Protein AF-A0A226D9G4-F1 (afdb_monomer_lite)

Secondary structure (DSSP, 8-state):
-PEEEEEEE-TT-SS---EEEEE-HHHHHHHHHHHHH-SS-EEEEEEE----STT--SB---TTTSBS---PPPPGGGHHHHHHHTT----SSHHHHHHHHHHHTB--GGG--HHHHHHHHTTSEETTEE-GGGHHHH-HHHHHH---SS-THHHHHHHHHHHHSS--TTSHHHHHHH--S------S-------------------PPPP-----------------------------------------------TTTGGGS-TTT----EEEEE---S-TTGGG---TT-----GGG----S-EEEEEEE-GGGGS-TTHHHHHHHHHHHHHHHTEE--TT---PEEPPTTEEEEEEE-S-HHHHHHTGGGTTT---TTEEEEEE-TTS-EEEEEPPTTS---GGGSEEEEESS--HHHHHHHH-PPPSEEEEEEE-SSS--GGGSPTT-EEPPPSS---TTT--S-HHHHHHHHHHHHHT-EEEE-SS-TTTGGGS-EEEEEETTT---TTS-EEEEEEEEEEEE-B---------THHHHTTS-HHHHHHHHHHHHHHHHHHHHHHHHHPPTT------HHHHHHHHHTTPPPPPPSTHHHHHHHHHHHHHHHHHHHHHHHHHHHHHS---GGGGSSS--TTHHHHHH-TTS-HHHHHHHTTHHHHHHHHHHHHHHHHH-TT---------TTS---B--EEE-SSTT-EEEHHHHHHHHHHHHHHHHHHHHHHH-SS---------HHHHHHGGGG-TTS--S-TT--SS---HHHHHHHHHHH---EEEEEEEEEEEES-TT-SHHHHHHHHHHTTHHHHHHHHHHHHHHHTS----PPPPPPPP-HHHHHHHHHHHHHHHHHHHHHHHHHTGGG-S--

pLDDT: mean 71.55, std 20.75, range [19.77, 98.0]

Sequence (887 aa):
MPNWIISAHNPDSSKTNIRLLLISPFEANELIPIIKNLKNVDVNLRMFAPRLSPQQSILINSEKLVFPSQPNNIASPFLPPLFILSDTLYFLDNEELESYCKFTGMIPNNARTKKQEKAYDMGFIDTGFLLKQFRKAVSPEIDEICGFTKHPELMVREIIESRHGYFPTTSHVSILMTDYVKILMPFGYVQVRYQYTKTPKWFYSMAPFRPATPTGMGVRQAQLAMESNHLLGLVDSPSTTTYPNGIEFWVGQILHCGLDSAAFQPSQDYNLPTTIYQILLDDTTWIEQLDKSKTFIPVSKGRTSLPTFILIYFDEYLKFTPYSHHNVCVLWLRVQNNRFLQFLGSKKDFLFNEYSFVVLVTRIAKSELTRHQNGFDYSRPHDFVIAYYQEDRTFEICVMPHGQPIQFPRMKCHYKETQCLERLVTEFATPPLLWSMGYIQGGDLIQSDLKDNQLIAPMSKVLNPFLSTQSIHQHLIHTSFHRANASLIYLLYDMKEIEYKPHLSLLVIAEYLHPDSPSVIVAIESLSYKFITCYTEKYISFELYLKPFEPSLWAMLIISIMSLTVVMEVYLCIGKRPGERSKFSPWIFILGNLFEEAGFIPKNVFRLILGSWILISVILTSCYNGLITTELNAPLRFSELICRPIPEIDSYMQDLTSNITKWLISNNLDTYADYWIETWLRLAKHLNYSGAKSQKADECFNLLSPVVRSVIPGTEVYEMHYVLLTRYKEMVREYAFVAKQWGIIFGEMKRLTAKILQLTPLLNPRHSLQPNDIGSENIIKHNIRYAIEKEGEDSILDITLGWIFDRPGNSKIPRYHKALLESGIHSRLVKEQNGRKYRQRKKTWSPIPPRVSPMAVEVAVQIATQACWLYTLLKRAVNSNDAVGRY

Structure (mmCIF, N/CA/C/O backbone):
data_AF-A0A226D9G4-F1
#
_entry.id   AF-A0A226D9G4-F1
#
loop_
_atom_site.group_PDB
_atom_site.id
_atom_site.type_symbol
_atom_site.label_atom_id
_atom_site.label_alt_id
_atom_site.label_comp_id
_atom_site.label_asym_id
_atom_site.label_entity_id
_atom_site.label_seq_id
_atom_site.pdbx_PDB_ins_code
_atom_site.Cartn_x
_atom_site.Cartn_y
_atom_site.Cartn_z
_atom_site.occupancy
_atom_site.B_iso_or_equiv
_atom_site.auth_seq_id
_atom_site.auth_comp_id
_atom_site.auth_asym_id
_atom_site.auth_atom_id
_atom_site.pdbx_PDB_model_num
ATOM 1 N N . MET A 1 1 ? -5.887 -0.723 -9.693 1.00 45.03 1 MET A N 1
ATOM 2 C CA . MET A 1 1 ? -6.837 0.066 -8.872 1.00 45.03 1 MET A CA 1
ATOM 3 C C . MET A 1 1 ? -8.140 -0.714 -8.812 1.00 45.03 1 MET A C 1
ATOM 5 O O . MET A 1 1 ? -8.441 -1.355 -9.811 1.00 45.03 1 MET A O 1
ATOM 9 N N . PRO A 1 2 ? -8.857 -0.736 -7.679 1.00 58.44 2 PRO A N 1
ATOM 10 C CA . PRO A 1 2 ? -10.132 -1.441 -7.596 1.00 58.44 2 PRO A CA 1
ATOM 11 C C . PRO A 1 2 ? -11.145 -0.788 -8.544 1.00 58.44 2 PRO A C 1
ATOM 13 O O . PRO A 1 2 ? -11.226 0.439 -8.612 1.00 58.44 2 PRO A O 1
ATOM 16 N N . ASN A 1 3 ? -11.878 -1.605 -9.293 1.00 77.44 3 ASN A N 1
ATOM 17 C CA . ASN A 1 3 ? -12.987 -1.131 -10.116 1.00 77.44 3 ASN A CA 1
ATOM 18 C C . ASN A 1 3 ? -14.245 -1.094 -9.249 1.00 77.44 3 ASN A C 1
ATOM 20 O O . ASN A 1 3 ? -14.352 -1.825 -8.268 1.00 77.44 3 ASN A O 1
ATOM 24 N N . TRP A 1 4 ? -15.200 -0.244 -9.587 1.00 82.56 4 TRP A N 1
ATOM 25 C CA . TRP A 1 4 ? -16.485 -0.195 -8.905 1.00 82.56 4 TRP A CA 1
ATOM 26 C C . TRP A 1 4 ? -17.541 -0.875 -9.773 1.00 82.56 4 TRP A C 1
ATOM 28 O O . TRP A 1 4 ? -17.496 -0.805 -10.998 1.00 82.56 4 TRP A O 1
ATOM 38 N N . ILE A 1 5 ? -18.474 -1.572 -9.141 1.00 83.50 5 ILE A N 1
ATOM 39 C CA . ILE A 1 5 ? -19.608 -2.219 -9.788 1.00 83.50 5 ILE A CA 1
ATOM 40 C C . ILE A 1 5 ? -20.861 -1.515 -9.305 1.00 83.50 5 ILE A C 1
ATOM 42 O O . ILE A 1 5 ? -21.153 -1.496 -8.109 1.00 83.50 5 ILE A O 1
ATOM 46 N N . ILE A 1 6 ? -21.609 -0.965 -10.249 1.00 84.81 6 ILE A N 1
ATOM 47 C CA . ILE A 1 6 ? -22.979 -0.525 -10.041 1.00 84.81 6 ILE A CA 1
ATOM 48 C C . ILE A 1 6 ? -23.889 -1.670 -10.459 1.00 84.81 6 ILE A C 1
ATOM 50 O O . ILE A 1 6 ? -23.845 -2.113 -11.604 1.00 84.81 6 ILE A O 1
ATOM 54 N N . SER A 1 7 ? -24.729 -2.134 -9.543 1.00 82.25 7 SER A N 1
ATOM 55 C CA . SER A 1 7 ? -25.842 -3.026 -9.855 1.00 82.25 7 SER A CA 1
ATOM 56 C C . SER A 1 7 ? -27.150 -2.277 -9.658 1.00 82.25 7 SER A C 1
ATOM 58 O O . SER A 1 7 ? -27.379 -1.740 -8.580 1.00 82.25 7 SER A O 1
ATOM 60 N N . ALA A 1 8 ? -27.989 -2.217 -10.686 1.00 82.38 8 ALA A N 1
ATOM 61 C CA . ALA A 1 8 ? -29.313 -1.611 -10.593 1.00 82.38 8 ALA A CA 1
ATOM 62 C C . ALA A 1 8 ? -30.383 -2.700 -10.692 1.00 82.38 8 ALA A C 1
ATOM 64 O O . ALA A 1 8 ? -30.382 -3.487 -11.646 1.00 82.38 8 ALA A O 1
ATOM 65 N N . HIS A 1 9 ? -31.286 -2.733 -9.712 1.00 79.75 9 HIS A N 1
ATOM 66 C CA . HIS A 1 9 ? -32.457 -3.600 -9.705 1.00 79.75 9 HIS A CA 1
ATOM 67 C C . HIS A 1 9 ? -33.718 -2.773 -9.982 1.00 79.75 9 HIS A C 1
ATOM 69 O O . HIS A 1 9 ? -33.932 -1.732 -9.363 1.00 79.75 9 HIS A O 1
ATOM 75 N N . ASN A 1 10 ? -34.543 -3.224 -10.933 1.00 77.62 10 ASN A N 1
ATOM 76 C CA . ASN A 1 10 ? -35.848 -2.620 -11.194 1.00 77.62 10 ASN A CA 1
ATOM 77 C C . ASN A 1 10 ? -36.929 -3.437 -10.462 1.00 77.62 10 ASN A C 1
ATOM 79 O O . ASN A 1 10 ? -37.223 -4.547 -10.915 1.00 77.62 10 ASN A O 1
ATOM 83 N N . PRO A 1 11 ? -37.507 -2.926 -9.359 1.00 71.75 11 PRO A N 1
ATOM 84 C CA . PRO A 1 11 ? -38.471 -3.670 -8.550 1.00 71.75 11 PRO A CA 1
ATOM 85 C C . PRO A 1 11 ? -39.772 -4.013 -9.295 1.00 71.75 11 PRO A C 1
ATOM 87 O O . PRO A 1 11 ? -40.399 -5.016 -8.969 1.00 71.75 11 PRO A O 1
ATOM 90 N N . ASP A 1 12 ? -40.144 -3.255 -10.333 1.00 77.31 12 ASP A N 1
ATOM 91 C CA . ASP A 1 12 ? -41.411 -3.446 -11.061 1.00 77.31 12 ASP A CA 1
ATOM 92 C C . ASP A 1 12 ? -41.336 -4.525 -12.157 1.00 77.31 12 ASP A C 1
ATOM 94 O O . ASP A 1 12 ? -42.335 -4.887 -12.784 1.00 77.31 12 ASP A O 1
ATOM 98 N N . SER A 1 13 ? -40.142 -5.054 -12.419 1.00 71.69 13 SER A N 1
ATOM 99 C CA . SER A 1 13 ? -39.914 -6.060 -13.447 1.00 71.69 13 SER A CA 1
ATOM 100 C C . SER A 1 13 ? -39.983 -7.457 -12.838 1.00 71.69 13 SER A C 1
ATOM 102 O O . SER A 1 13 ? -39.052 -7.894 -12.168 1.00 71.69 13 SER A O 1
ATOM 104 N N . SER A 1 14 ? -41.036 -8.219 -13.153 1.00 64.38 14 SER A N 1
ATOM 105 C CA . SER A 1 14 ? -41.153 -9.643 -12.780 1.00 64.38 14 SER A CA 1
ATOM 106 C C . SER A 1 14 ? -40.019 -10.527 -13.330 1.00 64.38 14 SER A C 1
ATOM 108 O O . SER A 1 14 ? -39.868 -11.676 -12.921 1.00 64.38 14 SER A O 1
ATOM 110 N N . LYS A 1 15 ? -39.192 -9.990 -14.237 1.00 62.91 15 LYS A N 1
ATOM 111 C CA . LYS A 1 15 ? -37.900 -10.555 -14.633 1.00 62.91 15 LYS A CA 1
ATOM 112 C C . LYS A 1 15 ? -36.776 -9.784 -13.943 1.00 62.91 15 LYS A C 1
ATOM 114 O O . LYS A 1 15 ? -36.609 -8.590 -14.187 1.00 62.91 15 LYS A O 1
ATOM 119 N N . THR A 1 16 ? -35.976 -10.469 -13.135 1.00 58.81 16 THR A N 1
ATOM 120 C CA . THR A 1 16 ? -34.790 -9.945 -12.437 1.00 58.81 16 THR A CA 1
ATOM 121 C C . THR A 1 16 ? -33.677 -9.558 -13.421 1.00 58.81 16 THR A C 1
ATOM 123 O O . THR A 1 16 ? -32.643 -10.218 -13.514 1.00 58.81 16 THR A O 1
ATOM 126 N N . ASN A 1 17 ? -33.876 -8.494 -14.196 1.00 69.44 17 ASN A N 1
ATOM 127 C CA . ASN A 1 17 ? -32.851 -7.930 -15.066 1.00 69.44 17 ASN A CA 1
ATOM 128 C C . ASN A 1 17 ? -31.910 -7.068 -14.222 1.00 69.44 17 ASN A C 1
ATOM 130 O O . ASN A 1 17 ? -32.050 -5.846 -14.167 1.00 69.44 17 ASN A O 1
ATOM 134 N N . ILE A 1 18 ? -30.955 -7.713 -13.555 1.00 74.44 18 ILE A N 1
ATOM 135 C CA . ILE A 1 18 ? -29.855 -7.018 -12.886 1.00 74.44 18 ILE A CA 1
ATOM 136 C C . ILE A 1 18 ? -28.945 -6.449 -13.976 1.00 74.44 18 ILE A C 1
ATOM 138 O O . ILE A 1 18 ? -28.352 -7.197 -14.753 1.00 74.44 18 ILE A O 1
ATOM 142 N N . ARG A 1 19 ? -28.834 -5.120 -14.047 1.00 80.88 19 ARG A N 1
ATOM 143 C CA . ARG A 1 19 ? -27.837 -4.462 -14.901 1.00 80.88 19 ARG A CA 1
ATOM 144 C C . ARG A 1 19 ? -26.587 -4.207 -14.080 1.00 80.88 19 ARG A C 1
ATOM 146 O O . ARG A 1 19 ? -26.672 -3.548 -13.046 1.00 80.88 19 ARG A O 1
ATOM 153 N N . LEU A 1 20 ? -25.453 -4.721 -14.548 1.00 82.38 20 LEU A N 1
ATOM 154 C CA . LEU A 1 20 ? -24.144 -4.479 -13.954 1.00 82.38 20 LEU A CA 1
ATOM 155 C C . LEU A 1 20 ? -23.351 -3.523 -14.836 1.00 82.38 20 LEU A C 1
ATOM 157 O O . LEU A 1 20 ? -23.213 -3.752 -16.036 1.00 82.38 20 LEU A O 1
ATOM 161 N N . LEU A 1 21 ? -22.820 -2.469 -14.229 1.00 84.81 21 LEU A N 1
ATOM 162 C CA . LEU A 1 21 ? -21.938 -1.510 -14.873 1.00 84.81 21 LEU A CA 1
ATOM 163 C C . LEU A 1 21 ? -20.628 -1.441 -14.089 1.00 84.81 21 LEU A C 1
ATOM 165 O O . LEU A 1 21 ? -20.623 -1.129 -12.899 1.00 84.81 21 LEU A O 1
ATOM 169 N N . LEU A 1 22 ? -19.524 -1.746 -14.765 1.00 83.19 22 LEU A N 1
ATOM 170 C CA . LEU A 1 22 ? -18.179 -1.502 -14.258 1.00 83.19 22 LEU A CA 1
ATOM 171 C C . LEU A 1 22 ? -17.832 -0.034 -14.486 1.00 83.19 22 LEU A C 1
ATOM 173 O O . LEU A 1 22 ? -17.913 0.449 -15.612 1.00 83.19 22 LEU A O 1
ATOM 177 N N . ILE A 1 23 ? -17.426 0.645 -13.425 1.00 86.19 23 ILE A N 1
ATOM 178 C CA . ILE A 1 23 ? -17.042 2.052 -13.445 1.00 86.19 23 ILE A CA 1
ATOM 179 C C . ILE A 1 23 ? -15.705 2.253 -12.731 1.00 86.19 23 ILE A C 1
ATOM 181 O O . ILE A 1 23 ? -15.308 1.498 -11.837 1.00 86.19 23 ILE A O 1
ATOM 185 N N . SER A 1 24 ? -14.984 3.282 -13.145 1.00 83.12 24 SER A N 1
ATOM 186 C CA . SER A 1 24 ? -13.734 3.707 -12.530 1.00 83.12 24 SER A CA 1
ATOM 187 C C . SER A 1 24 ? -13.967 4.327 -11.141 1.00 83.12 24 SER A C 1
ATOM 189 O O . SER A 1 24 ? -15.062 4.809 -10.843 1.00 83.12 24 SER A O 1
ATOM 191 N N . PRO A 1 25 ? -12.935 4.395 -10.278 1.00 78.00 25 PRO A N 1
ATOM 192 C CA . PRO A 1 25 ? -13.018 5.125 -9.008 1.00 78.00 25 PRO A CA 1
ATOM 193 C C . PRO A 1 25 ? -13.436 6.592 -9.151 1.00 78.00 25 PRO A C 1
ATOM 195 O O . PRO A 1 25 ? -14.076 7.139 -8.259 1.00 78.00 25 PRO A O 1
ATOM 198 N N . PHE A 1 26 ? -13.070 7.226 -10.268 1.00 80.44 26 PHE A N 1
ATOM 199 C CA . PHE A 1 26 ? -13.457 8.601 -10.562 1.00 80.44 26 PHE A CA 1
ATOM 200 C C . PHE A 1 26 ? -14.966 8.706 -10.815 1.00 80.44 26 PHE A C 1
ATOM 202 O O . PHE A 1 26 ? -15.645 9.479 -10.148 1.00 80.44 26 PHE A O 1
ATOM 209 N N . GLU A 1 27 ? -15.508 7.865 -11.699 1.00 86.00 27 GLU A N 1
ATOM 210 C CA . GLU A 1 27 ? -16.950 7.814 -11.979 1.00 86.00 27 GLU A CA 1
ATOM 211 C C . GLU A 1 27 ? -17.760 7.426 -10.737 1.00 86.00 27 GLU A C 1
ATOM 213 O O . GLU A 1 27 ? -18.844 7.958 -10.519 1.00 86.00 27 GLU A O 1
ATOM 218 N N . ALA A 1 28 ? -17.225 6.546 -9.883 1.00 85.69 28 ALA A N 1
ATOM 219 C CA . ALA A 1 28 ? -17.865 6.192 -8.619 1.00 85.69 28 ALA A CA 1
ATOM 220 C C . ALA A 1 28 ? -18.029 7.421 -7.719 1.00 85.69 28 ALA A C 1
ATOM 222 O O . ALA A 1 28 ? -19.122 7.660 -7.211 1.00 85.69 28 ALA A O 1
ATOM 223 N N . ASN A 1 29 ? -16.975 8.228 -7.565 1.00 84.56 29 ASN A N 1
ATOM 224 C CA . ASN A 1 29 ? -17.028 9.453 -6.766 1.00 84.56 29 ASN A CA 1
ATOM 225 C C . ASN A 1 29 ? -18.059 10.458 -7.301 1.00 84.56 29 ASN A C 1
ATOM 227 O O . ASN A 1 29 ? -18.787 11.046 -6.502 1.00 84.56 29 ASN A O 1
ATOM 231 N N . GLU A 1 30 ? -18.165 10.608 -8.623 1.00 88.06 30 GLU A N 1
ATOM 232 C CA . GLU A 1 30 ? -19.155 11.489 -9.262 1.00 88.06 30 GLU A CA 1
ATOM 233 C C . GLU A 1 30 ? -20.596 10.968 -9.109 1.00 88.06 30 GLU A C 1
ATOM 235 O O . GLU A 1 30 ? -21.538 11.747 -8.957 1.00 88.06 30 GLU A O 1
ATOM 240 N N . LEU A 1 31 ? -20.794 9.645 -9.107 1.00 85.75 31 LEU A N 1
ATOM 241 C CA . LEU A 1 31 ? -22.124 9.032 -9.024 1.00 85.75 31 LEU A CA 1
ATOM 242 C C . LEU A 1 31 ? -22.644 8.884 -7.588 1.00 85.75 31 LEU A C 1
ATOM 244 O O . LEU A 1 31 ? -23.858 8.822 -7.397 1.00 85.75 31 LEU A O 1
ATOM 248 N N . ILE A 1 32 ? -21.776 8.863 -6.570 1.00 85.94 32 ILE A N 1
ATOM 249 C CA . ILE A 1 32 ? -22.174 8.704 -5.159 1.00 85.94 32 ILE A CA 1
ATOM 250 C C . ILE A 1 32 ? -23.254 9.714 -4.716 1.00 85.94 32 ILE A C 1
ATOM 252 O O . ILE A 1 32 ? -24.248 9.273 -4.132 1.00 85.94 32 ILE A O 1
ATOM 256 N N . PRO A 1 33 ? -23.132 11.035 -4.968 1.00 84.38 33 PRO A N 1
ATOM 257 C CA . PRO A 1 33 ? -24.167 11.998 -4.587 1.00 84.38 33 PRO A CA 1
ATOM 258 C C . PRO A 1 33 ? -25.506 11.737 -5.288 1.00 84.38 33 PRO A C 1
ATOM 260 O O . PRO A 1 33 ? -26.562 11.893 -4.679 1.00 84.38 33 PRO A O 1
ATOM 263 N N . ILE A 1 34 ? -25.467 11.303 -6.551 1.00 86.81 34 ILE A N 1
ATOM 264 C CA . ILE A 1 34 ? -26.662 11.010 -7.353 1.00 86.81 34 ILE A CA 1
ATOM 265 C C . ILE A 1 34 ? -27.359 9.764 -6.807 1.00 86.81 34 ILE A C 1
ATOM 267 O O . ILE A 1 34 ? -28.556 9.804 -6.537 1.00 86.81 34 ILE A O 1
ATOM 271 N N . ILE A 1 35 ? -26.604 8.687 -6.570 1.00 84.94 35 ILE A N 1
ATOM 272 C CA . ILE A 1 35 ? -27.114 7.425 -6.018 1.00 84.94 35 ILE A CA 1
ATOM 273 C C . ILE A 1 35 ? -27.760 7.659 -4.648 1.00 84.94 35 ILE A C 1
ATOM 275 O O . ILE A 1 35 ? -28.854 7.161 -4.403 1.00 84.94 35 ILE A O 1
ATOM 279 N N . LYS A 1 36 ? -27.149 8.482 -3.785 1.00 82.62 36 LYS A N 1
ATOM 280 C CA . LYS A 1 36 ? -27.717 8.845 -2.473 1.00 82.62 36 LYS A CA 1
ATOM 281 C C . LYS A 1 36 ? -29.061 9.576 -2.560 1.00 82.62 36 LYS A C 1
ATOM 283 O O . LYS A 1 36 ? -29.845 9.500 -1.618 1.00 82.62 36 LYS A O 1
ATOM 288 N N . ASN A 1 37 ? -29.331 10.271 -3.663 1.00 84.38 37 ASN A N 1
ATOM 289 C CA . ASN A 1 37 ? -30.561 11.039 -3.859 1.00 84.38 37 ASN A CA 1
ATOM 290 C C . ASN A 1 37 ? -31.679 10.239 -4.557 1.00 84.38 37 ASN A C 1
ATOM 292 O O . ASN A 1 37 ? -32.830 10.683 -4.563 1.00 84.38 37 ASN A O 1
ATOM 296 N N . LEU A 1 38 ? -31.382 9.067 -5.131 1.00 83.44 38 LEU A N 1
ATOM 297 C CA . LEU A 1 38 ? -32.373 8.212 -5.789 1.00 83.44 38 LEU A CA 1
ATOM 298 C C . LEU A 1 38 ? -33.194 7.442 -4.744 1.00 83.44 38 LEU A C 1
ATOM 300 O O . LEU A 1 38 ? -32.727 6.471 -4.163 1.00 83.44 38 LEU A O 1
ATOM 304 N N . LYS A 1 39 ? -34.447 7.859 -4.519 1.00 77.69 39 LYS A N 1
ATOM 305 C CA . LYS A 1 39 ? -35.351 7.219 -3.539 1.00 77.69 39 LYS A CA 1
ATOM 306 C C . LYS A 1 39 ? -36.082 5.969 -4.053 1.00 77.69 39 LYS A C 1
ATOM 308 O O . LYS A 1 39 ? -36.597 5.214 -3.240 1.00 77.69 39 LYS A O 1
ATOM 313 N N . ASN A 1 40 ? -36.132 5.758 -5.373 1.00 76.25 40 ASN A N 1
ATOM 314 C CA . ASN A 1 40 ? -37.010 4.760 -6.009 1.00 76.25 40 ASN A CA 1
ATOM 315 C C . ASN A 1 40 ? -36.264 3.693 -6.836 1.00 76.25 40 ASN A C 1
ATOM 317 O O . ASN A 1 40 ? -36.903 2.942 -7.567 1.00 76.25 40 ASN A O 1
ATOM 321 N N . VAL A 1 41 ? -34.928 3.643 -6.787 1.00 71.19 41 VAL A N 1
ATOM 322 C CA . VAL A 1 41 ? -34.141 2.653 -7.540 1.00 71.19 41 VAL A CA 1
ATOM 323 C C . VAL A 1 41 ? -33.133 2.002 -6.606 1.00 71.19 41 VAL A C 1
ATOM 325 O O . VAL A 1 41 ? -32.291 2.693 -6.034 1.00 71.19 41 VAL A O 1
ATOM 328 N N . ASP A 1 42 ? -33.186 0.675 -6.506 1.00 77.19 42 ASP A N 1
ATOM 329 C CA . ASP A 1 42 ? -32.204 -0.127 -5.776 1.00 77.19 42 ASP A CA 1
ATOM 330 C C . ASP A 1 42 ? -30.900 -0.189 -6.580 1.00 77.19 42 ASP A C 1
ATOM 332 O O . ASP A 1 42 ? -30.625 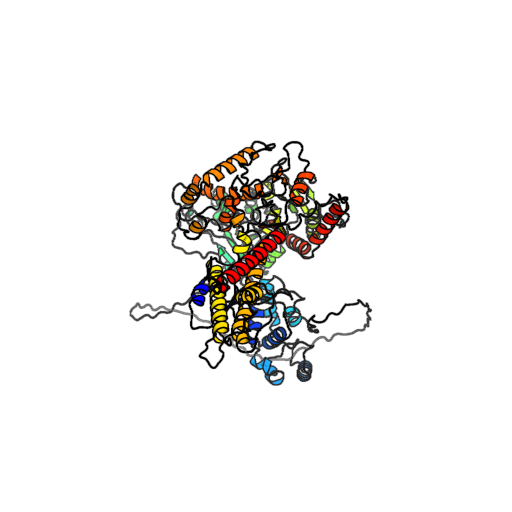-1.138 -7.323 1.00 77.19 42 ASP A O 1
ATOM 336 N N . VAL A 1 43 ? -30.103 0.873 -6.475 1.00 82.88 43 VAL A N 1
ATOM 337 C CA . VAL A 1 43 ? -28.761 0.948 -7.051 1.00 82.88 43 VAL A CA 1
ATOM 338 C C . VAL A 1 43 ? -27.750 0.590 -5.970 1.00 82.88 43 VAL A C 1
ATOM 340 O O . VAL A 1 43 ? -27.541 1.377 -5.054 1.00 82.88 43 VAL A O 1
ATOM 343 N N . ASN A 1 44 ? -27.101 -0.573 -6.089 1.00 82.12 44 ASN A N 1
ATOM 344 C CA . ASN A 1 44 ? -25.972 -0.944 -5.238 1.00 82.12 44 ASN A CA 1
ATOM 345 C C . ASN A 1 44 ? -24.638 -0.589 -5.897 1.00 82.12 44 ASN A C 1
ATOM 347 O O . ASN A 1 44 ? -24.307 -1.142 -6.946 1.00 82.12 44 ASN A O 1
ATOM 351 N N . LEU A 1 45 ? -23.853 0.270 -5.252 1.00 84.81 45 LEU A N 1
ATOM 352 C CA . LEU A 1 45 ? -22.471 0.573 -5.618 1.00 84.81 45 LEU A CA 1
ATOM 353 C C . LEU A 1 45 ? -21.515 -0.243 -4.735 1.00 84.81 45 LEU A C 1
ATOM 355 O O . LEU A 1 45 ? -21.574 -0.143 -3.510 1.00 84.81 45 LEU A O 1
ATOM 359 N N . ARG A 1 46 ? -20.641 -1.054 -5.345 1.00 83.25 46 ARG A N 1
ATOM 360 C CA . ARG A 1 46 ? -19.679 -1.926 -4.647 1.00 83.25 46 ARG A CA 1
ATOM 361 C C . ARG A 1 46 ? -18.278 -1.783 -5.203 1.00 83.25 46 ARG A C 1
ATOM 363 O O . ARG A 1 46 ? -18.090 -1.754 -6.414 1.00 83.25 46 ARG A O 1
ATOM 370 N N . MET A 1 47 ? -17.285 -1.776 -4.325 1.00 83.62 47 MET A N 1
ATOM 371 C CA . MET A 1 47 ? -15.894 -1.862 -4.747 1.00 83.62 47 MET A CA 1
ATOM 372 C C . MET A 1 47 ? -15.522 -3.322 -5.032 1.00 83.62 47 MET A C 1
ATOM 374 O O . MET A 1 47 ? -15.686 -4.196 -4.178 1.00 83.62 47 MET A O 1
ATOM 378 N N . PHE A 1 48 ? -15.013 -3.567 -6.234 1.00 84.94 48 PHE A N 1
ATOM 379 C CA . PHE A 1 48 ? -14.531 -4.852 -6.715 1.00 84.94 48 PHE A CA 1
ATOM 380 C C . PHE A 1 48 ? -13.000 -4.824 -6.799 1.00 84.94 48 PHE A C 1
ATOM 382 O O . PHE A 1 48 ? -12.399 -4.008 -7.507 1.00 84.94 48 PHE A O 1
ATOM 389 N N . ALA A 1 49 ? -12.359 -5.742 -6.087 1.00 84.62 49 ALA A N 1
ATOM 390 C CA . ALA A 1 49 ? -10.926 -5.973 -6.136 1.00 84.62 49 ALA A CA 1
ATOM 391 C C . ALA A 1 49 ? -10.664 -7.407 -6.622 1.00 84.62 49 ALA A C 1
ATOM 393 O O . ALA A 1 49 ? -11.269 -8.338 -6.096 1.00 84.62 49 ALA A O 1
ATOM 394 N N . PRO A 1 50 ? -9.768 -7.627 -7.596 1.00 87.00 50 PRO A N 1
ATOM 395 C CA . PRO A 1 50 ? -9.424 -8.986 -7.992 1.00 87.00 50 PRO A CA 1
ATOM 396 C C . PRO A 1 50 ? -8.753 -9.748 -6.857 1.00 87.00 50 PRO A C 1
ATOM 398 O O . PRO A 1 50 ? -7.947 -9.185 -6.110 1.00 87.00 50 PRO A O 1
ATOM 401 N N . ARG A 1 51 ? -9.065 -11.043 -6.740 1.00 90.75 51 ARG A N 1
ATOM 402 C CA . ARG A 1 51 ? -8.443 -11.919 -5.743 1.00 90.75 51 ARG A CA 1
ATOM 403 C C . ARG A 1 51 ? -7.084 -12.397 -6.251 1.00 90.75 51 ARG A C 1
ATOM 405 O O . ARG A 1 51 ? -7.010 -13.333 -7.048 1.00 90.75 51 ARG A O 1
ATOM 412 N N . LEU A 1 52 ? -6.017 -11.758 -5.772 1.00 90.88 52 LEU A N 1
ATOM 413 C CA . LEU A 1 52 ? -4.624 -12.083 -6.106 1.00 90.88 52 LEU A CA 1
ATOM 414 C C . LEU A 1 52 ? -3.969 -13.029 -5.089 1.00 90.88 52 LEU A C 1
ATOM 416 O O . LEU A 1 52 ? -2.863 -13.509 -5.322 1.00 90.88 52 LEU A O 1
ATOM 420 N N . SER A 1 53 ? -4.643 -13.316 -3.973 1.00 89.25 53 SER A N 1
ATOM 421 C CA . SER A 1 53 ? -4.247 -14.333 -2.996 1.00 89.25 53 SER A CA 1
ATOM 422 C C . SER A 1 53 ? -5.469 -15.100 -2.473 1.00 89.25 53 SER A C 1
ATOM 424 O O . SER A 1 53 ? -6.564 -14.537 -2.446 1.00 89.25 53 SER A O 1
ATOM 426 N N . PRO A 1 54 ? -5.325 -16.358 -2.018 1.00 82.00 54 PRO A N 1
ATOM 427 C CA . PRO A 1 54 ? -6.459 -17.178 -1.574 1.00 82.00 54 PRO A CA 1
ATOM 428 C C . PRO A 1 54 ? -7.321 -16.552 -0.465 1.00 82.00 54 PRO A C 1
ATOM 430 O O . PRO A 1 54 ? -8.508 -16.840 -0.380 1.00 82.00 54 PRO A O 1
ATOM 433 N N . GLN A 1 55 ? -6.742 -15.697 0.386 1.00 81.94 55 GLN A N 1
ATOM 434 C CA . GLN A 1 55 ? -7.426 -15.093 1.538 1.00 81.94 55 GLN A CA 1
ATOM 435 C C . GLN A 1 55 ? -8.074 -13.734 1.234 1.00 81.94 55 GLN A C 1
ATOM 437 O O . GLN A 1 55 ? -8.730 -13.158 2.101 1.00 81.94 55 GLN A O 1
ATOM 442 N N . GLN A 1 56 ? -7.871 -13.177 0.040 1.00 80.62 56 GLN A N 1
ATOM 443 C CA . GLN A 1 56 ? -8.350 -11.837 -0.286 1.00 80.62 56 GLN A CA 1
ATOM 444 C C . GLN A 1 56 ? -9.845 -11.860 -0.653 1.00 80.62 56 GLN A C 1
ATOM 446 O O . GLN A 1 56 ? -10.284 -12.654 -1.479 1.00 80.62 56 GLN A O 1
ATOM 451 N N . SER A 1 57 ? -10.654 -10.972 -0.069 1.00 79.69 57 SER A N 1
ATOM 452 C CA . SER A 1 57 ? -12.053 -10.808 -0.493 1.00 79.69 57 SER A CA 1
ATOM 453 C C . SER A 1 57 ? -12.139 -10.046 -1.819 1.00 79.69 57 SER A C 1
ATOM 455 O O . SER A 1 57 ? -11.406 -9.076 -2.015 1.00 79.69 57 SER A O 1
ATOM 457 N N . ILE A 1 58 ? -13.047 -10.464 -2.708 1.00 75.44 58 ILE A N 1
ATOM 458 C CA . ILE A 1 58 ? -13.277 -9.805 -4.007 1.00 75.44 58 ILE A CA 1
ATOM 459 C C . ILE A 1 58 ? -14.119 -8.543 -3.845 1.00 75.44 58 ILE A C 1
ATOM 461 O O . ILE A 1 58 ? -13.849 -7.502 -4.440 1.00 75.44 58 ILE A O 1
ATOM 465 N N . LEU A 1 59 ? -15.149 -8.635 -3.008 1.00 74.31 59 LEU A N 1
ATOM 466 C CA . LEU A 1 59 ? -15.940 -7.489 -2.601 1.00 74.31 59 LEU A CA 1
ATOM 467 C C . LEU A 1 59 ? -15.353 -6.971 -1.299 1.00 74.31 59 LEU A C 1
ATOM 469 O O . LEU A 1 59 ? -15.206 -7.715 -0.323 1.00 74.31 59 LEU A O 1
ATOM 473 N N . ILE A 1 60 ? -14.982 -5.696 -1.281 1.00 70.25 60 ILE A N 1
ATOM 474 C CA . ILE A 1 60 ? -14.543 -5.060 -0.044 1.00 70.25 60 ILE A CA 1
ATOM 475 C C . ILE A 1 60 ? -15.808 -4.837 0.784 1.00 70.25 60 ILE A C 1
ATOM 477 O O . ILE A 1 60 ? -16.515 -3.845 0.615 1.00 70.25 60 ILE A O 1
ATOM 481 N N . ASN A 1 61 ? -16.104 -5.817 1.642 1.00 54.94 61 ASN A N 1
ATOM 482 C CA . ASN A 1 61 ? -17.241 -5.851 2.560 1.00 54.94 61 ASN A CA 1
ATOM 483 C C . ASN A 1 61 ? -17.028 -4.847 3.699 1.00 54.94 61 ASN A C 1
ATOM 485 O O . ASN A 1 61 ? -16.893 -5.207 4.864 1.00 54.94 61 ASN A O 1
ATOM 489 N N . SER A 1 62 ? -16.939 -3.569 3.351 1.00 57.12 62 SER A N 1
ATOM 490 C CA . SER A 1 62 ? -17.072 -2.489 4.309 1.00 57.12 62 SER A CA 1
ATOM 491 C C . SER A 1 62 ? -18.486 -1.957 4.186 1.00 57.12 62 SER A C 1
ATOM 493 O O . SER A 1 62 ? -18.855 -1.437 3.136 1.00 57.12 62 SER A O 1
ATOM 495 N N . GLU A 1 63 ? -19.260 -2.033 5.266 1.00 56.94 63 GLU A N 1
ATOM 496 C CA . GLU A 1 63 ? -20.589 -1.407 5.351 1.00 56.94 63 GLU A CA 1
ATOM 497 C C . GLU A 1 63 ? -20.544 0.093 5.004 1.00 56.94 63 GLU A C 1
ATOM 499 O O . GLU A 1 63 ? -21.533 0.660 4.556 1.00 56.94 63 GLU A O 1
ATOM 504 N N . LYS A 1 64 ? -19.371 0.731 5.141 1.00 51.94 64 LYS A N 1
ATOM 505 C CA . LYS A 1 64 ? -19.131 2.138 4.786 1.00 51.94 64 LYS A CA 1
ATOM 506 C C . LYS A 1 64 ? -18.944 2.383 3.283 1.00 51.94 64 LYS A C 1
ATOM 508 O O . LYS A 1 64 ? -18.969 3.534 2.858 1.00 51.94 64 LYS A O 1
ATOM 513 N N . LEU A 1 65 ? -18.696 1.334 2.497 1.00 57.41 65 LEU A N 1
ATOM 514 C CA . LEU A 1 65 ? -18.332 1.409 1.075 1.00 57.41 65 LEU A CA 1
ATOM 515 C C . LEU A 1 65 ? -19.369 0.741 0.159 1.00 57.41 65 LEU A C 1
ATOM 517 O O . LEU A 1 65 ? -19.158 0.690 -1.052 1.00 57.41 65 LEU A O 1
ATOM 521 N N . VAL A 1 66 ? -20.474 0.244 0.725 1.00 58.50 66 VAL A N 1
ATOM 522 C CA . VAL A 1 66 ? -21.602 -0.334 -0.011 1.00 58.50 66 VAL A CA 1
ATOM 523 C C . VAL A 1 66 ? -22.818 0.569 0.169 1.00 58.50 66 VAL A C 1
ATOM 525 O O . VAL A 1 66 ? -23.252 0.825 1.290 1.00 58.50 66 VAL A O 1
ATOM 528 N N . PHE A 1 67 ? -23.376 1.048 -0.939 1.00 61.25 67 PHE A N 1
ATOM 529 C CA . PHE A 1 67 ? -24.567 1.899 -0.934 1.00 61.25 67 PHE A CA 1
ATOM 530 C C . PHE A 1 67 ? -25.647 1.259 -1.796 1.00 61.25 67 PHE A C 1
ATOM 532 O O . PHE A 1 67 ? -25.386 1.199 -2.994 1.00 61.25 67 PHE A O 1
ATOM 539 N N . PRO A 1 68 ? -26.818 0.850 -1.258 1.00 59.72 68 PRO A N 1
ATOM 540 C CA . PRO A 1 68 ? -27.201 0.746 0.163 1.00 59.72 68 PRO A CA 1
ATOM 541 C C . PRO A 1 68 ? -26.593 -0.467 0.902 1.00 59.72 68 PRO A C 1
ATOM 543 O O . PRO A 1 68 ? -26.197 -1.454 0.295 1.00 59.72 68 PRO A O 1
ATOM 546 N N . SER A 1 69 ? -26.540 -0.410 2.237 1.00 51.94 69 SER A N 1
ATOM 547 C CA . SER A 1 69 ? -25.786 -1.311 3.133 1.00 51.94 69 SER A CA 1
ATOM 548 C C . SER A 1 69 ? -26.259 -2.775 3.215 1.00 51.94 69 SER A C 1
ATOM 550 O O . SER A 1 69 ? -25.762 -3.525 4.055 1.00 51.94 69 SER A O 1
ATOM 552 N N . GLN A 1 70 ? -27.196 -3.221 2.373 1.00 57.31 70 GLN A N 1
ATOM 553 C CA . GLN A 1 70 ? -27.695 -4.595 2.444 1.00 57.31 70 GLN A CA 1
ATOM 554 C C . GLN A 1 70 ? -26.811 -5.586 1.660 1.00 57.31 70 GLN A C 1
ATOM 556 O O . GLN A 1 70 ? -26.473 -5.352 0.490 1.00 57.31 70 GLN A O 1
ATOM 561 N N . PRO A 1 71 ? -26.450 -6.733 2.267 1.00 54.50 71 PRO A N 1
ATOM 562 C CA . PRO A 1 71 ? -25.671 -7.779 1.621 1.00 54.50 71 PRO A CA 1
ATOM 563 C C . PRO A 1 71 ? -26.551 -8.584 0.657 1.00 54.50 71 PRO A C 1
ATOM 565 O O . PRO A 1 71 ? -26.915 -9.724 0.915 1.00 54.50 71 PRO A O 1
ATOM 568 N N . ASN A 1 72 ? -26.882 -8.006 -0.496 1.00 58.34 72 ASN A N 1
ATOM 569 C CA . ASN A 1 72 ? -27.419 -8.799 -1.599 1.00 58.34 72 ASN A CA 1
ATOM 570 C C . ASN A 1 72 ? -26.278 -9.624 -2.206 1.00 58.34 72 ASN A C 1
ATOM 572 O O . ASN A 1 72 ? -25.250 -9.061 -2.598 1.00 58.34 72 ASN A O 1
ATOM 576 N N . ASN A 1 73 ? -26.424 -10.947 -2.272 1.00 64.19 73 ASN A N 1
ATOM 577 C CA . ASN A 1 73 ? -25.501 -11.792 -3.026 1.00 64.19 73 ASN A CA 1
ATOM 578 C C . ASN A 1 73 ? -25.551 -11.347 -4.491 1.00 64.19 73 ASN A C 1
ATOM 580 O O . ASN A 1 73 ? -26.608 -11.388 -5.119 1.00 64.19 73 ASN A O 1
ATOM 584 N N . ILE A 1 74 ? -24.422 -10.874 -5.032 1.00 67.38 74 ILE A N 1
ATOM 585 C CA . ILE A 1 74 ? -24.312 -10.669 -6.479 1.00 67.38 74 ILE A CA 1
ATOM 586 C C . ILE A 1 74 ? -24.534 -12.044 -7.099 1.00 67.38 74 ILE A C 1
ATOM 588 O O . ILE A 1 74 ? -23.848 -12.994 -6.728 1.00 67.38 74 ILE A O 1
ATOM 592 N N . ALA A 1 75 ? -25.520 -12.159 -7.987 1.00 63.75 75 ALA A N 1
ATOM 593 C CA . ALA A 1 75 ? -25.860 -13.437 -8.588 1.00 63.75 75 ALA A CA 1
ATOM 594 C C . ALA A 1 75 ? -24.616 -14.062 -9.253 1.00 63.75 75 ALA A C 1
ATOM 596 O O . ALA A 1 75 ? -23.958 -13.419 -10.078 1.00 63.75 75 ALA A O 1
ATOM 597 N N . SER A 1 76 ? -24.346 -15.328 -8.913 1.00 67.38 76 SER A N 1
ATOM 598 C CA . SER A 1 76 ? -23.242 -16.160 -9.418 1.00 67.38 76 SER A CA 1
ATOM 599 C C . SER A 1 76 ? -22.931 -16.018 -10.928 1.00 67.38 76 SER A C 1
ATOM 601 O O . SER A 1 76 ? -21.747 -15.885 -11.250 1.00 67.38 76 SER A O 1
ATOM 603 N N . PRO A 1 77 ? -23.899 -15.950 -11.875 1.00 79.88 77 PRO A N 1
ATOM 604 C CA . PRO A 1 77 ? -23.576 -15.979 -13.308 1.00 79.88 77 PRO A CA 1
ATOM 605 C C . PRO A 1 77 ? -22.776 -14.775 -13.825 1.00 79.88 77 PRO A C 1
ATOM 607 O O . PRO A 1 77 ? -22.159 -14.866 -14.885 1.00 79.88 77 PRO A O 1
ATOM 610 N N . PHE A 1 78 ? -22.751 -13.651 -13.103 1.00 83.50 78 PHE A N 1
ATOM 611 C CA . PHE A 1 78 ? -22.032 -12.451 -13.542 1.00 83.50 78 PHE A CA 1
ATOM 612 C C . PHE A 1 78 ? -20.599 -12.349 -13.016 1.00 83.50 78 PHE A C 1
ATOM 614 O O . PHE A 1 78 ? -19.825 -11.521 -13.501 1.00 83.50 78 PHE A O 1
ATOM 621 N N . LEU A 1 79 ? -20.230 -13.170 -12.034 1.00 87.44 79 LEU A N 1
ATOM 622 C CA . LEU A 1 79 ? -18.889 -13.164 -11.456 1.00 87.44 79 LEU A CA 1
ATOM 623 C C . LEU A 1 79 ? -17.809 -13.680 -12.425 1.00 87.44 79 LEU A C 1
ATOM 625 O O . LEU A 1 79 ? -16.755 -13.051 -12.496 1.00 87.44 79 LEU A O 1
ATOM 629 N N . PRO A 1 80 ? -18.026 -14.734 -13.236 1.00 93.00 80 PRO A N 1
ATOM 630 C CA . PRO A 1 80 ? -16.982 -15.246 -14.122 1.00 93.00 80 PRO A CA 1
ATOM 631 C C . PRO A 1 80 ? -16.452 -14.266 -15.182 1.00 93.00 80 PRO A C 1
ATOM 633 O O . PRO A 1 80 ? -15.228 -14.161 -15.304 1.00 93.00 80 PRO A O 1
ATOM 636 N N . PRO A 1 81 ? -17.294 -13.504 -15.919 1.00 91.81 81 PRO A N 1
ATOM 637 C CA . PRO A 1 81 ? -16.790 -12.459 -16.809 1.00 91.81 81 PRO A CA 1
ATOM 638 C C . PRO A 1 81 ? -15.956 -11.420 -16.056 1.00 91.81 81 PRO A C 1
ATOM 640 O O . PRO A 1 81 ? -14.900 -11.006 -16.537 1.00 91.81 81 PRO A O 1
ATOM 643 N N . LEU A 1 82 ? -16.407 -11.032 -14.857 1.00 89.81 82 LEU A N 1
ATOM 644 C CA . LEU A 1 82 ? -15.684 -10.098 -13.999 1.00 89.81 82 LEU A CA 1
ATOM 645 C C . LEU A 1 82 ? -14.334 -10.673 -13.584 1.00 89.81 82 LEU A C 1
ATOM 647 O O . LEU A 1 82 ? -13.350 -9.958 -13.680 1.00 89.81 82 LEU A O 1
ATOM 651 N N . PHE A 1 83 ? -14.251 -11.951 -13.211 1.00 92.75 83 PHE A N 1
ATOM 652 C CA . PHE A 1 83 ? -12.995 -12.597 -12.827 1.00 92.75 83 PHE A CA 1
ATOM 653 C C . PHE A 1 83 ? -11.951 -12.555 -13.946 1.00 92.75 83 PHE A C 1
ATOM 655 O O . PHE A 1 83 ? -10.794 -12.243 -13.671 1.00 92.75 83 PHE A O 1
ATOM 662 N N . ILE A 1 84 ? -12.351 -12.798 -15.201 1.00 92.56 84 ILE A N 1
ATOM 663 C CA . ILE A 1 84 ? -11.443 -12.691 -16.355 1.00 92.56 84 ILE A CA 1
ATOM 664 C C . ILE A 1 84 ? -11.022 -11.237 -16.579 1.00 92.56 84 ILE A C 1
ATOM 666 O O . ILE A 1 84 ? -9.832 -10.938 -16.639 1.00 92.56 84 ILE A O 1
ATOM 670 N N . LEU A 1 85 ? -11.989 -10.319 -16.678 1.00 88.38 85 LEU A N 1
ATOM 671 C CA . LEU A 1 85 ? -11.721 -8.904 -16.963 1.00 88.38 85 LEU A CA 1
ATOM 672 C C . LEU A 1 85 ? -10.956 -8.211 -15.842 1.00 88.38 85 LEU A C 1
ATOM 674 O O . LEU A 1 85 ? -10.291 -7.198 -16.065 1.00 88.38 85 LEU A O 1
ATOM 678 N N . SER A 1 86 ? -11.087 -8.713 -14.624 1.00 86.12 86 SER A N 1
ATOM 679 C CA . SER A 1 86 ? -10.465 -8.130 -13.463 1.00 86.12 86 SER A CA 1
ATOM 680 C C . SER A 1 86 ? -9.125 -8.732 -13.128 1.00 86.12 86 SER A C 1
ATOM 682 O O . SER A 1 86 ? -8.592 -8.199 -12.184 1.00 86.12 86 SER A O 1
ATOM 684 N N . ASP A 1 87 ? -8.644 -9.788 -13.798 1.00 89.56 87 ASP A N 1
ATOM 685 C CA . ASP A 1 87 ? -7.451 -10.577 -13.422 1.00 89.56 87 ASP A CA 1
ATOM 686 C C . ASP A 1 87 ? -7.533 -11.347 -12.086 1.00 89.56 87 ASP A C 1
ATOM 688 O O . ASP A 1 87 ? -6.534 -11.598 -11.418 1.00 89.56 87 ASP A O 1
ATOM 692 N N . THR A 1 88 ? -8.724 -11.807 -11.693 1.00 92.12 88 THR A N 1
ATOM 693 C CA . THR A 1 88 ? -8.856 -12.659 -10.500 1.00 92.12 88 THR A CA 1
ATOM 694 C C . THR A 1 88 ? -8.116 -13.987 -10.693 1.00 92.12 88 THR A C 1
ATOM 696 O O . THR A 1 88 ? -8.385 -14.708 -11.647 1.00 92.12 88 THR A O 1
ATOM 699 N N . LEU A 1 89 ? -7.212 -14.326 -9.769 1.00 93.12 89 LEU A N 1
ATOM 700 C CA . LEU A 1 89 ? -6.333 -15.500 -9.850 1.00 93.12 89 LEU A CA 1
ATOM 701 C C . LEU A 1 89 ? -6.797 -16.677 -8.974 1.00 93.12 89 LEU A C 1
ATOM 703 O O . LEU A 1 89 ? -6.443 -17.829 -9.243 1.00 93.12 89 LEU A O 1
ATOM 707 N N . TYR A 1 90 ? -7.575 -16.403 -7.923 1.00 94.44 90 TYR A N 1
ATOM 708 C CA . TYR A 1 90 ? -8.013 -17.398 -6.940 1.00 94.44 90 TYR A CA 1
ATOM 709 C C . TYR A 1 90 ? -9.528 -17.357 -6.714 1.00 94.44 90 TYR A C 1
ATOM 711 O O . TYR A 1 90 ? -10.140 -16.290 -6.683 1.00 94.44 90 TYR A O 1
ATOM 719 N N . PHE A 1 91 ? -10.108 -18.531 -6.473 1.00 92.69 91 PHE A N 1
ATOM 720 C CA . PHE A 1 91 ? -11.523 -18.732 -6.124 1.00 92.69 91 PHE A CA 1
ATOM 721 C C . PHE A 1 91 ? -11.657 -19.038 -4.628 1.00 92.69 91 PHE A C 1
ATOM 723 O O . PHE A 1 91 ? -10.771 -19.687 -4.068 1.00 92.69 91 PHE A O 1
ATOM 730 N N . LEU A 1 92 ? -12.725 -18.559 -3.990 1.00 88.44 92 LEU A N 1
ATOM 731 C CA . LEU A 1 92 ? -12.971 -18.702 -2.550 1.00 88.44 92 LEU A CA 1
ATOM 732 C C . LEU A 1 92 ? -13.482 -20.094 -2.216 1.00 88.44 92 LEU A C 1
ATOM 734 O O . LEU A 1 92 ? -13.053 -20.709 -1.243 1.00 88.44 92 LEU A O 1
ATOM 738 N N . ASP A 1 93 ? -14.408 -20.562 -3.039 1.00 89.44 93 ASP A N 1
ATOM 739 C CA . ASP A 1 93 ? -15.157 -21.786 -2.850 1.00 89.44 93 ASP A CA 1
ATOM 740 C C . ASP A 1 93 ? -15.377 -22.498 -4.191 1.00 89.44 93 ASP A C 1
ATOM 742 O O . ASP A 1 93 ? -14.981 -22.038 -5.270 1.00 89.44 93 ASP A O 1
ATOM 746 N N . ASN A 1 94 ? -15.964 -23.691 -4.104 1.00 90.06 94 ASN A N 1
ATOM 747 C CA . ASN A 1 94 ? -16.243 -24.512 -5.275 1.00 90.06 94 ASN A CA 1
ATOM 748 C C . ASN A 1 94 ? -17.317 -23.896 -6.178 1.00 90.06 94 ASN A C 1
ATOM 750 O O . ASN A 1 94 ? -17.322 -24.198 -7.367 1.00 90.06 94 ASN A O 1
ATOM 754 N N . GLU A 1 95 ? -18.197 -23.045 -5.647 1.00 91.00 95 GLU A N 1
ATOM 755 C CA . GLU A 1 95 ? -19.282 -22.431 -6.413 1.00 91.00 95 GLU A CA 1
ATOM 756 C C . GLU A 1 95 ? -18.732 -21.380 -7.384 1.00 91.00 95 GLU A C 1
ATOM 758 O O . GLU A 1 95 ? -19.080 -21.385 -8.569 1.00 91.00 95 GLU A O 1
ATOM 763 N N . GLU A 1 96 ? -17.805 -20.529 -6.934 1.00 91.44 96 GLU A N 1
ATOM 764 C CA . GLU A 1 96 ? -17.084 -19.590 -7.798 1.00 91.44 96 GLU A CA 1
ATOM 765 C C . GLU A 1 96 ? -16.274 -20.326 -8.878 1.00 91.44 96 GLU A C 1
ATOM 767 O O . GLU A 1 96 ? -16.315 -19.940 -10.051 1.00 91.44 96 GLU A O 1
ATOM 772 N N . LEU A 1 97 ? -15.565 -21.401 -8.503 1.00 93.62 97 LEU A N 1
ATOM 773 C CA . LEU A 1 97 ? -14.790 -22.221 -9.439 1.00 93.62 97 LEU A CA 1
ATOM 774 C C . LEU A 1 97 ? -15.695 -22.882 -10.488 1.00 93.62 97 LEU A C 1
ATOM 776 O O . LEU A 1 97 ? -15.382 -22.849 -11.678 1.00 93.62 97 LEU A O 1
ATOM 780 N N . GLU A 1 98 ? -16.815 -23.471 -10.070 1.00 93.31 98 GLU A N 1
ATOM 781 C CA . GLU A 1 98 ? -17.774 -24.117 -10.966 1.00 93.31 98 GLU A CA 1
ATOM 782 C C . GLU A 1 98 ? -18.419 -23.098 -11.910 1.00 93.31 98 GLU A C 1
ATOM 784 O O . GLU A 1 98 ? -18.496 -23.337 -13.116 1.00 93.31 98 GLU A O 1
ATOM 789 N N . SER A 1 99 ? -18.803 -21.929 -11.392 1.00 93.25 99 SER A N 1
ATOM 790 C CA . SER A 1 99 ? -19.342 -20.823 -12.191 1.00 93.25 99 SER A CA 1
ATOM 791 C C . SER A 1 99 ? -18.327 -20.365 -13.242 1.00 93.25 99 SER A C 1
ATOM 793 O O . SER A 1 99 ? -18.670 -20.182 -14.414 1.00 93.25 99 SER A O 1
ATOM 795 N N . TYR A 1 100 ? -17.054 -20.243 -12.851 1.00 95.38 100 TYR A N 1
ATOM 796 C CA . TYR A 1 100 ? -15.968 -19.899 -13.764 1.00 95.38 100 TYR A CA 1
ATOM 797 C C . TYR A 1 100 ? -15.752 -20.966 -14.839 1.00 95.38 100 TYR A C 1
ATOM 799 O O . TYR A 1 100 ? -15.629 -20.635 -16.020 1.00 95.38 100 TYR A O 1
ATOM 807 N N . CYS A 1 101 ? -15.773 -22.243 -14.458 1.00 95.75 101 CYS A N 1
ATOM 808 C CA . CYS A 1 101 ? -15.666 -23.374 -15.377 1.00 95.75 101 CYS A CA 1
ATOM 809 C C . CYS A 1 101 ? -16.827 -23.400 -16.381 1.00 95.75 101 CYS A C 1
ATOM 811 O O . CYS A 1 101 ? -16.590 -23.506 -17.583 1.00 95.75 101 CYS A O 1
ATOM 813 N N . LYS A 1 102 ? -18.073 -23.214 -15.927 1.00 95.81 102 LYS A N 1
ATOM 814 C CA . LYS A 1 102 ? -19.255 -23.165 -16.804 1.00 95.81 102 LYS A CA 1
ATOM 815 C C . LYS A 1 102 ? -19.162 -22.034 -17.822 1.00 95.81 102 LYS A C 1
ATOM 817 O O . LYS A 1 102 ? -19.399 -22.263 -19.004 1.00 95.81 102 LYS A O 1
ATOM 822 N N . PHE A 1 103 ? -18.751 -20.844 -17.386 1.00 96.56 103 PHE A N 1
ATOM 823 C CA . PHE A 1 103 ? -18.576 -19.689 -18.267 1.00 96.56 103 PHE A CA 1
ATOM 824 C C . PHE A 1 103 ? -17.451 -19.875 -19.291 1.00 96.56 103 PHE A C 1
ATOM 826 O O . PHE A 1 103 ? -17.623 -19.582 -20.475 1.00 96.56 103 PHE A O 1
ATOM 833 N N . THR A 1 104 ? -16.305 -20.400 -18.858 1.00 96.44 104 THR A N 1
ATOM 834 C CA . THR A 1 104 ? -15.147 -20.652 -19.730 1.00 96.44 104 THR A CA 1
ATOM 835 C C . THR A 1 104 ? -15.278 -21.927 -20.558 1.00 96.44 104 THR A C 1
ATOM 837 O O . THR A 1 104 ? -14.481 -22.140 -21.463 1.00 96.44 104 THR A O 1
ATOM 840 N N . GLY A 1 105 ? -16.290 -22.758 -20.297 1.00 96.62 105 GLY A N 1
ATOM 841 C CA . GLY A 1 105 ? -16.480 -24.047 -20.957 1.00 96.62 105 GLY A CA 1
ATOM 842 C C . GLY A 1 105 ? -15.494 -25.123 -20.502 1.00 96.62 105 GLY A C 1
ATOM 843 O O . GLY A 1 105 ? -15.322 -26.113 -21.208 1.00 96.62 105 GLY A O 1
ATOM 844 N N . MET A 1 106 ? -14.846 -24.936 -19.353 1.00 96.62 106 MET A N 1
ATOM 845 C CA . MET A 1 106 ? -13.870 -25.864 -18.786 1.00 96.62 106 MET A CA 1
ATOM 846 C C . MET A 1 106 ? -14.560 -26.942 -17.941 1.00 96.62 106 MET A C 1
ATOM 848 O O . MET A 1 106 ? -15.529 -26.683 -17.232 1.00 96.62 106 MET A O 1
ATOM 852 N N . ILE A 1 107 ? -14.046 -28.167 -18.000 1.00 95.81 107 ILE A N 1
ATOM 853 C CA . ILE A 1 107 ? -14.474 -29.327 -17.217 1.00 95.81 107 ILE A CA 1
ATOM 854 C C . ILE A 1 107 ? -13.220 -29.944 -16.581 1.00 95.81 107 ILE A C 1
ATOM 856 O O . ILE A 1 107 ? -12.507 -30.717 -17.239 1.00 95.81 107 ILE A O 1
ATOM 860 N N . PRO A 1 108 ? -12.928 -29.620 -15.306 1.00 91.88 108 PRO A N 1
ATOM 861 C CA . PRO A 1 108 ? -11.719 -30.089 -14.647 1.00 91.88 108 PRO A CA 1
ATOM 862 C C . PRO A 1 108 ? -11.751 -31.608 -14.464 1.00 91.88 108 PRO A C 1
ATOM 864 O O . PRO A 1 108 ? -12.795 -32.205 -14.200 1.00 91.88 108 PRO A O 1
ATOM 867 N N . ASN A 1 109 ? -10.584 -32.238 -14.601 1.00 87.75 109 ASN A N 1
ATOM 868 C CA . ASN A 1 109 ? -10.430 -33.695 -14.671 1.00 87.75 109 ASN A CA 1
ATOM 869 C C . ASN A 1 109 ? -11.066 -34.430 -13.470 1.00 87.75 109 ASN A C 1
ATOM 871 O O . ASN A 1 109 ? -11.741 -35.442 -13.616 1.00 87.75 109 ASN A O 1
ATOM 875 N N . ASN A 1 110 ? -10.936 -33.872 -12.267 1.00 84.12 110 ASN A N 1
ATOM 876 C CA . ASN A 1 110 ? -11.459 -34.461 -11.034 1.00 84.12 110 ASN A CA 1
ATOM 877 C C . ASN A 1 110 ? -12.963 -34.252 -10.790 1.00 84.12 110 ASN A C 1
ATOM 879 O O . ASN A 1 110 ? -13.486 -34.840 -9.847 1.00 84.12 110 ASN A O 1
ATOM 883 N N . ALA A 1 111 ? -13.648 -33.440 -11.600 1.00 84.50 111 ALA A N 1
ATOM 884 C CA . ALA A 1 111 ? -15.081 -33.168 -11.460 1.00 84.50 111 ALA A CA 1
ATOM 885 C C . ALA A 1 111 ? -15.926 -33.796 -12.581 1.00 84.50 111 ALA A C 1
ATOM 887 O O . ALA A 1 111 ? -17.122 -33.523 -12.685 1.00 84.50 111 ALA A O 1
ATOM 888 N N . ARG A 1 112 ? -15.326 -34.629 -13.442 1.00 93.81 112 ARG A N 1
ATOM 889 C CA . ARG A 1 112 ? -16.034 -35.246 -14.565 1.00 93.81 112 ARG A CA 1
ATOM 890 C C . ARG A 1 112 ? -17.027 -36.294 -14.079 1.00 93.81 112 ARG A C 1
ATOM 892 O O . ARG A 1 112 ? -16.687 -37.282 -13.433 1.00 93.81 112 ARG A O 1
ATOM 899 N N . THR A 1 113 ? -18.281 -36.114 -14.464 1.00 95.69 113 THR A N 1
ATOM 900 C CA . THR A 1 113 ? -19.287 -37.177 -14.428 1.00 95.69 113 THR A CA 1
ATOM 901 C C . THR A 1 113 ? -18.900 -38.299 -15.396 1.00 95.69 113 THR A C 1
ATOM 903 O O . THR A 1 113 ? -18.202 -38.065 -16.381 1.00 95.69 113 THR A O 1
ATOM 906 N N . LYS A 1 114 ? -19.428 -39.519 -15.210 1.00 96.62 114 LYS A N 1
ATOM 907 C CA . LYS A 1 114 ? -19.190 -40.649 -16.140 1.00 96.62 114 LYS A CA 1
ATOM 908 C C . LYS A 1 114 ? -19.483 -40.303 -17.608 1.00 96.62 114 LYS A C 1
ATOM 910 O O . LYS A 1 114 ? -18.843 -40.824 -18.515 1.00 96.62 114 LYS A O 1
ATOM 915 N N . LYS A 1 115 ? -20.464 -39.425 -17.841 1.00 97.19 115 LYS A N 1
ATOM 916 C CA . LYS A 1 115 ? -20.829 -38.937 -19.175 1.00 97.19 115 LYS A CA 1
ATOM 917 C C . LYS A 1 115 ? -19.765 -37.999 -19.751 1.00 97.19 115 LYS A C 1
ATOM 919 O O . LYS A 1 115 ? -19.439 -38.119 -20.927 1.00 97.19 115 LYS A O 1
ATOM 924 N N . GLN A 1 116 ? -19.237 -37.087 -18.938 1.00 97.06 116 GLN A N 1
ATOM 925 C CA . GLN A 1 116 ? -18.148 -36.192 -19.332 1.00 97.06 116 GLN A CA 1
ATOM 926 C C . GLN A 1 116 ? -16.839 -36.958 -19.530 1.00 97.06 116 GLN A C 1
ATOM 928 O O . GLN A 1 116 ? -16.117 -36.649 -20.466 1.00 97.06 116 GLN A O 1
ATOM 933 N N . GLU A 1 117 ? -16.573 -37.993 -18.732 1.00 96.94 117 GLU A N 1
ATOM 934 C CA . GLU A 1 117 ? -15.401 -38.854 -18.922 1.00 96.94 117 GLU A CA 1
ATOM 935 C C . GLU A 1 117 ? -15.460 -39.576 -20.272 1.00 96.94 117 GLU A C 1
ATOM 937 O O . GLU A 1 117 ? -14.551 -39.454 -21.083 1.00 96.94 117 GLU A O 1
ATOM 942 N N . LYS A 1 118 ? -16.607 -40.182 -20.604 1.00 97.19 118 LYS A N 1
ATOM 943 C CA . LYS A 1 118 ? -16.824 -40.774 -21.931 1.00 97.19 118 LYS A CA 1
ATOM 944 C C . LYS A 1 118 ? -16.690 -39.747 -23.065 1.00 97.19 118 LYS A C 1
ATOM 946 O O . LYS A 1 118 ? -16.218 -40.083 -24.144 1.00 97.19 118 LYS A O 1
ATOM 951 N N . ALA A 1 119 ? -17.125 -38.506 -22.846 1.00 97.00 119 ALA A N 1
ATOM 952 C CA . ALA A 1 119 ? -16.973 -37.428 -23.822 1.00 97.00 119 ALA A CA 1
ATOM 953 C C . ALA A 1 119 ? -15.505 -37.000 -23.992 1.00 97.00 119 ALA A C 1
ATOM 955 O O . ALA A 1 119 ? -15.088 -36.687 -25.105 1.00 97.00 119 ALA A O 1
ATOM 956 N N . TYR A 1 120 ? -14.720 -37.016 -22.915 1.00 95.62 120 TYR A N 1
ATOM 957 C CA . TYR A 1 120 ? -13.277 -36.805 -22.962 1.00 95.62 120 TYR A CA 1
ATOM 958 C C . TYR A 1 120 ? -12.577 -37.921 -23.746 1.00 95.62 120 TYR A C 1
ATOM 960 O O . TYR A 1 120 ? -11.831 -37.618 -24.672 1.00 95.62 120 TYR A O 1
ATOM 968 N N . ASP A 1 121 ? -12.912 -39.188 -23.480 1.00 96.06 121 ASP A N 1
ATOM 969 C CA . ASP A 1 121 ? -12.377 -40.345 -24.219 1.00 96.06 121 ASP A CA 1
ATOM 970 C C . ASP A 1 121 ? -12.703 -40.289 -25.722 1.00 96.06 121 ASP A C 1
ATOM 972 O O . ASP A 1 121 ? -11.951 -40.786 -26.557 1.00 96.06 121 ASP A O 1
ATOM 976 N N . MET A 1 122 ? -13.828 -39.662 -26.080 1.00 97.38 122 MET A N 1
ATOM 977 C CA . MET A 1 122 ? -14.257 -39.435 -27.465 1.00 97.38 122 MET A CA 1
ATOM 978 C C . MET A 1 122 ? -13.634 -38.188 -28.118 1.00 97.38 122 MET A C 1
ATOM 980 O O . MET A 1 122 ? -13.932 -37.905 -29.277 1.00 97.38 122 MET A O 1
ATOM 984 N N . GLY A 1 123 ? -12.804 -37.423 -27.402 1.00 95.81 123 GLY A N 1
ATOM 985 C CA . GLY A 1 123 ? -12.194 -36.188 -27.905 1.00 95.81 123 GLY A CA 1
ATOM 986 C C . GLY A 1 123 ? -13.157 -34.997 -27.999 1.00 95.81 123 GLY A C 1
ATOM 987 O O . GLY A 1 123 ? -12.882 -34.033 -28.707 1.00 95.81 123 GLY A O 1
ATOM 988 N N . PHE A 1 124 ? -14.303 -35.038 -27.311 1.00 97.38 124 PHE A N 1
ATOM 989 C CA . PHE A 1 124 ? -15.259 -33.919 -27.280 1.00 97.38 124 PHE A CA 1
ATOM 990 C C . PHE A 1 124 ? -14.850 -32.821 -26.291 1.00 97.38 124 PHE A C 1
ATOM 992 O O . PHE A 1 124 ? -15.298 -31.678 -26.412 1.00 97.38 124 PHE A O 1
ATOM 999 N N . ILE A 1 125 ? -14.026 -33.184 -25.307 1.00 96.25 125 ILE A N 1
ATOM 1000 C CA . ILE A 1 125 ? -13.414 -32.279 -24.337 1.00 96.25 125 ILE A CA 1
ATOM 1001 C C . ILE A 1 125 ? -11.920 -32.218 -24.669 1.00 96.25 125 ILE A C 1
ATOM 1003 O O . ILE A 1 125 ? -11.179 -33.139 -24.333 1.00 96.25 125 ILE A O 1
ATOM 1007 N N . ASP A 1 126 ? -11.491 -31.152 -25.336 1.00 93.69 126 ASP A N 1
ATOM 1008 C CA . ASP A 1 126 ? -10.088 -30.915 -25.681 1.00 93.69 126 ASP A CA 1
ATOM 1009 C C . ASP A 1 126 ? -9.416 -30.188 -24.524 1.00 93.69 126 ASP A C 1
ATOM 1011 O O . ASP A 1 126 ? -9.942 -29.179 -24.070 1.00 93.69 126 ASP A O 1
ATOM 1015 N N . THR A 1 127 ? -8.317 -30.722 -23.988 1.00 89.12 127 THR A N 1
ATOM 1016 C CA . THR A 1 127 ? -7.559 -30.078 -22.895 1.00 89.12 127 THR A CA 1
ATOM 1017 C C . THR A 1 127 ? -8.369 -29.681 -21.644 1.00 89.12 127 THR A C 1
ATOM 1019 O O . THR A 1 127 ? -7.896 -28.924 -20.807 1.00 89.12 127 THR A O 1
ATOM 1022 N N . GLY A 1 128 ? -9.575 -30.232 -21.461 1.00 92.25 128 GLY A N 1
ATOM 1023 C CA . GLY A 1 128 ? -10.519 -29.827 -20.410 1.00 92.25 128 GLY A CA 1
ATOM 1024 C C . GLY A 1 128 ? -11.623 -28.879 -20.892 1.00 92.25 128 GLY A C 1
ATOM 1025 O O . GLY A 1 128 ? -12.652 -28.788 -20.236 1.00 92.25 128 GLY A O 1
ATOM 1026 N N . PHE A 1 129 ? -11.491 -28.250 -22.053 1.00 96.62 129 PHE A N 1
ATOM 1027 C CA . PHE A 1 129 ? -12.504 -27.405 -22.678 1.00 96.62 129 PHE A CA 1
ATOM 1028 C C . PHE A 1 129 ? -13.511 -28.212 -23.507 1.00 96.62 129 PHE A C 1
ATOM 1030 O O . PHE A 1 129 ? -13.160 -28.967 -24.414 1.00 96.62 129 PHE A O 1
ATOM 1037 N N . LEU A 1 130 ? -14.802 -28.022 -23.236 1.00 96.94 130 LEU A N 1
ATOM 1038 C CA . LEU A 1 130 ? -15.886 -28.657 -23.978 1.00 96.94 130 LEU A CA 1
ATOM 1039 C C . LEU A 1 130 ? -16.161 -27.904 -25.288 1.00 96.94 130 LEU A C 1
ATOM 1041 O O . LEU A 1 130 ? -16.694 -26.783 -25.289 1.00 96.94 130 LEU A O 1
ATOM 1045 N N . LEU A 1 131 ? -15.840 -28.550 -26.413 1.00 96.56 131 LEU A N 1
ATOM 1046 C CA . LEU A 1 131 ? -16.019 -27.983 -27.750 1.00 96.56 131 LEU A CA 1
ATOM 1047 C C . LEU A 1 131 ? -17.490 -27.630 -28.001 1.00 96.56 131 LEU A C 1
ATOM 1049 O O . LEU A 1 131 ? -18.397 -28.407 -27.693 1.00 96.56 131 LEU A O 1
ATOM 1053 N N . LYS A 1 132 ? -17.723 -26.464 -28.618 1.00 97.38 132 LYS A N 1
ATOM 1054 C CA . LYS A 1 132 ? -19.059 -25.867 -28.789 1.00 97.38 132 LYS A CA 1
ATOM 1055 C C . LYS A 1 132 ? -20.100 -26.838 -29.356 1.00 97.38 132 LYS A C 1
ATOM 1057 O O . LYS A 1 132 ? -21.196 -26.933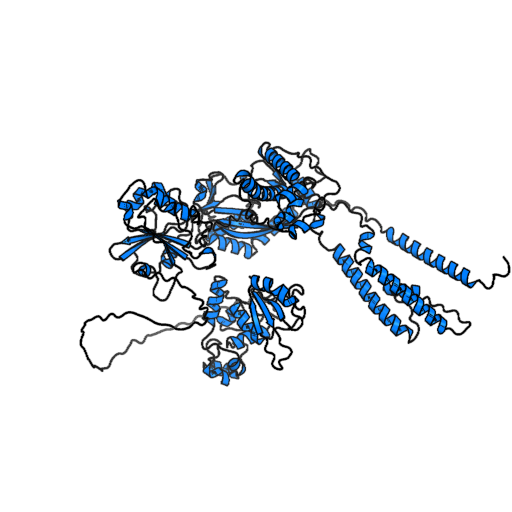 -28.821 1.00 97.38 132 LYS A O 1
ATOM 1062 N N . GLN A 1 133 ? -19.748 -27.597 -30.392 1.00 97.44 133 GLN A N 1
ATOM 1063 C CA . GLN A 1 133 ? -20.660 -28.536 -31.060 1.00 97.44 133 GLN A CA 1
ATOM 1064 C C . GLN A 1 133 ? -21.139 -29.706 -30.181 1.00 97.44 133 GLN A C 1
ATOM 1066 O O . GLN A 1 133 ? -22.150 -30.329 -30.496 1.00 97.44 133 GLN A O 1
ATOM 1071 N N . PHE A 1 134 ? -20.449 -29.998 -29.075 1.00 98.00 134 PHE A N 1
ATOM 1072 C CA . PHE A 1 134 ? -20.784 -31.101 -28.173 1.00 98.00 134 PHE A CA 1
ATOM 1073 C C . PHE A 1 134 ? -21.405 -30.635 -26.850 1.00 98.00 134 PHE A C 1
ATOM 1075 O O . PHE A 1 134 ? -21.807 -31.474 -26.042 1.00 98.00 134 PHE A O 1
ATOM 1082 N N . ARG A 1 135 ? -21.539 -29.321 -26.622 1.00 97.56 135 ARG A N 1
ATOM 1083 C CA . ARG A 1 135 ? -22.038 -28.760 -25.356 1.00 97.56 135 ARG A CA 1
ATOM 1084 C C . ARG A 1 135 ? -23.432 -29.240 -25.009 1.00 97.56 135 ARG A C 1
ATOM 1086 O O . ARG A 1 135 ? -23.595 -29.911 -23.994 1.00 97.56 135 ARG A O 1
ATOM 1093 N N . LYS A 1 136 ? -24.396 -29.030 -25.905 1.00 97.44 136 LYS A N 1
ATOM 1094 C CA . LYS A 1 136 ? -25.780 -29.494 -25.737 1.00 97.44 136 LYS A CA 1
ATOM 1095 C C . LYS A 1 136 ? -25.888 -30.987 -25.407 1.00 97.44 136 LYS A C 1
ATOM 1097 O O . LYS A 1 136 ? -26.737 -31.391 -24.617 1.00 97.44 136 LYS A O 1
ATOM 1102 N N . ALA A 1 137 ? -25.024 -31.812 -26.002 1.00 97.50 137 ALA A N 1
ATOM 1103 C CA . ALA A 1 137 ? -25.027 -33.254 -25.787 1.00 97.50 137 ALA A CA 1
ATOM 1104 C C . ALA A 1 137 ? -24.381 -33.652 -24.454 1.00 97.50 137 ALA A C 1
ATOM 1106 O O . ALA A 1 137 ? -24.887 -34.554 -23.788 1.00 97.50 137 ALA A O 1
ATOM 1107 N N . VAL A 1 138 ? -23.279 -33.012 -24.053 1.00 97.50 138 VAL A N 1
ATOM 1108 C CA . VAL A 1 138 ? -22.481 -33.394 -22.876 1.00 97.50 138 VAL A CA 1
ATOM 1109 C C . VAL A 1 138 ? -22.966 -32.679 -21.615 1.00 97.50 138 VAL A C 1
ATOM 1111 O O . VAL A 1 138 ? -23.292 -33.356 -20.639 1.00 97.50 138 VAL A O 1
ATOM 1114 N N . SER A 1 139 ? -23.068 -31.349 -21.657 1.00 97.50 139 SER A N 1
ATOM 1115 C CA . SER A 1 139 ? -23.436 -30.472 -20.542 1.00 97.50 139 SER A CA 1
ATOM 1116 C C . SER A 1 139 ? -24.311 -29.301 -21.031 1.00 97.50 139 SER A C 1
ATOM 1118 O O . SER A 1 139 ? -23.772 -28.275 -21.455 1.00 97.50 139 SER A O 1
ATOM 1120 N N . PRO A 1 140 ? -25.653 -29.435 -20.985 1.00 96.75 140 PRO A N 1
ATOM 1121 C CA . PRO A 1 140 ? -26.583 -28.387 -21.419 1.00 96.75 140 PRO A CA 1
ATOM 1122 C C . PRO A 1 140 ? -26.376 -27.047 -20.702 1.00 96.75 140 PRO A C 1
ATOM 1124 O O . PRO A 1 140 ? -26.507 -26.000 -21.319 1.00 96.75 140 PRO A O 1
ATOM 1127 N N . GLU A 1 141 ? -25.970 -27.072 -19.431 1.00 95.94 141 GLU A N 1
ATOM 1128 C CA . GLU A 1 141 ? -25.677 -25.858 -18.656 1.00 95.94 141 GLU A CA 1
ATOM 1129 C C . GLU A 1 141 ? -24.504 -25.056 -19.247 1.00 95.94 141 GLU A C 1
ATOM 1131 O O . GLU A 1 141 ? -24.531 -23.829 -19.279 1.00 95.94 141 GLU A O 1
ATOM 1136 N N . ILE A 1 142 ? -23.473 -25.740 -19.759 1.00 96.62 142 ILE A N 1
ATOM 1137 C CA . ILE A 1 142 ? -22.337 -25.079 -20.423 1.00 96.62 142 ILE A CA 1
ATOM 1138 C C . ILE A 1 142 ? -22.757 -24.537 -21.795 1.00 96.62 142 ILE A C 1
ATOM 1140 O O . ILE A 1 142 ? -22.234 -23.513 -22.225 1.00 96.62 142 ILE A O 1
ATOM 1144 N N . ASP A 1 143 ? -23.688 -25.202 -22.485 1.00 97.25 143 ASP A N 1
ATOM 1145 C CA . ASP A 1 143 ? -24.239 -24.731 -23.766 1.00 97.25 143 ASP A CA 1
ATOM 1146 C C . ASP A 1 143 ? -24.947 -23.380 -23.614 1.00 97.25 143 ASP A C 1
ATOM 1148 O O . ASP A 1 143 ? -24.790 -22.503 -24.460 1.00 97.25 143 ASP A O 1
ATOM 1152 N N . GLU A 1 144 ? -25.677 -23.205 -22.510 1.00 96.06 144 GLU A N 1
ATOM 1153 C CA . GLU A 1 144 ? -26.425 -21.983 -22.211 1.00 96.06 144 GLU A CA 1
ATOM 1154 C C . GLU A 1 144 ? -25.515 -20.817 -21.791 1.00 96.06 144 GLU A C 1
ATOM 1156 O O . GLU A 1 144 ? -25.763 -19.673 -22.170 1.00 96.06 144 GLU A O 1
ATOM 1161 N N . ILE A 1 145 ? -24.446 -21.094 -21.034 1.00 94.88 145 ILE A N 1
ATOM 1162 C CA . ILE A 1 145 ? -23.625 -20.054 -20.391 1.00 94.88 145 ILE A CA 1
ATOM 1163 C C . ILE A 1 145 ? -22.352 -19.722 -21.192 1.00 94.88 145 ILE A C 1
ATOM 1165 O O . ILE A 1 145 ? -21.933 -18.563 -21.248 1.00 94.88 145 ILE A O 1
ATOM 1169 N N . CYS A 1 146 ? -21.691 -20.712 -21.801 1.00 96.88 146 CYS A N 1
ATOM 1170 C CA . CYS A 1 146 ? -20.370 -20.519 -22.401 1.00 96.88 146 CYS A CA 1
ATOM 1171 C C . CYS A 1 146 ? -20.443 -19.906 -23.807 1.00 96.88 146 CYS A C 1
ATOM 1173 O O . CYS A 1 146 ? -20.791 -20.574 -24.784 1.00 96.88 146 CYS A O 1
ATOM 1175 N N . GLY A 1 147 ? -19.992 -18.655 -23.938 1.00 95.62 147 GLY A N 1
ATOM 1176 C CA . GLY A 1 147 ? -19.901 -17.954 -25.225 1.00 95.62 147 GLY A CA 1
ATOM 1177 C C . GLY A 1 147 ? -18.668 -18.298 -26.076 1.00 95.62 147 GLY A C 1
ATOM 1178 O O . GLY A 1 147 ? -18.644 -18.008 -27.273 1.00 95.62 147 GLY A O 1
ATOM 1179 N N . PHE A 1 148 ? -17.639 -18.928 -25.501 1.00 96.56 148 PHE A N 1
ATOM 1180 C CA . PHE A 1 148 ? -16.370 -19.170 -26.196 1.00 96.56 148 PHE A CA 1
ATOM 1181 C C . PHE A 1 148 ? -16.513 -20.230 -27.291 1.00 96.56 148 PHE A C 1
ATOM 1183 O O . PHE A 1 148 ? -17.060 -21.300 -27.049 1.00 96.56 148 PHE A O 1
ATOM 1190 N N . THR A 1 149 ? -16.006 -19.977 -28.498 1.00 96.38 149 THR A N 1
ATOM 1191 C CA . THR A 1 149 ? -15.964 -20.975 -29.589 1.00 96.38 149 THR A CA 1
ATOM 1192 C C . THR A 1 149 ? -14.644 -21.746 -29.633 1.00 96.38 149 THR A C 1
ATOM 1194 O O . THR A 1 149 ? -14.610 -22.861 -30.147 1.00 96.38 149 THR A O 1
ATOM 1197 N N . LYS A 1 150 ? -13.579 -21.159 -29.077 1.00 95.56 150 LYS A N 1
ATOM 1198 C CA . LYS A 1 150 ? -12.220 -21.703 -28.967 1.00 95.56 150 LYS A CA 1
ATOM 1199 C C . LYS A 1 150 ? -11.789 -21.731 -27.500 1.00 95.56 150 LYS A C 1
ATOM 1201 O O . LYS A 1 150 ? -12.397 -21.046 -26.680 1.00 95.56 150 LYS A O 1
ATOM 1206 N N . HIS A 1 151 ? -10.734 -22.485 -27.198 1.00 95.94 151 HIS A N 1
ATOM 1207 C CA . HIS A 1 151 ? -10.148 -22.552 -25.860 1.00 95.94 151 HIS A CA 1
ATOM 1208 C C . HIS A 1 151 ? -9.762 -21.140 -25.361 1.00 95.94 151 HIS A C 1
ATOM 1210 O O . HIS A 1 151 ? -9.035 -20.437 -26.070 1.00 95.94 151 HIS A O 1
ATOM 1216 N N . PRO A 1 152 ? -10.232 -20.691 -24.180 1.00 96.12 152 PRO A N 1
ATOM 1217 C CA . PRO A 1 152 ? -10.021 -19.317 -23.714 1.00 96.12 152 PRO A CA 1
ATOM 1218 C C . PRO A 1 152 ? -8.618 -19.049 -23.144 1.00 96.12 152 PRO A C 1
ATOM 1220 O O . PRO A 1 152 ? -8.306 -17.898 -22.854 1.00 96.12 152 PRO A O 1
ATOM 1223 N N . GLU A 1 153 ? -7.772 -20.074 -22.991 1.00 95.00 153 GLU A N 1
ATOM 1224 C CA . GLU A 1 153 ? -6.441 -19.971 -22.365 1.00 95.00 153 GLU A CA 1
ATOM 1225 C C . GLU A 1 153 ? -5.584 -18.826 -22.903 1.00 95.00 153 GLU A C 1
ATOM 1227 O O . GLU A 1 153 ? -5.075 -18.054 -22.099 1.00 95.00 153 GLU A O 1
ATOM 1232 N N . LEU A 1 154 ? -5.425 -18.691 -24.226 1.00 94.12 154 LEU A N 1
ATOM 1233 C CA . LEU A 1 154 ? -4.560 -17.648 -24.795 1.00 94.12 154 LEU A CA 1
ATOM 1234 C C . LEU A 1 154 ? -5.045 -16.247 -24.408 1.00 94.12 154 LEU A C 1
ATOM 1236 O O . LEU A 1 154 ? -4.263 -15.439 -23.923 1.00 94.12 154 LEU A O 1
ATOM 1240 N N . MET A 1 155 ? -6.353 -16.001 -24.521 1.00 95.69 155 MET A N 1
ATOM 1241 C CA . MET A 1 155 ? -6.958 -14.723 -24.146 1.00 95.69 155 MET A CA 1
ATOM 1242 C C . MET A 1 155 ? -6.798 -14.445 -22.645 1.00 95.69 155 MET A C 1
ATOM 1244 O O . MET A 1 155 ? -6.415 -13.347 -22.249 1.00 95.69 155 MET A O 1
ATOM 1248 N N . VAL A 1 156 ? -7.086 -15.434 -21.793 1.00 95.00 156 VAL A N 1
ATOM 1249 C CA . VAL A 1 156 ? -6.965 -15.292 -20.332 1.00 95.00 156 VAL A CA 1
ATOM 1250 C C . VAL A 1 156 ? -5.506 -15.062 -19.930 1.00 95.00 156 VAL A C 1
ATOM 1252 O O . VAL A 1 156 ? -5.230 -14.214 -19.081 1.00 95.00 156 VAL A O 1
ATOM 1255 N N . ARG A 1 157 ? -4.567 -15.768 -20.569 1.00 94.62 157 ARG A N 1
ATOM 1256 C CA . ARG A 1 157 ? -3.128 -15.614 -20.355 1.00 94.62 157 ARG A CA 1
ATOM 1257 C C . ARG A 1 157 ? -2.652 -14.221 -20.742 1.00 94.62 157 ARG A C 1
ATOM 1259 O O . ARG A 1 157 ? -2.025 -13.575 -19.912 1.00 94.62 157 ARG A O 1
ATOM 1266 N N . GLU A 1 158 ? -2.996 -13.732 -21.929 1.00 94.06 158 GLU A N 1
ATOM 1267 C CA . GLU A 1 158 ? -2.615 -12.391 -22.395 1.00 94.06 158 GLU A CA 1
ATOM 1268 C C . GLU A 1 158 ? -3.179 -11.279 -21.497 1.00 94.06 158 GLU A C 1
ATOM 1270 O O . GLU A 1 158 ? -2.474 -10.321 -21.171 1.00 94.06 158 GLU A O 1
ATOM 1275 N N . ILE A 1 159 ? -4.425 -11.411 -21.026 1.00 91.44 159 ILE A N 1
ATOM 1276 C CA . ILE A 1 159 ? -5.022 -10.451 -20.082 1.00 91.44 159 ILE A CA 1
ATOM 1277 C C . ILE A 1 159 ? -4.234 -10.422 -18.764 1.00 91.44 159 ILE A C 1
ATOM 1279 O O . ILE A 1 159 ? -3.916 -9.346 -18.260 1.00 91.44 159 ILE A O 1
ATOM 1283 N N . ILE A 1 160 ? -3.884 -11.585 -18.215 1.00 90.62 160 ILE A N 1
ATOM 1284 C CA . ILE A 1 160 ? -3.131 -11.681 -16.957 1.00 90.62 160 ILE A CA 1
ATOM 1285 C C . ILE A 1 160 ? -1.683 -11.197 -17.144 1.00 90.62 160 ILE A C 1
ATOM 1287 O O . ILE A 1 160 ? -1.183 -10.414 -16.336 1.00 90.62 160 ILE A O 1
ATOM 1291 N N . GLU A 1 161 ? -1.009 -11.598 -18.222 1.00 91.88 161 GLU A N 1
ATOM 1292 C CA . GLU A 1 161 ? 0.374 -11.208 -18.517 1.00 91.88 161 GLU A CA 1
ATOM 1293 C C . GLU A 1 161 ? 0.509 -9.716 -18.813 1.00 91.88 161 GLU A C 1
ATOM 1295 O O . GLU A 1 161 ? 1.433 -9.084 -18.305 1.00 91.88 161 GLU A O 1
ATOM 1300 N N . SER A 1 162 ? -0.426 -9.121 -19.556 1.00 84.75 162 SER A N 1
ATOM 1301 C CA . SER A 1 162 ? -0.402 -7.681 -19.847 1.00 84.75 162 SER A CA 1
ATOM 1302 C C . SER A 1 162 ? -0.523 -6.816 -18.588 1.00 84.75 162 SER A C 1
ATOM 1304 O O . SER A 1 162 ? 0.009 -5.705 -18.550 1.00 84.75 162 SER A O 1
ATOM 1306 N N . ARG A 1 163 ? -1.182 -7.324 -17.538 1.00 81.19 163 ARG A N 1
ATOM 1307 C CA . ARG A 1 163 ? -1.392 -6.601 -16.275 1.00 81.19 163 ARG A CA 1
ATOM 1308 C C . ARG A 1 163 ? -0.355 -6.892 -15.204 1.00 81.19 163 ARG A C 1
ATOM 1310 O O . ARG A 1 163 ? 0.069 -5.971 -14.508 1.00 81.19 163 ARG A O 1
ATOM 1317 N N . HIS A 1 164 ? 0.051 -8.149 -15.054 1.00 81.62 164 HIS A N 1
ATOM 1318 C CA . HIS A 1 164 ? 0.994 -8.561 -14.010 1.00 81.62 164 HIS A CA 1
ATOM 1319 C C . HIS A 1 164 ? 2.435 -8.699 -14.512 1.00 81.62 164 HIS A C 1
ATOM 1321 O O . HIS A 1 164 ? 3.355 -8.850 -13.707 1.00 81.62 164 HIS A O 1
ATOM 1327 N N . GLY A 1 165 ? 2.647 -8.665 -15.828 1.00 84.50 165 GLY A N 1
ATOM 1328 C CA . GLY A 1 165 ? 3.935 -8.913 -16.474 1.00 84.50 165 GLY A CA 1
ATOM 1329 C C . GLY A 1 165 ? 4.339 -10.392 -16.527 1.00 84.50 165 GLY A C 1
ATOM 1330 O O . GLY A 1 165 ? 5.436 -10.694 -16.994 1.00 84.50 165 GLY A O 1
ATOM 1331 N N . TYR A 1 166 ? 3.515 -11.312 -16.007 1.00 89.69 166 TYR A N 1
ATOM 1332 C CA . TYR A 1 166 ? 3.721 -12.764 -16.075 1.00 89.69 166 TYR A CA 1
ATOM 1333 C C . TYR A 1 166 ? 2.429 -13.539 -15.754 1.00 89.69 166 TYR A C 1
ATOM 1335 O O . TYR A 1 166 ? 1.551 -13.020 -15.066 1.00 89.69 166 TYR A O 1
ATOM 1343 N N . PHE A 1 167 ? 2.343 -14.799 -16.197 1.00 90.94 167 PHE A N 1
ATOM 1344 C CA . PHE A 1 167 ? 1.257 -15.726 -15.865 1.00 90.94 167 PHE A CA 1
ATOM 1345 C C . PHE A 1 167 ? 1.648 -16.618 -14.665 1.00 90.94 167 PHE A C 1
ATOM 1347 O O . PHE A 1 167 ? 2.568 -17.434 -14.778 1.00 90.94 167 PHE A O 1
ATOM 1354 N N . PRO A 1 168 ? 1.020 -16.472 -13.483 1.00 89.56 168 PRO A N 1
ATOM 1355 C CA . PRO A 1 168 ? 1.455 -17.152 -12.262 1.00 89.56 168 PRO A CA 1
ATOM 1356 C C . PRO A 1 168 ? 1.074 -18.633 -12.284 1.00 89.56 168 PRO A C 1
ATOM 1358 O O . PRO A 1 168 ? -0.092 -18.957 -12.114 1.00 89.56 168 PRO A O 1
ATOM 1361 N N . THR A 1 169 ? 2.026 -19.553 -12.422 1.00 91.25 169 THR A N 1
ATOM 1362 C CA . THR A 1 169 ? 1.743 -20.993 -12.620 1.00 91.25 169 THR A CA 1
ATOM 1363 C C . THR A 1 169 ? 0.999 -21.688 -11.472 1.00 91.25 169 THR A C 1
ATOM 1365 O O . THR A 1 169 ? 0.412 -22.739 -11.685 1.00 91.25 169 THR A O 1
ATOM 1368 N N . THR A 1 170 ? 0.989 -21.119 -10.265 1.00 91.25 170 THR A N 1
ATOM 1369 C CA . THR A 1 170 ? 0.389 -21.737 -9.067 1.00 91.25 170 THR A CA 1
ATOM 1370 C C . THR A 1 170 ? -1.015 -21.229 -8.726 1.00 91.25 170 THR A C 1
ATOM 1372 O O . THR A 1 170 ? -1.554 -21.601 -7.686 1.00 91.25 170 THR A O 1
ATOM 1375 N N . SER A 1 171 ? -1.594 -20.333 -9.530 1.00 93.94 171 SER A N 1
ATOM 1376 C CA . SER A 1 171 ? -2.935 -19.798 -9.256 1.00 93.94 171 SER A CA 1
ATOM 1377 C C . SER A 1 171 ? -4.045 -20.775 -9.658 1.00 93.94 171 SER A C 1
ATOM 1379 O O . SER A 1 171 ? -3.818 -21.627 -10.513 1.00 93.94 171 SER A O 1
ATOM 1381 N N . HIS A 1 172 ? -5.256 -20.650 -9.099 1.00 94.38 172 HIS A N 1
ATOM 1382 C CA . HIS A 1 172 ? -6.374 -21.523 -9.494 1.00 94.38 172 HIS A CA 1
ATOM 1383 C C . HIS A 1 172 ? -6.714 -21.364 -10.979 1.00 94.38 172 HIS A C 1
ATOM 1385 O O . HIS A 1 172 ? -6.931 -22.362 -11.661 1.00 94.38 172 HIS A O 1
ATOM 1391 N N . VAL A 1 173 ? -6.727 -20.125 -11.485 1.00 94.81 173 VAL A N 1
ATOM 1392 C CA . VAL A 1 173 ? -6.975 -19.850 -12.909 1.00 94.81 173 VAL A CA 1
ATOM 1393 C C . VAL A 1 173 ? -5.876 -20.446 -13.773 1.00 94.81 173 VAL A C 1
ATOM 1395 O O . VAL A 1 173 ? -6.174 -21.103 -14.763 1.00 94.81 173 VAL A O 1
ATOM 1398 N N . SER A 1 174 ? -4.615 -20.273 -13.389 1.00 92.25 174 SER A N 1
ATOM 1399 C CA . SER A 1 174 ? -3.502 -20.824 -14.158 1.00 92.25 174 SER A CA 1
ATOM 1400 C C . SER A 1 174 ? -3.526 -22.338 -14.173 1.00 92.25 174 SER A C 1
ATOM 1402 O O . SER A 1 174 ? -3.454 -22.911 -15.247 1.00 92.25 174 SER A O 1
ATOM 1404 N N . ILE A 1 175 ? -3.726 -22.983 -13.022 1.00 92.31 175 ILE A N 1
ATOM 1405 C CA . ILE A 1 175 ? -3.857 -24.440 -12.939 1.00 92.31 175 ILE A CA 1
ATOM 1406 C C . ILE A 1 175 ? -5.016 -24.914 -13.821 1.00 92.31 175 ILE A C 1
ATOM 1408 O O . ILE A 1 175 ? -4.844 -25.849 -14.591 1.00 92.31 175 ILE A O 1
ATOM 1412 N N . LEU A 1 176 ? -6.168 -24.235 -13.779 1.00 93.25 176 LEU A N 1
ATOM 1413 C CA . LEU A 1 176 ? -7.314 -24.571 -14.626 1.00 93.25 176 LEU A CA 1
ATOM 1414 C C . LEU A 1 176 ? -7.012 -24.411 -16.126 1.00 93.25 176 LEU A C 1
ATOM 1416 O O . LEU A 1 176 ? -7.532 -25.179 -16.927 1.00 93.25 176 LEU A O 1
ATOM 1420 N N . MET A 1 177 ? -6.199 -23.420 -16.502 1.00 92.50 177 MET A N 1
ATOM 1421 C CA . MET A 1 177 ? -5.885 -23.094 -17.897 1.00 92.50 177 MET A CA 1
ATOM 1422 C C . MET A 1 177 ? -4.701 -23.882 -18.465 1.00 92.50 177 MET A C 1
ATOM 1424 O O . MET A 1 177 ? -4.666 -24.091 -19.671 1.00 92.50 177 MET A O 1
ATOM 1428 N N . THR A 1 178 ? -3.733 -24.291 -17.637 1.00 84.31 178 THR A N 1
ATOM 1429 C CA . THR A 1 178 ? -2.477 -24.918 -18.090 1.00 84.31 178 THR A CA 1
ATOM 1430 C C . THR A 1 178 ? -2.300 -26.356 -17.636 1.00 84.31 178 THR A C 1
ATOM 1432 O O . THR A 1 178 ? -1.607 -27.116 -18.310 1.00 84.31 178 THR A O 1
ATOM 1435 N N . ASP A 1 179 ? -2.845 -26.722 -16.474 1.00 70.50 179 ASP A N 1
ATOM 1436 C CA . ASP A 1 179 ? -2.569 -28.009 -15.845 1.00 70.50 179 ASP A CA 1
ATOM 1437 C C . ASP A 1 179 ? -3.724 -28.988 -16.074 1.00 70.50 179 ASP A C 1
ATOM 1439 O O . ASP A 1 179 ? -4.834 -28.860 -15.560 1.00 70.50 179 ASP A O 1
ATOM 1443 N N . TYR A 1 180 ? -3.427 -30.053 -16.815 1.00 60.66 180 TYR A N 1
ATOM 1444 C CA . TYR A 1 180 ? -4.344 -31.156 -17.119 1.00 60.66 180 TYR A CA 1
ATOM 1445 C C . TYR A 1 180 ? -4.669 -32.052 -15.902 1.00 60.66 180 TYR A C 1
ATOM 1447 O O . TYR A 1 180 ? -5.279 -33.121 -16.040 1.00 60.66 180 TYR A O 1
ATOM 1455 N N . VAL A 1 181 ? -4.233 -31.666 -14.697 1.00 47.59 181 VAL A N 1
ATOM 1456 C CA . VAL A 1 181 ? -4.151 -32.530 -13.514 1.00 47.59 181 VAL A CA 1
ATOM 1457 C C . VAL A 1 181 ? -4.883 -31.920 -12.310 1.00 47.59 181 VAL A C 1
ATOM 1459 O O . VAL A 1 181 ? -4.696 -30.763 -11.966 1.00 47.59 181 VAL A O 1
ATOM 1462 N N . LYS A 1 182 ? -5.722 -32.760 -11.677 1.00 51.47 182 LYS A N 1
ATOM 1463 C CA . LYS A 1 182 ? -6.443 -32.628 -10.387 1.00 51.47 182 LYS A CA 1
ATOM 1464 C C . LYS A 1 182 ? -6.363 -31.264 -9.666 1.00 51.47 182 LYS A C 1
ATOM 1466 O O . LYS A 1 182 ? -5.395 -30.992 -8.962 1.00 51.47 182 LYS A O 1
ATOM 1471 N N . ILE A 1 183 ? -7.469 -30.513 -9.661 1.00 54.38 183 ILE A N 1
ATOM 1472 C CA . ILE A 1 183 ? -7.645 -29.335 -8.793 1.00 54.38 183 ILE A CA 1
ATOM 1473 C C . ILE A 1 183 ? -8.130 -29.793 -7.409 1.00 54.38 183 ILE A C 1
ATOM 1475 O O . ILE A 1 183 ? -9.323 -30.005 -7.202 1.00 54.38 183 ILE A O 1
ATOM 1479 N N . LEU A 1 184 ? -7.226 -29.976 -6.445 1.00 53.59 184 LEU A N 1
ATOM 1480 C CA . LEU A 1 184 ? -7.603 -30.163 -5.038 1.00 53.59 184 LEU A CA 1
ATOM 1481 C C . LEU A 1 184 ? -7.665 -28.795 -4.350 1.00 53.59 184 LEU A C 1
ATOM 1483 O O . LEU A 1 184 ? -6.631 -28.178 -4.109 1.00 53.59 184 LEU A O 1
ATOM 1487 N N . MET A 1 185 ? -8.871 -28.332 -4.014 1.00 51.41 185 MET A N 1
ATOM 1488 C CA . MET A 1 185 ? -9.047 -27.169 -3.140 1.00 51.41 185 MET A CA 1
ATOM 1489 C C . MET A 1 185 ? -8.508 -27.510 -1.739 1.00 51.41 185 MET A C 1
ATOM 1491 O O . MET A 1 185 ? -8.933 -28.516 -1.160 1.00 51.41 185 MET A O 1
ATOM 1495 N N . PRO A 1 186 ? -7.586 -26.719 -1.164 1.00 43.91 186 PRO A N 1
ATOM 1496 C CA . PRO A 1 186 ? -6.977 -27.008 0.127 1.00 43.91 186 PRO A CA 1
ATOM 1497 C C . PRO A 1 186 ? -7.906 -26.569 1.267 1.00 43.91 186 PRO A C 1
ATOM 1499 O O . PRO A 1 186 ? -7.575 -25.688 2.051 1.00 43.91 186 PRO A O 1
ATOM 1502 N N . PHE A 1 187 ? -9.074 -27.196 1.385 1.00 41.19 187 PHE A N 1
ATOM 1503 C CA . PHE A 1 187 ? -9.932 -27.078 2.565 1.00 41.19 187 PHE A CA 1
ATOM 1504 C C . PHE A 1 187 ? -10.051 -28.444 3.237 1.00 41.19 187 PHE A C 1
ATOM 1506 O O . PHE A 1 187 ? -11.086 -29.098 3.248 1.00 41.19 187 PHE A O 1
ATOM 1513 N N . GLY A 1 188 ? -8.918 -28.892 3.773 1.00 33.78 188 GLY A N 1
ATOM 1514 C CA . GLY A 1 188 ? -8.805 -30.081 4.604 1.00 33.78 188 GLY A CA 1
ATOM 1515 C C . GLY A 1 188 ? -7.374 -30.210 5.103 1.00 33.78 188 GLY A C 1
ATOM 1516 O O . GLY A 1 188 ? -6.468 -30.467 4.317 1.00 33.78 188 GLY A O 1
ATOM 1517 N N . TYR A 1 189 ? -7.162 -29.988 6.402 1.00 32.97 189 TYR A N 1
ATOM 1518 C CA . TYR A 1 189 ? -5.890 -30.222 7.087 1.00 32.97 189 TYR A CA 1
ATOM 1519 C C . TYR A 1 189 ? -5.304 -31.587 6.695 1.00 32.97 189 TYR A C 1
ATOM 1521 O O . TYR A 1 189 ? -5.814 -32.618 7.126 1.00 32.97 189 TYR A O 1
ATOM 1529 N N . VAL A 1 190 ? -4.209 -31.610 5.929 1.00 26.42 190 VAL A N 1
ATOM 1530 C CA . VAL A 1 190 ? -3.377 -32.809 5.769 1.00 26.42 190 VAL A CA 1
ATOM 1531 C C . VAL A 1 190 ? -1.904 -32.423 5.842 1.00 26.42 190 VAL A C 1
ATOM 1533 O O . VAL A 1 190 ? -1.363 -31.689 5.019 1.00 26.42 190 VAL A O 1
ATOM 1536 N N . GLN A 1 191 ? -1.262 -32.950 6.878 1.00 27.73 191 GLN A N 1
ATOM 1537 C CA . GLN A 1 191 ? 0.166 -32.905 7.146 1.00 27.73 191 GLN A CA 1
ATOM 1538 C C . GLN A 1 191 ? 0.907 -33.727 6.071 1.00 27.73 191 GLN A C 1
ATOM 1540 O O . GLN A 1 191 ? 0.796 -34.952 6.038 1.00 27.73 191 GLN A O 1
ATOM 1545 N N . VAL A 1 192 ? 1.655 -33.077 5.174 1.00 24.88 192 VAL A N 1
ATOM 1546 C CA . VAL A 1 192 ? 2.417 -33.776 4.123 1.00 24.88 192 VAL A CA 1
ATOM 1547 C C . VAL A 1 192 ? 3.720 -34.337 4.703 1.00 24.88 192 VAL A C 1
ATOM 1549 O O . VAL A 1 192 ? 4.634 -33.598 5.068 1.00 24.88 192 VAL A O 1
ATOM 1552 N N . ARG A 1 193 ? 3.805 -35.671 4.774 1.00 22.30 193 ARG A N 1
ATOM 1553 C CA . ARG A 1 193 ? 5.032 -36.446 5.016 1.00 22.30 193 ARG A CA 1
ATOM 1554 C C . ARG A 1 193 ? 5.713 -36.706 3.667 1.00 22.30 193 ARG A C 1
ATOM 1556 O O . ARG A 1 193 ? 5.085 -37.246 2.763 1.00 22.30 193 ARG A O 1
ATOM 1563 N N . TYR A 1 194 ? 6.991 -36.354 3.538 1.00 25.53 194 TYR A N 1
ATOM 1564 C CA . TYR A 1 194 ? 7.801 -36.688 2.361 1.00 25.53 194 TYR A CA 1
ATOM 1565 C C . TYR A 1 194 ? 8.064 -38.200 2.288 1.00 25.53 194 TYR A C 1
ATOM 1567 O O . TYR A 1 194 ? 8.574 -38.781 3.247 1.00 25.53 194 TYR A O 1
ATOM 1575 N N . GLN A 1 195 ? 7.809 -38.821 1.133 1.00 23.16 195 GLN A N 1
ATOM 1576 C CA . GLN A 1 195 ? 8.400 -40.112 0.772 1.00 23.16 195 GLN A CA 1
ATOM 1577 C C . GLN A 1 195 ? 8.951 -40.075 -0.658 1.00 23.16 195 GLN A C 1
ATOM 1579 O O . GLN A 1 195 ? 8.235 -39.843 -1.626 1.00 23.16 195 GLN A O 1
ATOM 1584 N N . TYR A 1 196 ? 10.260 -40.308 -0.751 1.00 29.16 196 TYR A N 1
ATOM 1585 C CA . TYR A 1 196 ? 11.024 -40.556 -1.970 1.00 29.16 196 TYR A CA 1
ATOM 1586 C C . TYR A 1 196 ? 10.754 -41.968 -2.502 1.00 29.16 196 TYR A C 1
ATOM 1588 O O . TYR A 1 196 ? 10.950 -42.921 -1.756 1.00 29.16 196 TYR A O 1
ATOM 1596 N N . THR A 1 197 ? 10.470 -42.120 -3.799 1.00 26.84 197 THR A N 1
ATOM 1597 C CA . THR A 1 197 ? 10.827 -43.311 -4.608 1.00 26.84 197 THR A CA 1
ATOM 1598 C C . THR A 1 197 ? 10.981 -42.866 -6.073 1.00 26.84 197 THR A C 1
ATOM 1600 O O . THR A 1 197 ? 10.113 -42.195 -6.611 1.00 26.84 197 THR A O 1
ATOM 1603 N N . LYS A 1 198 ? 12.209 -42.835 -6.611 1.00 25.55 198 LYS A N 1
ATOM 1604 C CA . LYS A 1 198 ? 12.911 -43.856 -7.424 1.00 25.55 198 LYS A CA 1
ATOM 1605 C C . LYS A 1 198 ? 12.235 -44.211 -8.764 1.00 25.55 198 LYS A C 1
ATOM 1607 O O . LYS A 1 198 ? 11.124 -44.713 -8.813 1.00 25.55 198 LYS A O 1
ATOM 1612 N N . THR A 1 199 ? 13.005 -43.965 -9.825 1.00 29.56 199 THR A N 1
ATOM 1613 C CA . THR A 1 199 ? 12.805 -44.296 -11.246 1.00 29.56 199 THR A CA 1
ATOM 1614 C C . THR A 1 199 ? 12.678 -45.802 -11.516 1.00 29.56 199 THR A C 1
ATOM 1616 O O . THR A 1 199 ? 13.120 -46.616 -10.701 1.00 29.56 199 THR A O 1
ATOM 1619 N N . PRO A 1 200 ? 12.197 -46.176 -12.718 1.00 30.12 200 PRO A N 1
ATOM 1620 C CA . PRO A 1 200 ? 13.115 -46.885 -13.615 1.00 30.12 200 PRO A CA 1
ATOM 1621 C C . PRO A 1 200 ? 13.044 -46.473 -15.099 1.00 30.12 200 PRO A C 1
ATOM 1623 O O . PRO A 1 200 ? 12.012 -46.078 -15.631 1.00 30.12 200 PRO A O 1
ATOM 1626 N N . LYS A 1 201 ? 14.208 -46.617 -15.747 1.00 25.64 201 LYS A N 1
ATOM 1627 C CA . LYS A 1 201 ? 14.476 -46.580 -17.195 1.00 25.64 201 LYS A CA 1
ATOM 1628 C C . LYS A 1 201 ? 13.992 -47.863 -17.878 1.00 25.64 201 LYS A C 1
ATOM 1630 O O . LYS A 1 201 ? 14.252 -48.917 -17.313 1.00 25.64 201 LYS A O 1
ATOM 1635 N N . TRP A 1 202 ? 13.526 -47.774 -19.130 1.00 28.39 202 TRP A N 1
ATOM 1636 C CA . TRP A 1 202 ? 13.751 -48.777 -20.190 1.00 28.39 202 TRP A CA 1
ATOM 1637 C C . TRP A 1 202 ? 13.913 -48.088 -21.562 1.00 28.39 202 TRP A C 1
ATOM 1639 O O . TRP A 1 202 ? 13.401 -46.992 -21.773 1.00 28.39 202 TRP A O 1
ATOM 1649 N N . PHE A 1 203 ? 14.700 -48.719 -22.440 1.00 26.59 203 PHE A N 1
ATOM 1650 C CA . PHE A 1 203 ? 15.234 -48.250 -23.732 1.00 26.59 203 PHE A CA 1
ATOM 1651 C C . PHE A 1 203 ? 14.788 -49.195 -24.877 1.00 26.59 203 PHE A C 1
ATOM 1653 O O . PHE A 1 203 ? 14.371 -50.311 -24.581 1.00 26.59 203 PHE A O 1
ATOM 1660 N N . TYR A 1 204 ? 15.025 -48.753 -26.128 1.00 26.33 204 TYR A N 1
ATOM 1661 C CA . TYR A 1 204 ? 14.905 -49.363 -27.484 1.00 26.33 204 TYR A CA 1
ATOM 1662 C C . TYR A 1 204 ? 13.735 -48.796 -28.327 1.00 26.33 204 TYR A C 1
ATOM 1664 O O . TYR A 1 204 ? 12.632 -48.697 -27.815 1.00 26.33 204 TYR A O 1
ATOM 1672 N N . SER A 1 205 ? 13.810 -48.494 -29.636 1.00 24.02 205 SER A N 1
ATOM 1673 C CA . SER A 1 205 ? 14.850 -48.173 -30.648 1.00 24.02 205 SER A CA 1
ATOM 1674 C C . SER A 1 205 ? 14.220 -48.388 -32.047 1.00 24.02 205 SER A C 1
ATOM 1676 O O . SER A 1 205 ? 13.509 -49.373 -32.205 1.00 24.02 205 SER A O 1
ATOM 1678 N N . MET A 1 206 ? 14.610 -47.572 -33.048 1.00 25.16 206 MET A N 1
ATOM 1679 C CA . MET A 1 206 ? 14.402 -47.705 -34.521 1.00 25.16 206 MET A CA 1
ATOM 1680 C C . MET A 1 206 ? 12.969 -47.496 -35.065 1.00 25.16 206 MET A C 1
ATOM 1682 O O . MET A 1 206 ? 12.013 -47.947 -34.459 1.00 25.16 206 MET A O 1
ATOM 1686 N N . ALA A 1 207 ? 12.699 -46.878 -36.226 1.00 26.16 207 ALA A N 1
ATOM 1687 C CA . ALA A 1 207 ? 13.467 -46.204 -37.291 1.00 26.16 207 ALA A CA 1
ATOM 1688 C C . ALA A 1 207 ? 12.466 -45.397 -38.189 1.00 26.16 207 ALA A C 1
ATOM 1690 O O . ALA A 1 207 ? 11.256 -45.555 -38.017 1.00 26.16 207 ALA A O 1
ATOM 1691 N N . PRO A 1 208 ? 12.917 -44.524 -39.119 1.00 31.67 208 PRO A N 1
ATOM 1692 C CA . PRO A 1 208 ? 12.106 -43.461 -39.727 1.00 31.67 208 PRO A CA 1
ATOM 1693 C C . PRO A 1 208 ? 11.540 -43.812 -41.116 1.00 31.67 208 PRO A C 1
ATOM 1695 O O . PRO A 1 208 ? 12.198 -44.485 -41.906 1.00 31.67 208 PRO A O 1
ATOM 1698 N N . PHE A 1 209 ? 10.367 -43.268 -41.464 1.00 24.62 209 PHE A N 1
ATOM 1699 C CA . PHE A 1 209 ? 9.825 -43.300 -42.830 1.00 24.62 209 PHE A CA 1
ATOM 1700 C C . PHE A 1 209 ? 10.037 -41.953 -43.541 1.00 24.62 209 PHE A C 1
ATOM 1702 O O . PHE A 1 209 ? 9.688 -40.892 -43.023 1.00 24.62 209 PHE A O 1
ATOM 1709 N N . ARG A 1 210 ? 10.637 -42.018 -44.735 1.00 28.34 210 ARG A N 1
ATOM 1710 C CA . ARG A 1 210 ? 10.819 -40.933 -45.717 1.00 28.34 210 ARG A CA 1
ATOM 1711 C C . ARG A 1 210 ? 9.787 -41.069 -46.865 1.00 28.34 210 ARG A C 1
ATOM 1713 O O . ARG A 1 210 ? 9.074 -42.068 -46.902 1.00 28.34 210 ARG A O 1
ATOM 1720 N N . PRO A 1 211 ? 9.662 -40.064 -47.756 1.00 36.97 211 PRO A N 1
ATOM 1721 C CA . PRO A 1 211 ? 8.390 -39.624 -48.327 1.00 36.97 211 PRO A CA 1
ATOM 1722 C C . PRO A 1 211 ? 8.086 -40.205 -49.714 1.00 36.97 211 PRO A C 1
ATOM 1724 O O . PRO A 1 211 ? 8.981 -40.684 -50.407 1.00 36.97 211 PRO A O 1
ATOM 1727 N N . ALA A 1 212 ? 6.834 -40.046 -50.153 1.00 27.91 212 ALA A N 1
ATOM 1728 C CA . ALA A 1 212 ? 6.416 -40.248 -51.537 1.00 27.91 212 ALA A CA 1
ATOM 1729 C C . ALA A 1 212 ? 5.668 -39.010 -52.072 1.00 27.91 212 ALA A C 1
ATOM 1731 O O . ALA A 1 212 ? 4.706 -38.532 -51.479 1.00 27.91 212 ALA A O 1
ATOM 1732 N N . THR A 1 213 ? 6.134 -38.517 -53.214 1.00 30.23 213 THR A N 1
ATOM 1733 C CA . THR A 1 213 ? 5.425 -37.728 -54.244 1.00 30.23 213 THR A CA 1
ATOM 1734 C C . THR A 1 213 ? 5.817 -38.363 -55.597 1.00 30.23 213 THR A C 1
ATOM 1736 O O . THR A 1 213 ? 6.751 -39.173 -55.588 1.00 30.23 213 THR A O 1
ATOM 1739 N N . PRO A 1 214 ? 5.255 -38.007 -56.774 1.00 46.94 214 PRO A N 1
ATOM 1740 C CA . PRO A 1 214 ? 4.042 -37.241 -57.115 1.00 46.94 214 PRO A CA 1
ATOM 1741 C C . PRO A 1 214 ? 3.187 -37.925 -58.222 1.00 46.94 214 PRO A C 1
ATOM 1743 O O . PRO A 1 214 ? 3.604 -38.905 -58.827 1.00 46.94 214 PRO A O 1
ATOM 1746 N N . THR A 1 215 ? 2.011 -37.370 -58.537 1.00 29.41 215 THR A N 1
ATOM 1747 C CA . THR A 1 215 ? 1.335 -37.324 -59.868 1.00 29.41 215 THR A CA 1
ATOM 1748 C C . THR A 1 215 ? -0.017 -36.616 -59.655 1.00 29.41 215 THR A C 1
ATOM 1750 O O . THR A 1 215 ? -0.645 -36.827 -58.629 1.00 29.41 215 THR A O 1
ATOM 1753 N N . GLY A 1 216 ? -0.549 -35.725 -60.490 1.00 27.00 216 GLY A N 1
ATOM 1754 C CA . GLY A 1 216 ? -0.130 -35.141 -61.754 1.00 27.00 216 GLY A CA 1
ATOM 1755 C C . GLY A 1 216 ? -1.163 -34.084 -62.205 1.00 27.00 216 GLY A C 1
ATOM 1756 O O . GLY A 1 216 ? -2.292 -34.070 -61.729 1.00 27.00 216 GLY A O 1
ATOM 1757 N N . MET A 1 217 ? -0.702 -33.215 -63.110 1.00 28.12 217 MET A N 1
ATOM 1758 C CA . MET A 1 217 ? -1.395 -32.455 -64.169 1.00 28.12 217 MET A CA 1
ATOM 1759 C C . MET A 1 217 ? -2.757 -31.771 -63.936 1.00 28.12 217 MET A C 1
ATOM 1761 O O . MET A 1 217 ? -3.784 -32.399 -63.708 1.00 28.12 217 MET A O 1
ATOM 1765 N N . GLY A 1 218 ? -2.770 -30.470 -64.253 1.00 27.00 218 GLY A N 1
ATOM 1766 C CA . GLY A 1 218 ? -3.969 -29.684 -64.550 1.00 27.00 218 GLY A CA 1
ATOM 1767 C C . GLY A 1 218 ? -3.637 -28.261 -65.005 1.00 27.00 218 GLY A C 1
ATOM 1768 O O . GLY A 1 218 ? -3.861 -27.307 -64.272 1.00 27.00 218 GLY A O 1
ATOM 1769 N N . VAL A 1 219 ? -3.059 -28.129 -66.201 1.00 27.52 219 VAL A N 1
ATOM 1770 C CA . VAL A 1 219 ? -2.775 -26.861 -66.899 1.00 27.52 219 VAL A CA 1
ATOM 1771 C C . VAL A 1 219 ? -4.077 -26.227 -67.401 1.00 27.52 219 VAL A C 1
ATOM 1773 O O . VAL A 1 219 ? -4.832 -26.909 -68.086 1.00 27.52 219 VAL A O 1
ATOM 1776 N N . ARG A 1 220 ? -4.275 -24.918 -67.185 1.00 26.94 220 ARG A N 1
ATOM 1777 C CA . ARG A 1 220 ? -4.856 -23.992 -68.180 1.00 26.94 220 ARG A CA 1
ATOM 1778 C C . ARG A 1 220 ? -4.314 -22.575 -67.971 1.00 26.94 220 ARG A C 1
ATOM 1780 O O . ARG A 1 220 ? -4.530 -21.956 -66.936 1.00 26.94 220 ARG A O 1
ATOM 1787 N N . GLN A 1 221 ? -3.600 -22.106 -68.990 1.00 28.12 221 GLN A N 1
ATOM 1788 C CA . GLN A 1 221 ? -3.224 -20.716 -69.230 1.00 28.12 221 GLN A CA 1
ATOM 1789 C C . GLN A 1 221 ? -4.454 -19.893 -69.634 1.00 28.12 221 GLN A C 1
ATOM 1791 O O . GLN A 1 221 ? -5.294 -20.383 -70.388 1.00 28.12 221 GLN A O 1
ATOM 1796 N N . ALA A 1 222 ? -4.479 -18.620 -69.246 1.00 25.69 222 ALA A N 1
ATOM 1797 C CA . ALA A 1 222 ? -4.861 -17.531 -70.140 1.00 25.69 222 ALA A CA 1
ATOM 1798 C C . ALA A 1 222 ? -4.165 -16.247 -69.671 1.00 25.69 222 ALA A C 1
ATOM 1800 O O . ALA A 1 222 ? -4.135 -15.921 -68.488 1.00 25.69 222 ALA A O 1
ATOM 1801 N N . GLN A 1 223 ? -3.551 -15.582 -70.635 1.00 26.14 223 GLN A N 1
ATOM 1802 C CA . GLN A 1 223 ? -2.670 -14.429 -70.550 1.00 26.14 223 GLN A CA 1
ATOM 1803 C C . GLN A 1 223 ? -3.360 -13.289 -71.316 1.00 26.14 223 GLN A C 1
ATOM 1805 O O . GLN A 1 223 ? -4.072 -13.589 -72.271 1.00 26.14 223 GLN A O 1
ATOM 1810 N N . LEU A 1 224 ? -3.073 -12.038 -70.931 1.00 25.55 224 LEU A N 1
ATOM 1811 C CA . LEU A 1 224 ? -2.945 -10.818 -71.762 1.00 25.55 224 LEU A CA 1
ATOM 1812 C C . LEU A 1 224 ? -3.738 -9.566 -71.338 1.00 25.55 224 LEU A C 1
ATOM 1814 O O . LEU A 1 224 ? -4.961 -9.558 -71.307 1.00 25.55 224 LEU A O 1
ATOM 1818 N N . ALA A 1 225 ? -2.910 -8.522 -71.168 1.00 23.72 225 ALA A N 1
ATOM 1819 C CA . ALA A 1 225 ? -2.997 -7.117 -71.600 1.00 23.72 225 ALA A CA 1
ATOM 1820 C C . ALA A 1 225 ? -4.027 -6.184 -70.925 1.00 23.72 225 ALA A C 1
ATOM 1822 O O . ALA A 1 225 ? -5.200 -6.511 -70.846 1.00 23.72 225 ALA A O 1
ATOM 1823 N N . MET A 1 226 ? -3.645 -5.081 -70.257 1.00 23.56 226 MET A N 1
ATOM 1824 C CA . MET A 1 226 ? -2.930 -3.838 -70.659 1.00 23.56 226 MET A CA 1
ATOM 1825 C C . MET A 1 226 ? -3.700 -2.940 -71.647 1.00 23.56 226 MET A C 1
ATOM 1827 O O . MET A 1 226 ? -3.972 -3.384 -72.752 1.00 23.56 226 MET A O 1
ATOM 1831 N N . GLU A 1 227 ? -3.959 -1.696 -71.197 1.00 22.97 227 GLU A N 1
ATOM 1832 C CA . GLU A 1 227 ? -4.195 -0.390 -71.882 1.00 22.97 227 GLU A CA 1
ATOM 1833 C C . GLU A 1 227 ? -5.287 0.387 -71.102 1.00 22.97 227 GLU A C 1
ATOM 1835 O O . GLU A 1 227 ? -6.390 -0.111 -70.916 1.00 22.97 227 GLU A O 1
ATOM 1840 N N . SER A 1 228 ? -5.022 1.463 -70.345 1.00 23.80 228 SER A N 1
ATOM 1841 C CA . SER A 1 228 ? -4.601 2.844 -70.672 1.00 23.80 228 SER A CA 1
ATOM 1842 C C . SER A 1 228 ? -5.569 3.629 -71.573 1.00 23.80 228 SER A C 1
ATOM 1844 O O . SER A 1 228 ? -5.602 3.376 -72.771 1.00 23.80 228 SER A O 1
ATOM 1846 N N . ASN A 1 229 ? -6.261 4.636 -71.009 1.00 25.25 229 ASN A N 1
ATOM 1847 C CA . ASN A 1 229 ? -6.190 6.065 -71.390 1.00 25.25 229 ASN A CA 1
ATOM 1848 C C . ASN A 1 229 ? -7.496 6.881 -71.225 1.00 25.25 229 ASN A C 1
ATOM 1850 O O . ASN A 1 229 ? -8.520 6.588 -71.824 1.00 25.25 229 ASN A O 1
ATOM 1854 N N . HIS A 1 230 ? -7.318 8.000 -70.506 1.00 26.41 230 HIS A N 1
ATOM 1855 C CA . HIS A 1 230 ? -7.728 9.380 -70.817 1.00 26.41 230 HIS A CA 1
ATOM 1856 C C . HIS A 1 230 ? -9.168 9.935 -70.655 1.00 26.41 230 HIS A C 1
ATOM 1858 O O . HIS A 1 230 ? -10.132 9.455 -71.233 1.00 26.41 230 HIS A O 1
ATOM 1864 N N . LEU A 1 231 ? -9.154 11.133 -70.028 1.00 23.55 231 LEU A N 1
ATOM 1865 C CA . LEU A 1 231 ? -9.863 12.401 -70.329 1.00 23.55 231 LEU A CA 1
ATOM 1866 C C . LEU A 1 231 ? -11.098 12.819 -69.493 1.00 23.55 231 LEU A C 1
ATOM 1868 O O . LEU A 1 231 ? -12.223 12.415 -69.744 1.00 23.55 231 LEU A O 1
ATOM 1872 N N . LEU A 1 232 ? -10.815 13.729 -68.543 1.00 23.50 232 LEU A N 1
ATOM 1873 C CA . LEU A 1 232 ? -11.344 15.104 -68.375 1.00 23.50 232 LEU A CA 1
ATOM 1874 C C . LEU A 1 232 ? -12.838 15.402 -68.622 1.00 23.50 232 LEU A C 1
ATOM 1876 O O . LEU A 1 232 ? -13.331 15.312 -69.740 1.00 23.50 232 LEU A O 1
ATOM 1880 N N . GLY A 1 233 ? -13.471 15.998 -67.601 1.00 24.06 233 GLY A N 1
ATOM 1881 C CA . GLY A 1 233 ? -14.696 16.794 -67.725 1.00 24.06 233 GLY A CA 1
ATOM 1882 C C . GLY A 1 233 ? -15.089 17.496 -66.417 1.00 24.06 233 GLY A C 1
ATOM 1883 O O . GLY A 1 233 ? -15.642 16.866 -65.524 1.00 24.06 233 GLY A O 1
ATOM 1884 N N . LEU A 1 234 ? -14.774 18.793 -66.321 1.00 25.09 234 LEU A N 1
ATOM 1885 C CA . LEU A 1 234 ? -15.288 19.785 -65.356 1.00 25.09 234 LEU A CA 1
ATOM 1886 C C . LEU A 1 234 ? -16.815 19.957 -65.475 1.00 25.09 234 LEU A C 1
ATOM 1888 O O . LEU A 1 234 ? -17.280 19.912 -66.605 1.00 25.09 234 LEU A O 1
ATOM 1892 N N . VAL A 1 235 ? -17.531 20.269 -64.378 1.00 24.52 235 VAL A N 1
ATOM 1893 C CA . VAL A 1 235 ? -18.575 21.330 -64.264 1.00 24.52 235 VAL A CA 1
ATOM 1894 C C . VAL A 1 235 ? -18.922 21.571 -62.775 1.00 24.52 235 VAL A C 1
ATOM 1896 O O . VAL A 1 235 ? -19.084 20.632 -61.998 1.00 24.52 235 VAL A O 1
ATOM 1899 N N . ASP A 1 236 ? -19.029 22.853 -62.415 1.00 25.50 236 ASP A N 1
ATOM 1900 C CA . ASP A 1 236 ? -19.418 23.446 -61.127 1.00 25.50 236 ASP A CA 1
ATOM 1901 C C . ASP A 1 236 ? -20.886 23.190 -60.682 1.00 25.50 236 ASP A C 1
ATOM 1903 O O . ASP A 1 236 ? -21.785 23.179 -61.514 1.00 25.50 236 ASP A O 1
ATOM 1907 N N . SER A 1 237 ? -21.085 23.024 -59.355 1.00 25.06 237 SER A N 1
ATOM 1908 C CA . SER A 1 237 ? -22.043 23.661 -58.389 1.00 25.06 237 SER A CA 1
ATOM 1909 C C . SER A 1 237 ? -23.421 24.232 -58.850 1.00 25.06 237 SER A C 1
ATOM 1911 O O . SER A 1 237 ? -23.527 24.642 -59.999 1.00 25.06 237 SER A O 1
ATOM 1913 N N . PRO A 1 238 ? -24.450 24.492 -57.983 1.00 41.59 238 PRO A N 1
ATOM 1914 C CA . PRO A 1 238 ? -24.722 24.134 -56.566 1.00 41.59 238 PRO A CA 1
ATOM 1915 C C . PRO A 1 238 ? -26.149 23.550 -56.332 1.00 41.59 238 PRO A C 1
ATOM 1917 O O . PRO A 1 238 ? -27.016 23.629 -57.196 1.00 41.59 238 PRO A O 1
ATOM 1920 N N . SER A 1 239 ? -26.453 23.069 -55.113 1.00 23.50 239 SER A N 1
ATOM 1921 C CA . SER A 1 239 ? -27.574 23.560 -54.262 1.00 23.50 239 SER A CA 1
ATOM 1922 C C . SER A 1 239 ? -28.038 22.561 -53.178 1.00 23.50 239 SER A C 1
ATOM 1924 O O . SER A 1 239 ? -28.303 21.395 -53.434 1.00 23.50 239 SER A O 1
ATOM 1926 N N . THR A 1 240 ? -28.129 23.090 -51.949 1.00 23.50 240 THR A N 1
ATOM 1927 C CA . THR A 1 240 ? -29.123 22.831 -50.881 1.00 23.50 240 THR A CA 1
ATOM 1928 C C . THR A 1 240 ? -29.573 21.396 -50.570 1.00 23.50 240 THR A C 1
ATOM 1930 O O . THR A 1 240 ? -30.314 20.814 -51.350 1.00 23.50 240 THR A O 1
ATOM 1933 N N . THR A 1 241 ? -29.345 20.913 -49.335 1.00 24.89 241 THR A N 1
ATOM 1934 C CA . THR A 1 241 ? -30.395 20.748 -48.290 1.00 24.89 241 THR A CA 1
ATOM 1935 C C . THR A 1 241 ? -29.896 20.048 -47.003 1.00 24.89 241 THR A C 1
ATOM 1937 O O . THR A 1 241 ? -29.203 19.043 -47.047 1.00 24.89 241 THR A O 1
ATOM 1940 N N . THR A 1 242 ? -30.320 20.617 -45.862 1.00 24.95 242 THR A N 1
ATOM 1941 C CA . THR A 1 242 ? -30.715 19.993 -44.571 1.00 24.95 242 THR A CA 1
ATOM 1942 C C . THR A 1 242 ? -29.753 19.114 -43.742 1.00 24.95 242 THR A C 1
ATOM 1944 O O . THR A 1 242 ? -29.372 18.018 -44.131 1.00 24.95 242 THR A O 1
ATOM 1947 N N . TYR A 1 243 ? -29.511 19.568 -42.500 1.00 26.31 243 TYR A N 1
ATOM 1948 C CA . TYR A 1 243 ? -29.003 18.815 -41.334 1.00 26.31 243 TYR A CA 1
ATOM 1949 C C . TYR A 1 243 ? -29.945 17.657 -40.924 1.00 26.31 243 TYR A C 1
ATOM 1951 O O . TYR A 1 243 ? -31.160 17.797 -41.091 1.00 26.31 243 TYR A O 1
ATOM 1959 N N . PRO A 1 244 ? -29.433 16.558 -40.320 1.00 29.14 244 PRO A N 1
ATOM 1960 C CA . PRO A 1 244 ? -29.398 16.501 -38.849 1.00 29.14 244 PRO A CA 1
ATOM 1961 C C . PRO A 1 244 ? -28.182 15.779 -38.223 1.00 29.14 244 PRO A C 1
ATOM 1963 O O . PRO A 1 244 ? -27.709 14.755 -38.697 1.00 29.14 244 PRO A O 1
ATOM 1966 N N . ASN A 1 245 ? -27.745 16.336 -37.091 1.00 29.11 245 ASN A N 1
ATOM 1967 C CA . ASN A 1 245 ? -27.137 15.709 -35.911 1.00 29.11 245 ASN A CA 1
ATOM 1968 C C . ASN A 1 245 ? -26.680 14.239 -36.015 1.00 29.11 245 ASN A C 1
ATOM 1970 O O . ASN A 1 245 ? -27.463 13.314 -35.806 1.00 29.11 245 ASN A O 1
ATOM 1974 N N . GLY A 1 246 ? -25.367 14.058 -36.138 1.00 23.27 246 GLY A N 1
ATOM 1975 C CA . GLY A 1 246 ? -24.651 12.850 -35.744 1.00 23.27 246 GLY A CA 1
ATOM 1976 C C . GLY A 1 246 ? -23.304 13.255 -35.154 1.00 23.27 246 GLY A C 1
ATOM 1977 O O . GLY A 1 246 ? -22.422 13.704 -35.876 1.00 23.27 246 GLY A O 1
ATOM 1978 N N . ILE A 1 247 ? -23.157 13.152 -33.831 1.00 21.92 247 ILE A N 1
ATOM 1979 C CA . ILE A 1 247 ? -21.843 13.208 -33.184 1.00 21.92 247 ILE A CA 1
ATOM 1980 C C . ILE A 1 247 ? -21.172 11.869 -33.494 1.00 21.92 247 ILE A C 1
ATOM 1982 O O . ILE A 1 247 ? -21.376 10.883 -32.789 1.00 21.92 247 ILE A O 1
ATOM 1986 N N . GLU A 1 248 ? -20.407 11.823 -34.579 1.00 20.81 248 GLU A N 1
ATOM 1987 C CA . GLU A 1 248 ? -19.421 10.771 -34.795 1.00 20.81 248 GLU A CA 1
ATOM 1988 C C . GLU A 1 248 ? -18.206 11.067 -33.912 1.00 20.81 248 GLU A C 1
ATOM 1990 O O . GLU A 1 248 ? -17.488 12.051 -34.104 1.00 20.81 248 GLU A O 1
ATOM 1995 N N . PHE A 1 249 ? -17.968 10.211 -32.918 1.00 20.56 249 PHE A N 1
ATOM 1996 C CA . PHE A 1 249 ? -16.670 10.144 -32.260 1.00 20.56 249 PHE A CA 1
ATOM 1997 C C . PHE A 1 249 ? -15.662 9.568 -33.255 1.00 20.56 249 PHE A C 1
ATOM 1999 O O . PHE A 1 249 ? -15.535 8.355 -33.407 1.00 20.56 249 PHE A O 1
ATOM 2006 N N . TRP A 1 250 ? -14.913 10.446 -33.914 1.00 19.77 250 TRP A N 1
ATOM 2007 C CA . TRP A 1 250 ? -13.685 10.061 -34.591 1.00 19.77 250 TRP A CA 1
ATOM 2008 C C . TRP A 1 250 ? -12.648 9.700 -33.525 1.00 19.77 250 TRP A C 1
ATOM 2010 O O . TRP A 1 250 ? -12.020 10.570 -32.920 1.00 19.77 250 TRP A O 1
ATOM 2020 N N . VAL A 1 251 ? -12.448 8.403 -33.286 1.00 21.00 251 VAL A N 1
ATOM 2021 C CA . VAL A 1 251 ? -11.190 7.916 -32.711 1.00 21.00 251 VAL A CA 1
ATOM 2022 C C . VAL A 1 251 ? -10.146 8.051 -33.817 1.00 21.00 251 VAL A C 1
ATOM 2024 O O . VAL A 1 251 ? -9.931 7.142 -34.612 1.00 21.00 251 VAL A O 1
ATOM 2027 N N . GLY A 1 252 ? -9.553 9.238 -33.929 1.00 20.97 252 GLY A N 1
ATOM 2028 C CA . GLY A 1 252 ? -8.468 9.497 -34.865 1.00 20.97 252 GLY A CA 1
ATOM 2029 C C . GLY A 1 252 ? -7.224 8.706 -34.467 1.00 20.97 252 GLY A C 1
ATOM 2030 O O . GLY A 1 252 ? -6.455 9.146 -33.615 1.00 20.97 252 GLY A O 1
ATOM 2031 N N . GLN A 1 253 ? -7.009 7.548 -35.090 1.00 23.86 253 GLN A N 1
ATOM 2032 C CA . GLN A 1 253 ? -5.678 6.960 -35.217 1.00 23.86 253 GLN A CA 1
ATOM 2033 C C . GLN A 1 253 ? -4.909 7.790 -36.247 1.00 23.86 253 GLN A C 1
ATOM 2035 O O . GLN A 1 253 ? -5.188 7.729 -37.442 1.00 23.86 253 GLN A O 1
ATOM 2040 N N . ILE A 1 254 ? -3.944 8.588 -35.791 1.00 25.58 254 ILE A N 1
ATOM 2041 C CA . ILE A 1 254 ? -2.996 9.240 -36.695 1.00 25.58 254 ILE A CA 1
ATOM 2042 C C . ILE A 1 254 ? -1.976 8.178 -37.120 1.00 25.58 254 ILE A C 1
ATOM 2044 O O . ILE A 1 254 ? -0.982 7.944 -36.437 1.00 25.58 254 ILE A O 1
ATOM 2048 N N . LEU A 1 255 ? -2.242 7.520 -38.247 1.00 27.95 255 LEU A N 1
ATOM 2049 C CA . LEU A 1 255 ? -1.236 6.810 -39.032 1.00 27.95 255 LEU A CA 1
ATOM 2050 C C . LEU A 1 255 ? -0.595 7.833 -39.974 1.00 27.95 255 LEU A C 1
ATOM 2052 O O . LEU A 1 255 ? -1.186 8.236 -40.974 1.00 27.95 255 LEU A O 1
ATOM 2056 N N . HIS A 1 256 ? 0.613 8.284 -39.644 1.00 26.72 256 HIS A N 1
ATOM 2057 C CA . HIS A 1 256 ? 1.416 9.061 -40.582 1.00 26.72 256 HIS A CA 1
ATOM 2058 C C . HIS A 1 256 ? 2.062 8.089 -41.585 1.00 26.72 256 HIS A C 1
ATOM 2060 O O . HIS A 1 256 ? 3.157 7.575 -41.353 1.00 26.72 256 HIS A O 1
ATOM 2066 N N . CYS A 1 257 ? 1.369 7.798 -42.689 1.00 26.84 257 CYS A N 1
ATOM 2067 C CA . CYS A 1 257 ? 1.866 6.974 -43.799 1.00 26.84 257 CYS A CA 1
ATOM 2068 C C . CYS A 1 257 ? 2.757 7.794 -44.751 1.00 26.84 257 CYS A C 1
ATOM 2070 O O . CYS A 1 257 ? 2.412 8.005 -45.912 1.00 26.84 257 CYS A O 1
ATOM 2072 N N . GLY A 1 258 ? 3.899 8.283 -44.262 1.00 33.78 258 GLY A N 1
ATOM 2073 C CA . GLY A 1 258 ? 4.991 8.678 -45.157 1.00 33.78 258 GLY A CA 1
ATOM 2074 C C . GLY A 1 258 ? 5.697 7.424 -45.679 1.00 33.78 258 GLY A C 1
ATOM 2075 O O . GLY A 1 258 ? 5.810 6.445 -44.945 1.00 33.78 258 GLY A O 1
ATOM 2076 N N . LEU A 1 259 ? 6.192 7.430 -46.921 1.00 35.28 259 LEU A N 1
ATOM 2077 C CA . LEU A 1 259 ? 6.919 6.283 -47.498 1.00 35.28 259 LEU A CA 1
ATOM 2078 C C . LEU A 1 259 ? 8.113 5.825 -46.631 1.00 35.28 259 LEU A C 1
ATOM 2080 O O . LEU A 1 259 ? 8.442 4.642 -46.625 1.00 35.28 259 LEU A O 1
ATOM 2084 N N . ASP A 1 260 ? 8.693 6.736 -45.845 1.00 43.38 260 ASP A N 1
ATOM 2085 C CA . ASP A 1 260 ? 9.838 6.465 -44.970 1.00 43.38 260 ASP A CA 1
ATOM 2086 C C . ASP A 1 260 ? 9.452 5.869 -43.600 1.00 43.38 260 ASP A C 1
ATOM 2088 O O . ASP A 1 260 ? 10.270 5.201 -42.969 1.00 43.38 260 ASP A O 1
ATOM 2092 N N . SER A 1 261 ? 8.208 6.047 -43.122 1.00 44.03 261 SER A N 1
ATOM 2093 C CA . SER A 1 261 ? 7.769 5.498 -41.824 1.00 44.03 261 SER A CA 1
ATOM 2094 C C . SER A 1 261 ? 7.472 3.997 -41.884 1.00 44.03 261 SER A C 1
ATOM 2096 O O . SER A 1 261 ? 7.671 3.287 -40.896 1.00 44.03 261 SER A O 1
ATOM 2098 N N . ALA A 1 262 ? 7.076 3.493 -43.058 1.00 49.53 262 ALA A N 1
ATOM 2099 C CA . ALA A 1 262 ? 6.816 2.074 -43.301 1.00 49.53 262 ALA A CA 1
ATOM 2100 C C . ALA A 1 262 ? 8.058 1.190 -43.076 1.00 49.53 262 ALA A C 1
ATOM 2102 O O . ALA A 1 262 ? 7.925 0.037 -42.676 1.00 49.53 262 ALA A O 1
ATOM 2103 N N . ALA A 1 263 ? 9.267 1.736 -43.258 1.00 52.16 263 ALA A N 1
ATOM 2104 C CA . ALA A 1 263 ? 10.518 1.010 -43.033 1.00 52.16 263 ALA A CA 1
ATOM 2105 C C . ALA A 1 263 ? 10.804 0.713 -41.544 1.00 52.16 263 ALA A C 1
ATOM 2107 O O . ALA A 1 263 ? 11.619 -0.156 -41.224 1.00 52.16 263 ALA A O 1
ATOM 2108 N N . PHE A 1 264 ? 10.127 1.410 -40.623 1.00 51.81 264 PHE A N 1
ATOM 2109 C CA . PHE A 1 264 ? 10.306 1.247 -39.178 1.00 51.81 264 PHE A CA 1
ATOM 2110 C C . PHE A 1 264 ? 9.235 0.369 -38.515 1.00 51.81 264 PHE A C 1
ATOM 2112 O O . PHE A 1 264 ? 9.404 0.002 -37.350 1.00 51.81 264 PHE A O 1
ATOM 2119 N N . GLN A 1 265 ? 8.166 -0.003 -39.229 1.00 48.72 265 GLN A N 1
ATOM 2120 C CA . GLN A 1 265 ? 7.097 -0.840 -38.682 1.00 48.72 265 GLN A CA 1
ATOM 2121 C C . GLN A 1 265 ? 7.395 -2.340 -38.880 1.00 48.72 265 GLN A C 1
ATOM 2123 O O . GLN A 1 265 ? 7.697 -2.776 -39.993 1.00 48.72 265 GLN A O 1
ATOM 2128 N N . PRO A 1 266 ? 7.355 -3.157 -37.813 1.00 45.06 266 PRO A N 1
ATOM 2129 C CA . PRO A 1 266 ? 7.685 -4.575 -37.892 1.00 45.06 266 PRO A CA 1
ATOM 2130 C C . PRO A 1 266 ? 6.520 -5.387 -38.474 1.00 45.06 266 PRO A C 1
ATOM 2132 O O . PRO A 1 266 ? 5.706 -5.910 -37.725 1.00 45.06 266 PRO A O 1
ATOM 2135 N N . SER A 1 267 ? 6.474 -5.562 -39.801 1.00 47.44 267 SER A N 1
ATOM 2136 C CA . SER A 1 267 ? 5.404 -6.291 -40.520 1.00 47.44 267 SER A CA 1
ATOM 2137 C C . SER A 1 267 ? 3.986 -5.743 -40.249 1.00 47.44 267 SER A C 1
ATOM 2139 O O . SER A 1 267 ? 3.783 -4.920 -39.365 1.00 47.44 267 SER A O 1
ATOM 2141 N N . GLN A 1 268 ? 2.975 -6.159 -41.018 1.00 49.69 268 GLN A N 1
ATOM 2142 C CA . GLN A 1 268 ? 1.601 -5.654 -40.828 1.00 49.69 268 GLN A CA 1
ATOM 2143 C C . GLN A 1 268 ? 0.962 -6.087 -39.487 1.00 49.69 268 GLN A C 1
ATOM 2145 O O . GLN A 1 268 ? -0.078 -5.549 -39.113 1.00 49.69 268 GLN A O 1
ATOM 2150 N N . ASP A 1 269 ? 1.595 -7.005 -38.745 1.00 37.09 269 ASP A N 1
ATOM 2151 C CA . ASP A 1 269 ? 1.006 -7.671 -37.577 1.00 37.09 269 ASP A CA 1
ATOM 2152 C C . ASP A 1 269 ? 1.412 -7.069 -36.212 1.00 37.09 269 ASP A C 1
ATOM 2154 O O . ASP A 1 269 ? 0.828 -7.434 -35.191 1.00 37.09 269 ASP A O 1
ATOM 2158 N N . TYR A 1 270 ? 2.366 -6.125 -36.152 1.00 41.78 270 TYR A N 1
ATOM 2159 C CA . TYR A 1 270 ? 2.819 -5.506 -34.894 1.00 41.78 270 TYR A CA 1
ATOM 2160 C C . TYR A 1 270 ? 2.905 -3.973 -34.991 1.00 41.78 270 TYR A C 1
ATOM 2162 O O . TYR A 1 270 ? 3.910 -3.400 -35.409 1.00 41.78 270 TYR A O 1
ATOM 2170 N N . ASN A 1 271 ? 1.861 -3.283 -34.527 1.00 51.97 271 ASN A N 1
ATOM 2171 C CA . ASN A 1 271 ? 1.834 -1.820 -34.458 1.00 51.97 271 ASN A CA 1
ATOM 2172 C C . ASN A 1 271 ? 2.403 -1.321 -33.121 1.00 51.97 271 ASN A C 1
ATOM 2174 O O . ASN A 1 271 ? 1.673 -1.162 -32.143 1.00 51.97 271 ASN A O 1
ATOM 2178 N N . LEU A 1 272 ? 3.710 -1.048 -33.081 1.00 51.38 272 LEU A N 1
ATOM 2179 C CA . LEU A 1 272 ? 4.318 -0.316 -31.968 1.00 51.38 272 LEU A CA 1
ATOM 2180 C C . LEU A 1 272 ? 3.891 1.161 -32.021 1.00 51.38 272 LEU A C 1
ATOM 2182 O O . LEU A 1 272 ? 4.030 1.784 -33.082 1.00 51.38 272 LEU A O 1
ATOM 2186 N N . PRO A 1 273 ? 3.416 1.753 -30.908 1.00 54.03 273 PRO A N 1
ATOM 2187 C CA . PRO A 1 273 ? 3.130 3.179 -30.854 1.00 54.03 273 PRO A CA 1
ATOM 2188 C C . PRO A 1 273 ? 4.431 3.948 -31.104 1.00 54.03 273 PRO A C 1
ATOM 2190 O O . PRO A 1 273 ? 5.359 3.946 -30.293 1.00 54.03 273 PRO A O 1
ATOM 2193 N N . THR A 1 274 ? 4.498 4.565 -32.278 1.00 61.12 274 THR A N 1
ATOM 2194 C CA . THR A 1 274 ? 5.676 5.262 -32.778 1.00 61.12 274 THR A CA 1
ATOM 2195 C C . THR A 1 274 ? 5.274 6.694 -33.081 1.00 61.12 274 THR A C 1
ATOM 2197 O O . THR A 1 274 ? 4.408 6.928 -33.925 1.00 61.12 274 THR A O 1
ATOM 2200 N N . THR A 1 275 ? 5.896 7.653 -32.401 1.00 62.44 275 THR A N 1
ATOM 2201 C CA . THR A 1 275 ? 5.654 9.076 -32.653 1.00 62.44 275 THR A CA 1
ATOM 2202 C C . THR A 1 275 ? 6.825 9.625 -33.453 1.00 62.44 275 THR A C 1
ATOM 2204 O O . THR A 1 275 ? 7.963 9.631 -32.978 1.00 62.44 275 THR A O 1
ATOM 2207 N N . ILE A 1 276 ? 6.549 10.059 -34.683 1.00 62.88 276 ILE A N 1
ATOM 2208 C CA . ILE A 1 276 ? 7.553 10.633 -35.582 1.00 62.88 276 ILE A CA 1
ATOM 2209 C C . ILE A 1 276 ? 7.521 12.149 -35.440 1.00 62.88 276 ILE A C 1
ATOM 2211 O O . ILE A 1 276 ? 6.487 12.776 -35.671 1.00 62.88 276 ILE A O 1
ATOM 2215 N N . TYR A 1 277 ? 8.667 12.730 -35.101 1.00 62.41 277 TYR A N 1
ATOM 2216 C CA . TYR A 1 277 ? 8.881 14.168 -35.151 1.00 62.41 277 TYR A CA 1
ATOM 2217 C C . TYR A 1 277 ? 9.820 14.472 -36.319 1.00 62.41 277 TYR A C 1
ATOM 2219 O O . TYR A 1 277 ? 11.029 14.249 -36.239 1.00 62.41 277 TYR A O 1
ATOM 2227 N N . GLN A 1 278 ? 9.253 14.965 -37.421 1.00 55.97 278 GLN A N 1
ATOM 2228 C CA . GLN A 1 278 ? 10.029 15.529 -38.522 1.00 55.97 278 GLN A CA 1
ATOM 2229 C C . GLN A 1 278 ? 10.190 17.029 -38.279 1.00 55.97 278 GLN A C 1
ATOM 2231 O O . GLN A 1 278 ? 9.201 17.751 -38.152 1.00 55.97 278 GLN A O 1
ATOM 2236 N N . ILE A 1 279 ? 11.434 17.492 -38.189 1.00 55.03 279 ILE A N 1
ATOM 2237 C CA . ILE A 1 279 ? 11.748 18.895 -37.921 1.00 55.03 279 ILE A CA 1
ATOM 2238 C C . ILE A 1 279 ? 12.344 19.488 -39.196 1.00 55.03 279 ILE A C 1
ATOM 2240 O O . ILE A 1 279 ? 13.465 19.160 -39.575 1.00 55.03 279 ILE A O 1
ATOM 2244 N N . LEU A 1 280 ? 11.582 20.355 -39.857 1.00 47.91 280 LEU A N 1
ATOM 2245 C CA . LEU A 1 280 ? 12.061 21.182 -40.964 1.00 47.91 280 LEU A CA 1
ATOM 2246 C C . LEU A 1 280 ? 12.591 22.498 -40.374 1.00 47.91 280 LEU A C 1
ATOM 2248 O O . LEU A 1 280 ? 11.843 23.240 -39.743 1.00 47.91 280 LEU A O 1
ATOM 2252 N N . LEU A 1 281 ? 13.895 22.743 -40.517 1.00 52.06 281 LEU A N 1
ATOM 2253 C CA . LEU A 1 281 ? 14.646 23.853 -39.906 1.00 52.06 281 LEU A CA 1
ATOM 2254 C C . LEU A 1 281 ? 14.875 25.016 -40.889 1.00 52.06 281 LEU A C 1
ATOM 2256 O O . LEU A 1 281 ? 15.938 25.628 -40.879 1.00 52.06 281 LEU A O 1
ATOM 2260 N N . ASP A 1 282 ? 13.894 25.332 -41.735 1.00 40.59 282 ASP A N 1
ATOM 2261 C CA . ASP A 1 282 ? 14.089 26.333 -42.797 1.00 40.59 282 ASP A CA 1
ATOM 2262 C C . ASP A 1 282 ? 14.124 27.794 -42.307 1.00 40.59 282 ASP A C 1
ATOM 2264 O O . ASP A 1 282 ? 14.440 28.678 -43.099 1.00 40.59 282 ASP A O 1
ATOM 2268 N N . ASP A 1 283 ? 13.861 28.092 -41.026 1.00 39.00 283 ASP A N 1
ATOM 2269 C CA . ASP A 1 283 ? 13.923 29.479 -40.551 1.00 39.00 283 ASP A CA 1
ATOM 2270 C C . ASP A 1 283 ? 14.125 29.588 -39.023 1.00 39.00 283 ASP A C 1
ATOM 2272 O O . ASP A 1 283 ? 13.245 29.293 -38.211 1.00 39.00 283 ASP A O 1
ATOM 2276 N N . THR A 1 284 ? 15.316 30.015 -38.593 1.00 40.22 284 THR A N 1
ATOM 2277 C CA . THR A 1 284 ? 15.698 30.123 -37.170 1.00 40.22 284 THR A CA 1
ATOM 2278 C C . THR A 1 284 ? 14.926 31.197 -36.395 1.00 40.22 284 THR A C 1
ATOM 2280 O O . THR A 1 284 ? 15.017 31.240 -35.170 1.00 40.22 284 THR A O 1
ATOM 2283 N N . THR A 1 285 ? 14.145 32.044 -37.074 1.00 42.12 285 THR A N 1
ATOM 2284 C CA . THR A 1 285 ? 13.282 33.064 -36.447 1.00 42.12 285 THR A CA 1
ATOM 2285 C C . THR A 1 285 ? 11.957 32.500 -35.908 1.00 42.12 285 THR A C 1
ATOM 2287 O O . THR A 1 285 ? 11.298 33.128 -35.082 1.00 42.12 285 THR A O 1
ATOM 2290 N N . TRP A 1 286 ? 11.585 31.276 -36.296 1.00 38.75 286 TRP A N 1
ATOM 2291 C CA . TRP A 1 286 ? 10.280 30.677 -35.984 1.00 38.75 286 TRP A CA 1
ATOM 2292 C C . TRP A 1 286 ? 10.144 30.094 -34.573 1.00 38.75 286 TRP A C 1
ATOM 2294 O O . TRP A 1 286 ? 9.027 29.854 -34.114 1.00 38.75 286 TRP A O 1
ATOM 2304 N N . ILE A 1 287 ? 11.248 29.881 -33.849 1.00 39.25 287 ILE A N 1
ATOM 2305 C CA . ILE A 1 287 ? 11.204 29.323 -32.484 1.00 39.25 287 ILE A CA 1
ATOM 2306 C C . ILE A 1 287 ? 10.604 30.330 -31.476 1.00 39.25 287 ILE A C 1
ATOM 2308 O O . ILE A 1 287 ? 10.101 29.917 -3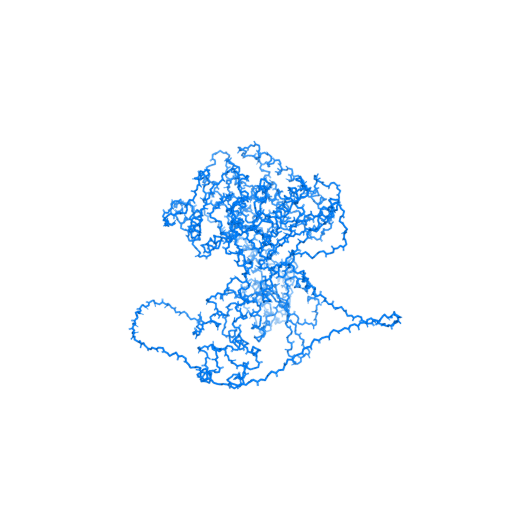0.432 1.00 39.25 287 ILE A O 1
ATOM 2312 N N . GLU A 1 288 ? 10.561 31.627 -31.803 1.00 36.78 288 GLU A N 1
ATOM 2313 C CA . GLU A 1 288 ? 10.005 32.677 -30.931 1.00 36.78 288 GLU A CA 1
ATOM 2314 C C . GLU A 1 288 ? 8.534 33.049 -31.225 1.00 36.78 288 GLU A C 1
ATOM 2316 O O . GLU A 1 288 ? 7.903 33.725 -30.412 1.00 36.78 288 GLU A O 1
ATOM 2321 N N . GLN A 1 289 ? 7.939 32.584 -32.333 1.00 37.91 289 GLN A N 1
ATOM 2322 C CA . GLN A 1 289 ? 6.558 32.918 -32.723 1.00 37.91 289 GLN A CA 1
ATOM 2323 C C . GLN A 1 289 ? 5.745 31.674 -33.107 1.00 37.91 289 GLN A C 1
ATOM 2325 O O . GLN A 1 289 ? 5.435 31.431 -34.270 1.00 37.91 289 GLN A O 1
ATOM 2330 N N . LEU A 1 290 ? 5.355 30.879 -32.110 1.00 38.72 290 LEU A N 1
ATOM 2331 C CA . LEU A 1 290 ? 4.424 29.764 -32.304 1.00 38.72 290 LEU A CA 1
ATOM 2332 C C . LEU A 1 290 ? 2.963 30.233 -32.190 1.00 38.72 290 LEU A C 1
ATOM 2334 O O . LEU A 1 290 ? 2.530 30.717 -31.140 1.00 38.72 290 LEU A O 1
ATOM 2338 N N . ASP A 1 291 ? 2.194 30.046 -33.266 1.00 37.47 291 ASP A N 1
ATOM 2339 C CA . ASP A 1 291 ? 0.740 30.230 -33.276 1.00 37.47 291 ASP A CA 1
ATOM 2340 C C . ASP A 1 291 ? 0.043 29.172 -32.396 1.00 37.47 291 ASP A C 1
ATOM 2342 O O . ASP A 1 291 ? 0.305 27.969 -32.470 1.00 37.47 291 ASP A O 1
ATOM 2346 N N . LYS A 1 292 ? -0.865 29.646 -31.538 1.00 36.56 292 LYS A N 1
ATOM 2347 C CA . LYS A 1 292 ? -1.474 28.943 -30.392 1.00 36.56 292 LYS A CA 1
ATOM 2348 C C . LYS A 1 292 ? -2.582 27.954 -30.784 1.00 36.56 292 LYS A C 1
ATOM 2350 O O . LYS A 1 292 ? -3.232 27.391 -29.903 1.00 36.56 292 LYS A O 1
ATOM 2355 N N . SER A 1 293 ? -2.829 27.759 -32.077 1.00 29.62 293 SER A N 1
ATOM 2356 C CA . SER A 1 293 ? -4.061 27.154 -32.596 1.00 29.62 293 SER A CA 1
ATOM 2357 C C . SER A 1 293 ? -3.945 25.683 -33.024 1.00 29.62 293 SER A C 1
ATOM 2359 O O . SER A 1 293 ? -4.972 25.027 -33.200 1.00 29.62 293 SER A O 1
ATOM 2361 N N . LYS A 1 294 ? -2.738 25.109 -33.140 1.00 31.72 294 LYS A N 1
ATOM 2362 C CA . LYS A 1 294 ? -2.566 23.700 -33.548 1.00 31.72 294 LYS A CA 1
ATOM 2363 C C . LYS A 1 294 ? -2.495 22.765 -32.336 1.00 31.72 294 LYS A C 1
ATOM 2365 O O . LYS A 1 294 ? -1.526 22.740 -31.580 1.00 31.72 294 LYS A O 1
ATOM 2370 N N . THR A 1 295 ? -3.559 21.995 -32.138 1.00 29.48 295 THR A N 1
ATOM 2371 C CA . THR A 1 295 ? -3.715 21.007 -31.068 1.00 29.48 295 THR A CA 1
ATOM 2372 C C . THR A 1 295 ? -2.855 19.768 -31.315 1.00 29.48 295 THR A C 1
ATOM 2374 O O . THR A 1 295 ? -3.209 18.901 -32.105 1.00 29.48 295 THR A O 1
ATOM 2377 N N . PHE A 1 296 ? -1.749 19.645 -30.582 1.00 36.38 296 PHE A N 1
ATOM 2378 C CA . PHE A 1 296 ? -1.027 18.379 -30.436 1.00 36.38 296 PHE A CA 1
ATOM 2379 C C . PHE A 1 296 ? -1.650 17.537 -29.313 1.00 36.38 296 PHE A C 1
ATOM 2381 O O . PHE A 1 296 ? -2.048 18.070 -28.271 1.00 36.38 296 PHE A O 1
ATOM 2388 N N . ILE A 1 297 ? -1.735 16.220 -29.520 1.00 33.06 297 ILE A N 1
ATOM 2389 C CA . ILE A 1 297 ? -2.264 15.278 -28.528 1.00 33.06 297 ILE A CA 1
ATOM 2390 C C . ILE A 1 297 ? -1.197 15.062 -27.438 1.00 33.06 297 ILE A C 1
ATOM 2392 O O . ILE A 1 297 ? -0.074 14.668 -27.755 1.00 33.06 297 ILE A O 1
ATOM 2396 N N . PRO A 1 298 ? -1.506 15.304 -26.151 1.00 35.69 298 PRO A N 1
ATOM 2397 C CA . PRO A 1 298 ? -0.581 15.019 -25.063 1.00 35.69 298 PRO A CA 1
ATOM 2398 C C . PRO A 1 298 ? -0.422 13.501 -24.887 1.00 35.69 298 PRO A C 1
ATOM 2400 O O . PRO A 1 298 ? -1.344 12.818 -24.440 1.00 35.69 298 PRO A O 1
ATOM 2403 N N . VAL A 1 299 ? 0.773 12.983 -25.192 1.00 40.81 299 VAL A N 1
ATOM 2404 C CA . VAL A 1 299 ? 1.170 11.573 -24.974 1.00 40.81 299 VAL A CA 1
ATOM 2405 C C . VAL A 1 299 ? 1.104 11.186 -23.484 1.00 40.81 299 VAL A C 1
ATOM 2407 O O . VAL A 1 299 ? 0.909 10.023 -23.145 1.00 40.81 299 VAL A O 1
ATOM 2410 N N . SER A 1 300 ? 1.138 12.170 -22.579 1.00 38.72 300 SER A N 1
ATOM 2411 C CA . SER A 1 300 ? 1.132 11.989 -21.121 1.00 38.72 300 SER A CA 1
ATOM 2412 C C . SER A 1 300 ? -0.134 11.355 -20.526 1.00 38.72 300 SER A C 1
ATOM 2414 O O . SER A 1 300 ? -0.132 10.983 -19.353 1.00 38.72 300 SER A O 1
ATOM 2416 N N . LYS A 1 301 ? -1.222 11.208 -21.297 1.00 39.22 301 LYS A N 1
ATOM 2417 C CA . LYS A 1 301 ? -2.462 10.567 -20.817 1.00 39.22 301 LYS A CA 1
ATOM 2418 C C . LYS A 1 301 ? -2.568 9.072 -21.141 1.00 39.22 301 LYS A C 1
ATOM 2420 O O . LYS A 1 301 ? -3.427 8.402 -20.571 1.00 39.22 301 LYS A O 1
ATOM 2425 N N . GLY A 1 302 ? -1.696 8.532 -21.994 1.00 38.34 302 GLY A N 1
ATOM 2426 C CA . GLY A 1 302 ? -1.642 7.101 -22.290 1.00 38.34 302 GLY A CA 1
ATOM 2427 C C . GLY A 1 302 ? -0.684 6.375 -21.349 1.00 38.34 302 GLY A C 1
ATOM 2428 O O . GLY A 1 302 ? 0.516 6.355 -21.592 1.00 38.34 302 GLY A O 1
ATOM 2429 N N . ARG A 1 303 ? -1.187 5.746 -20.279 1.00 38.59 303 ARG A N 1
ATOM 2430 C CA . ARG A 1 303 ? -0.401 4.776 -19.494 1.00 38.59 303 ARG A CA 1
ATOM 2431 C C . ARG A 1 303 ? -0.277 3.470 -20.280 1.00 38.59 303 ARG A C 1
ATOM 2433 O O . ARG A 1 303 ? -0.979 2.508 -19.986 1.00 38.59 303 ARG A O 1
ATOM 2440 N N . THR A 1 304 ? 0.564 3.435 -21.305 1.00 44.12 304 THR A N 1
ATOM 2441 C CA . THR A 1 304 ? 0.903 2.181 -21.985 1.00 44.12 304 THR A CA 1
ATOM 2442 C C . THR A 1 304 ? 2.156 1.601 -21.337 1.00 44.12 304 THR A C 1
ATOM 2444 O O . THR A 1 304 ? 3.180 2.269 -21.260 1.00 44.12 304 THR A O 1
ATOM 2447 N N . SER A 1 305 ? 2.098 0.355 -20.868 1.00 50.69 305 SER A N 1
ATOM 2448 C CA . SER A 1 305 ? 3.276 -0.404 -20.410 1.00 50.69 305 SER A CA 1
ATOM 2449 C C . SER A 1 305 ? 4.215 -0.800 -21.558 1.00 50.69 305 SER A C 1
ATOM 2451 O O . SER A 1 305 ? 5.276 -1.369 -21.318 1.00 50.69 305 SER A O 1
ATOM 2453 N N . LEU A 1 306 ? 3.818 -0.519 -22.802 1.00 58.25 306 LEU A N 1
ATOM 2454 C CA . LEU A 1 306 ? 4.583 -0.834 -23.998 1.00 58.25 306 LEU A CA 1
ATOM 2455 C C . LEU A 1 306 ? 5.701 0.192 -24.239 1.00 58.25 306 LEU A C 1
ATOM 2457 O O . LEU A 1 306 ? 5.477 1.397 -24.049 1.00 58.25 306 LEU A O 1
ATOM 2461 N N . PRO A 1 307 ? 6.876 -0.263 -24.707 1.00 65.75 307 PRO A N 1
ATOM 2462 C CA . PRO A 1 307 ? 7.942 0.630 -25.119 1.00 65.75 307 PRO A CA 1
ATOM 2463 C C . PRO A 1 307 ? 7.468 1.521 -26.267 1.00 65.75 307 PRO A C 1
ATOM 2465 O O . PRO A 1 307 ? 6.856 1.060 -27.230 1.00 65.75 307 PRO A O 1
ATOM 2468 N N . THR A 1 308 ? 7.713 2.822 -26.140 1.00 72.81 308 THR A N 1
ATOM 2469 C CA . THR A 1 308 ? 7.302 3.823 -27.135 1.00 72.81 308 THR A CA 1
ATOM 2470 C C . THR A 1 308 ? 8.543 4.319 -27.864 1.00 72.81 308 THR A C 1
ATOM 2472 O O . THR A 1 308 ? 9.523 4.681 -27.218 1.00 72.81 308 THR A O 1
ATOM 2475 N N . PHE A 1 309 ? 8.535 4.350 -29.194 1.00 78.69 309 PHE A N 1
ATOM 2476 C CA . PHE A 1 309 ? 9.670 4.870 -29.962 1.00 78.69 309 PHE A CA 1
ATOM 2477 C C . PHE A 1 309 ? 9.408 6.320 -30.361 1.00 78.69 309 PHE A C 1
ATOM 2479 O O . PHE A 1 309 ? 8.399 6.636 -30.996 1.00 78.69 309 PHE A O 1
ATOM 2486 N N . ILE A 1 310 ? 10.326 7.204 -29.980 1.00 79.38 310 ILE A N 1
ATOM 2487 C CA . ILE A 1 310 ? 10.342 8.605 -30.392 1.00 79.38 310 ILE A CA 1
ATOM 2488 C C . ILE A 1 310 ? 11.403 8.726 -31.477 1.00 79.38 310 ILE A C 1
ATOM 2490 O O . ILE A 1 310 ? 12.599 8.676 -31.188 1.00 79.38 310 ILE A O 1
ATOM 2494 N N . LEU A 1 311 ? 10.962 8.857 -32.726 1.00 81.94 311 LEU A N 1
ATOM 2495 C CA . LEU A 1 311 ? 11.855 9.029 -33.868 1.00 81.94 311 LEU A CA 1
ATOM 2496 C C . LEU A 1 311 ? 12.114 10.522 -34.070 1.00 81.94 311 LEU A C 1
ATOM 2498 O O . LEU A 1 311 ? 11.180 11.281 -34.341 1.00 81.94 311 LEU A O 1
ATOM 2502 N N . ILE A 1 312 ? 13.377 10.927 -33.944 1.00 82.31 312 ILE A N 1
ATOM 2503 C CA . ILE A 1 312 ? 13.833 12.286 -34.249 1.00 82.31 312 ILE A CA 1
ATOM 2504 C C . ILE A 1 312 ? 14.656 12.214 -35.530 1.00 82.31 312 ILE A C 1
ATOM 2506 O O . ILE A 1 312 ? 15.753 11.656 -35.529 1.00 82.31 312 ILE A O 1
ATOM 2510 N N . TYR A 1 313 ? 14.115 12.747 -36.623 1.00 80.50 313 TYR A N 1
ATOM 2511 C CA . TYR A 1 313 ? 14.758 12.693 -37.934 1.00 80.50 313 TYR A CA 1
ATOM 2512 C C . TYR A 1 313 ? 15.613 13.941 -38.189 1.00 80.50 313 TYR A C 1
ATOM 2514 O O . TYR A 1 313 ? 15.104 15.061 -38.151 1.00 80.50 313 TYR A O 1
ATOM 2522 N N . PHE A 1 314 ? 16.902 13.739 -38.470 1.00 76.19 314 PHE A N 1
ATOM 2523 C CA . PHE A 1 314 ? 17.854 14.770 -38.885 1.00 76.19 314 PHE A CA 1
ATOM 2524 C C . PHE A 1 314 ? 18.281 14.522 -40.334 1.00 76.19 314 PHE A C 1
ATOM 2526 O O . PHE A 1 314 ? 19.017 13.570 -40.613 1.00 76.19 314 PHE A O 1
ATOM 2533 N N . ASP A 1 315 ? 17.841 15.390 -41.247 1.00 68.94 315 ASP A N 1
ATOM 2534 C CA . ASP A 1 315 ? 18.281 15.365 -42.648 1.00 68.94 315 ASP A CA 1
ATOM 2535 C C . ASP A 1 315 ? 19.509 16.266 -42.898 1.00 68.94 315 ASP A C 1
ATOM 2537 O O . ASP A 1 315 ? 19.968 16.967 -41.995 1.00 68.94 315 ASP A O 1
ATOM 2541 N N . GLU A 1 316 ? 20.015 16.247 -44.139 1.00 59.59 316 GLU A N 1
ATOM 2542 C CA . GLU A 1 316 ? 21.205 16.889 -44.741 1.00 59.59 316 GLU A CA 1
ATOM 2543 C C . GLU A 1 316 ? 21.542 18.345 -44.357 1.00 59.59 316 GLU A C 1
ATOM 2545 O O . GLU A 1 316 ? 22.597 18.855 -44.740 1.00 59.59 316 GLU A O 1
ATOM 2550 N N . TYR A 1 317 ? 20.717 19.022 -43.566 1.00 55.22 317 TYR A N 1
ATOM 2551 C CA . TYR A 1 317 ? 20.916 20.407 -43.140 1.00 55.22 317 TYR A CA 1
ATOM 2552 C C . TYR A 1 317 ? 22.187 20.638 -42.307 1.00 55.22 317 TYR A C 1
ATOM 2554 O O . TYR A 1 317 ? 22.667 21.767 -42.196 1.00 55.22 317 TYR A O 1
ATOM 2562 N N . LEU A 1 318 ? 22.803 19.570 -41.790 1.00 53.38 318 LEU A N 1
ATOM 2563 C CA . LEU A 1 318 ? 24.103 19.621 -41.113 1.00 53.38 318 LEU A CA 1
ATOM 2564 C C . LEU A 1 318 ? 25.277 20.000 -42.040 1.00 53.38 318 LEU A C 1
ATOM 2566 O O . LEU A 1 318 ? 26.346 20.369 -41.555 1.00 53.38 318 LEU A O 1
ATOM 2570 N N . LYS A 1 319 ? 25.067 20.060 -43.361 1.00 54.56 319 LYS A N 1
ATOM 2571 C CA . LYS A 1 319 ? 26.089 20.503 -44.322 1.00 54.56 319 LYS A CA 1
ATOM 2572 C C . LYS A 1 319 ? 26.345 22.022 -44.341 1.00 54.56 319 LYS A C 1
ATOM 2574 O O . LYS A 1 319 ? 27.404 22.418 -44.821 1.00 54.56 319 LYS A O 1
ATOM 2579 N N . PHE A 1 320 ? 25.449 22.878 -43.821 1.00 52.59 320 PHE A N 1
ATOM 2580 C CA . PHE A 1 320 ? 25.474 24.307 -44.196 1.00 52.59 320 PHE A CA 1
ATOM 2581 C C . PHE A 1 320 ? 26.055 25.337 -43.198 1.00 52.59 320 PHE A C 1
ATOM 2583 O O . PHE A 1 320 ? 26.490 26.382 -43.673 1.00 52.59 320 PHE A O 1
ATOM 2590 N N . THR A 1 321 ? 26.199 25.093 -41.882 1.00 54.12 321 THR A N 1
ATOM 2591 C CA . THR A 1 321 ? 26.828 26.088 -40.964 1.00 54.12 321 THR A CA 1
ATOM 2592 C C . THR A 1 321 ? 27.439 25.507 -39.666 1.00 54.12 321 THR A C 1
ATOM 2594 O O . THR A 1 321 ? 26.704 25.142 -38.753 1.00 54.12 321 THR A O 1
ATOM 2597 N N . PRO A 1 322 ? 28.775 25.522 -39.463 1.00 56.94 322 PRO A N 1
ATOM 2598 C CA . PRO A 1 322 ? 29.445 24.820 -38.351 1.00 56.94 322 PRO A CA 1
ATOM 2599 C C . PRO A 1 322 ? 29.079 25.270 -36.917 1.00 56.94 322 PRO A C 1
ATOM 2601 O O . PRO A 1 322 ? 29.328 24.518 -35.976 1.00 56.94 322 PRO A O 1
ATOM 2604 N N . TYR A 1 323 ? 28.477 26.451 -36.719 1.00 56.47 323 TYR A N 1
ATOM 2605 C CA . TYR A 1 323 ? 28.162 26.997 -35.385 1.00 56.47 323 TYR A CA 1
ATOM 2606 C C . TYR A 1 323 ? 26.712 26.778 -34.909 1.00 56.47 323 TYR A C 1
ATOM 2608 O O . TYR A 1 323 ? 26.474 26.740 -33.702 1.00 56.47 323 TYR A O 1
ATOM 2616 N N . SER A 1 324 ? 25.735 26.595 -35.805 1.00 57.44 324 SER A N 1
ATOM 2617 C CA . SER A 1 324 ? 24.328 26.349 -35.422 1.00 57.44 324 SER A CA 1
ATOM 2618 C C . SER A 1 324 ? 24.076 24.894 -35.007 1.00 57.44 324 SER A C 1
ATOM 2620 O O . SER A 1 324 ? 23.225 24.612 -34.165 1.00 57.44 324 SER A O 1
ATOM 2622 N N . HIS A 1 325 ? 24.863 23.971 -35.557 1.00 63.28 325 HIS A N 1
ATOM 2623 C CA . HIS A 1 325 ? 24.695 22.518 -35.448 1.00 63.28 325 HIS A CA 1
ATOM 2624 C C . HIS A 1 325 ? 24.851 21.968 -34.037 1.00 63.28 325 HIS A C 1
ATOM 2626 O O . HIS A 1 325 ? 24.062 21.138 -33.588 1.00 63.28 325 HIS A O 1
ATOM 2632 N N . HIS A 1 326 ? 25.851 22.474 -33.316 1.00 63.19 326 HIS A N 1
ATOM 2633 C CA . HIS A 1 326 ? 26.094 22.094 -31.931 1.00 63.19 326 HIS A CA 1
ATOM 2634 C C . HIS A 1 326 ? 24.899 22.464 -31.052 1.00 63.19 326 HIS A C 1
ATOM 2636 O O . HIS A 1 326 ? 24.427 21.641 -30.278 1.00 63.19 326 HIS A O 1
ATOM 2642 N N . ASN A 1 327 ? 24.353 23.669 -31.225 1.00 66.06 327 ASN A N 1
ATOM 2643 C CA . ASN A 1 327 ? 23.265 24.160 -30.390 1.00 66.06 327 ASN A CA 1
ATOM 2644 C C . ASN A 1 327 ? 21.955 23.413 -30.640 1.00 66.06 327 ASN A C 1
ATOM 2646 O O . ASN A 1 327 ? 21.256 23.129 -29.675 1.00 66.06 327 ASN A O 1
ATOM 2650 N N . VAL A 1 328 ? 21.635 23.044 -31.886 1.00 68.38 328 VAL A N 1
ATOM 2651 C CA . VAL A 1 328 ? 20.408 22.284 -32.187 1.00 68.38 328 VAL A CA 1
ATOM 2652 C C . VAL A 1 328 ? 20.503 20.850 -31.663 1.00 68.38 328 VAL A C 1
ATOM 2654 O O . VAL A 1 328 ? 19.590 20.398 -30.973 1.00 68.38 328 VAL A O 1
ATOM 2657 N N . CYS A 1 329 ? 21.614 20.146 -31.901 1.00 66.94 329 CYS A N 1
ATOM 2658 C CA . CYS A 1 329 ? 21.813 18.805 -31.344 1.00 66.94 329 CYS A CA 1
ATOM 2659 C C . CYS A 1 329 ? 21.813 18.829 -29.807 1.00 66.94 329 CYS A C 1
ATOM 2661 O O . CYS A 1 329 ? 21.094 18.052 -29.182 1.00 66.94 329 CYS A O 1
ATOM 2663 N N . VAL A 1 330 ? 22.541 19.764 -29.185 1.00 67.81 330 VAL A N 1
ATOM 2664 C CA . VAL A 1 330 ? 22.564 19.943 -27.722 1.00 67.81 330 VAL A CA 1
ATOM 2665 C C . VAL A 1 330 ? 21.184 20.307 -27.175 1.00 67.81 330 VAL A C 1
ATOM 2667 O O . VAL A 1 330 ? 20.802 19.801 -26.122 1.00 67.81 330 VAL A O 1
ATOM 2670 N N . LEU A 1 331 ? 20.409 21.139 -27.875 1.00 70.75 331 LEU A N 1
ATOM 2671 C CA . LEU A 1 331 ? 19.043 21.496 -27.491 1.00 70.75 331 LEU A CA 1
ATOM 2672 C C . LEU A 1 331 ? 18.136 20.264 -27.473 1.00 70.75 331 LEU A C 1
ATOM 2674 O O . LEU A 1 331 ? 17.431 20.055 -26.491 1.00 70.75 331 LEU A O 1
ATOM 2678 N N . TRP A 1 332 ? 18.179 19.424 -28.507 1.00 67.88 332 TRP A N 1
ATOM 2679 C CA . TRP A 1 332 ? 17.332 18.230 -28.581 1.00 67.88 332 TRP A CA 1
ATOM 2680 C C . TRP A 1 332 ? 17.751 17.136 -27.606 1.00 67.88 332 TRP A C 1
ATOM 2682 O O . TRP A 1 332 ? 16.903 16.482 -27.004 1.00 67.88 332 TRP A O 1
ATOM 2692 N N . LEU A 1 333 ? 19.046 16.996 -27.352 1.00 67.25 333 LEU A N 1
ATOM 2693 C CA . LEU A 1 333 ? 19.534 16.133 -26.283 1.00 67.25 333 LEU A CA 1
ATOM 2694 C C . LEU A 1 333 ? 19.157 16.669 -24.897 1.00 67.25 333 LEU A C 1
ATOM 2696 O O . LEU A 1 333 ? 18.875 15.897 -23.983 1.00 67.25 333 LEU A O 1
ATOM 2700 N N . ARG A 1 334 ? 19.109 17.996 -24.727 1.00 65.19 334 ARG A N 1
ATOM 2701 C CA . ARG A 1 334 ? 18.604 18.635 -23.507 1.00 65.19 334 ARG A CA 1
ATOM 2702 C C . ARG A 1 334 ? 17.096 18.415 -23.357 1.00 65.19 334 ARG A C 1
ATOM 2704 O O . ARG A 1 334 ? 16.648 18.140 -22.251 1.00 65.19 334 ARG A O 1
ATOM 2711 N N . VAL A 1 335 ? 16.333 18.463 -24.447 1.00 65.38 335 VAL A N 1
ATOM 2712 C CA . VAL A 1 335 ? 14.907 18.096 -24.485 1.00 65.38 335 VAL A CA 1
ATOM 2713 C C . VAL A 1 335 ? 14.709 16.629 -24.093 1.00 65.38 335 VAL A C 1
ATOM 2715 O O . VAL A 1 335 ? 13.860 16.330 -23.254 1.00 65.38 335 VAL A O 1
ATOM 2718 N N . GLN A 1 336 ? 15.528 15.719 -24.628 1.00 64.19 336 GLN A N 1
ATOM 2719 C CA . GLN A 1 336 ? 15.505 14.309 -24.241 1.00 64.19 336 GLN A CA 1
ATOM 2720 C C . GLN A 1 336 ? 15.817 14.127 -22.751 1.00 64.19 336 GLN A C 1
ATOM 2722 O O . GLN A 1 336 ? 15.089 13.421 -22.055 1.00 64.19 336 GLN A O 1
ATOM 2727 N N . ASN A 1 337 ? 16.876 14.767 -22.251 1.00 58.84 337 ASN A N 1
ATOM 2728 C CA . ASN A 1 337 ? 17.284 14.703 -20.844 1.00 58.84 337 ASN A CA 1
ATOM 2729 C C . ASN A 1 337 ? 16.195 15.078 -19.878 1.00 58.84 337 ASN A C 1
ATOM 2731 O O . ASN A 1 337 ? 16.025 14.468 -18.827 1.00 58.84 337 ASN A O 1
ATOM 2735 N N . ASN A 1 338 ? 15.545 16.171 -20.224 1.00 58.81 338 ASN A N 1
ATOM 2736 C CA . ASN A 1 338 ? 14.559 16.795 -19.390 1.00 58.81 338 ASN A CA 1
ATOM 2737 C C . ASN A 1 338 ? 13.242 16.025 -19.449 1.00 58.81 338 ASN A C 1
ATOM 2739 O O . ASN A 1 338 ? 12.366 16.256 -18.628 1.00 58.81 338 ASN A O 1
ATOM 2743 N N . ARG A 1 339 ? 13.098 15.116 -20.424 1.00 58.91 339 ARG A N 1
ATOM 2744 C CA . ARG A 1 339 ? 11.854 14.442 -20.780 1.00 58.91 339 ARG A CA 1
ATOM 2745 C C . ARG A 1 339 ? 10.644 15.397 -20.846 1.00 58.91 339 ARG A C 1
ATOM 2747 O O . ARG A 1 339 ? 9.503 14.958 -20.710 1.00 58.91 339 ARG A O 1
ATOM 2754 N N . PHE A 1 340 ? 10.917 16.678 -21.107 1.00 55.12 340 PHE A N 1
ATOM 2755 C CA . PHE A 1 340 ? 9.950 17.739 -21.317 1.00 55.12 340 PHE A CA 1
ATOM 2756 C C . PHE A 1 340 ? 10.371 18.592 -22.515 1.00 55.12 340 PHE A C 1
ATOM 2758 O O . PHE A 1 340 ? 11.512 19.048 -22.613 1.00 55.12 340 PHE A O 1
ATOM 2765 N N . LEU A 1 341 ? 9.431 18.827 -23.432 1.00 50.00 341 LEU A N 1
ATOM 2766 C CA . LEU A 1 341 ? 9.493 19.974 -24.334 1.00 50.00 341 LEU A CA 1
ATOM 2767 C C . LEU A 1 341 ? 8.700 21.101 -23.694 1.00 50.00 341 LEU A C 1
ATOM 2769 O O . LEU A 1 341 ? 7.470 21.068 -23.694 1.00 50.00 341 LEU A O 1
ATOM 2773 N N . GLN A 1 342 ? 9.407 22.100 -23.176 1.00 45.53 342 GLN A N 1
ATOM 2774 C CA . GLN A 1 342 ? 8.792 23.368 -22.821 1.00 45.53 342 GLN A CA 1
ATOM 2775 C C . GLN A 1 342 ? 8.975 24.310 -24.008 1.00 45.53 342 GLN A C 1
ATOM 2777 O O . GLN A 1 342 ? 10.064 24.832 -24.244 1.00 45.53 342 GLN A O 1
ATOM 2782 N N . PHE A 1 343 ? 7.919 24.488 -24.799 1.00 45.69 343 PHE A N 1
ATOM 2783 C CA . PHE A 1 343 ? 7.914 25.523 -25.827 1.00 45.69 343 PHE A CA 1
ATOM 2784 C C . PHE A 1 343 ? 7.832 26.877 -25.123 1.00 45.69 343 PHE A C 1
ATOM 2786 O O . PHE A 1 343 ? 6.884 27.120 -24.372 1.00 45.69 343 PHE A O 1
ATOM 2793 N N . LEU A 1 344 ? 8.816 27.750 -25.357 1.00 40.28 344 LEU A N 1
ATOM 2794 C CA . LEU A 1 344 ? 8.802 29.147 -24.916 1.00 40.28 344 LEU A CA 1
ATOM 2795 C C . LEU A 1 344 ? 7.502 29.807 -25.420 1.00 40.28 344 LEU A C 1
ATOM 2797 O O . LEU A 1 344 ? 7.395 30.173 -26.581 1.00 40.28 344 LEU A O 1
ATOM 2801 N N . GLY A 1 345 ? 6.473 29.873 -24.564 1.00 40.97 345 GLY A N 1
ATOM 2802 C CA . GLY A 1 345 ? 5.163 30.464 -24.876 1.00 40.97 345 GLY A CA 1
ATOM 2803 C C . GLY A 1 345 ? 3.932 29.547 -24.757 1.00 40.97 345 GLY A C 1
ATOM 2804 O O . GLY A 1 345 ? 2.813 30.066 -24.740 1.00 40.97 345 GLY A O 1
ATOM 2805 N N . SER A 1 346 ? 4.084 28.222 -24.611 1.00 42.09 346 SER A N 1
ATOM 2806 C CA . SER A 1 346 ? 2.961 27.279 -24.421 1.00 42.09 346 SER A CA 1
ATOM 2807 C C . SER A 1 346 ? 2.940 26.690 -23.007 1.00 42.09 346 SER A C 1
ATOM 2809 O O . SER A 1 346 ? 3.928 26.133 -22.545 1.00 42.09 346 SER A O 1
ATOM 2811 N N . LYS A 1 347 ? 1.785 26.768 -22.327 1.00 46.41 347 LYS A N 1
ATOM 2812 C CA . LYS A 1 347 ? 1.555 26.267 -20.952 1.00 46.41 347 LYS A CA 1
ATOM 2813 C C . LYS A 1 347 ? 1.380 24.739 -20.841 1.00 46.41 347 LYS A C 1
ATOM 2815 O O . LYS A 1 347 ? 0.899 24.261 -19.817 1.00 46.41 347 LYS A O 1
ATOM 2820 N N . LYS A 1 348 ? 1.651 23.969 -21.898 1.00 44.88 348 LYS A N 1
ATOM 2821 C CA . LYS A 1 348 ? 1.437 22.513 -21.902 1.00 44.88 348 LYS A CA 1
ATOM 2822 C C . LYS A 1 348 ? 2.772 21.785 -21.931 1.00 44.88 348 LYS A C 1
ATOM 2824 O O . LYS A 1 348 ? 3.441 21.777 -22.959 1.00 44.88 348 LYS A O 1
ATOM 2829 N N . ASP A 1 349 ? 3.096 21.148 -20.813 1.00 47.66 349 ASP A N 1
ATOM 2830 C CA . ASP A 1 349 ? 4.263 20.285 -20.681 1.00 47.66 349 ASP A CA 1
ATOM 2831 C C . ASP A 1 349 ? 3.985 18.925 -21.346 1.00 47.66 349 ASP A C 1
ATOM 2833 O O . ASP A 1 349 ? 2.945 18.296 -21.114 1.00 47.66 349 ASP A O 1
ATOM 2837 N N . PHE A 1 350 ? 4.912 18.461 -22.185 1.00 52.88 350 PHE A N 1
ATOM 2838 C CA . PHE A 1 350 ? 4.903 17.091 -22.697 1.00 52.88 350 PHE A CA 1
ATOM 2839 C C . PHE A 1 350 ? 5.713 16.209 -21.752 1.00 52.88 350 PHE A C 1
ATOM 2841 O O . PHE A 1 350 ? 6.909 16.420 -21.622 1.00 52.88 350 PHE A O 1
ATOM 2848 N N . LEU A 1 351 ? 5.076 15.225 -21.117 1.00 52.12 351 LEU A N 1
ATOM 2849 C CA . LEU A 1 351 ? 5.764 14.194 -20.335 1.00 52.12 351 LEU A CA 1
ATOM 2850 C C . LEU A 1 351 ? 5.946 12.957 -21.217 1.00 52.12 351 LEU A C 1
ATOM 2852 O O . LEU A 1 351 ? 4.959 12.435 -21.745 1.00 52.12 351 LEU A O 1
ATOM 2856 N N . PHE A 1 352 ? 7.182 12.488 -21.380 1.00 58.41 352 PHE A N 1
ATOM 2857 C CA . PHE A 1 352 ? 7.445 11.206 -22.040 1.00 58.41 352 PHE A CA 1
ATOM 2858 C C . PHE A 1 352 ? 7.287 10.036 -21.059 1.00 58.41 352 PHE A C 1
ATOM 2860 O O . PHE A 1 352 ? 7.621 10.149 -19.881 1.00 58.41 352 PHE A O 1
ATOM 2867 N N . ASN A 1 353 ? 6.796 8.898 -21.556 1.00 58.41 353 ASN A N 1
ATOM 2868 C CA . ASN A 1 353 ? 6.591 7.681 -20.769 1.00 58.41 353 ASN A CA 1
ATOM 2869 C C . ASN A 1 353 ? 7.934 7.048 -20.341 1.00 58.41 353 ASN A C 1
ATOM 2871 O O . ASN A 1 353 ? 8.945 7.196 -21.034 1.00 58.41 353 ASN A O 1
ATOM 2875 N N . GLU A 1 354 ? 7.937 6.313 -19.226 1.00 57.00 354 GLU A N 1
ATOM 2876 C CA . GLU A 1 354 ? 9.110 5.679 -18.604 1.00 57.00 354 GLU A CA 1
ATOM 2877 C C . GLU A 1 354 ? 9.883 4.768 -19.571 1.00 57.00 354 GLU A C 1
ATOM 2879 O O . GLU A 1 354 ? 11.112 4.757 -19.526 1.00 57.00 354 GLU A O 1
ATOM 2884 N N . TYR A 1 355 ? 9.180 4.130 -20.512 1.00 64.62 355 TYR A N 1
ATOM 2885 C CA . TYR A 1 355 ? 9.705 3.179 -21.503 1.00 64.62 355 TYR A CA 1
ATOM 2886 C C . TYR A 1 355 ? 9.912 3.775 -22.906 1.00 64.62 355 TYR A C 1
ATOM 2888 O O . TYR A 1 355 ? 9.801 3.069 -23.910 1.00 64.62 355 TYR A O 1
ATOM 2896 N N . SER A 1 356 ? 10.143 5.086 -23.006 1.00 71.50 356 SER A N 1
ATOM 2897 C CA . SER A 1 356 ? 10.331 5.727 -24.311 1.00 71.50 356 SER A CA 1
ATOM 2898 C C . SER A 1 356 ? 11.785 5.623 -24.779 1.00 71.50 356 SER A C 1
ATOM 2900 O O . SER A 1 356 ? 12.674 6.194 -24.148 1.00 71.50 356 SER A O 1
ATOM 2902 N N . PHE A 1 357 ? 12.024 4.944 -25.901 1.00 79.75 357 PHE A N 1
ATOM 2903 C CA . PHE A 1 357 ? 13.312 4.936 -26.594 1.00 79.75 357 PHE A CA 1
ATOM 2904 C C . PHE A 1 357 ? 13.384 6.133 -27.536 1.00 79.75 357 PHE A C 1
ATOM 2906 O O . PHE A 1 357 ? 12.505 6.309 -28.384 1.00 79.75 357 PHE A O 1
ATOM 2913 N N . VAL A 1 358 ? 14.434 6.945 -27.422 1.00 81.19 358 VAL A N 1
ATOM 2914 C CA . VAL A 1 358 ? 14.688 8.012 -28.395 1.00 81.19 358 VAL A CA 1
ATOM 2915 C C . VAL A 1 358 ? 15.611 7.465 -29.468 1.00 81.19 358 VAL A C 1
ATOM 2917 O O . VAL A 1 358 ? 16.753 7.091 -29.195 1.00 81.19 358 VAL A O 1
ATOM 2920 N N . VAL A 1 359 ? 15.087 7.411 -30.687 1.00 88.75 359 VAL A N 1
ATOM 2921 C CA . VAL A 1 359 ? 15.795 6.950 -31.872 1.00 88.75 359 VAL A CA 1
ATOM 2922 C C . VAL A 1 359 ? 16.132 8.170 -32.716 1.00 88.75 359 VAL A C 1
ATOM 2924 O O . VAL A 1 359 ? 15.267 8.768 -33.358 1.00 88.75 359 VAL A O 1
ATOM 2927 N N . LEU A 1 360 ? 17.405 8.543 -32.707 1.00 89.50 360 LEU A N 1
ATOM 2928 C CA . LEU A 1 360 ? 17.958 9.552 -33.591 1.00 89.50 360 LEU A CA 1
ATOM 2929 C C . LEU A 1 360 ? 18.140 8.940 -34.982 1.00 89.50 360 LEU A C 1
ATOM 2931 O O . LEU A 1 360 ? 19.046 8.137 -35.185 1.00 89.50 360 LEU A O 1
ATOM 2935 N N . VAL A 1 361 ? 17.305 9.312 -35.944 1.00 90.12 361 VAL A N 1
ATOM 2936 C CA . VAL A 1 361 ? 17.477 8.893 -37.338 1.00 90.12 361 VAL A CA 1
ATOM 2937 C C . VAL A 1 361 ? 18.309 9.949 -38.052 1.00 90.12 361 VAL A C 1
ATOM 2939 O O . VAL A 1 361 ? 17.936 11.120 -38.062 1.00 90.12 361 VAL A O 1
ATOM 2942 N N . THR A 1 362 ? 19.443 9.566 -38.633 1.00 90.62 362 THR A N 1
ATOM 2943 C CA . THR A 1 362 ? 20.342 10.518 -39.298 1.00 90.62 362 THR A CA 1
ATOM 2944 C C . THR A 1 362 ? 20.953 9.947 -40.571 1.00 90.62 362 THR A C 1
ATOM 2946 O O . THR A 1 362 ? 21.279 8.764 -40.631 1.00 90.62 362 THR A O 1
ATOM 2949 N N . ARG A 1 363 ? 21.134 10.802 -41.585 1.00 89.75 363 ARG A N 1
ATOM 2950 C CA . ARG A 1 363 ? 21.914 10.495 -42.802 1.00 89.75 363 ARG A CA 1
ATOM 2951 C C . ARG A 1 363 ? 23.408 10.796 -42.660 1.00 89.75 363 ARG A C 1
ATOM 2953 O O . ARG A 1 363 ? 24.185 10.545 -43.575 1.00 89.75 363 ARG A O 1
ATOM 2960 N N . ILE A 1 364 ? 23.818 11.380 -41.536 1.00 88.06 364 ILE A N 1
ATOM 2961 C CA . ILE A 1 364 ? 25.208 11.773 -41.308 1.00 88.06 364 ILE A CA 1
ATOM 2962 C C . ILE A 1 364 ? 26.063 10.528 -41.136 1.00 88.06 364 ILE A C 1
ATOM 2964 O O . ILE A 1 364 ? 25.743 9.650 -40.334 1.00 88.06 364 ILE A O 1
ATOM 2968 N N . ALA A 1 365 ? 27.199 10.486 -41.829 1.00 89.00 365 ALA A N 1
ATOM 2969 C CA . ALA A 1 365 ? 28.147 9.398 -41.675 1.00 89.00 365 ALA A CA 1
ATOM 2970 C C . ALA A 1 365 ? 28.613 9.289 -40.213 1.00 89.00 365 ALA A C 1
ATOM 2972 O O . ALA A 1 365 ? 28.965 10.280 -39.568 1.00 89.00 365 ALA A O 1
ATOM 2973 N N . LYS A 1 366 ? 28.700 8.063 -39.690 1.00 90.25 366 LYS A N 1
ATOM 2974 C CA . LYS A 1 366 ? 29.143 7.785 -38.312 1.00 90.25 366 LYS A CA 1
ATOM 2975 C C . LYS A 1 366 ? 30.454 8.492 -37.937 1.00 90.25 366 LYS A C 1
ATOM 2977 O O . LYS A 1 366 ? 30.596 8.995 -36.821 1.00 90.25 366 LYS A O 1
ATOM 2982 N N . SER A 1 367 ? 31.402 8.578 -38.872 1.00 89.69 367 SER A N 1
ATOM 2983 C CA . SER A 1 367 ? 32.680 9.281 -38.691 1.00 89.69 367 SER A CA 1
ATOM 2984 C C . SER A 1 367 ? 32.525 10.788 -38.491 1.00 89.69 367 SER A C 1
ATOM 2986 O O . SER A 1 367 ? 33.287 11.385 -37.737 1.00 89.69 367 SER A O 1
ATOM 2988 N N . GLU A 1 368 ? 31.552 11.406 -39.157 1.00 88.31 368 GLU A N 1
ATOM 2989 C CA . GLU A 1 368 ? 31.261 12.834 -39.046 1.00 88.31 368 GLU A CA 1
ATOM 2990 C C . GLU A 1 368 ? 30.550 13.141 -37.728 1.00 88.31 368 GLU A C 1
ATOM 2992 O O . GLU A 1 368 ? 30.991 14.024 -36.995 1.00 88.31 368 GLU A O 1
ATOM 2997 N N . LEU A 1 369 ? 29.560 12.330 -37.337 1.00 86.38 369 LEU A N 1
ATOM 2998 C CA . LEU A 1 369 ? 28.907 12.471 -36.030 1.00 86.38 369 LEU A CA 1
ATOM 2999 C C . LEU A 1 369 ? 29.910 12.318 -34.872 1.00 86.38 369 LEU A C 1
ATOM 3001 O O . LEU A 1 369 ? 29.859 13.060 -33.891 1.00 86.38 369 LEU A O 1
ATOM 3005 N N . THR A 1 370 ? 30.891 11.422 -35.025 1.00 87.81 370 THR A N 1
ATOM 3006 C CA . THR A 1 370 ? 31.972 11.227 -34.045 1.00 87.81 370 THR A CA 1
ATOM 3007 C C . THR A 1 370 ? 32.833 12.482 -33.859 1.00 87.81 370 THR A C 1
ATOM 3009 O O . THR A 1 370 ? 33.269 12.755 -32.742 1.00 87.81 370 THR A O 1
ATOM 3012 N N . ARG A 1 371 ? 33.029 13.312 -34.896 1.00 86.25 371 ARG A N 1
ATOM 3013 C CA . ARG A 1 371 ? 33.772 14.585 -34.766 1.00 86.25 371 ARG A CA 1
ATOM 3014 C C . ARG A 1 371 ? 33.066 15.588 -33.855 1.00 86.25 371 ARG A C 1
ATOM 3016 O O . ARG A 1 371 ? 33.725 16.445 -33.273 1.00 86.25 371 ARG A O 1
ATOM 3023 N N . HIS A 1 372 ? 31.750 15.462 -33.694 1.00 82.50 372 HIS A N 1
ATOM 3024 C CA . HIS A 1 372 ? 30.947 16.341 -32.849 1.00 82.50 372 HIS A CA 1
ATOM 3025 C C . HIS A 1 372 ? 30.756 15.822 -31.417 1.00 82.50 372 HIS A C 1
ATOM 3027 O O . HIS A 1 372 ? 30.097 16.496 -30.627 1.00 82.50 372 HIS A O 1
ATOM 3033 N N . GLN A 1 373 ? 31.360 14.683 -31.046 1.00 84.12 373 GLN A N 1
ATOM 3034 C CA . GLN A 1 373 ? 31.159 14.016 -29.752 1.00 84.12 373 GLN A CA 1
ATOM 3035 C C . GLN A 1 373 ? 31.373 14.928 -28.534 1.00 84.12 373 GLN A C 1
ATOM 3037 O O . GLN A 1 373 ? 30.607 14.839 -27.580 1.00 84.12 373 GLN A O 1
ATOM 3042 N N . ASN A 1 374 ? 32.332 15.858 -28.580 1.00 78.69 374 ASN A N 1
ATOM 3043 C CA . ASN A 1 374 ? 32.605 16.781 -27.468 1.00 78.69 374 ASN A CA 1
ATOM 3044 C C . ASN A 1 374 ? 31.398 17.664 -27.089 1.00 78.69 374 ASN A C 1
ATOM 3046 O O . ASN A 1 374 ? 31.344 18.177 -25.977 1.00 78.69 374 ASN A O 1
ATOM 3050 N N . GLY A 1 375 ? 30.424 17.848 -27.989 1.00 71.06 375 GLY A N 1
ATOM 3051 C CA . GLY A 1 375 ? 29.177 18.547 -27.670 1.00 71.06 375 GLY A CA 1
ATOM 3052 C C . GLY A 1 375 ? 28.108 17.699 -26.999 1.00 71.06 375 GLY A C 1
ATOM 3053 O O . GLY A 1 375 ? 27.220 18.239 -26.350 1.00 71.06 375 GLY A O 1
ATOM 3054 N N . PHE A 1 376 ? 28.208 16.379 -27.109 1.00 68.62 376 PHE A N 1
ATOM 3055 C CA . PHE A 1 376 ? 27.252 15.435 -26.534 1.00 68.62 376 PHE A CA 1
ATOM 3056 C C . PHE A 1 376 ? 27.553 15.123 -25.060 1.00 68.62 376 PHE A C 1
ATOM 3058 O O . PHE A 1 376 ? 26.688 14.592 -24.364 1.00 68.62 376 PHE A O 1
ATOM 3065 N N . ASP A 1 377 ? 28.735 15.503 -24.565 1.00 63.00 377 ASP A N 1
ATOM 3066 C CA . ASP A 1 377 ? 29.274 15.120 -23.249 1.00 63.00 377 ASP A CA 1
ATOM 3067 C C . ASP A 1 377 ? 28.479 15.674 -22.044 1.00 63.00 377 ASP A C 1
ATOM 3069 O O . ASP A 1 377 ? 28.676 15.246 -20.912 1.00 63.00 377 ASP A O 1
ATOM 3073 N N . TYR A 1 378 ? 27.541 16.602 -22.282 1.00 59.75 378 TYR A N 1
ATOM 3074 C CA . TYR A 1 378 ? 26.642 17.169 -21.260 1.00 59.75 378 TYR A CA 1
ATOM 3075 C C . TYR A 1 378 ? 25.212 16.620 -21.310 1.00 59.75 378 TYR A C 1
ATOM 3077 O O . TYR A 1 378 ? 24.355 17.014 -20.512 1.00 59.75 378 TYR A O 1
ATOM 3085 N N . SER A 1 379 ? 24.916 15.748 -22.271 1.00 56.12 379 SER A N 1
ATOM 3086 C CA . SER A 1 379 ? 23.599 15.140 -22.391 1.00 56.12 379 SER A CA 1
ATOM 3087 C C . SER A 1 379 ? 23.535 13.793 -21.667 1.00 56.12 379 SER A C 1
ATOM 3089 O O . SER A 1 379 ? 24.466 13.002 -21.696 1.00 56.12 379 SER A O 1
ATOM 3091 N N . ARG A 1 380 ? 22.403 13.556 -21.000 1.00 65.44 380 ARG A N 1
ATOM 3092 C CA . ARG A 1 380 ? 22.004 12.448 -20.109 1.00 65.44 380 ARG A CA 1
ATOM 3093 C C . ARG A 1 380 ? 21.006 11.466 -20.791 1.00 65.44 380 ARG A C 1
ATOM 3095 O O . ARG A 1 380 ? 20.061 11.031 -20.122 1.00 65.44 380 ARG A O 1
ATOM 3102 N N . PRO A 1 381 ? 21.101 11.139 -22.096 1.00 65.94 381 PRO A N 1
ATOM 3103 C CA . PRO A 1 381 ? 20.103 10.300 -22.726 1.00 65.94 381 PRO A CA 1
ATOM 3104 C C . PRO A 1 381 ? 20.268 8.846 -22.273 1.00 65.94 381 PRO A C 1
ATOM 3106 O O . PRO A 1 381 ? 21.256 8.182 -22.583 1.00 65.94 381 PRO A O 1
ATOM 3109 N N . HIS A 1 382 ? 19.275 8.353 -21.534 1.00 66.44 382 HIS A N 1
ATOM 3110 C CA . HIS A 1 382 ? 19.089 6.918 -21.312 1.00 66.44 382 HIS A CA 1
ATOM 3111 C C . HIS A 1 382 ? 18.538 6.285 -22.580 1.00 66.44 382 HIS A C 1
ATOM 3113 O O . HIS A 1 382 ? 17.758 6.924 -23.290 1.00 66.44 382 HIS A O 1
ATOM 3119 N N . ASP A 1 383 ? 18.947 5.044 -22.841 1.00 74.38 383 ASP A N 1
ATOM 3120 C CA . ASP A 1 383 ? 18.421 4.237 -23.941 1.00 74.38 383 ASP A CA 1
ATOM 3121 C C . ASP A 1 383 ? 18.499 4.954 -25.305 1.00 74.38 383 ASP A C 1
ATOM 3123 O O . ASP A 1 383 ? 17.551 4.977 -26.094 1.00 74.38 383 ASP A O 1
ATOM 3127 N N . PHE A 1 384 ? 19.649 5.590 -25.556 1.00 85.12 384 PHE A N 1
ATOM 3128 C CA . PHE A 1 384 ? 19.912 6.340 -26.778 1.00 85.12 384 PHE A CA 1
ATOM 3129 C C . PHE A 1 384 ? 20.215 5.398 -27.943 1.00 85.12 384 PHE A C 1
ATOM 3131 O O . PHE A 1 384 ? 21.173 4.615 -27.913 1.00 85.12 384 PHE A O 1
ATOM 3138 N N . VAL A 1 385 ? 19.400 5.500 -28.987 1.00 90.69 385 VAL A N 1
ATOM 3139 C CA . VAL A 1 385 ? 19.529 4.712 -30.208 1.00 90.69 385 VAL A CA 1
ATOM 3140 C C . VAL A 1 385 ? 19.771 5.670 -31.363 1.00 90.69 385 VAL A C 1
ATOM 3142 O O . VAL A 1 385 ? 19.099 6.689 -31.480 1.00 90.69 385 VAL A O 1
ATOM 3145 N N . ILE A 1 386 ? 20.717 5.343 -32.237 1.00 92.62 386 ILE A N 1
ATOM 3146 C CA . ILE A 1 386 ? 20.941 6.070 -33.486 1.00 92.62 386 ILE A CA 1
ATOM 3147 C C . ILE A 1 386 ? 20.673 5.108 -34.629 1.00 92.62 386 ILE A C 1
ATOM 3149 O O . ILE A 1 386 ? 21.268 4.037 -34.684 1.00 92.62 386 ILE A O 1
ATOM 3153 N N . ALA A 1 387 ? 19.783 5.480 -35.536 1.00 92.88 387 ALA A N 1
ATOM 3154 C CA . ALA A 1 387 ? 19.568 4.785 -36.791 1.00 92.88 387 ALA A CA 1
ATOM 3155 C C . ALA A 1 387 ? 20.248 5.587 -37.906 1.00 92.88 387 ALA A C 1
ATOM 3157 O O . ALA A 1 387 ? 19.760 6.643 -38.312 1.00 92.88 387 ALA A O 1
ATOM 3158 N N . TYR A 1 388 ? 21.387 5.094 -38.386 1.00 92.25 388 TYR A N 1
ATOM 3159 C CA . TYR A 1 388 ? 22.072 5.655 -39.543 1.00 92.25 388 TYR A CA 1
ATOM 3160 C C . TYR A 1 388 ? 21.371 5.171 -40.810 1.00 92.25 388 TYR A C 1
ATOM 3162 O O . TYR A 1 388 ? 21.386 3.977 -41.107 1.00 92.25 388 TYR A O 1
ATOM 3170 N N . TYR A 1 389 ? 20.732 6.091 -41.527 1.00 89.06 389 TYR A N 1
ATOM 3171 C CA . TYR A 1 389 ? 20.084 5.811 -42.804 1.00 89.06 389 TYR A CA 1
ATOM 3172 C C . TYR A 1 389 ? 21.120 5.798 -43.927 1.00 89.06 389 TYR A C 1
ATOM 3174 O O . TYR A 1 389 ? 21.858 6.772 -44.092 1.00 89.06 389 TYR A O 1
ATOM 3182 N N . GLN A 1 390 ? 21.161 4.711 -44.696 1.00 87.38 390 GLN A N 1
ATOM 3183 C CA . GLN A 1 390 ? 22.035 4.552 -45.858 1.00 87.38 390 GLN A CA 1
ATOM 3184 C C . GLN A 1 390 ? 21.231 4.668 -47.162 1.00 87.38 390 GLN A C 1
ATOM 3186 O O . GLN A 1 390 ? 20.019 4.447 -47.194 1.00 87.38 390 GLN A O 1
ATOM 3191 N N . GLU A 1 391 ? 21.897 5.054 -48.255 1.00 86.19 391 GLU A N 1
ATOM 3192 C CA . GLU A 1 391 ? 21.250 5.316 -49.554 1.00 86.19 391 GLU A CA 1
ATOM 3193 C C . GLU A 1 391 ? 20.536 4.083 -50.139 1.00 86.19 391 GLU A C 1
ATOM 3195 O O . GLU A 1 391 ? 19.565 4.217 -50.883 1.00 86.19 391 GLU A O 1
ATOM 3200 N N . ASP A 1 392 ? 20.963 2.880 -49.754 1.00 86.38 392 ASP A N 1
ATOM 3201 C CA . ASP A 1 392 ? 20.394 1.593 -50.165 1.00 86.38 392 ASP A CA 1
ATOM 3202 C C . ASP A 1 392 ? 19.119 1.196 -49.394 1.00 86.38 392 ASP A C 1
ATOM 3204 O O . ASP A 1 392 ? 18.632 0.073 -49.533 1.00 86.38 392 ASP A O 1
ATOM 3208 N N . ARG A 1 393 ? 18.543 2.124 -48.613 1.00 81.19 393 ARG A N 1
ATOM 3209 C CA . ARG A 1 393 ? 17.392 1.914 -47.714 1.00 81.19 393 ARG A CA 1
ATOM 3210 C C . ARG A 1 393 ? 17.675 0.957 -46.557 1.00 81.19 393 ARG A C 1
ATOM 3212 O O . ARG A 1 393 ? 16.733 0.495 -45.909 1.00 81.19 393 ARG A O 1
ATOM 3219 N N . THR A 1 394 ? 18.940 0.664 -46.270 1.00 86.12 394 THR A N 1
ATOM 3220 C CA . THR A 1 394 ? 19.308 -0.056 -45.055 1.00 86.12 394 THR A CA 1
ATOM 3221 C C . THR A 1 394 ? 19.533 0.916 -43.901 1.00 86.12 394 THR A C 1
ATOM 3223 O O . THR A 1 394 ? 19.808 2.107 -44.077 1.00 86.12 394 THR A O 1
ATOM 3226 N N . PHE A 1 395 ? 19.372 0.398 -42.684 1.00 88.12 395 PHE A N 1
ATOM 3227 C CA . PHE A 1 395 ? 19.672 1.133 -41.464 1.00 88.12 395 PHE A CA 1
ATOM 3228 C C . PHE A 1 395 ? 20.770 0.402 -40.699 1.00 88.12 395 PHE A C 1
ATOM 3230 O O . PHE A 1 395 ? 20.633 -0.784 -40.380 1.00 88.12 395 PHE A O 1
ATOM 3237 N N . GLU A 1 396 ? 21.830 1.123 -40.345 1.00 92.94 396 GLU A N 1
ATOM 3238 C CA . GLU A 1 396 ? 22.741 0.693 -39.289 1.00 92.94 396 GLU A CA 1
ATOM 3239 C C . GLU A 1 396 ? 22.201 1.254 -37.971 1.00 92.94 396 GLU A C 1
ATOM 3241 O O . GLU A 1 396 ? 22.230 2.461 -37.726 1.00 92.94 396 GLU A O 1
ATOM 3246 N N . ILE A 1 397 ? 21.660 0.381 -37.122 1.00 92.38 397 ILE A N 1
ATOM 3247 C CA . ILE A 1 397 ? 21.133 0.793 -35.821 1.00 92.38 397 ILE A CA 1
ATOM 3248 C C . ILE A 1 397 ? 22.223 0.594 -34.784 1.00 92.38 397 ILE A C 1
ATOM 3250 O O . ILE A 1 397 ? 22.657 -0.526 -34.520 1.00 92.38 397 ILE A O 1
ATOM 3254 N N . CYS A 1 398 ? 22.645 1.694 -34.184 1.00 92.94 398 CYS A N 1
ATOM 3255 C CA . CYS A 1 398 ? 23.617 1.750 -33.117 1.00 92.94 398 CYS A CA 1
ATOM 3256 C C . CYS A 1 398 ? 22.906 2.011 -31.795 1.00 92.94 398 CYS A C 1
ATOM 3258 O O . CYS A 1 398 ? 22.249 3.035 -31.619 1.00 92.94 398 CYS A O 1
ATOM 3260 N N . VAL A 1 399 ? 23.061 1.093 -30.847 1.00 91.50 399 VAL A N 1
ATOM 3261 C CA . VAL A 1 399 ? 22.506 1.220 -29.498 1.00 91.50 399 VAL A CA 1
ATOM 3262 C C . VAL A 1 399 ? 23.636 1.525 -28.531 1.00 91.50 399 VAL A C 1
ATOM 3264 O O . VAL A 1 399 ? 24.707 0.903 -28.561 1.00 91.50 399 VAL A O 1
ATOM 3267 N N . MET A 1 400 ? 23.408 2.516 -27.678 1.00 88.12 400 MET A N 1
ATOM 3268 C CA . MET A 1 400 ? 24.360 2.886 -26.649 1.00 88.12 400 MET A CA 1
ATOM 3269 C C . MET A 1 400 ? 24.282 1.919 -25.454 1.00 88.12 400 MET A C 1
ATOM 3271 O O . MET A 1 400 ? 23.190 1.672 -24.942 1.00 88.12 400 MET A O 1
ATOM 3275 N N . PRO A 1 401 ? 25.416 1.373 -24.972 1.00 83.19 401 PRO A N 1
ATOM 3276 C CA . PRO A 1 401 ? 25.434 0.593 -23.737 1.00 83.19 401 PRO A CA 1
ATOM 3277 C C . PRO A 1 401 ? 25.007 1.446 -22.534 1.00 83.19 401 PRO A C 1
ATOM 3279 O O . PRO A 1 401 ? 25.487 2.569 -22.370 1.00 83.19 401 PRO A O 1
ATOM 3282 N N . HIS A 1 402 ? 24.154 0.902 -21.660 1.00 81.06 402 HIS A N 1
ATOM 3283 C CA . HIS A 1 402 ? 23.667 1.626 -20.481 1.00 81.06 402 HIS A CA 1
ATOM 3284 C C . HIS A 1 402 ? 24.796 1.970 -19.497 1.00 81.06 402 HIS A C 1
ATOM 3286 O O . HIS A 1 402 ? 25.699 1.161 -19.262 1.00 81.06 402 HIS A O 1
ATOM 3292 N N . GLY A 1 403 ? 24.724 3.151 -18.874 1.00 74.69 403 GLY A N 1
ATOM 3293 C CA . GLY A 1 403 ? 25.653 3.581 -17.819 1.00 74.69 403 GLY A CA 1
ATOM 3294 C C . GLY A 1 403 ? 27.047 4.018 -18.293 1.00 74.69 403 GLY A C 1
ATOM 3295 O O . GLY A 1 403 ? 27.967 4.099 -17.478 1.00 74.69 403 GLY A O 1
ATOM 3296 N N . GLN A 1 404 ? 27.228 4.282 -19.590 1.00 79.12 404 GLN A N 1
ATOM 3297 C CA . GLN A 1 404 ? 28.443 4.893 -20.142 1.00 79.12 404 GLN A CA 1
ATOM 3298 C C . GLN A 1 404 ? 28.145 6.315 -20.642 1.00 79.12 404 GLN A C 1
ATOM 3300 O O . GLN A 1 404 ? 27.000 6.595 -20.981 1.00 79.12 404 GLN A O 1
ATOM 3305 N N . PRO A 1 405 ? 29.133 7.227 -20.695 1.00 81.31 405 PRO A N 1
ATOM 3306 C CA . PRO A 1 405 ? 28.978 8.495 -21.409 1.00 81.31 405 PRO A CA 1
ATOM 3307 C C . PRO A 1 405 ? 28.834 8.248 -22.918 1.00 81.31 405 PRO A C 1
ATOM 3309 O O . PRO A 1 405 ? 29.273 7.208 -23.421 1.00 81.31 405 PRO A O 1
ATOM 3312 N N . ILE A 1 406 ? 28.230 9.193 -23.649 1.00 82.94 406 ILE A N 1
ATOM 3313 C CA . ILE A 1 406 ? 27.981 9.048 -25.092 1.00 82.94 406 ILE A CA 1
ATOM 3314 C C . ILE A 1 406 ? 29.314 9.000 -25.828 1.00 82.94 406 ILE A C 1
ATOM 3316 O O . ILE A 1 406 ? 30.005 10.003 -25.998 1.00 82.94 406 ILE A O 1
ATOM 3320 N N . GLN A 1 407 ? 29.671 7.803 -26.281 1.00 86.94 407 GLN A N 1
ATOM 3321 C CA . GLN A 1 407 ? 30.835 7.576 -27.120 1.00 86.94 407 GLN A CA 1
ATOM 3322 C C . GLN A 1 407 ? 30.383 6.788 -28.342 1.00 86.94 407 GLN A C 1
ATOM 3324 O O . GLN A 1 407 ? 30.253 5.566 -28.280 1.00 86.94 407 GLN A O 1
ATOM 3329 N N . PHE A 1 408 ? 30.150 7.484 -29.459 1.00 88.88 408 PHE A N 1
ATOM 3330 C CA . PHE A 1 408 ? 29.719 6.866 -30.720 1.00 88.88 408 PHE A CA 1
ATOM 3331 C C . PHE A 1 408 ? 30.585 5.664 -31.146 1.00 88.88 408 PHE A C 1
ATOM 3333 O O . PHE A 1 408 ? 30.020 4.661 -31.585 1.00 88.88 408 PHE A O 1
ATOM 3340 N N . PRO A 1 409 ? 31.924 5.667 -30.947 1.00 90.06 409 PRO A N 1
ATOM 3341 C CA . PRO A 1 409 ? 32.756 4.501 -31.253 1.00 90.06 409 PRO A CA 1
ATOM 3342 C C . PRO A 1 409 ? 32.455 3.257 -30.403 1.00 90.06 409 PRO A C 1
ATOM 3344 O O . PRO A 1 409 ? 32.781 2.148 -30.816 1.00 90.06 409 PRO A O 1
ATOM 3347 N N . ARG A 1 410 ? 31.859 3.423 -29.215 1.00 88.31 410 ARG A N 1
ATOM 3348 C CA . ARG A 1 410 ? 31.502 2.330 -28.294 1.00 88.31 410 ARG A CA 1
ATOM 3349 C C . ARG A 1 410 ? 30.071 1.828 -28.468 1.00 88.31 410 ARG A C 1
ATOM 3351 O O . ARG A 1 410 ? 29.694 0.854 -27.815 1.00 88.31 410 ARG A O 1
ATOM 3358 N N . MET A 1 411 ? 29.271 2.479 -29.310 1.00 91.06 411 MET A N 1
ATOM 3359 C CA . MET A 1 411 ? 27.921 2.009 -29.598 1.00 91.06 411 MET A CA 1
ATOM 3360 C C . MET A 1 411 ? 27.980 0.674 -30.337 1.00 91.06 411 MET A C 1
ATOM 3362 O O . MET A 1 411 ? 28.794 0.479 -31.244 1.00 91.06 411 MET A O 1
ATOM 3366 N N . LYS A 1 412 ? 27.102 -0.252 -29.949 1.00 91.75 412 LYS A N 1
ATOM 3367 C CA . LYS A 1 412 ? 26.964 -1.536 -30.634 1.00 91.75 412 LYS A CA 1
ATOM 3368 C C . LYS A 1 412 ? 26.039 -1.334 -31.816 1.00 91.75 412 LYS A C 1
ATOM 3370 O O . LYS A 1 412 ? 24.863 -1.037 -31.630 1.00 91.75 412 LYS A O 1
ATOM 3375 N N . CYS A 1 413 ? 26.602 -1.453 -33.006 1.00 92.12 413 CYS A N 1
ATOM 3376 C CA . CYS A 1 413 ? 25.891 -1.232 -34.250 1.00 92.12 413 CYS A CA 1
ATOM 3377 C C . CYS A 1 413 ? 25.562 -2.556 -34.920 1.00 92.12 413 CYS A C 1
ATOM 3379 O O . CYS A 1 413 ? 26.380 -3.476 -34.916 1.00 92.12 413 CYS A O 1
ATOM 3381 N N . HIS A 1 414 ? 24.369 -2.639 -35.492 1.00 90.69 414 HIS A N 1
ATOM 3382 C CA . HIS A 1 414 ? 23.933 -3.787 -36.260 1.00 90.69 414 HIS A CA 1
ATOM 3383 C C . HIS A 1 414 ? 23.284 -3.317 -37.557 1.00 90.69 414 HIS A C 1
ATOM 3385 O O . HIS A 1 414 ? 22.406 -2.451 -37.554 1.00 90.69 414 HIS A O 1
ATOM 3391 N N . TYR A 1 415 ? 23.717 -3.913 -38.661 1.00 86.50 415 TYR A N 1
ATOM 3392 C CA . TYR A 1 415 ? 23.121 -3.705 -39.973 1.00 86.50 415 TYR A CA 1
ATOM 3393 C C . TYR A 1 415 ? 21.827 -4.495 -40.047 1.00 86.50 415 TYR A C 1
ATOM 3395 O O . TYR A 1 415 ? 21.777 -5.665 -39.656 1.00 86.50 415 TYR A O 1
ATOM 3403 N N . LYS A 1 416 ? 20.752 -3.851 -40.478 1.00 70.69 416 LYS A N 1
ATOM 3404 C CA . LYS A 1 416 ? 19.433 -4.463 -40.459 1.00 70.69 416 LYS A CA 1
ATOM 3405 C C . LYS A 1 416 ? 18.930 -4.708 -41.875 1.00 70.69 416 LYS A C 1
ATOM 3407 O O . LYS A 1 416 ? 18.712 -3.754 -42.608 1.00 70.69 416 LYS A O 1
ATOM 3412 N N . GLU A 1 417 ? 18.639 -5.974 -42.186 1.00 67.62 417 GLU A N 1
ATOM 3413 C CA . GLU A 1 417 ? 17.831 -6.337 -43.358 1.00 67.62 417 GLU A CA 1
ATOM 3414 C C . GLU A 1 417 ? 16.352 -6.615 -43.000 1.00 67.62 417 GLU A C 1
ATOM 3416 O O . GLU A 1 417 ? 15.492 -6.248 -43.790 1.00 67.62 417 GLU A O 1
ATOM 3421 N N . THR A 1 418 ? 15.990 -7.190 -41.828 1.00 58.38 418 THR A N 1
ATOM 3422 C CA . THR A 1 418 ? 14.574 -7.617 -41.584 1.00 58.38 418 THR A CA 1
ATOM 3423 C C . THR A 1 418 ? 14.036 -7.733 -40.132 1.00 58.38 418 THR A C 1
ATOM 3425 O O . THR A 1 418 ? 12.863 -8.056 -39.961 1.00 58.38 418 THR A O 1
ATOM 3428 N N . GLN A 1 419 ? 14.795 -7.495 -39.052 1.00 64.31 419 GLN A N 1
ATOM 3429 C CA . GLN A 1 419 ? 14.302 -7.795 -37.677 1.00 64.31 419 GLN A CA 1
ATOM 3430 C C . GLN A 1 419 ? 13.363 -6.723 -37.056 1.00 64.31 419 GLN A C 1
ATOM 3432 O O . GLN A 1 419 ? 13.179 -5.646 -37.603 1.00 64.31 419 GLN A O 1
ATOM 3437 N N . CYS A 1 420 ? 12.731 -6.959 -35.902 1.00 79.12 420 CYS A N 1
ATOM 3438 C CA . CYS A 1 420 ? 11.946 -5.919 -35.207 1.00 79.12 420 CYS A CA 1
ATOM 3439 C C . CYS A 1 420 ? 12.882 -4.913 -34.500 1.00 79.12 420 CYS A C 1
ATOM 3441 O O . CYS A 1 420 ? 13.835 -5.330 -33.842 1.00 79.12 420 CYS A O 1
ATOM 3443 N N . LEU A 1 421 ? 12.631 -3.599 -34.627 1.00 79.12 421 LEU A N 1
ATOM 3444 C CA . LEU A 1 421 ? 13.434 -2.549 -33.970 1.00 79.12 421 LEU A CA 1
ATOM 3445 C C . LEU A 1 421 ? 13.448 -2.720 -32.444 1.00 79.12 421 LEU A C 1
ATOM 3447 O O . LEU A 1 421 ? 14.500 -2.600 -31.830 1.00 79.12 421 LEU A O 1
ATOM 3451 N N . GLU A 1 422 ? 12.311 -3.071 -31.847 1.00 80.19 422 GLU A N 1
ATOM 3452 C CA . GLU A 1 422 ? 12.198 -3.326 -30.409 1.00 80.19 422 GLU A CA 1
ATOM 3453 C C . GLU A 1 422 ? 13.098 -4.467 -29.952 1.00 80.19 422 GLU A C 1
ATOM 3455 O O . GLU A 1 422 ? 13.838 -4.326 -28.980 1.00 80.19 422 GLU A O 1
ATOM 3460 N N . ARG A 1 423 ? 13.083 -5.586 -30.680 1.00 81.31 423 ARG A N 1
ATOM 3461 C CA . ARG A 1 423 ? 13.927 -6.740 -30.368 1.00 81.31 423 ARG A CA 1
ATOM 3462 C C . ARG A 1 423 ? 15.405 -6.378 -30.448 1.00 81.31 423 ARG A C 1
ATOM 3464 O O . ARG A 1 423 ? 16.172 -6.738 -29.568 1.00 81.31 423 ARG A O 1
ATOM 3471 N N . LEU A 1 424 ? 15.782 -5.604 -31.460 1.00 82.31 424 LEU A N 1
ATOM 3472 C CA . LEU A 1 424 ? 17.148 -5.129 -31.629 1.00 82.31 424 LEU A CA 1
ATOM 3473 C C . LEU A 1 424 ? 17.553 -4.221 -30.459 1.00 82.31 424 LEU A C 1
ATOM 3475 O O . LEU A 1 424 ? 18.550 -4.468 -29.788 1.00 82.31 424 LEU A O 1
ATOM 3479 N N . VAL A 1 425 ? 16.744 -3.214 -30.142 1.00 83.25 425 VAL A N 1
ATOM 3480 C CA . VAL A 1 425 ? 17.032 -2.289 -29.041 1.00 83.25 425 VAL A CA 1
ATOM 3481 C C . VAL A 1 425 ? 17.095 -3.017 -27.696 1.00 83.25 425 VAL A C 1
ATOM 3483 O O . VAL A 1 425 ? 18.017 -2.778 -26.924 1.00 83.25 425 VAL A O 1
ATOM 3486 N N . THR A 1 426 ? 16.190 -3.958 -27.433 1.00 80.38 426 THR A N 1
ATOM 3487 C CA . THR A 1 426 ? 16.182 -4.744 -26.187 1.00 80.38 426 THR A CA 1
ATOM 3488 C C . THR A 1 426 ? 17.333 -5.748 -26.094 1.00 80.38 426 THR A C 1
ATOM 3490 O O . THR A 1 426 ? 17.892 -5.912 -25.010 1.00 80.38 426 THR A O 1
ATOM 3493 N N . GLU A 1 427 ? 17.739 -6.384 -27.198 1.00 83.00 427 GLU A N 1
ATOM 3494 C CA . GLU A 1 427 ? 18.894 -7.293 -27.242 1.00 83.00 427 GLU A CA 1
ATOM 3495 C C . GLU A 1 427 ? 20.229 -6.541 -27.097 1.00 83.00 427 GLU A C 1
ATOM 3497 O O . GLU A 1 427 ? 21.151 -7.034 -26.440 1.00 83.00 427 GLU A O 1
ATOM 3502 N N . PHE A 1 428 ? 20.340 -5.334 -27.666 1.00 80.62 428 PHE A N 1
ATOM 3503 C CA . PHE A 1 428 ? 21.566 -4.532 -27.605 1.00 80.62 428 PHE A CA 1
ATOM 3504 C C . PHE A 1 428 ? 21.667 -3.627 -26.372 1.00 80.62 428 PHE A C 1
ATOM 3506 O O . PHE A 1 428 ? 22.787 -3.266 -25.992 1.00 80.62 428 PHE A O 1
ATOM 3513 N N . ALA A 1 429 ? 20.551 -3.305 -25.711 1.00 80.94 429 ALA A N 1
ATOM 3514 C CA . ALA A 1 429 ? 20.533 -2.605 -24.431 1.00 80.94 429 ALA A CA 1
ATOM 3515 C C . ALA A 1 429 ? 21.101 -3.511 -23.328 1.00 80.94 429 ALA A C 1
ATOM 3517 O O . ALA A 1 429 ? 20.387 -4.233 -22.627 1.00 80.94 429 ALA A O 1
ATOM 3518 N N . THR A 1 430 ? 22.426 -3.489 -23.171 1.00 83.56 430 THR A N 1
ATOM 3519 C CA . THR A 1 430 ? 23.095 -4.230 -22.103 1.00 83.56 430 THR A CA 1
ATOM 3520 C C . THR A 1 430 ? 22.719 -3.636 -20.749 1.00 83.56 430 THR A C 1
ATOM 3522 O O . THR A 1 430 ? 22.847 -2.418 -20.584 1.00 83.56 430 THR A O 1
ATOM 3525 N N . PRO A 1 431 ? 22.323 -4.459 -19.760 1.00 87.31 431 PRO A N 1
ATOM 3526 C CA . PRO A 1 431 ? 22.059 -3.961 -18.423 1.00 87.31 431 PRO A CA 1
ATOM 3527 C C . PRO A 1 431 ? 23.333 -3.326 -17.849 1.00 87.31 431 PRO A C 1
ATOM 3529 O O . PRO A 1 431 ? 24.442 -3.783 -18.147 1.00 87.31 431 PRO A O 1
ATOM 3532 N N . PRO A 1 432 ? 23.201 -2.290 -17.012 1.00 88.50 432 PRO A N 1
ATOM 3533 C CA . PRO A 1 432 ? 24.356 -1.646 -16.416 1.00 88.50 432 PRO A CA 1
ATOM 3534 C C . PRO A 1 432 ? 25.166 -2.605 -15.547 1.00 88.50 432 PRO A C 1
ATOM 3536 O O . PRO A 1 432 ? 24.655 -3.177 -14.581 1.00 88.50 432 PRO A O 1
ATOM 3539 N N . LEU A 1 433 ? 26.452 -2.722 -15.876 1.00 90.19 433 LEU A N 1
ATOM 3540 C CA . LEU A 1 433 ? 27.415 -3.542 -15.139 1.00 90.19 433 LEU A CA 1
ATOM 3541 C C . LEU A 1 433 ? 27.996 -2.826 -13.919 1.00 90.19 433 LEU A C 1
ATOM 3543 O O . LEU A 1 433 ? 28.490 -3.491 -13.014 1.00 90.19 433 LEU A O 1
ATOM 3547 N N . LEU A 1 434 ? 27.956 -1.493 -13.896 1.00 90.50 434 LEU A N 1
ATOM 3548 C CA . LEU A 1 434 ? 28.477 -0.677 -12.807 1.00 90.50 434 LEU A CA 1
ATOM 3549 C C . LEU A 1 434 ? 27.387 0.271 -12.318 1.00 90.50 434 LEU A C 1
ATOM 3551 O O . LEU A 1 434 ? 26.848 1.054 -13.096 1.00 90.50 434 LEU A O 1
ATOM 3555 N N . TRP A 1 435 ? 27.095 0.200 -11.027 1.00 92.19 435 TRP A N 1
ATOM 3556 C CA . TRP A 1 435 ? 26.155 1.084 -10.348 1.00 92.19 435 TRP A CA 1
ATOM 3557 C C . TRP A 1 435 ? 26.888 1.962 -9.365 1.00 92.19 435 TRP A C 1
ATOM 3559 O O . TRP A 1 435 ? 27.863 1.515 -8.769 1.00 92.19 435 TRP A O 1
ATOM 3569 N N . SER A 1 436 ? 26.398 3.171 -9.142 1.00 90.12 436 SER A N 1
ATOM 3570 C CA . SER A 1 436 ? 26.812 3.990 -8.011 1.00 90.12 436 SER A CA 1
ATOM 3571 C C . SER A 1 436 ? 25.877 3.758 -6.825 1.00 90.12 436 SER A C 1
ATOM 3573 O O . SER A 1 436 ? 24.665 3.624 -6.966 1.00 90.12 436 SER A O 1
ATOM 3575 N N . MET A 1 437 ? 26.430 3.692 -5.625 1.00 90.31 437 MET A N 1
ATOM 3576 C CA . MET A 1 437 ? 25.642 3.796 -4.405 1.00 90.31 437 MET A CA 1
ATOM 3577 C C . MET A 1 437 ? 25.510 5.280 -4.077 1.00 90.31 437 MET A C 1
ATOM 3579 O O . MET A 1 437 ? 26.517 5.953 -3.863 1.00 90.31 437 MET A O 1
ATOM 3583 N N . GLY A 1 438 ? 24.281 5.784 -4.122 1.00 85.62 438 GLY A N 1
ATOM 3584 C CA . GLY A 1 438 ? 23.957 7.159 -3.780 1.00 85.62 438 GLY A CA 1
ATOM 3585 C C . GLY A 1 438 ? 23.764 7.333 -2.277 1.00 85.62 438 GLY A C 1
ATOM 3586 O O . GLY A 1 438 ? 24.295 6.582 -1.458 1.00 85.62 438 GLY A O 1
ATOM 3587 N N . TYR A 1 439 ? 22.960 8.329 -1.910 1.00 81.12 439 TYR A N 1
ATOM 3588 C CA . TYR A 1 439 ? 22.670 8.617 -0.510 1.00 81.12 439 TYR A CA 1
ATOM 3589 C C . TYR A 1 439 ? 21.944 7.442 0.172 1.00 81.12 439 TYR A C 1
ATOM 3591 O O . TYR A 1 439 ? 21.008 6.862 -0.389 1.00 81.12 439 TYR A O 1
ATOM 3599 N N . ILE A 1 440 ? 22.401 7.088 1.377 1.00 81.88 440 ILE A N 1
ATOM 3600 C CA . ILE A 1 440 ? 21.821 6.046 2.229 1.00 81.88 440 ILE A CA 1
ATOM 3601 C C . ILE A 1 440 ? 21.282 6.741 3.478 1.00 81.88 440 ILE A C 1
ATOM 3603 O O . ILE A 1 440 ? 22.043 7.148 4.355 1.00 81.88 440 ILE A O 1
ATOM 3607 N N . GLN A 1 441 ? 19.966 6.896 3.539 1.00 73.06 441 GLN A N 1
ATOM 3608 C CA . GLN A 1 441 ? 19.241 7.450 4.670 1.00 73.06 441 GLN A CA 1
ATOM 3609 C C . GLN A 1 441 ? 18.677 6.308 5.513 1.00 73.06 441 GLN A C 1
ATOM 3611 O O . GLN A 1 441 ? 17.803 5.563 5.075 1.00 73.06 441 GLN A O 1
ATOM 3616 N N . GLY A 1 442 ? 19.169 6.178 6.743 1.00 67.81 442 GLY A N 1
ATOM 3617 C CA . GLY A 1 442 ? 18.736 5.116 7.649 1.00 67.81 442 GLY A CA 1
ATOM 3618 C C . GLY A 1 442 ? 19.348 3.744 7.336 1.00 67.81 442 GLY A C 1
ATOM 3619 O O . GLY A 1 442 ? 20.203 3.594 6.466 1.00 67.81 442 GLY A O 1
ATOM 3620 N N . GLY A 1 443 ? 18.940 2.737 8.108 1.00 70.38 443 GLY A N 1
ATOM 3621 C CA . GLY A 1 443 ? 19.492 1.382 8.041 1.00 70.38 443 GLY A CA 1
ATOM 3622 C C . GLY A 1 443 ? 20.740 1.161 8.905 1.00 70.38 443 GLY A C 1
ATOM 3623 O O . GLY A 1 443 ? 21.258 2.061 9.564 1.00 70.38 443 GLY A O 1
ATOM 3624 N N . ASP A 1 444 ? 21.211 -0.084 8.934 1.00 74.25 444 ASP A N 1
ATOM 3625 C CA . ASP A 1 444 ? 22.406 -0.513 9.671 1.00 74.25 444 ASP A CA 1
ATOM 3626 C C . ASP A 1 444 ? 23.717 -0.359 8.873 1.00 74.25 444 ASP A C 1
ATOM 3628 O O . ASP A 1 444 ? 24.786 -0.714 9.368 1.00 74.25 444 ASP A O 1
ATOM 3632 N N . LEU A 1 445 ? 23.652 0.196 7.657 1.00 76.06 445 LEU A N 1
ATOM 3633 C CA . LEU A 1 445 ? 24.817 0.552 6.846 1.00 76.06 445 LEU A CA 1
ATOM 3634 C C . LEU A 1 445 ? 25.536 1.750 7.471 1.00 76.06 445 LEU A C 1
ATOM 3636 O O . LEU A 1 445 ? 25.106 2.896 7.341 1.00 76.06 445 LEU A O 1
ATOM 3640 N N . ILE A 1 446 ? 26.654 1.497 8.148 1.00 66.75 446 ILE A N 1
ATOM 3641 C CA . ILE A 1 446 ? 27.483 2.574 8.678 1.00 66.75 446 ILE A CA 1
ATOM 3642 C C . ILE A 1 446 ? 28.344 3.120 7.538 1.00 66.75 446 ILE A C 1
ATOM 3644 O O . ILE A 1 446 ? 29.296 2.487 7.091 1.00 66.75 446 ILE A O 1
ATOM 3648 N N . GLN A 1 447 ? 28.018 4.333 7.093 1.00 64.00 447 GLN A N 1
ATOM 3649 C CA . GLN A 1 447 ? 28.732 5.036 6.024 1.00 64.00 447 GLN A CA 1
ATOM 3650 C C . GLN A 1 447 ? 30.250 5.149 6.270 1.00 64.00 447 GLN A C 1
ATOM 3652 O O . GLN A 1 447 ? 31.022 5.204 5.320 1.00 64.00 447 GLN A O 1
ATOM 3657 N N . SER A 1 448 ? 30.691 5.144 7.535 1.00 64.06 448 SER A N 1
ATOM 3658 C CA . SER A 1 448 ? 32.110 5.240 7.906 1.00 64.06 448 SER A CA 1
ATOM 3659 C C . SER A 1 448 ? 32.958 4.039 7.497 1.00 64.06 448 SER A C 1
ATOM 3661 O O . SER A 1 448 ? 34.180 4.158 7.466 1.00 64.06 448 SER A O 1
ATOM 3663 N N . ASP A 1 449 ? 32.339 2.896 7.203 1.00 67.69 449 ASP A N 1
ATOM 3664 C CA . ASP A 1 449 ? 33.069 1.671 6.869 1.00 67.69 449 ASP A CA 1
ATOM 3665 C C . ASP A 1 449 ? 33.396 1.584 5.369 1.00 67.69 449 ASP A C 1
ATOM 3667 O O . ASP A 1 449 ? 34.198 0.745 4.954 1.00 67.69 449 ASP A O 1
ATOM 3671 N N . LEU A 1 450 ? 32.801 2.463 4.553 1.00 75.88 450 LEU A N 1
ATOM 3672 C CA . LEU A 1 450 ? 33.034 2.547 3.116 1.00 75.88 450 LEU A CA 1
ATOM 3673 C C . LEU A 1 450 ? 34.013 3.686 2.822 1.00 75.88 450 LEU A C 1
ATOM 3675 O O . LEU A 1 450 ? 33.742 4.854 3.104 1.00 75.88 450 LEU A O 1
ATOM 3679 N N . LYS A 1 451 ? 35.167 3.346 2.240 1.00 78.75 451 LYS A N 1
ATOM 3680 C CA . LYS A 1 451 ? 36.101 4.354 1.723 1.00 78.75 451 LYS A CA 1
ATOM 3681 C C . LYS A 1 451 ? 35.561 4.914 0.408 1.00 78.75 451 LYS A C 1
ATOM 3683 O O . LYS A 1 451 ? 34.939 4.188 -0.366 1.00 78.75 451 LYS A O 1
ATOM 3688 N N . ASP A 1 452 ? 35.812 6.194 0.152 1.00 77.19 452 ASP A N 1
ATOM 3689 C CA . ASP A 1 452 ? 35.458 6.807 -1.129 1.00 77.19 452 ASP A CA 1
ATOM 3690 C C . ASP A 1 452 ? 36.120 6.047 -2.294 1.00 77.19 452 ASP A C 1
ATOM 3692 O O . ASP A 1 452 ? 37.250 5.564 -2.163 1.00 77.19 452 ASP A O 1
ATOM 3696 N N . ASN A 1 453 ? 35.401 5.893 -3.407 1.00 75.94 453 ASN A N 1
ATOM 3697 C CA . ASN A 1 453 ? 35.786 5.094 -4.577 1.00 75.94 453 ASN A CA 1
ATOM 3698 C C . ASN A 1 453 ? 36.029 3.596 -4.315 1.00 75.94 453 ASN A C 1
ATOM 3700 O O . ASN A 1 453 ? 36.643 2.908 -5.137 1.00 75.94 453 ASN A O 1
ATOM 3704 N N . GLN A 1 454 ? 35.546 3.045 -3.200 1.00 81.88 454 GLN A N 1
ATOM 3705 C CA . GLN A 1 454 ? 35.647 1.612 -2.961 1.00 81.88 454 GLN A CA 1
ATOM 3706 C C . GLN A 1 454 ? 34.720 0.855 -3.921 1.00 81.88 454 GLN A C 1
ATOM 3708 O O . GLN A 1 454 ? 33.492 0.935 -3.836 1.00 81.88 454 GLN A O 1
ATOM 3713 N N . LEU A 1 455 ? 35.326 0.091 -4.834 1.00 80.88 455 LEU A N 1
ATOM 3714 C CA . LEU A 1 455 ? 34.603 -0.861 -5.667 1.00 80.88 455 LEU A CA 1
ATOM 3715 C C . LEU A 1 455 ? 34.137 -2.023 -4.788 1.00 80.88 455 LEU A C 1
ATOM 3717 O O . LEU A 1 455 ? 34.933 -2.822 -4.290 1.00 80.88 455 LEU A O 1
ATOM 3721 N N . ILE A 1 456 ? 32.829 -2.128 -4.618 1.00 79.44 456 ILE A N 1
ATOM 3722 C CA . ILE A 1 456 ? 32.173 -3.262 -3.991 1.00 79.44 456 ILE A CA 1
ATOM 3723 C C . ILE A 1 456 ? 32.007 -4.318 -5.087 1.00 79.44 456 ILE A C 1
ATOM 3725 O O . ILE A 1 456 ? 30.992 -4.388 -5.785 1.00 79.44 456 ILE A O 1
ATOM 3729 N N . ALA A 1 457 ? 33.067 -5.102 -5.290 1.00 74.06 457 ALA A N 1
ATOM 3730 C CA . ALA A 1 457 ? 33.036 -6.226 -6.214 1.00 74.06 457 ALA A CA 1
ATOM 3731 C C . ALA A 1 457 ? 31.998 -7.265 -5.745 1.00 74.06 457 ALA A C 1
ATOM 3733 O O . ALA A 1 457 ? 31.847 -7.465 -4.532 1.00 74.06 457 ALA A O 1
ATOM 3734 N N . PRO A 1 458 ? 31.300 -7.946 -6.673 1.00 73.38 458 PRO A N 1
ATOM 3735 C CA . PRO A 1 458 ? 30.397 -9.031 -6.314 1.00 73.38 458 PRO A CA 1
ATOM 3736 C C . PRO A 1 458 ? 31.162 -10.065 -5.481 1.00 73.38 458 PRO A C 1
ATOM 3738 O O . PRO A 1 458 ? 32.246 -10.510 -5.867 1.00 73.38 458 PRO A O 1
ATOM 3741 N N . MET A 1 459 ? 30.630 -10.412 -4.304 1.00 71.38 459 MET A N 1
ATOM 3742 C CA . MET A 1 459 ? 31.306 -11.345 -3.401 1.00 71.38 459 MET A CA 1
ATOM 3743 C C . MET A 1 459 ? 31.586 -12.669 -4.116 1.00 71.38 459 MET A C 1
ATOM 3745 O O . MET A 1 459 ? 30.659 -13.336 -4.558 1.00 71.38 459 MET A O 1
ATOM 3749 N N . SER A 1 460 ? 32.846 -13.105 -4.156 1.00 72.38 460 SER A N 1
ATOM 3750 C CA . SER A 1 460 ? 33.218 -14.396 -4.759 1.00 72.38 460 SER A CA 1
ATOM 3751 C C . SER A 1 460 ? 32.690 -15.610 -3.982 1.00 72.38 460 SER A C 1
ATOM 3753 O O . SER A 1 460 ? 32.676 -16.725 -4.504 1.00 72.38 460 SER A O 1
ATOM 3755 N N . LYS A 1 461 ? 32.252 -15.415 -2.730 1.00 78.19 461 LYS A N 1
ATOM 3756 C CA . LYS A 1 461 ? 31.610 -16.432 -1.891 1.00 78.19 461 LYS A CA 1
ATOM 3757 C C . LYS A 1 461 ? 30.401 -15.838 -1.179 1.00 78.19 461 LYS A C 1
ATOM 3759 O O . LYS A 1 461 ? 30.514 -14.809 -0.520 1.00 78.19 461 LYS A O 1
ATOM 3764 N N . VAL A 1 462 ? 29.265 -16.529 -1.271 1.00 70.44 462 VAL A N 1
ATOM 3765 C CA . VAL A 1 462 ? 28.045 -16.201 -0.523 1.00 70.44 462 VAL A CA 1
ATOM 3766 C C . VAL A 1 462 ? 28.340 -16.356 0.970 1.00 70.44 462 VAL A C 1
ATOM 3768 O O . VAL A 1 462 ? 28.421 -17.471 1.486 1.00 70.44 462 VAL A O 1
ATOM 3771 N N . LEU A 1 463 ? 28.556 -15.240 1.665 1.00 78.31 463 LEU A N 1
ATOM 3772 C CA . LEU A 1 463 ? 28.713 -15.238 3.116 1.00 78.31 463 LEU A CA 1
ATOM 3773 C C . LEU A 1 463 ? 27.365 -15.538 3.769 1.00 78.31 463 LEU A C 1
ATOM 3775 O O . LEU A 1 463 ? 26.340 -14.980 3.383 1.00 78.31 463 LEU A O 1
ATOM 3779 N N . ASN A 1 464 ? 27.372 -16.412 4.777 1.00 83.00 464 ASN A N 1
ATOM 3780 C CA . ASN A 1 464 ? 26.182 -16.689 5.569 1.00 83.00 464 ASN A CA 1
ATOM 3781 C C . ASN A 1 464 ? 25.771 -15.404 6.320 1.00 83.00 464 ASN A C 1
ATOM 3783 O O . ASN A 1 464 ? 26.520 -14.963 7.201 1.00 83.00 464 ASN A O 1
ATOM 3787 N N . PRO A 1 465 ? 24.595 -14.816 6.032 1.00 83.69 465 PRO A N 1
ATOM 3788 C CA . PRO A 1 465 ? 24.183 -13.557 6.648 1.00 83.69 465 PRO A CA 1
ATOM 3789 C C . PRO A 1 465 ? 23.946 -13.676 8.153 1.00 83.69 465 PRO A C 1
ATOM 3791 O O . PRO A 1 465 ? 24.001 -12.685 8.869 1.00 83.69 465 PRO A O 1
ATOM 3794 N N . PHE A 1 466 ? 23.745 -14.893 8.661 1.00 84.19 466 PHE A N 1
ATOM 3795 C CA . PHE A 1 466 ? 23.614 -15.141 10.089 1.00 84.19 466 PHE A CA 1
ATOM 3796 C C . PHE A 1 466 ? 24.966 -15.178 10.811 1.00 84.19 466 PHE A C 1
ATOM 3798 O O . PHE A 1 466 ? 24.991 -15.117 12.032 1.00 84.19 466 PHE A O 1
ATOM 3805 N N . LEU A 1 467 ? 26.102 -15.283 10.127 1.00 81.44 467 LEU A N 1
ATOM 3806 C CA . LEU A 1 467 ? 27.421 -15.295 10.783 1.00 81.44 467 LEU A CA 1
ATOM 3807 C C . LEU A 1 467 ? 28.181 -13.979 10.608 1.00 81.44 467 LEU A C 1
ATOM 3809 O O . LEU A 1 467 ? 29.176 -13.751 11.289 1.00 81.44 467 LEU A O 1
ATOM 3813 N N . SER A 1 468 ? 27.711 -13.125 9.705 1.00 72.50 468 SER A N 1
ATOM 3814 C CA . SER A 1 468 ? 28.387 -11.893 9.331 1.00 72.50 468 SER A CA 1
ATOM 3815 C C . SER A 1 468 ? 28.158 -10.777 10.353 1.00 72.50 468 SER A C 1
ATOM 3817 O O . SER A 1 468 ? 27.068 -10.636 10.907 1.00 72.50 468 SER A O 1
ATOM 3819 N N . THR A 1 469 ? 29.188 -9.962 10.581 1.00 80.94 469 THR A N 1
ATOM 3820 C CA . THR A 1 469 ? 29.084 -8.653 11.250 1.00 80.94 469 THR A CA 1
ATOM 3821 C C . THR A 1 469 ? 28.602 -7.554 10.300 1.00 80.94 469 THR A C 1
ATOM 3823 O O . THR A 1 469 ? 28.408 -6.422 10.733 1.00 80.94 469 THR A O 1
ATOM 3826 N N . GLN A 1 470 ? 28.433 -7.867 9.012 1.00 83.50 470 GLN A N 1
ATOM 3827 C CA . GLN A 1 470 ? 27.963 -6.916 8.011 1.00 83.50 470 GLN A CA 1
ATOM 3828 C C . GLN A 1 470 ? 26.504 -6.539 8.245 1.00 83.50 470 GLN A C 1
ATOM 3830 O O . GLN A 1 470 ? 25.707 -7.317 8.773 1.00 83.50 470 GLN A O 1
ATOM 3835 N N . SER A 1 471 ? 26.165 -5.348 7.768 1.00 88.06 471 SER A N 1
ATOM 3836 C CA . SER A 1 471 ? 24.792 -4.874 7.709 1.00 88.06 471 SER A CA 1
ATOM 3837 C C . SER A 1 471 ? 23.903 -5.821 6.888 1.00 88.06 471 SER A C 1
ATOM 3839 O O . SER A 1 471 ? 24.310 -6.351 5.845 1.00 88.06 471 SER A O 1
ATOM 3841 N N . ILE A 1 472 ? 22.655 -5.990 7.331 1.00 90.50 472 ILE A N 1
ATOM 3842 C CA . ILE A 1 472 ? 21.617 -6.748 6.619 1.00 90.50 472 ILE A CA 1
ATOM 3843 C C . ILE A 1 472 ? 21.420 -6.166 5.221 1.00 90.50 472 ILE A C 1
ATOM 3845 O O . ILE A 1 472 ? 21.394 -6.897 4.229 1.00 90.50 472 ILE A O 1
ATOM 3849 N N . HIS A 1 473 ? 21.315 -4.842 5.133 1.00 90.56 473 HIS A N 1
ATOM 3850 C CA . HIS A 1 473 ? 21.163 -4.142 3.868 1.00 90.56 473 HIS A CA 1
ATOM 3851 C C . HIS A 1 473 ? 22.350 -4.373 2.937 1.00 90.56 473 HIS A C 1
ATOM 3853 O O . HIS A 1 473 ? 22.146 -4.678 1.762 1.00 90.56 473 HIS A O 1
ATOM 3859 N N . GLN A 1 474 ? 23.578 -4.317 3.461 1.00 89.88 474 GLN A N 1
ATOM 3860 C CA . GLN A 1 474 ? 24.774 -4.619 2.680 1.00 89.88 474 GLN A CA 1
ATOM 3861 C C . GLN A 1 474 ? 24.691 -6.026 2.075 1.00 89.88 474 GLN A C 1
ATOM 3863 O O . GLN A 1 474 ? 24.922 -6.201 0.881 1.00 89.88 474 GLN A O 1
ATOM 3868 N N . HIS A 1 475 ? 24.304 -7.026 2.872 1.00 90.88 475 HIS A N 1
ATOM 3869 C CA . HIS A 1 475 ? 24.174 -8.406 2.407 1.00 90.88 475 HIS A CA 1
ATOM 3870 C C . HIS A 1 475 ? 23.130 -8.568 1.289 1.00 90.88 475 HIS A C 1
ATOM 3872 O O . HIS A 1 475 ? 23.383 -9.267 0.304 1.00 90.88 475 HIS A O 1
ATOM 3878 N N . LEU A 1 476 ? 21.970 -7.917 1.411 1.00 92.62 476 LEU A N 1
ATOM 3879 C CA . LEU A 1 476 ? 20.918 -7.974 0.391 1.00 92.62 476 LEU A CA 1
ATOM 3880 C C . LEU A 1 476 ? 21.359 -7.336 -0.931 1.00 92.62 476 LEU A C 1
ATOM 3882 O O . LEU A 1 476 ? 21.113 -7.896 -2.001 1.00 92.62 476 LEU A O 1
ATOM 3886 N N . ILE A 1 477 ? 22.061 -6.204 -0.855 1.00 92.38 477 ILE A N 1
ATOM 3887 C CA . ILE A 1 477 ? 22.637 -5.529 -2.022 1.00 92.38 477 ILE A CA 1
ATOM 3888 C C . ILE A 1 477 ? 23.673 -6.434 -2.683 1.00 92.38 477 ILE A C 1
ATOM 3890 O O . ILE A 1 477 ? 23.566 -6.731 -3.865 1.00 92.38 477 ILE A O 1
ATOM 3894 N N . HIS A 1 478 ? 24.622 -6.972 -1.918 1.00 90.56 478 HIS A N 1
ATOM 3895 C CA . HIS A 1 478 ? 25.616 -7.905 -2.453 1.00 90.56 478 HIS A CA 1
ATOM 3896 C C . HIS A 1 478 ? 24.981 -9.110 -3.136 1.00 90.56 478 HIS A C 1
ATOM 3898 O O . HIS A 1 478 ? 25.410 -9.505 -4.216 1.00 90.56 478 HIS A O 1
ATOM 3904 N N . THR A 1 479 ? 23.934 -9.673 -2.539 1.00 92.25 479 THR A N 1
ATOM 3905 C CA . THR A 1 479 ? 23.242 -10.842 -3.090 1.00 92.25 479 THR A CA 1
ATOM 3906 C C . THR A 1 479 ? 22.523 -10.511 -4.400 1.00 92.25 479 THR A C 1
ATOM 3908 O O . THR A 1 479 ? 22.619 -11.276 -5.364 1.00 92.25 479 THR A O 1
ATOM 3911 N N . SER A 1 480 ? 21.826 -9.372 -4.470 1.00 94.00 480 SER A N 1
ATOM 3912 C CA . SER A 1 480 ? 21.119 -8.943 -5.684 1.00 94.00 480 SER A CA 1
ATOM 3913 C C . SER A 1 480 ? 22.084 -8.567 -6.816 1.00 94.00 480 SER A C 1
ATOM 3915 O O . SER A 1 480 ? 21.875 -8.989 -7.956 1.00 94.00 480 SER A O 1
ATOM 3917 N N . PHE A 1 481 ? 23.180 -7.874 -6.500 1.00 93.38 481 PHE A N 1
ATOM 3918 C CA . PHE A 1 481 ? 24.224 -7.485 -7.452 1.00 93.38 481 PHE A CA 1
ATOM 3919 C C . PHE A 1 481 ? 25.042 -8.672 -7.960 1.00 93.38 481 PHE A C 1
ATOM 3921 O O . PHE A 1 481 ? 25.229 -8.814 -9.169 1.00 93.38 481 PHE A O 1
ATOM 3928 N N . HIS A 1 482 ? 25.441 -9.585 -7.070 1.00 92.50 482 HIS A N 1
ATOM 3929 C CA . HIS A 1 482 ? 26.120 -10.825 -7.446 1.00 92.50 482 HIS A CA 1
ATOM 3930 C C . HIS A 1 482 ? 25.266 -11.653 -8.413 1.00 92.50 482 HIS A C 1
ATOM 3932 O O . HIS A 1 482 ? 25.754 -12.117 -9.441 1.00 92.50 482 HIS A O 1
ATOM 3938 N N . ARG A 1 483 ? 23.960 -11.790 -8.143 1.00 93.06 483 ARG A N 1
ATOM 3939 C CA . ARG A 1 483 ? 23.039 -12.523 -9.029 1.00 93.06 483 ARG A CA 1
ATOM 3940 C C . ARG A 1 483 ? 22.874 -11.866 -10.403 1.00 93.06 483 ARG A C 1
ATOM 3942 O O . ARG A 1 483 ? 22.580 -12.560 -11.374 1.00 93.06 483 ARG A O 1
ATOM 3949 N N . ALA A 1 484 ? 23.037 -10.549 -10.491 1.00 92.56 484 ALA A N 1
ATOM 3950 C CA . ALA A 1 484 ? 22.994 -9.809 -11.749 1.00 92.56 484 ALA A CA 1
ATOM 3951 C C . ALA A 1 484 ? 24.353 -9.710 -12.458 1.00 92.56 484 ALA A C 1
ATOM 3953 O O . ALA A 1 484 ? 24.400 -9.168 -13.558 1.00 92.56 484 ALA A O 1
ATOM 3954 N N . ASN A 1 485 ? 25.431 -10.228 -11.856 1.00 93.94 485 ASN A N 1
ATOM 3955 C CA . ASN A 1 485 ? 26.806 -10.019 -12.310 1.00 93.94 485 ASN A CA 1
ATOM 3956 C C . ASN A 1 485 ? 27.137 -8.525 -12.514 1.00 93.94 485 ASN A C 1
ATOM 3958 O O . ASN A 1 485 ? 27.754 -8.135 -13.504 1.00 93.94 485 ASN A O 1
ATOM 3962 N N . ALA A 1 486 ? 26.672 -7.686 -11.585 1.00 92.81 486 ALA A N 1
ATOM 3963 C CA . ALA A 1 486 ? 26.910 -6.250 -11.581 1.00 92.81 486 ALA A CA 1
ATOM 3964 C C . ALA A 1 486 ? 27.787 -5.859 -10.387 1.00 92.81 486 ALA A C 1
ATOM 3966 O O . ALA A 1 486 ? 27.726 -6.472 -9.321 1.00 92.81 486 ALA A O 1
ATOM 3967 N N . SER A 1 487 ? 28.591 -4.818 -10.570 1.00 92.88 487 SER A N 1
ATOM 3968 C CA . SER A 1 487 ? 29.412 -4.205 -9.528 1.00 92.88 487 SER A CA 1
ATOM 3969 C C . SER A 1 487 ? 28.753 -2.933 -9.010 1.00 92.88 487 SER A C 1
ATOM 3971 O O . SER A 1 487 ? 28.078 -2.219 -9.755 1.00 92.88 487 SER A O 1
ATOM 3973 N N . LEU A 1 488 ? 28.992 -2.626 -7.741 1.00 92.31 488 LEU A N 1
ATOM 3974 C CA . LEU A 1 488 ? 28.547 -1.394 -7.105 1.00 92.31 488 LEU A CA 1
ATOM 3975 C C . LEU A 1 488 ? 29.782 -0.587 -6.693 1.00 92.31 488 LEU A C 1
ATOM 3977 O O . LEU A 1 488 ? 30.686 -1.124 -6.062 1.00 92.31 488 LEU A O 1
ATOM 3981 N N . ILE A 1 489 ? 29.854 0.688 -7.056 1.00 89.75 489 ILE A N 1
ATOM 3982 C CA . ILE A 1 489 ? 30.885 1.615 -6.591 1.00 89.75 489 ILE A CA 1
ATOM 3983 C C . ILE A 1 489 ? 30.268 2.597 -5.609 1.00 89.75 489 ILE A C 1
ATOM 3985 O O . ILE A 1 489 ? 29.188 3.137 -5.842 1.00 89.75 489 ILE A O 1
ATOM 3989 N N . TYR A 1 490 ? 30.950 2.820 -4.498 1.00 85.62 490 TYR A N 1
ATOM 3990 C CA . TYR A 1 490 ? 30.534 3.802 -3.514 1.00 85.62 490 TYR A CA 1
ATOM 3991 C C . TYR A 1 490 ? 31.246 5.136 -3.782 1.00 85.62 490 TYR A C 1
ATOM 3993 O O . TYR A 1 490 ? 32.476 5.170 -3.823 1.00 85.62 490 TYR A O 1
ATOM 4001 N N . LEU A 1 491 ? 30.476 6.206 -4.014 1.00 81.44 491 LEU A N 1
ATOM 4002 C CA . LEU A 1 491 ? 30.978 7.545 -4.353 1.00 81.44 491 LEU A CA 1
ATOM 4003 C C . LEU A 1 491 ? 30.505 8.539 -3.288 1.00 81.44 491 LEU A C 1
ATOM 4005 O O . LEU A 1 491 ? 29.305 8.766 -3.145 1.00 81.44 491 LEU A O 1
ATOM 4009 N N . LEU A 1 492 ? 31.438 9.110 -2.526 1.00 73.19 492 LEU A N 1
ATOM 4010 C CA . LEU A 1 492 ? 31.134 9.925 -1.347 1.00 73.19 492 LEU A CA 1
ATOM 4011 C C . LEU A 1 492 ? 30.901 11.406 -1.703 1.00 73.19 492 LEU A C 1
ATOM 4013 O O . LEU A 1 492 ? 30.175 12.071 -0.969 1.00 73.19 492 LEU A O 1
ATOM 4017 N N . TYR A 1 493 ? 31.455 11.919 -2.819 1.00 67.19 493 TYR A N 1
ATOM 4018 C CA . TYR A 1 493 ? 31.460 13.375 -3.064 1.00 67.19 493 TYR A CA 1
ATOM 4019 C C . TYR A 1 493 ? 31.340 13.924 -4.498 1.00 67.19 493 TYR A C 1
ATOM 4021 O O . TYR A 1 493 ? 31.220 15.144 -4.620 1.00 67.19 493 TYR A O 1
ATOM 4029 N N . ASP A 1 494 ? 31.297 13.132 -5.576 1.00 55.28 494 ASP A N 1
ATOM 4030 C CA . ASP A 1 494 ? 31.256 13.729 -6.927 1.00 55.28 494 ASP A CA 1
ATOM 4031 C C . ASP A 1 494 ? 29.865 13.737 -7.580 1.00 55.28 494 ASP A C 1
ATOM 4033 O O . ASP A 1 494 ? 29.498 12.860 -8.364 1.00 55.28 494 ASP A O 1
ATOM 4037 N N . MET A 1 495 ? 29.091 14.785 -7.281 1.00 61.19 495 MET A N 1
ATOM 4038 C CA . MET A 1 495 ? 27.783 15.048 -7.897 1.00 61.19 495 MET A CA 1
ATOM 4039 C C . MET A 1 495 ? 27.836 15.115 -9.433 1.00 61.19 495 MET A C 1
ATOM 4041 O O . MET A 1 495 ? 26.816 14.859 -10.063 1.00 61.19 495 MET A O 1
ATOM 4045 N N . LYS A 1 496 ? 28.981 15.453 -10.050 1.00 62.19 496 LYS A N 1
ATOM 4046 C CA . LYS A 1 496 ? 29.065 15.618 -11.510 1.00 62.19 496 LYS A CA 1
ATOM 4047 C C . LYS A 1 496 ? 29.281 14.294 -12.241 1.00 62.19 496 LYS A C 1
ATOM 4049 O O . LYS A 1 496 ? 28.737 14.119 -13.326 1.00 62.19 496 LYS A O 1
ATOM 4054 N N . GLU A 1 497 ? 30.003 13.341 -11.649 1.00 57.62 497 GLU A N 1
ATOM 4055 C CA . GLU A 1 497 ? 30.204 12.010 -12.250 1.00 57.62 497 GLU A CA 1
ATOM 4056 C C . GLU A 1 497 ? 29.065 11.016 -11.963 1.00 57.62 497 GLU A C 1
ATOM 4058 O O . GLU A 1 497 ? 28.880 10.045 -12.706 1.00 57.62 497 GLU A O 1
ATOM 4063 N N . ILE A 1 498 ? 28.282 11.240 -10.902 1.00 58.94 498 ILE A N 1
ATOM 4064 C CA . ILE A 1 498 ? 27.140 10.383 -10.539 1.00 58.94 498 ILE A CA 1
ATOM 4065 C C . ILE A 1 498 ? 26.005 10.487 -11.571 1.00 58.94 498 ILE A C 1
ATOM 4067 O O . ILE A 1 498 ? 25.218 9.552 -11.706 1.00 58.94 498 ILE A O 1
ATOM 4071 N N . GLU A 1 499 ? 25.943 11.566 -12.357 1.00 65.44 499 GLU A N 1
ATOM 4072 C CA . GLU A 1 499 ? 24.804 11.841 -13.239 1.00 65.44 499 GLU A CA 1
ATOM 4073 C C . GLU A 1 499 ? 24.581 10.811 -14.357 1.00 65.44 499 GLU A C 1
ATOM 4075 O O . GLU A 1 499 ? 23.468 10.752 -14.872 1.00 65.44 499 GLU A O 1
ATOM 4080 N N . TYR A 1 500 ? 25.563 9.983 -14.730 1.00 68.56 500 TYR A N 1
ATOM 4081 C CA . TYR A 1 500 ? 25.414 8.997 -15.819 1.00 68.56 500 TYR A CA 1
ATOM 4082 C C . TYR A 1 500 ? 25.240 7.558 -15.340 1.00 68.56 500 TYR A C 1
ATOM 4084 O O . TYR A 1 500 ? 24.791 6.698 -16.101 1.00 68.56 500 TYR A O 1
ATOM 4092 N N . LYS A 1 501 ? 25.608 7.277 -14.089 1.00 80.69 501 LYS A N 1
ATOM 4093 C CA . LYS A 1 501 ? 25.604 5.918 -13.553 1.00 80.69 501 LYS A CA 1
ATOM 4094 C C . LYS A 1 501 ? 24.231 5.618 -12.948 1.00 80.69 501 LYS A C 1
ATOM 4096 O O . LYS A 1 501 ? 23.653 6.483 -12.288 1.00 80.69 501 LYS A O 1
ATOM 4101 N N . PRO A 1 502 ? 23.690 4.410 -13.163 1.00 86.62 502 PRO A N 1
ATOM 4102 C CA . PRO A 1 502 ? 22.504 3.986 -12.438 1.00 86.62 502 PRO A CA 1
ATOM 4103 C C . PRO A 1 502 ? 22.843 3.967 -10.958 1.00 86.62 502 PRO A C 1
ATOM 4105 O O . PRO A 1 502 ? 23.909 3.471 -10.570 1.00 86.62 502 PRO A O 1
ATOM 4108 N N . HIS A 1 503 ? 21.957 4.539 -10.151 1.00 88.81 503 HIS A N 1
ATOM 4109 C CA . HIS A 1 503 ? 22.235 4.727 -8.744 1.00 88.81 503 HIS A CA 1
ATOM 4110 C C . HIS A 1 503 ? 21.263 3.967 -7.862 1.00 88.81 503 HIS A C 1
ATOM 4112 O O . HIS A 1 503 ? 20.074 3.826 -8.145 1.00 88.81 503 HIS A O 1
ATOM 4118 N N . LEU A 1 504 ? 21.821 3.460 -6.774 1.00 92.00 504 LEU A N 1
ATOM 4119 C CA . LEU A 1 504 ? 21.097 2.801 -5.713 1.00 92.00 504 LEU A CA 1
ATOM 4120 C C . LEU A 1 504 ? 21.120 3.691 -4.478 1.00 92.00 504 LEU A C 1
ATOM 4122 O O . LEU A 1 504 ? 22.186 3.924 -3.909 1.00 92.00 504 LEU A O 1
ATOM 4126 N N . SER A 1 505 ? 19.950 4.124 -4.030 1.00 90.12 505 SER A N 1
ATOM 4127 C CA . SER A 1 505 ? 19.796 4.920 -2.814 1.00 90.12 505 SER A CA 1
ATOM 4128 C C . SER A 1 505 ? 18.837 4.248 -1.844 1.00 90.12 505 SER A C 1
ATOM 4130 O O . SER A 1 505 ? 17.861 3.631 -2.262 1.00 90.12 505 SER A O 1
ATOM 4132 N N . LEU A 1 506 ? 19.104 4.361 -0.545 1.00 88.31 506 LEU A N 1
ATOM 4133 C CA . LEU A 1 506 ? 18.145 4.001 0.499 1.00 88.31 506 LEU A CA 1
ATOM 4134 C C . LEU A 1 506 ? 17.522 5.297 0.979 1.00 88.31 506 LEU A C 1
ATOM 4136 O O . LEU A 1 506 ? 18.227 6.132 1.536 1.00 88.31 506 LEU A O 1
ATOM 4140 N N . LEU A 1 507 ? 16.240 5.495 0.715 1.00 83.69 507 LEU A N 1
ATOM 4141 C CA . LEU A 1 507 ? 15.577 6.760 0.990 1.00 83.69 507 LEU A CA 1
ATOM 4142 C C . LEU A 1 507 ? 14.210 6.518 1.612 1.00 83.69 507 LEU A C 1
ATOM 4144 O O . LEU A 1 507 ? 13.550 5.494 1.406 1.00 83.69 507 LEU A O 1
ATOM 4148 N N . VAL A 1 508 ? 13.770 7.520 2.358 1.00 76.94 508 VAL A N 1
ATOM 4149 C CA . VAL A 1 508 ? 12.375 7.665 2.740 1.00 76.94 508 VAL A CA 1
ATOM 4150 C C . VAL A 1 508 ? 11.566 7.973 1.470 1.00 76.94 508 VAL A C 1
ATOM 4152 O O . VAL A 1 508 ? 11.718 9.029 0.858 1.00 76.94 508 VAL A O 1
ATOM 4155 N N . ILE A 1 509 ? 10.696 7.045 1.052 1.00 74.31 509 ILE A N 1
ATOM 4156 C CA . ILE A 1 509 ? 9.988 7.096 -0.247 1.00 74.31 509 ILE A CA 1
ATOM 4157 C C . ILE A 1 509 ? 9.100 8.341 -0.365 1.00 74.31 509 ILE A C 1
ATOM 4159 O O . ILE A 1 509 ? 8.889 8.862 -1.457 1.00 74.31 509 ILE A O 1
ATOM 4163 N N . ALA A 1 510 ? 8.600 8.851 0.761 1.00 63.28 510 ALA A N 1
ATOM 4164 C CA . ALA A 1 510 ? 7.708 10.002 0.782 1.00 63.28 510 ALA A CA 1
ATOM 4165 C C . ALA A 1 510 ? 8.398 11.342 0.438 1.00 63.28 510 ALA A C 1
ATOM 4167 O O . ALA A 1 510 ? 7.692 12.345 0.329 1.00 63.28 510 ALA A O 1
ATOM 4168 N N . GLU A 1 511 ? 9.731 11.379 0.329 1.00 60.78 511 GLU A N 1
ATOM 4169 C CA . GLU A 1 511 ? 10.535 12.614 0.327 1.00 60.78 511 GLU A CA 1
ATOM 4170 C C . GLU A 1 511 ? 11.213 12.927 -1.024 1.00 60.78 511 GLU A C 1
ATOM 4172 O O . GLU A 1 511 ? 11.489 14.086 -1.302 1.00 60.78 511 GLU A O 1
ATOM 4177 N N . TYR A 1 512 ? 11.448 11.938 -1.901 1.00 57.94 512 TYR A N 1
ATOM 4178 C CA . TYR A 1 512 ? 12.341 12.127 -3.066 1.00 57.94 512 TYR A CA 1
ATOM 4179 C C . TYR A 1 512 ? 11.845 11.574 -4.400 1.00 57.94 512 TYR A C 1
ATOM 4181 O O . TYR A 1 512 ? 12.626 11.452 -5.344 1.00 57.94 512 TYR A O 1
ATOM 4189 N N . LEU A 1 513 ? 10.552 11.284 -4.531 1.00 58.16 513 LEU A N 1
ATOM 4190 C CA . LEU A 1 513 ? 9.995 11.026 -5.854 1.00 58.16 513 LEU A CA 1
ATOM 4191 C C . LEU A 1 513 ? 9.910 12.342 -6.622 1.00 58.16 513 LEU A C 1
ATOM 4193 O O . LEU A 1 513 ? 8.857 12.975 -6.676 1.00 58.16 513 LEU A O 1
ATOM 4197 N N . HIS A 1 514 ? 11.028 12.749 -7.227 1.00 62.81 514 HIS A N 1
ATOM 4198 C CA . HIS A 1 514 ? 10.953 13.568 -8.420 1.00 62.81 514 HIS A CA 1
ATOM 4199 C C . HIS A 1 514 ? 10.080 12.780 -9.400 1.00 62.81 514 HIS A C 1
ATOM 4201 O O . HIS A 1 514 ? 10.480 11.684 -9.799 1.00 62.81 514 HIS A O 1
ATOM 4207 N N . PRO A 1 515 ? 8.888 13.287 -9.761 1.00 60.06 515 PRO A N 1
ATOM 4208 C CA . PRO A 1 515 ? 7.977 12.568 -10.650 1.00 60.06 515 PRO A CA 1
ATOM 4209 C C . PRO A 1 515 ? 8.603 12.279 -12.025 1.00 60.06 515 PRO A C 1
ATOM 4211 O O . PRO A 1 515 ? 8.053 11.497 -12.792 1.00 60.06 515 PRO A O 1
ATOM 4214 N N . ASP A 1 516 ? 9.763 12.878 -12.305 1.00 61.91 516 ASP A N 1
ATOM 4215 C CA . ASP A 1 516 ? 10.416 12.888 -13.604 1.00 61.91 516 ASP A CA 1
ATOM 4216 C C . ASP A 1 516 ? 11.588 11.888 -13.727 1.00 61.91 516 ASP A C 1
ATOM 4218 O O . ASP A 1 516 ? 12.099 11.697 -14.832 1.00 61.91 516 ASP A O 1
ATOM 4222 N N . SER A 1 517 ? 12.044 11.235 -12.642 1.00 66.75 517 SER A N 1
ATOM 4223 C CA . SER A 1 517 ? 13.159 10.269 -12.710 1.00 66.75 517 SER A CA 1
ATOM 4224 C C . SER A 1 517 ? 12.671 8.810 -12.725 1.00 66.75 517 SER A C 1
ATOM 4226 O O . SER A 1 517 ? 11.931 8.427 -11.811 1.00 66.75 517 SER A O 1
ATOM 4228 N N . PRO A 1 518 ? 13.098 7.976 -13.704 1.00 69.25 518 PRO A N 1
ATOM 4229 C CA . PRO A 1 518 ? 12.692 6.577 -13.841 1.00 69.25 518 PRO A CA 1
ATOM 4230 C C . PRO A 1 518 ? 13.312 5.733 -12.726 1.00 69.25 518 PRO A C 1
ATOM 4232 O O . PRO A 1 518 ? 14.347 5.082 -12.893 1.00 69.25 518 PRO A O 1
ATOM 4235 N N . SER A 1 519 ? 12.663 5.764 -11.568 1.00 83.75 519 SER A N 1
ATOM 4236 C CA . SER A 1 519 ? 13.129 5.102 -10.366 1.00 83.75 519 SER A CA 1
ATOM 4237 C C . SER A 1 519 ? 12.230 3.923 -10.021 1.00 83.75 519 SER A C 1
ATOM 4239 O O . SER A 1 519 ? 11.019 4.047 -9.851 1.00 83.75 519 SER A O 1
ATOM 4241 N N . VAL A 1 520 ? 12.829 2.739 -9.916 1.00 88.31 520 VAL A N 1
ATOM 4242 C CA . VAL A 1 520 ? 12.129 1.566 -9.396 1.00 88.31 520 VAL A CA 1
ATOM 4243 C C . VAL A 1 520 ? 12.275 1.582 -7.888 1.00 88.31 520 VAL A C 1
ATOM 4245 O O . VAL A 1 520 ? 13.376 1.452 -7.354 1.00 88.31 520 VAL A O 1
ATOM 4248 N N . ILE A 1 521 ? 11.149 1.731 -7.199 1.00 90.06 521 ILE A N 1
ATOM 4249 C CA . ILE A 1 521 ? 11.112 1.722 -5.743 1.00 90.06 521 ILE A CA 1
ATOM 4250 C C . ILE A 1 521 ? 10.853 0.306 -5.256 1.00 90.06 521 ILE A C 1
ATOM 4252 O O . ILE A 1 521 ? 9.870 -0.342 -5.621 1.00 90.06 521 ILE A O 1
ATOM 4256 N N . VAL A 1 522 ? 11.719 -0.151 -4.366 1.00 91.69 522 VAL A N 1
ATOM 4257 C CA . VAL A 1 522 ? 11.551 -1.392 -3.629 1.00 91.69 522 VAL A CA 1
ATOM 4258 C C . VAL A 1 522 ? 11.389 -1.043 -2.152 1.00 91.69 522 VAL A C 1
ATOM 4260 O O . VAL A 1 522 ? 12.367 -0.821 -1.438 1.00 91.69 522 VAL A O 1
ATOM 4263 N N . ALA A 1 523 ? 10.134 -0.981 -1.706 1.00 89.62 523 ALA A N 1
ATOM 4264 C CA . ALA A 1 523 ? 9.781 -0.771 -0.306 1.00 89.62 523 ALA A CA 1
ATOM 4265 C C . ALA A 1 523 ? 10.323 -1.912 0.570 1.00 89.62 523 ALA A C 1
ATOM 4267 O O . ALA A 1 523 ? 10.182 -3.085 0.226 1.00 89.62 523 ALA A O 1
ATOM 4268 N N . ILE A 1 524 ? 10.946 -1.561 1.695 1.00 86.94 524 ILE A N 1
ATOM 4269 C CA . ILE A 1 524 ? 11.535 -2.517 2.641 1.00 86.94 524 ILE A CA 1
ATOM 4270 C C . ILE A 1 524 ? 10.659 -2.618 3.879 1.00 86.94 524 ILE A C 1
ATOM 4272 O O . ILE A 1 524 ? 10.245 -3.708 4.264 1.00 86.94 524 ILE A O 1
ATOM 4276 N N . GLU A 1 525 ? 10.400 -1.473 4.504 1.00 81.38 525 GLU A N 1
ATOM 4277 C CA . GLU A 1 525 ? 9.677 -1.373 5.762 1.00 81.38 525 GLU A CA 1
ATOM 4278 C C . GLU A 1 525 ? 8.810 -0.120 5.731 1.00 81.38 525 GLU A C 1
ATOM 4280 O O . GLU A 1 525 ? 9.222 0.933 5.244 1.00 81.38 525 GLU A O 1
ATOM 4285 N N . SER A 1 526 ? 7.604 -0.218 6.273 1.00 72.81 526 SER A N 1
ATOM 4286 C CA . SER A 1 526 ? 6.894 0.952 6.765 1.00 72.81 526 SER A CA 1
ATOM 4287 C C . SER A 1 526 ? 7.485 1.301 8.130 1.00 72.81 526 SER A C 1
ATOM 4289 O O . SER A 1 526 ? 7.208 0.634 9.127 1.00 72.81 526 SER A O 1
ATOM 4291 N N . LEU A 1 527 ? 8.333 2.324 8.169 1.00 66.50 527 LEU A N 1
ATOM 4292 C CA . LEU A 1 527 ? 8.676 3.022 9.396 1.00 66.50 527 LEU A CA 1
ATOM 4293 C C . LEU A 1 527 ? 7.426 3.762 9.866 1.00 66.50 527 LEU A C 1
ATOM 4295 O O . LEU A 1 527 ? 7.133 4.876 9.438 1.00 66.50 527 LEU A O 1
ATOM 4299 N N . SER A 1 528 ? 6.674 3.120 10.749 1.00 60.47 528 SER A N 1
ATOM 4300 C CA . SER A 1 528 ? 5.678 3.810 11.549 1.00 60.47 528 SER A CA 1
ATOM 4301 C C . SER A 1 528 ? 6.443 4.685 12.546 1.00 60.47 528 SER A C 1
ATOM 4303 O O . SER A 1 528 ? 7.106 4.153 13.445 1.00 60.47 528 SER A O 1
ATOM 4305 N N . TYR A 1 529 ? 6.409 6.007 12.396 1.00 62.84 529 TYR A N 1
ATOM 4306 C CA . TYR A 1 529 ? 6.932 6.909 13.415 1.00 62.84 529 TYR A CA 1
ATOM 4307 C C . TYR A 1 529 ? 6.114 6.704 14.670 1.00 62.84 529 TYR A C 1
ATOM 4309 O O . TYR A 1 529 ? 4.952 7.114 14.750 1.00 62.84 529 TYR A O 1
ATOM 4317 N N . LYS A 1 530 ? 6.743 6.030 15.627 1.00 54.69 530 LYS A N 1
ATOM 4318 C CA . LYS A 1 530 ? 6.234 5.928 16.977 1.00 54.69 530 LYS A CA 1
ATOM 4319 C C . LYS A 1 530 ? 6.549 7.240 17.665 1.00 54.69 530 LYS A C 1
ATOM 4321 O O . LYS A 1 530 ? 7.713 7.479 17.988 1.00 54.69 530 LYS A O 1
ATOM 4326 N N . PHE A 1 531 ? 5.562 8.118 17.787 1.00 59.53 531 PHE A N 1
ATOM 4327 C CA . PHE A 1 531 ? 5.771 9.329 18.563 1.00 59.53 531 PHE A CA 1
ATOM 4328 C C . PHE A 1 531 ? 5.422 9.028 19.991 1.00 59.53 531 PHE A C 1
ATOM 4330 O O . PHE A 1 531 ? 4.384 8.461 20.317 1.00 59.53 531 PHE A O 1
ATOM 4337 N N . ILE A 1 532 ? 6.328 9.458 20.840 1.00 57.88 532 ILE A N 1
ATOM 4338 C CA . ILE A 1 532 ? 6.140 9.379 22.263 1.00 57.88 532 ILE A CA 1
ATOM 4339 C C . ILE A 1 532 ? 5.453 10.660 22.655 1.00 57.88 532 ILE A C 1
ATOM 4341 O O . ILE A 1 532 ? 6.098 11.651 22.991 1.00 57.88 532 ILE A O 1
ATOM 4345 N N . THR A 1 533 ? 4.136 10.635 22.608 1.00 52.44 533 THR A N 1
ATOM 4346 C CA . THR A 1 533 ? 3.398 11.495 23.500 1.00 52.44 533 THR A CA 1
ATOM 4347 C C . THR A 1 533 ? 3.413 10.792 24.845 1.00 52.44 533 THR A C 1
ATOM 4349 O O . THR A 1 533 ? 2.595 9.905 25.077 1.00 52.44 533 THR A O 1
ATOM 4352 N N . CYS A 1 534 ? 4.333 11.151 25.749 1.00 51.75 534 CYS A N 1
ATOM 4353 C CA . CYS A 1 534 ? 3.978 10.995 27.155 1.00 51.75 534 CYS A CA 1
ATOM 4354 C C . CYS A 1 534 ? 2.691 11.795 27.302 1.00 51.75 534 CYS A C 1
ATOM 4356 O O . CYS A 1 534 ? 2.709 13.024 27.202 1.00 51.75 534 CYS A O 1
ATOM 4358 N N . TYR A 1 535 ? 1.577 11.077 27.413 1.00 49.12 535 TYR A N 1
ATOM 4359 C CA . TYR A 1 535 ? 0.323 11.638 27.850 1.00 49.12 535 TYR A CA 1
ATOM 4360 C C . TYR A 1 535 ? 0.690 12.363 29.140 1.00 49.12 535 TYR A C 1
ATOM 4362 O O . TYR A 1 535 ? 1.109 11.732 30.113 1.00 49.12 535 TYR A O 1
ATOM 4370 N N . THR A 1 536 ? 0.648 13.697 29.140 1.00 53.16 536 THR A N 1
ATOM 4371 C CA . THR A 1 536 ? 0.410 14.382 30.402 1.00 53.16 536 THR A CA 1
ATOM 4372 C C . THR A 1 536 ? -0.810 13.675 30.947 1.00 53.16 536 THR A C 1
ATOM 4374 O O . THR A 1 536 ? -1.810 13.632 30.234 1.00 53.16 536 THR A O 1
ATOM 4377 N N . GLU A 1 537 ? -0.682 12.993 32.091 1.00 53.69 537 GLU A N 1
ATOM 4378 C CA . GLU A 1 537 ? -1.783 12.285 32.738 1.00 53.69 537 GLU A CA 1
ATOM 4379 C C . GLU A 1 537 ? -2.912 13.295 32.934 1.00 53.69 537 GLU A C 1
ATOM 4381 O O . GLU A 1 537 ? -3.019 13.965 33.960 1.00 53.69 537 GLU A O 1
ATOM 4386 N N . LYS A 1 538 ? -3.754 13.465 31.912 1.00 55.78 538 LYS A N 1
ATOM 4387 C CA . LYS A 1 538 ? -5.040 14.094 32.072 1.00 55.78 538 LYS A CA 1
ATOM 4388 C C . LYS A 1 538 ? -5.755 13.080 32.922 1.00 55.78 538 LYS A C 1
ATOM 4390 O O . LYS A 1 538 ? -6.130 12.015 32.435 1.00 55.78 538 LYS A O 1
ATOM 4395 N N . TYR A 1 539 ? -5.820 13.379 34.217 1.00 62.69 539 TYR A N 1
ATOM 4396 C CA . TYR A 1 539 ? -6.658 12.658 35.153 1.00 62.69 539 TYR A CA 1
ATOM 4397 C C . TYR A 1 539 ? -7.958 12.363 34.427 1.00 62.69 539 TYR A C 1
ATOM 4399 O O . TYR A 1 539 ? -8.581 13.299 33.919 1.00 62.69 539 TYR A O 1
ATOM 4407 N N . ILE A 1 540 ? -8.291 11.075 34.301 1.00 68.00 540 ILE A N 1
ATOM 4408 C CA . ILE A 1 540 ? -9.542 10.643 33.689 1.00 68.00 540 ILE A CA 1
ATOM 4409 C C . ILE A 1 540 ? -10.634 11.393 34.440 1.00 68.00 540 ILE A C 1
ATOM 4411 O O . ILE A 1 540 ? -10.929 11.094 35.598 1.00 68.00 540 ILE A O 1
ATOM 4415 N N . SER A 1 541 ? -11.155 12.445 33.818 1.00 80.44 541 SER A N 1
ATOM 4416 C CA . SER A 1 541 ? -12.185 13.250 34.434 1.00 80.44 541 SER A CA 1
ATOM 4417 C C . SER A 1 541 ? -13.465 12.427 34.415 1.00 80.44 541 SER A C 1
ATOM 4419 O O . SER A 1 541 ? -13.673 11.567 33.554 1.00 80.44 541 SER A O 1
ATOM 4421 N N . PHE A 1 542 ? -14.364 12.707 35.355 1.00 84.81 542 PHE A N 1
ATOM 4422 C CA . PHE A 1 542 ? -15.699 12.110 35.335 1.00 84.81 542 PHE A CA 1
ATOM 4423 C C . PHE A 1 542 ? -16.455 12.390 34.023 1.00 84.81 542 PHE A C 1
ATOM 4425 O O . PHE A 1 542 ? -17.387 11.665 33.684 1.00 84.81 542 PHE A O 1
ATOM 4432 N N . GLU A 1 543 ? -16.016 13.386 33.250 1.00 85.81 543 GLU A N 1
ATOM 4433 C CA . GLU A 1 543 ? -16.515 13.679 31.909 1.00 85.81 543 GLU A CA 1
ATOM 4434 C C . GLU A 1 543 ? -16.392 12.481 30.960 1.00 85.81 543 GLU A C 1
ATOM 4436 O O . GLU A 1 543 ? -17.313 12.245 30.182 1.00 85.81 543 GLU A O 1
ATOM 4441 N N . LEU A 1 544 ? -15.332 11.665 31.072 1.00 87.00 544 LEU A N 1
ATOM 4442 C CA . LEU A 1 544 ? -15.165 10.474 30.231 1.00 87.00 544 LEU A CA 1
ATOM 4443 C C . LEU A 1 544 ? -16.330 9.487 30.392 1.00 87.00 544 LEU A C 1
ATOM 4445 O O . LEU A 1 544 ? -16.720 8.847 29.423 1.00 87.00 544 LEU A O 1
ATOM 4449 N N . TYR A 1 545 ? -16.918 9.390 31.588 1.00 91.88 545 TYR A N 1
ATOM 4450 C CA . TYR A 1 545 ? -18.061 8.512 31.848 1.00 91.88 545 TYR A CA 1
ATOM 4451 C C . TYR A 1 545 ? -19.396 9.112 31.390 1.00 91.88 545 TYR A C 1
ATOM 4453 O O . TYR A 1 545 ? -20.350 8.370 31.162 1.00 91.88 545 TYR A O 1
ATOM 4461 N N . LEU A 1 546 ? -19.482 10.435 31.239 1.00 92.88 546 LEU A N 1
ATOM 4462 C CA . LEU A 1 546 ? -20.691 11.124 30.777 1.00 92.88 546 LEU A CA 1
ATOM 4463 C C . LEU A 1 546 ? -20.731 11.272 29.251 1.00 92.88 546 LEU A C 1
ATOM 4465 O O . LEU A 1 546 ? -21.818 11.254 28.676 1.00 92.88 546 LEU A O 1
ATOM 4469 N N . LYS A 1 547 ? -19.561 11.349 28.604 1.00 91.81 547 LYS A N 1
ATOM 4470 C CA . LYS A 1 547 ? -19.366 11.547 27.159 1.00 91.81 547 LYS A CA 1
ATOM 4471 C C . LYS A 1 547 ? -19.979 10.483 26.227 1.00 91.81 547 LYS A C 1
ATOM 4473 O O . LYS A 1 547 ? -20.373 10.877 25.131 1.00 91.81 547 LYS A O 1
ATOM 4478 N N . PRO A 1 548 ? -20.079 9.178 26.575 1.00 94.00 548 PRO A N 1
ATOM 4479 C CA . PRO A 1 548 ? -20.577 8.161 25.646 1.00 94.00 548 PRO A CA 1
ATOM 4480 C C . PRO A 1 548 ? -21.986 8.451 25.126 1.00 94.00 548 PRO A C 1
ATOM 4482 O O . PRO A 1 548 ? -22.306 8.112 23.993 1.00 94.00 548 PRO A O 1
ATOM 4485 N N . PHE A 1 549 ? -22.820 9.101 25.934 1.00 95.00 549 PHE A N 1
ATOM 4486 C CA . PHE A 1 549 ? -24.155 9.519 25.537 1.00 95.00 549 PHE A CA 1
ATOM 4487 C C . PHE A 1 549 ? -24.244 11.035 25.471 1.00 95.00 549 PHE A C 1
ATOM 4489 O O . PHE A 1 549 ? -23.767 11.744 26.356 1.00 95.00 549 PHE A O 1
ATOM 4496 N N . GLU A 1 550 ? -24.911 11.535 24.432 1.00 93.25 550 GLU A N 1
ATOM 4497 C CA . GLU A 1 550 ? -25.236 12.952 24.362 1.00 93.25 550 GLU A CA 1
ATOM 4498 C C . GLU A 1 550 ? -26.092 13.368 25.573 1.00 93.25 550 GLU A C 1
ATOM 4500 O O . GLU A 1 550 ? -26.925 12.584 26.046 1.00 93.25 550 GLU A O 1
ATOM 4505 N N . PRO A 1 551 ? -25.963 14.616 26.060 1.00 94.00 551 PRO A N 1
ATOM 4506 C CA . PRO A 1 551 ? -26.772 15.117 27.174 1.00 94.00 551 PRO A CA 1
ATOM 4507 C C . PRO A 1 551 ? -28.287 14.958 26.957 1.00 94.00 551 PRO A C 1
ATOM 4509 O O . PRO A 1 551 ? -29.039 14.743 27.908 1.00 94.00 551 PRO A O 1
ATOM 4512 N N . SER A 1 552 ? -28.729 15.018 25.697 1.00 91.50 552 SER A N 1
ATOM 4513 C CA . SER A 1 552 ? -30.110 14.776 25.267 1.00 91.50 552 SER A CA 1
ATOM 4514 C C . SER A 1 552 ? -30.594 13.366 25.631 1.00 91.50 552 SER A C 1
ATOM 4516 O O . SER A 1 552 ? -31.689 13.205 26.172 1.00 91.50 552 SER A O 1
ATOM 4518 N N . LEU A 1 553 ? -29.768 12.345 25.400 1.00 92.00 553 LEU A N 1
ATOM 4519 C CA . LEU A 1 553 ? -30.096 10.951 25.681 1.00 92.00 553 LEU A CA 1
ATOM 4520 C C . LEU A 1 553 ? -30.143 10.681 27.189 1.00 92.00 553 LEU A C 1
ATOM 4522 O O . LEU A 1 553 ? -31.056 10.001 27.655 1.00 92.00 553 LEU A O 1
ATOM 4526 N N . TRP A 1 554 ? -29.231 11.276 27.964 1.00 95.94 554 TRP A N 1
ATOM 4527 C CA . TRP A 1 554 ? -29.278 11.225 29.429 1.00 95.94 554 TRP A CA 1
ATOM 4528 C C . TRP A 1 554 ? -30.566 11.832 29.987 1.00 95.94 554 TRP A C 1
ATOM 4530 O O . TRP A 1 554 ? -31.218 11.227 30.841 1.00 95.94 554 TRP A O 1
ATOM 4540 N N . ALA A 1 555 ? -30.970 13.000 29.479 1.00 94.56 555 ALA A N 1
ATOM 4541 C CA . ALA A 1 555 ? -32.220 13.637 29.879 1.00 94.56 555 ALA A CA 1
ATOM 4542 C C . ALA A 1 555 ? -33.432 12.745 29.559 1.00 94.56 555 ALA A C 1
ATOM 4544 O O . ALA A 1 555 ? -34.285 12.532 30.423 1.00 94.56 555 ALA A O 1
ATOM 4545 N N . MET A 1 556 ? -33.479 12.156 28.359 1.00 93.56 556 MET A N 1
ATOM 4546 C CA . MET A 1 556 ? -34.545 11.229 27.959 1.00 93.56 556 MET A CA 1
ATOM 4547 C C . MET A 1 556 ? -34.575 9.958 28.815 1.00 93.56 556 MET A C 1
ATOM 4549 O O . MET A 1 556 ? -35.656 9.493 29.180 1.00 93.56 556 MET A O 1
ATOM 4553 N N . LEU A 1 557 ? -33.411 9.424 29.193 1.00 94.19 557 LEU A N 1
ATOM 4554 C CA . LEU A 1 557 ? -33.304 8.267 30.080 1.00 94.19 557 LEU A CA 1
ATOM 4555 C C . LEU A 1 557 ? -33.878 8.574 31.470 1.00 94.19 557 LEU A C 1
ATOM 4557 O O . LEU A 1 557 ? -34.695 7.805 31.977 1.00 94.19 557 LEU A O 1
ATOM 4561 N N . ILE A 1 558 ? -33.520 9.721 32.058 1.00 95.50 558 ILE A N 1
ATOM 4562 C CA . ILE A 1 558 ? -34.048 10.166 33.359 1.00 95.50 558 ILE A CA 1
ATOM 4563 C C . ILE A 1 558 ? -35.570 10.346 33.289 1.00 95.50 558 ILE A C 1
ATOM 4565 O O . ILE A 1 558 ? -36.290 9.835 34.150 1.00 95.50 558 ILE A O 1
ATOM 4569 N N . ILE A 1 559 ? -36.078 11.015 32.248 1.00 95.12 559 ILE A N 1
ATOM 4570 C CA . ILE A 1 559 ? -37.522 11.216 32.043 1.00 95.12 559 ILE A CA 1
ATOM 4571 C C . ILE A 1 559 ? -38.241 9.866 31.912 1.00 95.12 559 ILE A C 1
ATOM 4573 O O . ILE A 1 559 ? -39.278 9.657 32.545 1.00 95.12 559 ILE A O 1
ATOM 4577 N N . SER A 1 560 ? -37.674 8.921 31.158 1.00 94.25 560 SER A N 1
ATOM 4578 C CA . SER A 1 560 ? -38.229 7.575 30.999 1.00 94.25 560 SER A CA 1
ATOM 4579 C C . SER A 1 560 ? -38.299 6.826 32.333 1.00 94.25 560 SER A C 1
ATOM 4581 O O . SER A 1 560 ? -39.357 6.298 32.678 1.00 94.25 560 SER A O 1
ATOM 4583 N N . ILE A 1 561 ? -37.221 6.831 33.126 1.00 95.44 561 ILE A N 1
ATOM 4584 C CA . ILE A 1 561 ? -37.169 6.183 34.450 1.00 95.44 561 ILE A CA 1
ATOM 4585 C C . ILE A 1 561 ? -38.229 6.768 35.388 1.00 95.44 561 ILE A C 1
ATOM 4587 O O . ILE A 1 561 ? -38.956 6.021 36.052 1.00 95.44 561 ILE A O 1
ATOM 4591 N N . MET A 1 562 ? -38.358 8.097 35.421 1.00 95.75 562 MET A N 1
ATOM 4592 C CA . MET A 1 562 ? -39.354 8.778 36.250 1.00 95.75 562 MET A CA 1
ATOM 4593 C C . MET A 1 562 ? -40.779 8.447 35.798 1.00 95.75 562 MET A C 1
ATOM 4595 O O . MET A 1 562 ? -41.618 8.106 36.631 1.00 95.75 562 MET A O 1
ATOM 4599 N N . SER A 1 563 ? -41.046 8.468 34.488 1.00 94.31 563 SER A N 1
ATOM 4600 C CA . SER A 1 563 ? -42.366 8.141 33.937 1.00 94.31 563 SER A CA 1
ATOM 4601 C C . SER A 1 563 ? -42.787 6.701 34.252 1.00 94.31 563 SER A C 1
ATOM 4603 O O . SER A 1 563 ? -43.893 6.480 34.743 1.00 94.31 563 SER A O 1
ATOM 4605 N N . LEU A 1 564 ? -41.886 5.727 34.085 1.00 94.12 564 LEU A N 1
ATOM 4606 C CA . LEU A 1 564 ? -42.138 4.325 34.420 1.00 94.12 564 LEU A CA 1
ATOM 4607 C C . LEU A 1 564 ? -42.360 4.135 35.918 1.00 94.12 564 LEU A C 1
ATOM 4609 O O . LEU A 1 564 ? -43.256 3.394 36.315 1.00 94.12 564 LEU A O 1
ATOM 4613 N N . THR A 1 565 ? -41.589 4.832 36.753 1.00 94.31 565 THR A N 1
ATOM 4614 C CA . THR A 1 565 ? -41.763 4.787 38.209 1.00 94.31 565 THR A CA 1
ATOM 4615 C C . THR A 1 565 ? -43.152 5.284 38.607 1.00 94.31 565 THR A C 1
ATOM 4617 O O . THR A 1 565 ? -43.832 4.619 39.388 1.00 94.31 565 THR A O 1
ATOM 4620 N N . VAL A 1 566 ? -43.608 6.401 38.032 1.00 94.56 566 VAL A N 1
ATOM 4621 C CA . VAL A 1 566 ? -44.946 6.959 38.286 1.00 94.56 566 VAL A CA 1
ATOM 4622 C C . VAL A 1 566 ? -46.041 6.011 37.803 1.00 94.56 566 VAL A C 1
ATOM 4624 O O . VAL A 1 566 ? -46.949 5.705 38.572 1.00 94.56 566 VAL A O 1
ATOM 4627 N N . VAL A 1 567 ? -45.947 5.492 36.575 1.00 92.81 567 VAL A N 1
ATOM 4628 C CA . VAL A 1 567 ? -46.929 4.537 36.026 1.00 92.81 567 VAL A CA 1
ATOM 4629 C C . VAL A 1 567 ? -47.040 3.296 36.915 1.00 92.81 567 VAL A C 1
ATOM 4631 O O . VAL A 1 567 ? -48.145 2.841 37.213 1.00 92.81 567 VAL A O 1
ATOM 4634 N N . MET A 1 568 ? -45.911 2.776 37.394 1.00 90.50 568 MET A N 1
ATOM 4635 C CA . MET A 1 568 ? -45.874 1.590 38.250 1.00 90.50 568 MET A CA 1
ATOM 4636 C C . MET A 1 568 ? -46.409 1.866 39.658 1.00 90.50 568 MET A C 1
ATOM 4638 O O . MET A 1 568 ? -47.127 1.029 40.203 1.00 90.50 568 MET A O 1
ATOM 4642 N N . GLU A 1 569 ? -46.116 3.029 40.244 1.00 92.00 569 GLU A N 1
ATOM 4643 C CA . GLU A 1 569 ? -46.693 3.439 41.532 1.00 92.00 569 GLU A CA 1
ATOM 4644 C C . GLU A 1 569 ? -48.210 3.652 41.430 1.00 92.00 569 GLU A C 1
ATOM 4646 O O . GLU A 1 569 ? -48.952 3.170 42.285 1.00 92.00 569 GLU A O 1
ATOM 4651 N N . VAL A 1 570 ? -48.700 4.290 40.360 1.00 92.31 570 VAL A N 1
ATOM 4652 C CA . VAL A 1 570 ? -50.142 4.464 40.107 1.00 92.31 570 VAL A CA 1
ATOM 4653 C C . VAL A 1 570 ? -50.825 3.110 39.935 1.00 92.31 570 VAL A C 1
ATOM 4655 O O . VAL A 1 570 ? -51.848 2.851 40.567 1.00 92.31 570 VAL A O 1
ATOM 4658 N N . TYR A 1 571 ? -50.237 2.210 39.146 1.00 89.88 571 TYR A N 1
ATOM 4659 C CA . TYR A 1 571 ? -50.763 0.860 38.962 1.00 89.88 571 TYR A CA 1
ATOM 4660 C C . TYR A 1 571 ? -50.838 0.088 40.289 1.00 89.88 571 TYR A C 1
ATOM 4662 O O . TYR A 1 571 ? -51.858 -0.529 40.602 1.00 89.88 571 TYR A O 1
ATOM 4670 N N . LEU A 1 572 ? -49.785 0.156 41.111 1.00 89.50 572 LEU A N 1
ATOM 4671 C CA . LEU A 1 572 ? -49.781 -0.445 42.446 1.00 89.50 572 LEU A CA 1
ATOM 4672 C C . LEU A 1 572 ? -50.807 0.206 43.373 1.00 89.50 572 LEU A C 1
ATOM 4674 O O . LEU A 1 572 ? -51.371 -0.487 44.214 1.00 89.50 572 LEU A O 1
ATOM 4678 N N . CYS A 1 573 ? -51.040 1.510 43.247 1.00 89.56 573 CYS A N 1
ATOM 4679 C CA . CYS A 1 573 ? -52.050 2.226 44.016 1.00 89.56 573 CYS A CA 1
ATOM 4680 C C . CYS A 1 573 ? -53.461 1.722 43.679 1.00 89.56 573 CYS A C 1
ATOM 4682 O O . CYS A 1 573 ? -54.221 1.397 44.586 1.00 89.56 573 CYS A O 1
ATOM 4684 N N . ILE A 1 574 ? -53.772 1.555 42.388 1.00 90.81 574 ILE A N 1
ATOM 4685 C CA . ILE A 1 574 ? -55.078 1.072 41.909 1.00 90.81 574 ILE A CA 1
ATOM 4686 C C . ILE A 1 574 ? -55.299 -0.408 42.263 1.00 90.81 574 ILE A C 1
ATOM 4688 O O . ILE A 1 574 ? -56.410 -0.809 42.599 1.00 90.81 574 ILE A O 1
ATOM 4692 N N . GLY A 1 575 ? -54.252 -1.236 42.192 1.00 86.56 575 GLY A N 1
ATOM 4693 C CA . GLY A 1 575 ? -54.351 -2.681 42.416 1.00 86.56 575 GLY A CA 1
ATOM 4694 C C . GLY A 1 575 ? -54.364 -3.131 43.883 1.00 86.56 575 GLY A C 1
ATOM 4695 O O . GLY A 1 575 ? -54.601 -4.312 44.147 1.00 86.56 575 GLY A O 1
ATOM 4696 N N . LYS A 1 576 ? -54.081 -2.246 44.849 1.00 85.69 576 LYS A N 1
ATOM 4697 C CA . LYS A 1 576 ? -54.038 -2.610 46.275 1.00 85.69 576 LYS A CA 1
ATOM 4698 C C . LYS A 1 576 ? -55.444 -2.729 46.860 1.00 85.69 576 LYS A C 1
ATOM 4700 O O . LYS A 1 576 ? -56.255 -1.814 46.751 1.00 85.69 576 LYS A O 1
ATOM 4705 N N . ARG A 1 577 ? -55.707 -3.829 47.577 1.00 82.81 577 ARG A N 1
ATOM 4706 C CA . ARG A 1 577 ? -56.851 -3.886 48.497 1.00 82.81 577 ARG A CA 1
ATOM 4707 C C . ARG A 1 577 ? -56.605 -2.907 49.653 1.00 82.81 577 ARG A C 1
ATOM 4709 O O . ARG A 1 577 ? -55.478 -2.855 50.158 1.00 82.81 577 ARG A O 1
ATOM 4716 N N . PRO A 1 578 ? -57.621 -2.142 50.086 1.00 84.00 578 PRO A N 1
ATOM 4717 C CA . PRO A 1 578 ? -57.474 -1.219 51.206 1.00 84.00 578 PRO A CA 1
ATOM 4718 C C . PRO A 1 578 ? -56.968 -1.974 52.447 1.00 84.00 578 PRO A C 1
ATOM 4720 O O . PRO A 1 578 ? -57.586 -2.943 52.880 1.00 84.00 578 PRO A O 1
ATOM 4723 N N . GLY A 1 579 ? -55.812 -1.553 52.977 1.00 84.38 579 GLY A N 1
ATOM 4724 C CA . GLY A 1 579 ? -55.171 -2.126 54.171 1.00 84.38 579 GLY A CA 1
ATOM 4725 C C . GLY A 1 579 ? -53.863 -2.902 53.940 1.00 84.38 579 GLY A C 1
ATOM 4726 O O . GLY A 1 579 ? -53.123 -3.124 54.897 1.00 84.38 579 GLY A O 1
ATOM 4727 N N . GLU A 1 580 ? -53.510 -3.275 52.705 1.00 88.75 580 GLU A N 1
ATOM 4728 C CA . GLU A 1 580 ? -52.303 -4.076 52.443 1.00 88.75 580 GLU A CA 1
ATOM 4729 C C . GLU A 1 580 ? -51.095 -3.204 52.037 1.00 88.75 580 GLU A C 1
ATOM 4731 O O . GLU A 1 580 ? -51.088 -2.537 50.999 1.00 88.75 580 GLU A O 1
ATOM 4736 N N . ARG A 1 581 ? -50.030 -3.189 52.857 1.00 79.06 581 ARG A N 1
ATOM 4737 C CA . ARG A 1 581 ? -48.788 -2.454 52.544 1.00 79.06 581 ARG A CA 1
ATOM 4738 C C . ARG A 1 581 ? -47.964 -3.228 51.512 1.00 79.06 581 ARG A C 1
ATOM 4740 O O . ARG A 1 581 ? -47.444 -4.301 51.807 1.00 79.06 581 ARG A O 1
ATOM 4747 N N . SER A 1 582 ? -47.767 -2.662 50.320 1.00 78.44 582 SER A N 1
ATOM 4748 C CA . SER A 1 582 ? -46.864 -3.261 49.328 1.00 78.44 582 SER A CA 1
ATOM 4749 C C . SER A 1 582 ? -45.405 -3.152 49.774 1.00 78.44 582 SER A C 1
ATOM 4751 O O . SER A 1 582 ? -44.908 -2.052 50.012 1.00 78.44 582 SER A O 1
ATOM 4753 N N . LYS A 1 583 ? -44.693 -4.280 49.810 1.00 87.62 583 LYS A N 1
ATOM 4754 C CA . LYS A 1 583 ? -43.239 -4.320 50.055 1.00 87.62 583 LYS A CA 1
ATOM 4755 C C . LYS A 1 583 ? -42.398 -4.004 48.808 1.00 87.62 583 LYS A C 1
ATOM 4757 O O . LYS A 1 583 ? -41.184 -3.891 48.909 1.00 87.62 583 LYS A O 1
ATOM 4762 N N . PHE A 1 584 ? -43.028 -3.882 47.639 1.00 89.44 584 PHE A N 1
ATOM 4763 C CA . PHE A 1 584 ? -42.348 -3.650 46.365 1.00 89.44 584 PHE A CA 1
ATOM 4764 C C . PHE A 1 584 ? -42.055 -2.159 46.145 1.00 89.44 584 PHE A C 1
ATOM 4766 O O . PHE A 1 584 ? -42.932 -1.324 46.363 1.00 89.44 584 PHE A O 1
ATOM 4773 N N . SER A 1 585 ? -40.834 -1.840 45.705 1.00 92.31 585 SER A N 1
ATOM 4774 C CA . SER A 1 585 ? -40.388 -0.481 45.377 1.00 92.31 585 SER A CA 1
ATOM 4775 C C . SER A 1 585 ? -40.084 -0.376 43.875 1.00 92.31 585 SER A C 1
ATOM 4777 O O . SER A 1 585 ? -39.053 -0.889 43.437 1.00 92.31 585 SER A O 1
ATOM 4779 N N . PRO A 1 586 ? -40.957 0.270 43.077 1.00 91.75 586 PRO A N 1
ATOM 4780 C CA . PRO A 1 586 ? -40.792 0.359 41.626 1.00 91.75 586 PRO A CA 1
ATOM 4781 C C . PRO A 1 586 ? -39.500 1.040 41.177 1.00 91.75 586 PRO A C 1
ATOM 4783 O O . PRO A 1 586 ? -38.860 0.555 40.252 1.00 91.75 586 PRO A O 1
ATOM 4786 N N . TRP A 1 587 ? -39.091 2.126 41.841 1.00 93.94 587 TRP A N 1
ATOM 4787 C CA . TRP A 1 587 ? -37.919 2.903 41.421 1.00 93.94 587 TRP A CA 1
ATOM 4788 C C . TRP A 1 587 ? -36.612 2.103 41.558 1.00 93.94 587 TRP A C 1
ATOM 4790 O O . TRP A 1 587 ? -35.809 2.083 40.628 1.00 93.94 587 TRP A O 1
ATOM 4800 N N . ILE A 1 588 ? -36.438 1.372 42.671 1.00 92.81 588 ILE A N 1
ATOM 4801 C CA . ILE A 1 588 ? -35.272 0.497 42.893 1.00 92.81 588 ILE A CA 1
ATOM 4802 C C . ILE A 1 588 ? -35.263 -0.626 41.863 1.00 92.81 588 ILE A C 1
ATOM 4804 O O . ILE A 1 588 ? -34.214 -0.948 41.321 1.00 92.81 588 ILE A O 1
ATOM 4808 N N . PHE A 1 589 ? -36.427 -1.208 41.564 1.00 93.56 589 PHE A N 1
ATOM 4809 C CA . PHE A 1 589 ? -36.528 -2.260 40.560 1.00 93.56 589 PHE A CA 1
ATOM 4810 C C . PHE A 1 589 ? -36.140 -1.750 39.161 1.00 93.56 589 PHE A C 1
ATOM 4812 O O . PHE A 1 589 ? -35.382 -2.406 38.453 1.00 93.56 589 PHE A O 1
ATOM 4819 N N . ILE A 1 590 ? -36.627 -0.573 38.757 1.00 95.12 590 ILE A N 1
ATOM 4820 C CA . ILE A 1 590 ? -36.326 0.027 37.448 1.00 95.12 590 ILE A CA 1
ATOM 4821 C C . ILE A 1 590 ? -34.831 0.339 37.317 1.00 95.12 590 ILE A C 1
ATOM 4823 O O . ILE A 1 590 ? -34.240 -0.013 36.295 1.00 95.12 590 ILE A O 1
ATOM 4827 N N . LEU A 1 591 ? -34.217 0.931 38.348 1.00 95.00 591 LEU A N 1
ATOM 4828 C CA . LEU A 1 591 ? -32.775 1.196 38.368 1.00 95.00 591 LEU A CA 1
ATOM 4829 C C . LEU A 1 591 ? -31.940 -0.081 38.435 1.00 95.00 591 LEU A C 1
ATOM 4831 O O . LEU A 1 591 ? -30.937 -0.165 37.741 1.00 95.00 591 LEU A O 1
ATOM 4835 N N . GLY A 1 592 ? -32.363 -1.082 39.211 1.00 95.25 592 GLY A N 1
ATOM 4836 C CA . GLY A 1 592 ? -31.693 -2.380 39.274 1.00 95.25 592 GLY A CA 1
ATOM 4837 C C . GLY A 1 592 ? -31.536 -2.991 37.884 1.00 95.25 592 GLY A C 1
ATOM 4838 O O . GLY A 1 592 ? -30.424 -3.296 37.480 1.00 95.25 592 GLY A O 1
ATOM 4839 N N . ASN A 1 593 ? -32.612 -3.024 37.088 1.00 94.00 593 ASN A N 1
ATOM 4840 C CA . ASN A 1 593 ? -32.543 -3.537 35.713 1.00 94.00 593 ASN A CA 1
ATOM 4841 C C . ASN A 1 593 ? -31.671 -2.685 34.772 1.00 94.00 593 ASN A C 1
ATOM 4843 O O . ASN A 1 593 ? -31.142 -3.218 33.799 1.00 94.00 593 ASN A O 1
ATOM 4847 N N . LEU A 1 594 ? -31.531 -1.378 35.028 1.00 95.31 594 LEU A N 1
ATOM 4848 C CA . LEU A 1 594 ? -30.602 -0.516 34.286 1.00 95.31 594 LEU A CA 1
ATOM 4849 C C . LEU A 1 594 ? -29.142 -0.819 34.632 1.00 95.31 594 LEU A C 1
ATOM 4851 O O . LEU A 1 594 ? -28.279 -0.665 33.782 1.00 95.31 594 LEU A O 1
ATOM 4855 N N . PHE A 1 595 ? -28.873 -1.281 35.849 1.00 95.25 595 PHE A N 1
ATOM 4856 C CA . PHE A 1 595 ? -27.558 -1.758 36.277 1.00 95.25 595 PHE A CA 1
ATOM 4857 C C . PHE A 1 595 ? -27.378 -3.272 36.086 1.00 95.25 595 PHE A C 1
ATOM 4859 O O . PHE A 1 595 ? -26.471 -3.850 36.671 1.00 95.25 595 PHE A O 1
ATOM 4866 N N . GLU A 1 596 ? -28.239 -3.906 35.280 1.00 93.81 596 GLU A N 1
ATOM 4867 C CA . GLU A 1 596 ? -28.232 -5.350 34.995 1.00 93.81 596 GLU A CA 1
ATOM 4868 C C . GLU A 1 596 ? -28.436 -6.257 36.229 1.00 93.81 596 GLU A C 1
ATOM 4870 O O . GLU A 1 596 ? -28.179 -7.459 36.184 1.00 93.81 596 GLU A O 1
ATOM 4875 N N . GLU A 1 597 ? -28.988 -5.714 37.316 1.00 94.25 597 GLU A N 1
ATOM 4876 C CA . GLU A 1 597 ? -29.347 -6.447 38.531 1.00 94.25 597 GLU A CA 1
ATOM 4877 C C . GLU A 1 597 ? -30.822 -6.879 38.504 1.00 94.25 597 GLU A C 1
ATOM 4879 O O . GLU A 1 597 ? -31.750 -6.062 38.445 1.00 94.25 597 GLU A O 1
ATOM 4884 N N . ALA A 1 598 ? -31.061 -8.191 38.571 1.00 84.62 598 ALA A N 1
ATOM 4885 C CA . ALA A 1 598 ? -32.399 -8.767 38.471 1.00 84.62 598 ALA A CA 1
ATOM 4886 C C . ALA A 1 598 ? -33.146 -8.748 39.819 1.00 84.62 598 ALA A C 1
ATOM 4888 O O . ALA A 1 598 ? -32.720 -9.343 40.808 1.00 84.62 598 ALA A O 1
ATOM 4889 N N . GLY A 1 599 ? -34.325 -8.120 39.845 1.00 84.56 599 GLY A N 1
ATOM 4890 C CA . GLY A 1 599 ? -35.242 -8.149 40.990 1.00 84.56 599 GLY A CA 1
ATOM 4891 C C . GLY A 1 599 ? -36.360 -9.194 40.863 1.00 84.56 599 GLY A C 1
ATOM 4892 O O . GLY A 1 599 ? -36.661 -9.695 39.781 1.00 84.56 599 GLY A O 1
ATOM 4893 N N . PHE A 1 600 ? -37.055 -9.484 41.966 1.00 84.69 600 PHE A N 1
ATOM 4894 C CA . PHE A 1 600 ? -38.244 -10.346 41.945 1.00 84.69 600 PHE A CA 1
ATOM 4895 C C . PHE A 1 600 ? -39.420 -9.669 41.212 1.00 84.69 600 PHE A C 1
ATOM 4897 O O . PHE A 1 600 ? -39.843 -8.575 41.591 1.00 84.69 600 PHE A O 1
ATOM 4904 N N . ILE A 1 601 ? -39.972 -10.332 40.188 1.00 82.19 601 ILE A N 1
ATOM 4905 C CA . ILE A 1 601 ? -41.014 -9.777 39.305 1.00 82.19 601 ILE A CA 1
ATOM 4906 C C . ILE A 1 601 ? -42.425 -10.198 39.776 1.00 82.19 601 ILE A C 1
ATOM 4908 O O . ILE A 1 601 ? -42.726 -11.397 39.796 1.00 82.19 601 ILE A O 1
ATOM 4912 N N . PRO A 1 602 ? -43.333 -9.256 40.106 1.00 75.56 602 PRO A N 1
ATOM 4913 C CA . PRO A 1 602 ? -44.736 -9.563 40.413 1.00 75.56 602 PRO A CA 1
ATOM 4914 C C . PRO A 1 602 ? -45.549 -10.046 39.181 1.00 75.56 602 PRO A C 1
ATOM 4916 O O . PRO A 1 602 ? -45.108 -9.962 38.039 1.00 75.56 602 PRO A O 1
ATOM 4919 N N . LYS A 1 603 ? -46.738 -10.637 39.396 1.00 80.12 603 LYS A N 1
ATOM 4920 C CA . LYS A 1 603 ? -47.460 -11.477 38.402 1.00 80.12 603 LYS A CA 1
ATOM 4921 C C . LYS A 1 603 ? -47.976 -10.748 37.129 1.00 80.12 603 LYS A C 1
ATOM 4923 O O . LYS A 1 603 ? -48.322 -9.571 37.151 1.00 80.12 603 LYS A O 1
ATOM 4928 N N . ASN A 1 604 ? -48.077 -11.531 36.044 1.00 73.19 604 ASN A N 1
ATOM 4929 C CA . ASN A 1 604 ? -48.642 -11.353 34.686 1.00 73.19 604 ASN A CA 1
ATOM 4930 C C . ASN A 1 604 ? -48.622 -9.967 34.004 1.00 73.19 604 ASN A C 1
ATOM 4932 O O . ASN A 1 604 ? -47.907 -9.830 33.017 1.00 73.19 604 ASN A O 1
ATOM 4936 N N . VAL A 1 605 ? -49.364 -8.952 34.460 1.00 73.31 605 VAL A N 1
ATOM 4937 C CA . VAL A 1 605 ? -49.436 -7.648 33.747 1.00 73.31 605 VAL A CA 1
ATOM 4938 C C . VAL A 1 605 ? -48.118 -6.874 33.855 1.00 73.31 605 VAL A C 1
ATOM 4940 O O . VAL A 1 605 ? -47.665 -6.262 32.890 1.00 73.31 605 VAL A O 1
ATOM 4943 N N . PHE A 1 606 ? -47.430 -7.012 34.990 1.00 79.12 606 PHE A N 1
ATOM 4944 C CA . PHE A 1 606 ? -46.097 -6.451 35.210 1.00 79.12 606 PHE A CA 1
ATOM 4945 C C . PHE A 1 606 ? -45.066 -6.937 34.189 1.00 79.12 606 PHE A C 1
ATOM 4947 O O . PHE A 1 606 ? -44.135 -6.207 33.870 1.00 79.12 606 PHE A O 1
ATOM 4954 N N . ARG A 1 607 ? -45.235 -8.148 33.645 1.00 83.38 607 ARG A N 1
ATOM 4955 C CA . ARG A 1 607 ? -44.249 -8.754 32.745 1.00 83.38 607 ARG A CA 1
ATOM 4956 C C . ARG A 1 607 ? -44.185 -8.084 31.376 1.00 83.38 607 ARG A C 1
ATOM 4958 O O . ARG A 1 607 ? -43.114 -8.095 30.790 1.00 83.38 607 ARG A O 1
ATOM 4965 N N . LEU A 1 608 ? -45.278 -7.500 30.875 1.00 84.75 608 LEU A N 1
ATOM 4966 C CA . LEU A 1 608 ? -45.273 -6.852 29.556 1.00 84.75 608 LEU A CA 1
ATOM 4967 C C . LEU A 1 608 ? -44.515 -5.520 29.591 1.00 84.75 608 LEU A C 1
ATOM 4969 O O . LEU A 1 608 ? -43.570 -5.338 28.831 1.00 84.75 608 LEU A O 1
ATOM 4973 N N . ILE A 1 609 ? -44.871 -4.633 30.528 1.00 85.88 609 ILE A N 1
ATOM 4974 C CA . ILE A 1 609 ? -44.226 -3.316 30.678 1.00 85.88 609 ILE A CA 1
ATOM 4975 C C . ILE A 1 609 ? -42.763 -3.482 31.110 1.00 85.88 609 ILE A C 1
ATOM 4977 O O . ILE A 1 609 ? -41.862 -2.868 30.533 1.00 85.88 609 ILE A O 1
ATOM 4981 N N . LEU A 1 610 ? -42.501 -4.357 32.089 1.00 87.38 610 LEU A N 1
ATOM 4982 C CA . LEU A 1 610 ? -41.133 -4.618 32.535 1.00 87.38 610 LEU A CA 1
ATOM 4983 C C . LEU A 1 610 ? -40.321 -5.377 31.491 1.00 87.38 610 LEU A C 1
ATOM 4985 O O . LEU A 1 610 ? -39.136 -5.113 31.370 1.00 87.38 610 LEU A O 1
ATOM 4989 N N . GLY A 1 611 ? -40.939 -6.267 30.711 1.00 89.69 611 GLY A N 1
ATOM 4990 C CA . GLY A 1 611 ? -40.265 -6.972 29.623 1.00 89.69 611 GLY A CA 1
ATOM 4991 C C . GLY A 1 611 ? -39.717 -6.006 28.574 1.00 89.69 611 GLY A C 1
ATOM 4992 O O . GLY A 1 611 ? -38.550 -6.112 28.204 1.00 89.69 611 GLY A O 1
ATOM 4993 N N . SER A 1 612 ? -40.514 -5.010 28.165 1.00 88.81 612 SER A N 1
ATOM 4994 C CA . SER A 1 612 ? -40.026 -3.951 27.272 1.00 88.81 612 SER A CA 1
ATOM 4995 C C . SER A 1 612 ? -38.926 -3.096 27.907 1.00 88.81 612 SER A C 1
ATOM 4997 O O . SER A 1 612 ? -37.946 -2.789 27.235 1.00 88.81 612 SER A O 1
ATOM 4999 N N . TRP A 1 613 ? -39.042 -2.748 29.196 1.00 93.75 613 TRP A N 1
ATOM 5000 C CA . TRP A 1 613 ? -38.012 -1.969 29.894 1.00 93.75 613 TRP A CA 1
ATOM 5001 C C . TRP A 1 613 ? -36.689 -2.730 30.023 1.00 93.75 613 TRP A C 1
ATOM 5003 O O . TRP A 1 613 ? -35.645 -2.153 29.749 1.00 93.75 613 TRP A O 1
ATOM 5013 N N . ILE A 1 614 ? -36.731 -4.016 30.381 1.00 93.88 614 ILE A N 1
ATOM 5014 C CA . ILE A 1 614 ? -35.545 -4.879 30.502 1.00 93.88 614 ILE A CA 1
ATOM 5015 C C . ILE A 1 614 ? -34.829 -5.001 29.152 1.00 93.88 614 ILE A C 1
ATOM 5017 O O . ILE A 1 614 ? -33.607 -4.927 29.090 1.00 93.88 614 ILE A O 1
ATOM 5021 N N . LEU A 1 615 ? -35.576 -5.151 28.052 1.00 93.31 615 LEU A N 1
ATOM 5022 C CA . LEU A 1 615 ? -34.970 -5.190 26.720 1.00 93.31 615 LEU A CA 1
ATOM 5023 C C . LEU A 1 615 ? -34.258 -3.868 26.390 1.00 93.31 615 LEU A C 1
ATOM 5025 O O . LEU A 1 615 ? -33.127 -3.879 25.911 1.00 93.31 615 LEU A O 1
ATOM 5029 N N . ILE A 1 616 ? -34.907 -2.734 26.670 1.00 92.75 616 ILE A N 1
ATOM 5030 C CA . ILE A 1 616 ? -34.327 -1.403 26.449 1.00 92.75 616 ILE A CA 1
ATOM 5031 C C . ILE A 1 616 ? -33.099 -1.188 27.341 1.00 92.75 616 ILE A C 1
ATOM 5033 O O . ILE A 1 616 ? -32.099 -0.656 26.864 1.00 92.75 616 ILE A O 1
ATOM 5037 N N . SER A 1 617 ? -33.145 -1.607 28.608 1.00 94.81 617 SER A N 1
ATOM 5038 C CA . SER A 1 617 ? -32.042 -1.409 29.545 1.00 94.81 617 SER A CA 1
ATOM 5039 C C . SER A 1 617 ? -30.789 -2.163 29.108 1.00 94.81 617 SER A C 1
ATOM 5041 O O . SER A 1 617 ? -29.732 -1.547 29.052 1.00 94.81 617 SER A O 1
ATOM 5043 N N . VAL A 1 618 ? -30.919 -3.424 28.678 1.00 94.88 618 VAL A N 1
ATOM 5044 C CA . VAL A 1 618 ? -29.802 -4.228 28.143 1.00 94.88 618 VAL A CA 1
ATOM 5045 C C . VAL A 1 618 ? -29.204 -3.610 26.876 1.00 94.88 618 VAL A C 1
ATOM 5047 O O . VAL A 1 618 ? -27.986 -3.605 26.698 1.00 94.88 618 VAL A O 1
ATOM 5050 N N . ILE A 1 619 ? -30.039 -3.075 25.978 1.00 93.94 619 ILE A N 1
ATOM 5051 C CA . ILE A 1 619 ? -29.549 -2.390 24.771 1.00 93.94 619 ILE A CA 1
ATOM 5052 C C . ILE A 1 619 ? -28.763 -1.135 25.164 1.00 93.94 619 ILE A C 1
ATOM 5054 O O . ILE A 1 619 ? -27.658 -0.924 24.668 1.00 93.94 619 ILE A O 1
ATOM 5058 N N . LEU A 1 620 ? -29.299 -0.318 26.076 1.00 93.94 620 LEU A N 1
ATOM 5059 C CA . LEU A 1 620 ? -28.650 0.912 26.526 1.00 93.94 620 LEU A CA 1
ATOM 5060 C C . LEU A 1 620 ? -27.327 0.641 27.248 1.00 93.94 620 LEU A C 1
ATOM 5062 O O . LEU A 1 620 ? -26.338 1.303 26.938 1.00 93.94 620 LEU A O 1
ATOM 5066 N N . THR A 1 621 ? -27.268 -0.334 28.158 1.00 95.50 621 THR A N 1
ATOM 5067 C CA . THR A 1 621 ? -26.020 -0.699 28.850 1.00 95.50 621 THR A CA 1
ATOM 5068 C C . THR A 1 621 ? -24.989 -1.257 27.881 1.00 95.50 621 THR A C 1
ATOM 5070 O O . THR A 1 621 ? -23.826 -0.859 27.929 1.00 95.50 621 THR A O 1
ATOM 5073 N N . SER A 1 622 ? -25.409 -2.097 26.931 1.00 94.00 622 SER A N 1
ATOM 5074 C CA . SER A 1 622 ? -24.529 -2.628 25.885 1.00 94.00 622 SER A CA 1
ATOM 5075 C C . SER A 1 622 ? -23.962 -1.519 24.995 1.00 94.00 622 SER A C 1
ATOM 5077 O O . SER A 1 622 ? -22.762 -1.505 24.722 1.00 94.00 622 SER A O 1
ATOM 5079 N N . CYS A 1 623 ? -24.787 -0.553 24.574 1.00 95.06 623 CYS A N 1
ATOM 5080 C CA . CYS A 1 623 ? -24.334 0.604 23.800 1.00 95.06 623 CYS A CA 1
ATOM 5081 C C . CYS A 1 623 ? -23.388 1.501 24.607 1.00 95.06 623 CYS A C 1
ATOM 5083 O O . CYS A 1 623 ? -22.353 1.904 24.082 1.00 95.06 623 CYS A O 1
ATOM 5085 N N . TYR A 1 624 ? -23.708 1.781 25.873 1.00 96.38 624 TYR A N 1
ATOM 5086 C CA . TYR A 1 624 ? -22.851 2.567 26.761 1.00 96.38 624 TYR A CA 1
ATOM 5087 C C . TYR A 1 624 ? -21.475 1.910 26.925 1.00 96.38 624 TYR A C 1
ATOM 5089 O O . TYR A 1 624 ? -20.451 2.550 26.686 1.00 96.38 624 TYR A O 1
ATOM 5097 N N . ASN A 1 625 ? -21.455 0.611 27.241 1.00 94.69 625 ASN A N 1
ATOM 5098 C CA . ASN A 1 625 ? -20.235 -0.180 27.384 1.00 94.69 625 ASN A CA 1
ATOM 5099 C C . ASN A 1 625 ? -19.437 -0.236 26.072 1.00 94.69 625 ASN A C 1
ATOM 5101 O O . ASN A 1 625 ? -18.216 -0.087 26.081 1.00 94.69 625 ASN A O 1
ATOM 5105 N N . GLY A 1 626 ? -20.106 -0.399 24.929 1.00 92.94 626 GLY A N 1
ATOM 5106 C CA . GLY A 1 626 ? -19.466 -0.374 23.613 1.00 92.94 626 GLY A CA 1
ATOM 5107 C C . GLY A 1 626 ? -18.821 0.976 23.296 1.00 92.94 626 GLY A C 1
ATOM 5108 O O . GLY A 1 626 ? -17.682 1.028 22.838 1.00 92.94 626 GLY A O 1
ATOM 5109 N N . LEU A 1 627 ? -19.508 2.082 23.582 1.00 90.31 627 LEU A N 1
ATOM 5110 C CA . LEU A 1 627 ? -18.995 3.427 23.320 1.00 90.31 627 LEU A CA 1
ATOM 5111 C C . LEU A 1 627 ? -17.850 3.800 24.264 1.00 90.31 627 LEU A C 1
ATOM 5113 O O . LEU A 1 627 ? -16.832 4.303 23.794 1.00 90.31 627 LEU A O 1
ATOM 5117 N N . ILE A 1 628 ? -17.958 3.499 25.562 1.00 92.12 628 ILE A N 1
ATOM 5118 C CA . ILE A 1 628 ? -16.882 3.798 26.515 1.00 92.12 628 ILE A CA 1
ATOM 5119 C C . ILE A 1 628 ? -15.642 2.940 26.258 1.00 92.12 628 ILE A C 1
ATOM 5121 O O . ILE A 1 628 ? -14.531 3.456 26.289 1.00 92.12 628 ILE A O 1
ATOM 5125 N N . THR A 1 629 ? -15.806 1.656 25.921 1.00 88.94 629 THR A N 1
ATOM 5126 C CA . THR A 1 629 ? -14.670 0.806 25.529 1.00 88.94 629 THR A CA 1
ATOM 5127 C C . THR A 1 629 ? -14.063 1.253 24.208 1.00 88.94 629 THR A C 1
ATOM 5129 O O . THR A 1 629 ? -12.847 1.191 24.058 1.00 88.94 629 THR A O 1
ATOM 5132 N N . THR A 1 630 ? -14.870 1.736 23.261 1.00 84.00 630 THR A N 1
ATOM 5133 C CA . THR A 1 630 ? -14.352 2.293 22.007 1.00 84.00 630 THR A CA 1
ATOM 5134 C C . THR A 1 630 ? -13.568 3.573 22.261 1.00 84.00 630 THR A C 1
ATOM 5136 O O . THR A 1 630 ? -12.480 3.691 21.727 1.00 84.00 630 THR A O 1
ATOM 5139 N N . GLU A 1 631 ? -14.040 4.501 23.094 1.00 84.00 631 GLU A N 1
ATOM 5140 C CA . GLU A 1 631 ? -13.282 5.722 23.422 1.00 84.00 631 GLU A CA 1
ATOM 5141 C C . GLU A 1 631 ? -12.032 5.425 24.271 1.00 84.00 631 GLU A C 1
ATOM 5143 O O . GLU A 1 631 ? -11.021 6.095 24.099 1.00 84.00 631 GLU A O 1
ATOM 5148 N N . LEU A 1 632 ? -12.057 4.395 25.126 1.00 82.75 632 LEU A N 1
ATOM 5149 C CA . LEU A 1 632 ? -10.880 3.949 25.886 1.00 82.75 632 LEU A CA 1
ATOM 5150 C C . LEU A 1 632 ? -9.823 3.249 25.017 1.00 82.75 632 LEU A C 1
ATOM 5152 O O . LEU A 1 632 ? -8.643 3.302 25.349 1.00 82.75 632 LEU A O 1
ATOM 5156 N N . ASN A 1 633 ? -10.236 2.574 23.939 1.00 76.94 633 ASN A N 1
ATOM 5157 C CA . ASN A 1 633 ? -9.336 1.849 23.033 1.00 76.94 633 ASN A CA 1
ATOM 5158 C C . ASN A 1 633 ? -9.050 2.600 21.723 1.00 76.94 633 ASN A C 1
ATOM 5160 O O . ASN A 1 633 ? -8.219 2.149 20.932 1.00 76.94 633 ASN A O 1
ATOM 5164 N N . ALA A 1 634 ? -9.764 3.690 21.439 1.00 72.62 634 ALA A N 1
ATOM 5165 C CA . ALA A 1 634 ? -9.556 4.463 20.229 1.00 72.62 634 ALA A CA 1
ATOM 5166 C C . ALA A 1 634 ? -8.174 5.120 20.308 1.00 72.62 634 ALA A C 1
ATOM 5168 O O . ALA A 1 634 ? -7.862 5.762 21.313 1.00 72.62 634 ALA A O 1
ATOM 5169 N N . PRO A 1 635 ? -7.346 4.996 19.258 1.00 65.12 635 PRO A N 1
ATOM 5170 C CA . PRO A 1 635 ? -6.099 5.739 19.200 1.00 65.12 635 PRO A CA 1
ATOM 5171 C C . PRO A 1 635 ? -6.407 7.236 19.295 1.00 65.12 635 PRO A C 1
ATOM 5173 O O . PRO A 1 635 ? -7.419 7.692 18.744 1.00 65.12 635 PRO A O 1
ATOM 5176 N N . LEU A 1 636 ? -5.536 7.986 19.981 1.00 67.38 636 LEU A N 1
ATOM 5177 C CA . LEU A 1 636 ? -5.652 9.441 20.103 1.00 67.38 636 LEU A CA 1
ATOM 5178 C C . LEU A 1 636 ? -5.978 10.059 18.743 1.00 67.38 636 LEU A C 1
ATOM 5180 O O . LEU A 1 636 ? -5.338 9.762 17.725 1.00 67.38 636 LEU A O 1
ATOM 5184 N N . ARG A 1 637 ? -6.993 10.924 18.711 1.00 70.88 637 ARG A N 1
ATOM 5185 C CA . ARG A 1 637 ? -7.372 11.582 17.459 1.00 70.88 637 ARG A CA 1
ATOM 5186 C C . ARG A 1 637 ? -6.251 12.530 17.064 1.00 70.88 637 ARG A C 1
ATOM 5188 O O . ARG A 1 637 ? -5.705 13.240 17.901 1.00 70.88 637 ARG A O 1
ATOM 5195 N N . PHE A 1 638 ? -5.949 12.610 15.770 1.00 72.06 638 PHE A N 1
ATOM 5196 C CA . PHE A 1 638 ? -4.880 13.485 15.286 1.00 72.06 638 PHE A CA 1
ATOM 5197 C C . PHE A 1 638 ? -5.070 14.957 15.708 1.00 72.06 638 PHE A C 1
ATOM 5199 O O . PHE A 1 638 ? -4.105 15.660 15.976 1.00 72.06 638 PHE A O 1
ATOM 5206 N N . SER A 1 639 ? -6.320 15.409 15.844 1.00 74.00 639 SER A N 1
ATOM 5207 C CA . SER A 1 639 ? -6.664 16.741 16.354 1.00 74.00 639 SER A CA 1
ATOM 5208 C C . SER A 1 639 ? -6.175 17.007 17.780 1.00 74.00 639 SER A C 1
ATOM 5210 O O . SER A 1 639 ? -5.928 18.155 18.130 1.00 74.00 639 SER A O 1
ATOM 5212 N N . GLU A 1 640 ? -6.039 15.970 18.608 1.00 76.31 640 GLU A N 1
ATOM 5213 C CA . GLU A 1 640 ? -5.563 16.093 19.988 1.00 76.31 640 GLU A CA 1
ATOM 5214 C C . GLU A 1 640 ? -4.050 16.319 20.030 1.00 76.31 640 GLU A C 1
ATOM 5216 O O . GLU A 1 640 ? -3.571 17.029 20.906 1.00 76.31 640 GLU A O 1
ATOM 5221 N N . LEU A 1 641 ? -3.307 15.819 19.035 1.00 78.06 641 LEU A N 1
ATOM 5222 C CA . LEU A 1 641 ? -1.868 16.064 18.897 1.00 78.06 641 LEU A CA 1
ATOM 5223 C C . LEU A 1 641 ? -1.535 17.520 18.577 1.00 78.06 641 LEU A C 1
ATOM 5225 O O . LEU A 1 641 ? -0.370 17.889 18.642 1.00 78.06 641 LEU A O 1
ATOM 5229 N N . ILE A 1 642 ? -2.513 18.344 18.207 1.00 82.69 642 ILE A N 1
ATOM 5230 C CA . ILE A 1 642 ? -2.274 19.724 17.800 1.00 82.69 642 ILE A CA 1
ATOM 5231 C C . ILE A 1 642 ? -2.146 20.616 19.041 1.00 82.69 642 ILE A C 1
ATOM 5233 O O . ILE A 1 642 ? -3.106 20.829 19.783 1.00 82.69 642 ILE A O 1
ATOM 5237 N N . CYS A 1 643 ? -0.965 21.208 19.235 1.00 80.62 643 CYS A N 1
ATOM 5238 C CA . CYS A 1 643 ? -0.757 22.284 20.202 1.00 80.62 643 CYS A CA 1
ATOM 5239 C C . CYS A 1 643 ? -1.620 23.505 19.861 1.00 80.62 643 CYS A C 1
ATOM 5241 O O . CYS A 1 643 ? -1.224 24.319 19.026 1.00 80.62 643 CYS A O 1
ATOM 5243 N N . ARG A 1 644 ? -2.748 23.648 20.570 1.00 81.31 644 ARG A N 1
ATOM 5244 C CA . ARG A 1 644 ? -3.843 24.603 20.322 1.00 81.31 644 ARG A CA 1
ATOM 5245 C C . ARG A 1 644 ? -4.523 24.364 18.967 1.00 81.31 644 ARG A C 1
ATOM 5247 O O . ARG A 1 644 ? -3.902 24.613 17.936 1.00 81.31 644 ARG A O 1
ATOM 5254 N N . PRO A 1 645 ? -5.795 23.926 18.946 1.00 72.00 645 PRO A N 1
ATOM 5255 C CA . PRO A 1 645 ? -6.506 23.738 17.690 1.00 72.00 645 PRO A CA 1
ATOM 5256 C C . PRO A 1 645 ? -6.517 25.061 16.927 1.00 72.00 645 PRO A C 1
ATOM 5258 O O . PRO A 1 645 ? -6.854 26.098 17.494 1.00 72.00 645 PRO A O 1
ATOM 5261 N N . ILE A 1 646 ? -6.109 25.019 15.661 1.00 75.25 646 ILE A N 1
ATOM 5262 C CA . ILE A 1 646 ? -6.204 26.161 14.756 1.00 75.25 646 ILE A CA 1
ATOM 5263 C C . ILE A 1 646 ? -7.682 26.230 14.346 1.00 75.25 646 ILE A C 1
ATOM 5265 O O . ILE A 1 646 ? -8.122 25.362 13.588 1.00 75.25 646 ILE A O 1
ATOM 5269 N N . PRO A 1 647 ? -8.471 27.193 14.862 1.00 67.25 647 PRO A N 1
ATOM 5270 C CA . PRO A 1 647 ? -9.932 27.188 14.730 1.00 67.25 647 PRO A CA 1
ATOM 5271 C C . PRO A 1 647 ? -10.419 27.325 13.274 1.00 67.25 647 PRO A C 1
ATOM 5273 O O . PRO A 1 647 ? -11.602 27.149 13.006 1.00 67.25 647 PRO A O 1
ATOM 5276 N N . GLU A 1 648 ? -9.512 27.601 12.331 1.00 69.38 648 GLU A N 1
ATOM 5277 C CA . GLU A 1 648 ? -9.798 27.888 10.923 1.00 69.38 648 GLU A CA 1
ATOM 5278 C C . GLU A 1 648 ? -9.273 26.826 9.933 1.00 69.38 648 GLU A C 1
ATOM 5280 O O . GLU A 1 648 ? -9.292 27.059 8.725 1.00 69.38 648 GLU A O 1
ATOM 5285 N N . ILE A 1 649 ? -8.776 25.659 10.373 1.00 72.06 649 ILE A N 1
ATOM 5286 C CA . ILE A 1 649 ? -8.400 24.599 9.405 1.00 72.06 649 ILE A CA 1
ATOM 5287 C C . ILE A 1 649 ? -9.644 24.081 8.678 1.00 72.06 649 ILE A C 1
ATOM 5289 O O . ILE A 1 649 ? -9.628 23.929 7.456 1.00 72.06 649 ILE A O 1
ATOM 5293 N N . ASP A 1 650 ? -10.730 23.846 9.416 1.00 72.25 650 ASP A N 1
ATOM 5294 C CA . ASP A 1 650 ? -11.974 23.336 8.838 1.00 72.25 650 ASP A CA 1
ATOM 5295 C C . ASP A 1 650 ? -12.630 24.366 7.911 1.00 72.25 650 ASP A C 1
ATOM 5297 O O . ASP A 1 650 ? -13.180 23.990 6.876 1.00 72.25 650 ASP A O 1
ATOM 5301 N N . SER A 1 651 ? -12.509 25.666 8.214 1.00 73.44 651 SER A N 1
ATOM 5302 C CA . SER A 1 651 ? -13.011 26.728 7.335 1.00 73.44 651 SER A CA 1
ATOM 5303 C C . SER A 1 651 ? -12.190 26.846 6.050 1.00 73.44 651 SER A C 1
ATOM 5305 O O . SER A 1 651 ? -12.779 27.001 4.986 1.00 73.44 651 SER A O 1
ATOM 5307 N N . TYR A 1 652 ? -10.864 26.678 6.104 1.00 71.06 652 TYR A N 1
ATOM 5308 C CA . TYR A 1 652 ? -10.026 26.626 4.900 1.00 71.06 652 TYR A CA 1
ATOM 5309 C C . TYR A 1 652 ? -10.312 25.382 4.044 1.00 71.06 652 TYR A C 1
ATOM 5311 O O . TYR A 1 652 ? -10.374 25.463 2.819 1.00 71.06 652 TYR A O 1
ATOM 5319 N N . MET A 1 653 ? -10.534 24.224 4.678 1.00 69.38 653 MET A N 1
ATOM 5320 C CA . MET A 1 653 ? -10.926 22.996 3.973 1.00 69.38 653 MET A CA 1
ATOM 5321 C C . MET A 1 653 ? -12.298 23.124 3.295 1.00 69.38 653 MET A C 1
ATOM 5323 O O . MET A 1 653 ? -12.523 22.496 2.261 1.00 69.38 653 MET A O 1
ATOM 5327 N N . GLN A 1 654 ? -13.208 23.920 3.864 1.00 75.25 654 GLN A N 1
ATOM 5328 C CA . GLN A 1 654 ? -14.536 24.179 3.301 1.00 75.25 654 GLN A CA 1
ATOM 5329 C C . GLN A 1 654 ? -14.529 25.293 2.241 1.00 75.25 654 GLN A C 1
ATOM 5331 O O . GLN A 1 654 ? -15.241 25.174 1.244 1.00 75.25 654 GLN A O 1
ATOM 5336 N N . ASP A 1 655 ? -13.711 26.335 2.410 1.00 74.62 655 ASP A N 1
ATOM 5337 C CA . ASP A 1 655 ? -13.585 27.462 1.481 1.00 74.62 655 ASP A CA 1
ATOM 5338 C C . ASP A 1 655 ? -12.215 27.482 0.785 1.00 74.62 655 ASP A C 1
ATOM 5340 O O . ASP A 1 655 ? -11.303 28.249 1.117 1.00 74.62 655 ASP A O 1
ATOM 5344 N N . LEU A 1 656 ? -12.111 26.658 -0.261 1.00 65.12 656 LEU A N 1
ATOM 5345 C CA . LEU A 1 656 ? -10.938 26.568 -1.136 1.00 65.12 656 LEU A CA 1
ATOM 5346 C C . LEU A 1 656 ? -10.621 27.862 -1.911 1.00 65.12 656 LEU A C 1
ATOM 5348 O O . LEU A 1 656 ? -9.592 27.913 -2.588 1.00 65.12 656 LEU A O 1
ATOM 5352 N N . THR A 1 657 ? -11.485 28.883 -1.866 1.00 66.44 657 THR A N 1
ATOM 5353 C CA . THR A 1 657 ? -11.237 30.178 -2.525 1.00 66.44 657 THR A CA 1
ATOM 5354 C C . THR A 1 657 ? -10.558 31.191 -1.610 1.00 66.44 657 THR A C 1
ATOM 5356 O O . THR A 1 657 ? -10.065 32.222 -2.079 1.00 66.44 657 THR A O 1
ATOM 5359 N N . SER A 1 658 ? -10.482 30.893 -0.312 1.00 66.88 658 SER A N 1
ATOM 5360 C CA . SER A 1 658 ? -9.842 31.764 0.660 1.00 66.88 658 SER A CA 1
ATOM 5361 C C . SER A 1 658 ? -8.340 31.905 0.373 1.00 66.88 658 SER A C 1
ATOM 5363 O O . SER A 1 658 ? -7.615 30.953 0.074 1.00 66.88 658 SER A O 1
ATOM 5365 N N . ASN A 1 659 ? -7.860 33.151 0.403 1.00 76.00 659 ASN A N 1
ATOM 5366 C CA . ASN A 1 659 ? -6.466 33.474 0.116 1.00 76.00 659 ASN A CA 1
ATOM 5367 C C . ASN A 1 659 ? -5.563 32.837 1.186 1.00 76.00 659 ASN A C 1
ATOM 5369 O O . ASN A 1 659 ? -5.563 33.284 2.335 1.00 76.00 659 ASN A O 1
ATOM 5373 N N . ILE A 1 660 ? -4.774 31.830 0.795 1.00 73.88 660 ILE A N 1
ATOM 5374 C CA . ILE A 1 660 ? -3.903 31.071 1.704 1.00 73.88 660 ILE A CA 1
ATOM 5375 C C . ILE A 1 660 ? -2.958 31.974 2.496 1.00 73.88 660 ILE A C 1
ATOM 5377 O O . ILE A 1 660 ? -2.675 31.704 3.654 1.00 73.88 660 ILE A O 1
ATOM 5381 N N . THR A 1 661 ? -2.514 33.084 1.903 1.00 72.75 661 THR A N 1
ATOM 5382 C CA . THR A 1 661 ? -1.628 34.045 2.557 1.00 72.75 661 THR A CA 1
ATOM 5383 C C . THR A 1 661 ? -2.347 34.750 3.700 1.00 72.75 661 THR A C 1
ATOM 5385 O O . THR A 1 661 ? -1.767 34.922 4.767 1.00 72.75 661 THR A O 1
ATOM 5388 N N . LYS A 1 662 ? -3.627 35.109 3.521 1.00 79.25 662 LYS A N 1
ATOM 5389 C CA . LYS A 1 662 ? -4.433 35.680 4.611 1.00 79.25 662 LYS A CA 1
ATOM 5390 C C . LYS A 1 662 ? -4.637 34.672 5.734 1.00 79.25 662 LYS A C 1
ATOM 5392 O O . LYS A 1 662 ? -4.516 35.065 6.884 1.00 79.25 662 LYS A O 1
ATOM 5397 N N . TRP A 1 663 ? -4.895 33.409 5.398 1.00 79.88 663 TRP A N 1
ATOM 5398 C CA . TRP A 1 663 ? -5.062 32.335 6.380 1.00 79.88 663 TRP A CA 1
ATOM 5399 C C . TRP A 1 663 ? -3.766 32.034 7.152 1.00 79.88 663 TRP A C 1
ATOM 5401 O O . TRP A 1 663 ? -3.785 31.869 8.370 1.00 79.88 663 TRP A O 1
ATOM 5411 N N . LEU A 1 664 ? -2.619 32.018 6.465 1.00 76.62 664 LEU A N 1
ATOM 5412 C CA . LEU A 1 664 ? -1.306 31.843 7.093 1.00 76.62 664 LEU A CA 1
ATOM 5413 C C . LEU A 1 664 ? -1.010 32.978 8.083 1.00 76.62 664 LEU A C 1
ATOM 5415 O O . LEU A 1 664 ? -0.585 32.717 9.207 1.00 76.62 664 LEU A O 1
ATOM 5419 N N . ILE A 1 665 ? -1.277 34.224 7.682 1.00 79.94 665 ILE A N 1
ATOM 5420 C CA . ILE A 1 665 ? -1.061 35.403 8.528 1.00 79.94 665 ILE A CA 1
ATOM 5421 C C . ILE A 1 665 ? -2.068 35.443 9.689 1.00 79.94 665 ILE A C 1
ATOM 5423 O O . ILE A 1 665 ? -1.668 35.699 10.820 1.00 79.94 665 ILE A O 1
ATOM 5427 N N . SER A 1 666 ? -3.358 35.156 9.457 1.00 80.75 666 SER A N 1
ATOM 5428 C CA . SER A 1 666 ? -4.385 35.195 10.516 1.00 80.75 666 SER A CA 1
ATOM 5429 C C . SER A 1 666 ? -4.119 34.188 11.633 1.00 80.75 666 SER A C 1
ATOM 5431 O O . SER A 1 666 ? -4.463 34.445 12.785 1.00 80.75 666 SER A O 1
ATOM 5433 N N . ASN A 1 667 ? -3.456 33.076 11.311 1.00 76.44 667 ASN A N 1
ATOM 5434 C CA . ASN A 1 667 ? -3.133 32.014 12.257 1.00 76.44 667 ASN A CA 1
ATOM 5435 C C . ASN A 1 667 ? -1.701 32.101 12.825 1.00 76.44 667 ASN A C 1
ATOM 5437 O O . ASN A 1 667 ? -1.249 31.153 13.469 1.00 76.44 667 ASN A O 1
ATOM 5441 N N . ASN A 1 668 ? -0.988 33.222 12.630 1.00 77.69 668 ASN A N 1
ATOM 5442 C CA . ASN A 1 668 ? 0.406 33.437 13.059 1.00 77.69 668 ASN A CA 1
ATOM 5443 C C . ASN A 1 668 ? 1.392 32.361 12.549 1.00 77.69 668 ASN A C 1
ATOM 5445 O O . ASN A 1 668 ? 2.405 32.072 13.195 1.00 77.69 668 ASN A O 1
ATOM 5449 N N . LEU A 1 669 ? 1.110 31.722 11.409 1.00 75.94 669 LEU A N 1
ATOM 5450 C CA . LEU A 1 669 ? 1.988 30.693 10.836 1.00 75.94 669 LEU A CA 1
ATOM 5451 C C . LEU A 1 669 ? 3.282 31.298 10.268 1.00 75.94 669 LEU A C 1
ATOM 5453 O O . LEU A 1 669 ? 4.280 30.592 10.139 1.00 75.94 669 LEU A O 1
ATOM 5457 N N . ASP A 1 670 ? 3.290 32.600 9.989 1.00 74.56 670 ASP A N 1
ATOM 5458 C CA . ASP A 1 670 ? 4.483 33.396 9.690 1.00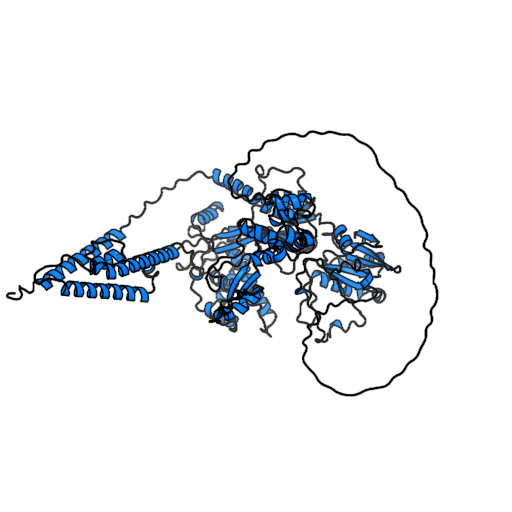 74.56 670 ASP A CA 1
ATOM 5459 C C . ASP A 1 670 ? 5.498 33.369 10.845 1.00 74.56 670 ASP A C 1
ATOM 5461 O O . ASP A 1 670 ? 6.683 33.135 10.622 1.00 74.56 670 ASP A O 1
ATOM 5465 N N . THR A 1 671 ? 5.038 33.462 12.094 1.00 78.31 671 THR A N 1
ATOM 5466 C CA . THR A 1 671 ? 5.931 33.358 13.260 1.00 78.31 671 THR A CA 1
ATOM 5467 C C . THR A 1 671 ? 6.532 31.960 13.418 1.00 78.31 671 THR A C 1
ATOM 5469 O O . THR A 1 671 ? 7.683 31.818 13.839 1.00 78.31 671 THR A O 1
ATOM 5472 N N . TYR A 1 672 ? 5.791 30.909 13.042 1.00 78.75 672 TYR A N 1
ATOM 5473 C CA . TYR A 1 672 ? 6.341 29.551 12.996 1.00 78.75 672 TYR A CA 1
ATOM 5474 C C . TYR A 1 672 ? 7.374 29.449 11.885 1.00 78.75 672 TYR A C 1
ATOM 5476 O O . TYR A 1 672 ? 8.446 28.878 12.090 1.00 78.75 672 TYR A O 1
ATOM 5484 N N . ALA A 1 673 ? 7.075 30.038 10.730 1.00 75.31 673 ALA A N 1
ATOM 5485 C CA . ALA A 1 673 ? 7.977 30.043 9.602 1.00 75.31 673 ALA A CA 1
ATOM 5486 C C . ALA A 1 673 ? 9.330 30.683 9.958 1.00 75.31 673 ALA A C 1
ATOM 5488 O O . ALA A 1 673 ? 10.384 30.082 9.716 1.00 75.31 673 ALA A O 1
ATOM 5489 N N . ASP A 1 674 ? 9.305 31.835 10.624 1.00 78.81 674 ASP A N 1
ATOM 5490 C CA . ASP A 1 674 ? 10.504 32.521 11.102 1.00 78.81 674 ASP A CA 1
ATOM 5491 C C . ASP A 1 674 ? 11.277 31.689 12.133 1.00 78.81 674 ASP A C 1
ATOM 5493 O O . ASP A 1 674 ? 12.494 31.540 12.005 1.00 78.81 674 ASP A O 1
ATOM 5497 N N . TYR A 1 675 ? 10.589 31.058 13.096 1.00 83.06 675 TYR A N 1
ATOM 5498 C CA . TYR A 1 675 ? 11.224 30.162 14.071 1.00 83.06 675 TYR A CA 1
ATOM 5499 C C . TYR A 1 675 ? 11.976 29.007 13.394 1.00 83.06 675 TYR A C 1
ATOM 5501 O O . TYR A 1 675 ? 13.122 28.707 13.746 1.00 83.06 675 TYR A O 1
ATOM 5509 N N . TRP A 1 676 ? 11.356 28.350 12.411 1.00 79.94 676 TRP A N 1
ATOM 5510 C CA . TRP A 1 676 ? 11.968 27.219 11.708 1.00 79.94 676 TRP A CA 1
ATOM 5511 C C . TRP A 1 676 ? 13.081 27.650 10.758 1.00 79.94 676 TRP A C 1
ATOM 5513 O O . TRP A 1 676 ? 14.094 26.956 10.666 1.00 79.94 676 TRP A O 1
ATOM 5523 N N . ILE A 1 677 ? 12.942 28.800 10.092 1.00 79.44 677 ILE A N 1
ATOM 5524 C CA . ILE A 1 677 ? 14.013 29.392 9.279 1.00 79.44 677 ILE A CA 1
ATOM 5525 C C . ILE A 1 677 ? 15.215 29.714 10.163 1.00 79.44 677 ILE A C 1
ATOM 5527 O O . ILE A 1 677 ? 16.338 29.339 9.826 1.00 79.44 677 ILE A O 1
ATOM 5531 N N . GLU A 1 678 ? 15.002 30.356 11.309 1.00 81.62 678 GLU A N 1
ATOM 5532 C CA . GLU A 1 678 ? 16.079 30.696 12.232 1.00 81.62 678 GLU A CA 1
ATOM 5533 C C . GLU A 1 678 ? 16.739 29.438 12.811 1.00 81.62 678 GLU A C 1
ATOM 5535 O O . GLU A 1 678 ? 17.968 29.328 12.812 1.00 81.62 678 GLU A O 1
ATOM 5540 N N . THR A 1 679 ? 15.942 28.455 13.236 1.00 78.19 679 THR A N 1
ATOM 5541 C CA . THR A 1 679 ? 16.436 27.161 13.732 1.00 78.19 679 THR A CA 1
ATOM 5542 C C . THR A 1 679 ? 17.268 26.451 12.668 1.00 78.19 679 THR A C 1
ATOM 5544 O O . THR A 1 679 ? 18.361 25.961 12.959 1.00 78.19 679 THR A O 1
ATOM 5547 N N . TRP A 1 680 ? 16.811 26.459 11.413 1.00 77.12 680 TRP A N 1
ATOM 5548 C CA . TRP A 1 680 ? 17.547 25.878 10.298 1.00 77.12 680 TRP A CA 1
ATOM 5549 C C . TRP A 1 680 ? 18.858 26.612 10.011 1.00 77.12 680 TRP A C 1
ATOM 5551 O O . TRP A 1 680 ? 19.902 25.976 9.863 1.00 77.12 680 TRP A O 1
ATOM 5561 N N . LEU A 1 681 ? 18.833 27.946 9.969 1.00 79.69 681 LEU A N 1
ATOM 5562 C CA . LEU A 1 681 ? 20.028 28.764 9.761 1.00 79.69 681 LEU A CA 1
ATOM 5563 C C . LEU A 1 681 ? 21.049 28.563 10.888 1.00 79.69 681 LEU A C 1
ATOM 5565 O O . LEU A 1 681 ? 22.251 28.537 10.624 1.00 79.69 681 LEU A O 1
ATOM 5569 N N . ARG A 1 682 ? 20.593 28.389 12.133 1.00 78.75 682 ARG A N 1
ATOM 5570 C CA . ARG A 1 682 ? 21.454 28.077 13.283 1.00 78.75 682 ARG A CA 1
ATOM 5571 C C . ARG A 1 682 ? 22.051 26.674 13.183 1.00 78.75 682 ARG A C 1
ATOM 5573 O O . ARG A 1 682 ? 23.260 26.547 13.358 1.00 78.75 682 ARG A O 1
ATOM 5580 N N . LEU A 1 683 ? 21.255 25.662 12.827 1.00 72.62 683 LEU A N 1
ATOM 5581 C CA . LEU A 1 683 ? 21.733 24.295 12.559 1.00 72.62 683 LEU A CA 1
ATOM 5582 C C . LEU A 1 683 ? 22.776 24.264 11.433 1.00 72.62 683 LEU A C 1
ATOM 5584 O O . LEU A 1 683 ? 23.774 23.557 11.537 1.00 72.62 683 LEU A O 1
ATOM 5588 N N . ALA A 1 684 ? 22.577 25.057 10.378 1.00 73.62 684 ALA A N 1
ATOM 5589 C CA . ALA A 1 684 ? 23.523 25.162 9.270 1.00 73.62 684 ALA A CA 1
ATOM 5590 C C . ALA A 1 684 ? 24.832 25.876 9.662 1.00 73.62 684 ALA A C 1
ATOM 5592 O O . ALA A 1 684 ? 25.888 25.543 9.129 1.00 73.62 684 ALA A O 1
ATOM 5593 N N . LYS A 1 685 ? 24.780 26.853 10.580 1.00 79.12 685 LYS A N 1
ATOM 5594 C CA . LYS A 1 685 ? 25.952 27.635 11.019 1.00 79.12 685 LYS A CA 1
ATOM 5595 C C . LYS A 1 685 ? 26.744 26.987 12.158 1.00 79.12 685 LYS A C 1
ATOM 5597 O O . LYS A 1 685 ? 27.953 27.190 12.235 1.00 79.12 685 LYS A O 1
ATOM 5602 N N . HIS A 1 686 ? 26.095 26.234 13.044 1.00 72.19 686 HIS A N 1
ATOM 5603 C CA . HIS A 1 686 ? 26.717 25.680 14.246 1.00 72.19 686 HIS A CA 1
ATOM 5604 C C . HIS A 1 686 ? 26.453 24.174 14.365 1.00 72.19 686 HIS A C 1
ATOM 5606 O O . HIS A 1 686 ? 25.429 23.751 14.893 1.00 72.19 686 HIS A O 1
ATOM 5612 N N . LEU A 1 687 ? 27.436 23.364 13.955 1.00 61.81 687 LEU A N 1
ATOM 5613 C CA . LEU A 1 687 ? 27.399 21.894 14.044 1.00 61.81 687 LEU A CA 1
ATOM 5614 C C . LEU A 1 687 ? 27.232 21.366 15.490 1.00 61.81 687 LEU A C 1
ATOM 5616 O O . LEU A 1 687 ? 26.794 20.237 15.674 1.00 61.81 687 LEU A O 1
ATOM 5620 N N . ASN A 1 688 ? 27.524 22.194 16.504 1.00 60.78 688 ASN A N 1
ATOM 5621 C CA . ASN A 1 688 ? 27.420 21.867 17.935 1.00 60.78 688 ASN A CA 1
ATOM 5622 C C . ASN A 1 688 ? 26.201 22.504 18.633 1.00 60.78 688 ASN A C 1
ATOM 5624 O O . ASN A 1 688 ? 26.216 22.704 19.848 1.00 60.78 688 ASN A O 1
ATOM 5628 N N . TYR A 1 689 ? 25.160 22.893 17.896 1.00 60.47 689 TYR A N 1
ATOM 5629 C CA . TYR A 1 689 ? 24.001 23.543 18.504 1.00 60.47 689 TYR A CA 1
ATOM 5630 C C . TYR A 1 689 ? 23.145 22.546 19.305 1.00 60.47 689 TYR A C 1
ATOM 5632 O O . TYR A 1 689 ? 22.338 21.810 18.746 1.00 60.47 689 TYR A O 1
ATOM 5640 N N . SER A 1 690 ? 23.307 22.540 20.631 1.00 54.72 690 SER A N 1
ATOM 5641 C CA . SER A 1 690 ? 22.581 21.661 21.560 1.00 54.72 690 SER A CA 1
ATOM 5642 C C . SER A 1 690 ? 21.315 22.278 22.173 1.00 54.72 690 SER A C 1
ATOM 5644 O O . SER A 1 690 ? 20.691 21.647 23.022 1.00 54.72 690 SER A O 1
ATOM 5646 N N . GLY A 1 691 ? 20.898 23.491 21.785 1.00 56.69 691 GLY A N 1
ATOM 5647 C CA . GLY A 1 691 ? 19.944 24.230 22.620 1.00 56.69 691 GLY A CA 1
ATOM 5648 C C . GLY A 1 691 ? 19.162 25.351 21.954 1.00 56.69 691 GLY A C 1
ATOM 5649 O O . GLY A 1 691 ? 19.263 26.503 22.379 1.00 56.69 691 GLY A O 1
ATOM 5650 N N . ALA A 1 692 ? 18.283 25.026 21.005 1.00 59.44 692 ALA A N 1
ATOM 5651 C CA . ALA A 1 692 ? 17.046 25.799 20.939 1.00 59.44 692 ALA A CA 1
ATOM 5652 C C . ALA A 1 692 ? 16.246 25.379 22.172 1.00 59.44 692 ALA A C 1
ATOM 5654 O O . ALA A 1 692 ? 15.764 24.249 22.233 1.00 59.44 692 ALA A O 1
ATOM 5655 N N . LYS A 1 693 ? 16.158 26.252 23.184 1.00 62.50 693 LYS A N 1
ATOM 5656 C CA . LYS A 1 693 ? 15.217 26.044 24.287 1.00 62.50 693 LYS A CA 1
ATOM 5657 C C . LYS A 1 693 ? 13.828 25.983 23.657 1.00 62.50 693 LYS A C 1
ATOM 5659 O O . LYS A 1 693 ? 13.313 27.011 23.219 1.00 62.50 693 LYS A O 1
ATOM 5664 N N . SER A 1 694 ? 13.276 24.776 23.543 1.00 66.00 694 SER A N 1
ATOM 5665 C CA . SER A 1 694 ? 11.877 24.591 23.171 1.00 66.00 694 SER A CA 1
ATOM 5666 C C . SER A 1 694 ? 11.045 25.462 24.109 1.00 66.00 694 SER A C 1
ATOM 5668 O O . SER A 1 694 ? 11.289 25.483 25.320 1.00 66.00 694 SER A O 1
ATOM 5670 N N . GLN A 1 695 ? 10.094 26.212 23.552 1.00 76.38 695 GLN A N 1
ATOM 5671 C CA . GLN A 1 695 ? 9.102 26.933 24.346 1.00 76.38 695 GLN A CA 1
ATOM 5672 C C . GLN A 1 695 ? 8.073 25.921 24.844 1.00 76.38 695 GLN A C 1
ATOM 5674 O O . GLN A 1 695 ? 6.910 25.953 24.444 1.00 76.38 695 GLN A O 1
ATOM 5679 N N . LYS A 1 696 ? 8.539 24.970 25.656 1.00 76.44 696 LYS A N 1
ATOM 5680 C CA . LYS A 1 696 ? 7.734 23.870 26.157 1.00 76.44 696 LYS A CA 1
ATOM 5681 C C . LYS A 1 696 ? 6.543 24.460 26.901 1.00 76.44 696 LYS A C 1
ATOM 5683 O O . LYS A 1 696 ? 6.710 25.149 27.904 1.00 76.44 696 LYS A O 1
ATOM 5688 N N . ALA A 1 697 ? 5.355 24.210 26.371 1.00 80.75 697 ALA A N 1
ATOM 5689 C CA . ALA A 1 697 ? 4.115 24.462 27.077 1.00 80.75 697 ALA A CA 1
ATOM 5690 C C . ALA A 1 697 ? 3.683 23.149 27.730 1.00 80.75 697 ALA A C 1
ATOM 5692 O O . ALA A 1 697 ? 3.657 22.119 27.061 1.00 80.75 697 ALA A O 1
ATOM 5693 N N . ASP A 1 698 ? 3.312 23.180 29.007 1.00 78.69 698 ASP A N 1
ATOM 5694 C CA . ASP A 1 698 ? 2.859 21.977 29.726 1.00 78.69 698 ASP A CA 1
ATOM 5695 C C . ASP A 1 698 ? 1.549 21.398 29.151 1.00 78.69 698 ASP A C 1
ATOM 5697 O O . ASP A 1 698 ? 1.204 20.245 29.390 1.00 78.69 698 ASP A O 1
ATOM 5701 N N . GLU A 1 699 ? 0.835 22.182 28.340 1.00 81.69 699 GLU A N 1
ATOM 5702 C CA . GLU A 1 699 ? -0.403 21.796 27.650 1.00 81.69 699 GLU A CA 1
ATOM 5703 C C . GLU A 1 699 ? -0.167 20.985 26.361 1.00 81.69 699 GLU A C 1
ATOM 5705 O O . GLU A 1 699 ? -1.121 20.515 25.742 1.00 81.69 699 GLU A O 1
ATOM 5710 N N . CYS A 1 700 ? 1.086 20.858 25.923 1.00 83.88 700 CYS A N 1
ATOM 5711 C CA . CYS A 1 700 ? 1.455 20.332 24.618 1.00 83.88 700 CYS A CA 1
ATOM 5712 C C . CYS A 1 700 ? 2.067 18.937 24.694 1.00 83.88 700 CYS A C 1
ATOM 5714 O O . CYS A 1 700 ? 2.876 18.636 25.568 1.00 83.88 700 CYS A O 1
ATOM 5716 N N . PHE A 1 701 ? 1.745 18.104 23.706 1.00 81.19 701 PHE A N 1
ATOM 5717 C CA . PHE A 1 701 ? 2.381 16.806 23.561 1.00 81.19 701 PHE A CA 1
ATOM 5718 C C . PHE A 1 701 ? 3.854 16.945 23.170 1.00 81.19 701 PHE A C 1
ATOM 5720 O O . PHE A 1 701 ? 4.207 17.708 22.264 1.00 81.19 701 PHE A O 1
ATOM 5727 N N . ASN A 1 702 ? 4.709 16.163 23.825 1.00 81.38 702 ASN A N 1
ATOM 5728 C CA . ASN A 1 702 ? 6.067 15.943 23.352 1.00 81.38 702 ASN A CA 1
ATOM 5729 C C . ASN A 1 702 ? 5.994 15.095 22.071 1.00 81.38 702 ASN A C 1
ATOM 5731 O O . ASN A 1 702 ? 5.282 14.099 22.027 1.00 81.38 702 ASN A O 1
ATOM 5735 N N . LEU A 1 703 ? 6.705 15.488 21.018 1.00 82.25 703 LEU A N 1
ATOM 5736 C CA . LEU A 1 703 ? 6.830 14.731 19.774 1.00 82.25 703 LEU A CA 1
ATOM 5737 C C . LEU A 1 703 ? 8.247 14.167 19.708 1.00 82.25 703 LEU A C 1
ATOM 5739 O O . LEU A 1 703 ? 9.106 14.647 18.965 1.00 82.25 703 LEU A O 1
ATOM 5743 N N . LEU A 1 704 ? 8.528 13.172 20.549 1.00 79.06 704 LEU A N 1
ATOM 5744 C CA . LEU A 1 704 ? 9.861 12.578 20.581 1.00 79.06 704 LEU A CA 1
ATOM 5745 C C . LEU A 1 704 ? 10.055 11.653 19.381 1.00 79.06 704 LEU A C 1
ATOM 5747 O O . LEU A 1 704 ? 9.124 11.011 18.895 1.00 79.06 704 LEU A O 1
ATOM 5751 N N . SER A 1 705 ? 11.297 11.558 18.927 1.00 76.38 705 SER A N 1
ATOM 5752 C CA . SER A 1 705 ? 11.697 10.651 17.854 1.00 76.38 705 SER A CA 1
ATOM 5753 C C . SER A 1 705 ? 13.128 10.180 18.060 1.00 76.38 705 SER A C 1
ATOM 5755 O O . SER A 1 705 ? 13.873 10.824 18.799 1.00 76.38 705 SER A O 1
ATOM 5757 N N . PRO A 1 706 ? 13.544 9.068 17.433 1.00 75.56 706 PRO A N 1
ATOM 5758 C CA . PRO A 1 706 ? 14.928 8.629 17.480 1.00 75.56 706 PRO A CA 1
ATOM 5759 C C . PRO A 1 706 ? 15.872 9.724 16.991 1.00 75.56 706 PRO A C 1
ATOM 5761 O O . PRO A 1 706 ? 15.555 10.494 16.088 1.00 75.56 706 PRO A O 1
ATOM 5764 N N . VAL A 1 707 ? 17.070 9.773 17.560 1.00 74.56 707 VAL A N 1
ATOM 5765 C CA . VAL A 1 707 ? 18.136 10.611 17.016 1.00 74.56 707 VAL A CA 1
ATOM 5766 C C . VAL A 1 707 ? 18.723 9.905 15.799 1.00 74.56 707 VAL A C 1
ATOM 5768 O O . VAL A 1 707 ? 19.260 8.797 15.914 1.00 74.56 707 VAL A O 1
ATOM 5771 N N . VAL A 1 708 ? 18.635 10.549 14.640 1.00 71.38 708 VAL A N 1
ATOM 5772 C CA . VAL A 1 708 ? 19.207 10.065 13.384 1.00 71.38 708 VAL A CA 1
ATOM 5773 C C . VAL A 1 708 ? 20.428 10.915 13.050 1.00 71.38 708 VAL A C 1
ATOM 5775 O O . VAL A 1 708 ? 20.478 12.120 13.305 1.00 71.38 708 VAL A O 1
ATOM 5778 N N . ARG A 1 709 ? 21.470 10.272 12.515 1.00 68.50 709 ARG A N 1
ATOM 5779 C CA . ARG A 1 709 ? 22.614 11.015 11.979 1.00 68.50 709 ARG A CA 1
ATOM 5780 C C . ARG A 1 709 ? 22.127 11.778 10.756 1.00 68.50 709 ARG A C 1
ATOM 5782 O O . ARG A 1 709 ? 21.628 11.166 9.816 1.00 68.50 709 ARG A O 1
ATOM 5789 N N . SER A 1 710 ? 22.241 13.098 10.798 1.00 68.69 710 SER A N 1
ATOM 5790 C CA . SER A 1 710 ? 21.852 13.941 9.674 1.00 68.69 710 SER A CA 1
ATOM 5791 C C . SER A 1 710 ? 22.828 13.752 8.505 1.00 68.69 710 SER A C 1
ATOM 5793 O O . SER A 1 710 ? 23.952 13.277 8.683 1.00 68.69 710 SER A O 1
ATOM 5795 N N . VAL A 1 711 ? 22.391 14.145 7.302 1.00 61.25 711 VAL A N 1
ATOM 5796 C CA . VAL A 1 711 ? 23.215 14.218 6.079 1.00 61.25 711 VAL A CA 1
ATOM 5797 C C . VAL A 1 711 ? 24.510 14.999 6.329 1.00 61.25 711 VAL A C 1
ATOM 5799 O O . VAL A 1 711 ? 25.534 14.718 5.715 1.00 61.25 711 VAL A O 1
ATOM 5802 N N . ILE A 1 712 ? 24.464 15.996 7.215 1.00 64.25 712 ILE A N 1
ATOM 5803 C CA . ILE A 1 712 ? 25.604 16.850 7.534 1.00 64.25 712 ILE A CA 1
ATOM 5804 C C . ILE A 1 712 ? 26.513 16.087 8.514 1.00 64.25 712 ILE A C 1
ATOM 5806 O O . ILE A 1 712 ? 26.098 15.854 9.660 1.00 64.25 712 ILE A O 1
ATOM 5810 N N . PRO A 1 713 ? 27.742 15.708 8.103 1.00 61.91 713 PRO A N 1
ATOM 5811 C CA . PRO A 1 713 ? 28.655 14.942 8.941 1.00 61.91 713 PRO A CA 1
ATOM 5812 C C . PRO A 1 713 ? 28.852 15.609 10.305 1.00 61.91 713 PRO A C 1
ATOM 5814 O O . PRO A 1 713 ? 29.114 16.806 10.390 1.00 61.91 713 PRO A O 1
ATOM 5817 N N . GLY A 1 714 ? 28.708 14.829 11.377 1.00 70.25 714 GLY A N 1
ATOM 5818 C CA . GLY A 1 714 ? 28.875 15.310 12.752 1.00 70.25 714 GLY A CA 1
ATOM 5819 C C . GLY A 1 714 ? 27.624 15.908 13.401 1.00 70.25 714 GLY A C 1
ATOM 5820 O O . GLY A 1 714 ? 27.670 16.185 14.594 1.00 70.25 714 GLY A O 1
ATOM 5821 N N . THR A 1 715 ? 26.503 16.049 12.682 1.00 71.69 715 THR A N 1
ATOM 5822 C CA . THR A 1 715 ? 25.234 16.497 13.285 1.00 71.69 715 THR A CA 1
ATOM 5823 C C . THR A 1 715 ? 24.296 15.329 13.563 1.00 71.69 715 THR A C 1
ATOM 5825 O O . THR A 1 715 ? 24.027 14.479 12.710 1.00 71.69 715 THR A O 1
ATOM 5828 N N . GLU A 1 716 ? 23.775 15.292 14.781 1.00 73.12 716 GLU A N 1
ATOM 5829 C CA . GLU A 1 716 ? 22.727 14.372 15.196 1.00 73.12 716 GLU A CA 1
ATOM 5830 C C . GLU A 1 716 ? 21.442 15.185 15.379 1.00 73.12 716 GLU A C 1
ATOM 5832 O O . GLU A 1 716 ? 21.423 16.177 16.104 1.00 73.12 716 GLU A O 1
ATOM 5837 N N . VAL A 1 717 ? 20.381 14.807 14.666 1.00 77.94 717 VAL A N 1
ATOM 5838 C CA . VAL A 1 717 ? 19.099 15.519 14.681 1.00 77.94 717 VAL A CA 1
ATOM 5839 C C . VAL A 1 717 ? 18.007 14.507 15.003 1.00 77.94 717 VAL A C 1
ATOM 5841 O O . VAL A 1 717 ? 18.049 13.365 14.548 1.00 77.94 717 VAL A O 1
ATOM 5844 N N . TYR A 1 718 ? 17.031 14.908 15.812 1.00 79.81 718 TYR A N 1
ATOM 5845 C CA . TYR A 1 718 ? 15.837 14.100 16.048 1.00 79.81 718 TYR A CA 1
ATOM 5846 C C . TYR A 1 718 ? 15.110 13.864 14.720 1.00 79.81 718 TYR A C 1
ATOM 5848 O O . TYR A 1 718 ? 14.884 14.801 13.957 1.00 79.81 718 TYR A O 1
ATOM 5856 N N . GLU A 1 719 ? 14.756 12.621 14.416 1.00 75.38 719 GLU A N 1
ATOM 5857 C CA . GLU A 1 719 ? 14.204 12.233 13.117 1.00 75.38 719 GLU A CA 1
ATOM 5858 C C . GLU A 1 719 ? 12.935 13.010 12.767 1.00 75.38 719 GLU A C 1
ATOM 5860 O O . GLU A 1 719 ? 12.800 13.502 11.653 1.00 75.38 719 GLU A O 1
ATOM 5865 N N . MET A 1 720 ? 12.045 13.208 13.741 1.00 77.25 720 MET A N 1
ATOM 5866 C CA . MET A 1 720 ? 10.842 14.023 13.578 1.00 77.25 720 MET A CA 1
ATOM 5867 C C . MET A 1 720 ? 11.194 15.461 13.253 1.00 77.25 720 MET A C 1
ATOM 5869 O O . MET A 1 720 ? 10.569 16.051 12.386 1.00 77.25 720 MET A O 1
ATOM 5873 N N . HIS A 1 721 ? 12.221 16.017 13.898 1.00 78.81 721 HIS A N 1
ATOM 5874 C CA . HIS A 1 721 ? 12.686 17.360 13.577 1.00 78.81 721 HIS A CA 1
ATOM 5875 C C . HIS A 1 721 ? 13.158 17.433 12.125 1.00 78.81 721 HIS A C 1
ATOM 5877 O O . HIS A 1 721 ? 12.823 18.384 11.434 1.00 78.81 721 HIS A O 1
ATOM 5883 N N . TYR A 1 722 ? 13.882 16.417 11.644 1.00 78.81 722 TYR A N 1
ATOM 5884 C CA . TYR A 1 722 ? 14.294 16.335 10.245 1.00 78.81 722 TYR A CA 1
ATOM 5885 C C . TYR A 1 722 ? 13.091 16.223 9.298 1.00 78.81 722 TYR A C 1
ATOM 5887 O O . TYR A 1 722 ? 12.989 17.018 8.373 1.00 78.81 722 TYR A O 1
ATOM 5895 N N . VAL A 1 723 ? 12.149 15.309 9.555 1.00 76.88 723 VAL A N 1
ATOM 5896 C CA . VAL A 1 723 ? 10.945 15.109 8.726 1.00 76.88 723 VAL A CA 1
ATOM 5897 C C . VAL A 1 723 ? 10.088 16.373 8.678 1.00 76.88 723 VAL A C 1
ATOM 5899 O O . VAL A 1 723 ? 9.713 16.830 7.599 1.00 76.88 723 VAL A O 1
ATOM 5902 N N . LEU A 1 724 ? 9.806 16.962 9.840 1.00 77.88 724 LEU A N 1
ATOM 5903 C CA . LEU A 1 724 ? 9.071 18.215 9.975 1.00 77.88 724 LEU A CA 1
ATOM 5904 C C . LEU A 1 724 ? 9.781 19.352 9.242 1.00 77.88 724 LEU A C 1
ATOM 5906 O O . LEU A 1 724 ? 9.149 20.084 8.486 1.00 77.88 724 LEU A O 1
ATOM 5910 N N . LEU A 1 725 ? 11.100 19.462 9.398 1.00 76.50 725 LEU A N 1
ATOM 5911 C CA . LEU A 1 725 ? 11.907 20.468 8.724 1.00 76.50 725 LEU A CA 1
ATOM 5912 C C . LEU A 1 725 ? 11.932 20.268 7.204 1.00 76.50 725 LEU A C 1
ATOM 5914 O O . LEU A 1 725 ? 11.864 21.258 6.479 1.00 76.50 725 LEU A O 1
ATOM 5918 N N . THR A 1 726 ? 12.024 19.038 6.692 1.00 73.12 726 THR A N 1
ATOM 5919 C CA . THR A 1 726 ? 11.951 18.798 5.244 1.00 73.12 726 THR A CA 1
ATOM 5920 C C . THR A 1 726 ? 10.565 19.154 4.717 1.00 73.12 726 THR A C 1
ATOM 5922 O O . THR A 1 726 ? 10.466 19.877 3.729 1.00 73.12 726 THR A O 1
ATOM 5925 N N . ARG A 1 727 ? 9.483 18.757 5.397 1.00 74.69 727 ARG A N 1
ATOM 5926 C CA . ARG A 1 727 ? 8.118 19.148 4.996 1.00 74.69 727 ARG A CA 1
ATOM 5927 C C . ARG A 1 727 ? 7.912 20.652 5.037 1.00 74.69 727 ARG A C 1
ATOM 5929 O O . ARG A 1 727 ? 7.326 21.223 4.120 1.00 74.69 727 ARG A O 1
ATOM 5936 N N . TYR A 1 728 ? 8.461 21.303 6.052 1.00 76.69 728 TYR A N 1
ATOM 5937 C CA . TYR A 1 728 ? 8.496 22.750 6.132 1.00 76.69 728 TYR A CA 1
ATOM 5938 C C . TYR A 1 728 ? 9.294 23.354 4.968 1.00 76.69 728 TYR A C 1
ATOM 5940 O O . TYR A 1 728 ? 8.821 24.288 4.335 1.00 76.69 728 TYR A O 1
ATOM 5948 N N . LYS A 1 729 ? 10.456 22.798 4.603 1.00 72.94 729 LYS A N 1
ATOM 5949 C CA . LYS A 1 729 ? 11.231 23.235 3.430 1.00 72.94 729 LYS A CA 1
ATOM 5950 C C . LYS A 1 729 ? 10.487 23.045 2.119 1.00 72.94 729 LYS A C 1
ATOM 5952 O O . LYS A 1 729 ? 10.637 23.893 1.254 1.00 72.94 729 LYS A O 1
ATOM 5957 N N . GLU A 1 730 ? 9.731 21.968 1.943 1.00 70.00 730 GLU A N 1
ATOM 5958 C CA . GLU A 1 730 ? 8.878 21.780 0.765 1.00 70.00 730 GLU A CA 1
ATOM 5959 C C . GLU A 1 730 ? 7.809 22.872 0.715 1.00 70.00 730 GLU A C 1
ATOM 5961 O O . GLU A 1 730 ? 7.707 23.580 -0.283 1.00 70.00 730 GLU A O 1
ATOM 5966 N N . MET A 1 731 ? 7.101 23.089 1.828 1.00 72.31 731 MET A N 1
ATOM 5967 C CA . MET A 1 731 ? 6.107 24.156 1.960 1.00 72.31 731 MET A CA 1
ATOM 5968 C C . MET A 1 731 ? 6.718 25.536 1.674 1.00 72.31 731 MET A C 1
ATOM 5970 O O . MET A 1 731 ? 6.157 26.314 0.907 1.00 72.31 731 MET A O 1
ATOM 5974 N N . VAL A 1 732 ? 7.897 25.829 2.232 1.00 71.50 732 VAL A N 1
ATOM 5975 C CA . VAL A 1 732 ? 8.625 27.083 2.007 1.00 71.50 732 VAL A CA 1
ATOM 5976 C C . VAL A 1 732 ? 9.192 27.164 0.605 1.00 71.50 732 VAL A C 1
ATOM 5978 O O . VAL A 1 732 ? 9.232 28.253 0.066 1.00 71.50 732 VAL A O 1
ATOM 5981 N N . ARG A 1 733 ? 9.656 26.081 -0.018 1.00 67.31 733 ARG A N 1
ATOM 5982 C CA . ARG A 1 733 ? 10.175 26.113 -1.392 1.00 67.31 733 ARG A CA 1
ATOM 5983 C C . ARG A 1 733 ? 9.050 26.445 -2.358 1.00 67.31 733 ARG A C 1
ATOM 5985 O O . ARG A 1 733 ? 9.239 27.329 -3.186 1.00 67.31 733 ARG A O 1
ATOM 5992 N N . GLU A 1 734 ? 7.896 25.804 -2.203 1.00 66.12 734 GLU A N 1
ATOM 5993 C CA . GLU A 1 734 ? 6.680 26.142 -2.946 1.00 66.12 734 GLU A CA 1
ATOM 5994 C C . GLU A 1 734 ? 6.282 27.604 -2.681 1.00 66.12 734 GLU A C 1
ATOM 5996 O O . GLU A 1 734 ? 6.061 28.368 -3.616 1.00 66.12 734 GLU A O 1
ATOM 6001 N N . TYR A 1 735 ? 6.311 28.053 -1.422 1.00 65.00 735 TYR A N 1
ATOM 6002 C CA . TYR A 1 735 ? 5.969 29.431 -1.053 1.00 65.00 735 TYR A CA 1
ATOM 6003 C C . TYR A 1 735 ? 6.982 30.487 -1.539 1.00 65.00 735 TYR A C 1
ATOM 6005 O O . TYR A 1 735 ? 6.598 31.541 -2.031 1.00 65.00 735 TYR A O 1
ATOM 6013 N N . ALA A 1 736 ? 8.283 30.232 -1.417 1.00 60.97 736 ALA A N 1
ATOM 6014 C CA . ALA A 1 736 ? 9.376 31.162 -1.697 1.00 60.97 736 ALA A CA 1
ATOM 6015 C C . ALA A 1 736 ? 9.691 31.241 -3.190 1.00 60.97 736 ALA A C 1
ATOM 6017 O O . ALA A 1 736 ? 10.050 32.315 -3.672 1.00 60.97 736 ALA A O 1
ATOM 6018 N N . PHE A 1 737 ? 9.531 30.141 -3.931 1.00 55.62 737 PHE A N 1
ATOM 6019 C CA . PHE A 1 737 ? 9.526 30.174 -5.393 1.00 55.62 737 PHE A CA 1
ATOM 6020 C C . PHE A 1 737 ? 8.419 31.114 -5.896 1.00 55.62 737 PHE A C 1
ATOM 6022 O O . PHE A 1 737 ? 8.674 31.973 -6.739 1.00 55.62 737 PHE A O 1
ATOM 6029 N N . VAL A 1 738 ? 7.232 31.040 -5.285 1.00 50.81 738 VAL A N 1
ATOM 6030 C CA . VAL A 1 738 ? 6.085 31.908 -5.593 1.00 50.81 738 VAL A CA 1
ATOM 6031 C C . VAL A 1 738 ? 6.326 33.357 -5.151 1.00 50.81 738 VAL A C 1
ATOM 6033 O O . VAL A 1 738 ? 6.158 34.277 -5.948 1.00 50.81 738 VAL A O 1
ATOM 6036 N N . ALA A 1 739 ? 6.787 33.582 -3.920 1.00 54.44 739 ALA A N 1
ATOM 6037 C CA . ALA A 1 739 ? 6.963 34.922 -3.360 1.00 54.44 739 ALA A CA 1
ATOM 6038 C C . ALA A 1 739 ? 8.130 35.701 -3.988 1.00 54.44 739 ALA A C 1
ATOM 6040 O O . ALA A 1 739 ? 8.049 36.919 -4.134 1.00 54.44 739 ALA A O 1
ATOM 6041 N N . LYS A 1 740 ? 9.229 35.023 -4.349 1.00 51.00 740 LYS A N 1
ATOM 6042 C CA . LYS A 1 740 ? 10.453 35.684 -4.826 1.00 51.00 740 LYS A CA 1
ATOM 6043 C C . LYS A 1 740 ? 10.488 35.872 -6.340 1.00 51.00 740 LYS A C 1
ATOM 6045 O O . LYS A 1 740 ? 11.151 36.799 -6.797 1.00 51.00 740 LYS A O 1
ATOM 6050 N N . GLN A 1 741 ? 9.834 35.004 -7.115 1.00 44.91 741 GLN A N 1
ATOM 6051 C CA . GLN A 1 741 ? 10.005 35.006 -8.568 1.00 44.91 741 GLN A CA 1
ATOM 6052 C C . GLN A 1 741 ? 8.851 35.682 -9.334 1.00 44.91 741 GLN A C 1
ATOM 6054 O O . GLN A 1 741 ? 9.091 36.150 -10.443 1.00 44.91 741 GLN A O 1
ATOM 6059 N N . TRP A 1 742 ? 7.644 35.825 -8.761 1.00 47.06 742 TRP A N 1
ATOM 6060 C CA . TRP A 1 742 ? 6.498 36.402 -9.484 1.00 47.06 742 TRP A CA 1
ATOM 6061 C C . TRP A 1 742 ? 5.591 37.249 -8.581 1.00 47.06 742 TRP A C 1
ATOM 6063 O O . TRP A 1 742 ? 4.566 36.792 -8.090 1.00 47.06 742 TRP A O 1
ATOM 6073 N N . GLY A 1 743 ? 5.913 38.538 -8.434 1.00 47.53 743 GLY A N 1
ATOM 6074 C CA . GLY A 1 743 ? 5.019 39.527 -7.808 1.00 47.53 743 GLY A CA 1
ATOM 6075 C C . GLY A 1 743 ? 3.713 39.793 -8.578 1.00 47.53 743 GLY A C 1
ATOM 6076 O O . GLY A 1 743 ? 2.966 40.696 -8.214 1.00 47.53 743 GLY A O 1
ATOM 6077 N N . ILE A 1 744 ? 3.438 39.065 -9.667 1.00 46.69 744 ILE A N 1
ATOM 6078 C CA . ILE A 1 744 ? 2.312 39.296 -10.573 1.00 46.69 744 ILE A CA 1
ATOM 6079 C C . ILE A 1 744 ? 1.823 37.925 -11.092 1.00 46.69 744 ILE A C 1
ATOM 6081 O O . ILE A 1 744 ? 2.558 37.236 -11.791 1.00 46.69 744 ILE A O 1
ATOM 6085 N N . ILE A 1 745 ? 0.568 37.572 -10.769 1.00 45.38 745 ILE A N 1
ATOM 6086 C CA . ILE A 1 745 ? -0.235 36.399 -11.209 1.00 45.38 745 ILE A CA 1
ATOM 6087 C C . ILE A 1 745 ? -0.191 35.167 -10.276 1.00 45.38 745 ILE A C 1
ATOM 6089 O O . ILE A 1 745 ? 0.430 34.145 -10.543 1.00 45.38 745 ILE A O 1
ATOM 6093 N N . PHE A 1 746 ? -1.007 35.243 -9.220 1.00 48.62 746 PHE A N 1
ATOM 6094 C CA . PHE A 1 746 ? -1.366 34.170 -8.273 1.00 48.62 746 PHE A CA 1
ATOM 6095 C C . PHE A 1 746 ? -2.378 33.136 -8.825 1.00 48.62 746 PHE A C 1
ATOM 6097 O O . PHE A 1 746 ? -3.081 32.485 -8.056 1.00 48.62 746 PHE A O 1
ATOM 6104 N N . GLY A 1 747 ? -2.510 33.005 -10.149 1.00 47.03 747 GLY A N 1
ATOM 6105 C CA . GLY A 1 747 ? -3.691 32.398 -10.778 1.00 47.03 747 GLY A CA 1
ATOM 6106 C C . GLY A 1 747 ? -3.990 30.951 -10.381 1.00 47.03 747 GLY A C 1
ATOM 6107 O O . GLY A 1 747 ? -5.154 30.622 -10.201 1.00 47.03 747 GLY A O 1
ATOM 6108 N N . GLU A 1 748 ? -2.982 30.093 -10.214 1.00 49.12 748 GLU A N 1
ATOM 6109 C CA . GLU A 1 748 ? -3.213 28.679 -9.891 1.00 49.12 748 GLU A CA 1
ATOM 6110 C C . GLU A 1 748 ? -2.052 28.113 -9.066 1.00 49.12 748 GLU A C 1
ATOM 6112 O O . GLU A 1 748 ? -1.093 27.553 -9.595 1.00 49.12 748 GLU A O 1
ATOM 6117 N N . MET A 1 749 ? -2.127 28.255 -7.740 1.00 50.78 749 MET A N 1
ATOM 6118 C CA . MET A 1 749 ? -1.304 27.433 -6.850 1.00 50.78 749 MET A CA 1
ATOM 6119 C C . MET A 1 749 ? -1.616 25.951 -7.099 1.00 50.78 749 MET A C 1
ATOM 6121 O O . MET A 1 749 ? -2.786 25.553 -7.125 1.00 50.78 749 MET A O 1
ATOM 6125 N N . LYS A 1 750 ? -0.584 25.100 -7.185 1.00 54.06 750 LYS A N 1
ATOM 6126 C CA . LYS A 1 750 ? -0.767 23.676 -6.882 1.00 54.06 750 LYS A CA 1
ATOM 6127 C C . LYS A 1 750 ? -1.247 23.610 -5.434 1.00 54.06 750 LYS A C 1
ATOM 6129 O O . LYS A 1 750 ? -0.523 23.979 -4.516 1.00 54.06 750 LYS A O 1
ATOM 6134 N N . ARG A 1 751 ? -2.515 23.232 -5.262 1.00 64.19 751 ARG A N 1
ATOM 6135 C CA . ARG A 1 751 ? -3.207 23.138 -3.970 1.00 64.19 751 ARG A CA 1
ATOM 6136 C C . ARG A 1 751 ? -2.300 22.441 -2.953 1.00 64.19 751 ARG A C 1
ATOM 6138 O O . ARG A 1 751 ? -1.831 21.335 -3.235 1.00 64.19 751 ARG A O 1
ATOM 6145 N N . LEU A 1 752 ? -2.073 23.056 -1.785 1.00 65.06 752 LEU A N 1
ATOM 6146 C CA . LEU A 1 752 ? -1.456 22.332 -0.674 1.00 65.06 752 LEU A CA 1
ATOM 6147 C C . LEU A 1 752 ? -2.313 21.096 -0.415 1.00 65.06 752 LEU A C 1
ATOM 6149 O O . LEU A 1 752 ? -3.535 21.179 -0.290 1.00 65.06 752 LEU A O 1
ATOM 6153 N N . THR A 1 753 ? -1.680 19.928 -0.397 1.00 68.06 753 THR A N 1
ATOM 6154 C CA . THR A 1 753 ? -2.422 18.699 -0.132 1.00 68.06 753 THR A CA 1
ATOM 6155 C C . THR A 1 753 ? -2.983 18.753 1.289 1.00 68.06 753 THR A C 1
ATOM 6157 O O . THR A 1 753 ? -2.323 19.254 2.202 1.00 68.06 753 THR A O 1
ATOM 6160 N N . ALA A 1 754 ? -4.182 18.203 1.498 1.00 70.06 754 ALA A N 1
ATOM 6161 C CA . ALA A 1 754 ? -4.814 18.119 2.820 1.00 70.06 754 ALA A CA 1
ATOM 6162 C C . ALA A 1 754 ? -3.865 17.548 3.893 1.00 70.06 754 ALA A C 1
ATOM 6164 O O . ALA A 1 754 ? -3.882 17.978 5.041 1.00 70.06 754 ALA A O 1
ATOM 6165 N N . LYS A 1 755 ? -2.978 16.629 3.490 1.00 70.62 755 LYS A N 1
ATOM 6166 C CA . LYS A 1 755 ? -1.952 16.031 4.347 1.00 70.62 755 LYS A CA 1
ATOM 6167 C C . LYS A 1 755 ? -0.906 17.040 4.833 1.00 70.62 755 LYS A C 1
ATOM 6169 O O . LYS A 1 755 ? -0.507 16.966 5.988 1.00 70.62 755 LYS A O 1
ATOM 6174 N N . ILE A 1 756 ? -0.465 17.974 3.985 1.00 73.69 756 ILE A N 1
ATOM 6175 C CA . ILE A 1 756 ? 0.478 19.026 4.399 1.00 73.69 756 ILE A CA 1
ATOM 6176 C C . ILE A 1 756 ? -0.194 19.918 5.442 1.00 73.69 756 ILE A C 1
ATOM 6178 O O . ILE A 1 756 ? 0.371 20.111 6.510 1.00 73.69 756 ILE A O 1
ATOM 6182 N N . LEU A 1 757 ? -1.430 20.355 5.184 1.00 75.94 757 LEU A N 1
ATOM 6183 C CA . LEU A 1 757 ? -2.199 21.195 6.111 1.00 75.94 757 LEU A CA 1
ATOM 6184 C C . LEU A 1 757 ? -2.467 20.511 7.455 1.00 75.94 757 LEU A C 1
ATOM 6186 O O . LEU A 1 757 ? -2.439 21.173 8.485 1.00 75.94 757 LEU A O 1
ATOM 6190 N N . GLN A 1 758 ? -2.687 19.195 7.458 1.00 76.50 758 GLN A N 1
ATOM 6191 C CA . GLN A 1 758 ? -2.815 18.419 8.691 1.00 76.50 758 GLN A CA 1
ATOM 6192 C C . GLN A 1 758 ? -1.493 18.325 9.459 1.00 76.50 758 GLN A C 1
ATOM 6194 O O . GLN A 1 758 ? -1.512 18.324 10.679 1.00 76.50 758 GLN A O 1
ATOM 6199 N N . LEU A 1 759 ? -0.339 18.267 8.791 1.00 78.31 759 LEU A N 1
ATOM 6200 C CA . LEU A 1 759 ? 0.958 18.151 9.468 1.00 78.31 759 LEU A CA 1
ATOM 6201 C C . LEU A 1 759 ? 1.523 19.499 9.937 1.00 78.31 759 LEU A C 1
ATOM 6203 O O . LEU A 1 759 ? 2.295 19.519 10.893 1.00 78.31 759 LEU A O 1
ATOM 6207 N N . THR A 1 760 ? 1.134 20.619 9.319 1.00 80.12 760 THR A N 1
ATOM 6208 C CA . THR A 1 760 ? 1.622 21.962 9.679 1.00 80.12 760 THR A CA 1
ATOM 6209 C C . THR A 1 760 ? 1.468 22.306 11.168 1.00 80.12 760 THR A C 1
ATOM 6211 O O . THR A 1 760 ? 2.412 22.851 11.731 1.00 80.12 760 THR A O 1
ATOM 6214 N N . PRO A 1 761 ? 0.366 21.977 11.867 1.00 84.44 761 PRO A N 1
ATOM 6215 C CA . PRO A 1 761 ? 0.232 22.285 13.288 1.00 84.44 761 PRO A CA 1
ATOM 6216 C C . PRO A 1 761 ? 1.227 21.531 14.185 1.00 84.44 761 PRO A C 1
ATOM 6218 O O . PRO A 1 761 ? 1.571 22.033 15.253 1.00 84.44 761 PRO A O 1
ATOM 6221 N N . LEU A 1 762 ? 1.763 20.384 13.741 1.00 85.25 762 LEU A N 1
ATOM 6222 C CA . LEU A 1 762 ? 2.840 19.677 14.452 1.00 85.25 762 LEU A CA 1
ATOM 6223 C C . LEU A 1 762 ? 4.177 20.436 14.392 1.00 85.25 762 LEU A C 1
ATOM 6225 O O . LEU A 1 762 ? 5.087 20.141 15.163 1.00 85.25 762 LEU A O 1
ATOM 6229 N N . LEU A 1 763 ? 4.295 21.436 13.508 1.00 82.62 763 LEU A N 1
ATOM 6230 C CA . LEU A 1 763 ? 5.418 22.376 13.468 1.00 82.62 763 LEU A CA 1
ATOM 6231 C C . LEU A 1 763 ? 5.326 23.448 14.560 1.00 82.62 763 LEU A C 1
ATOM 6233 O O . LEU A 1 763 ? 6.186 24.321 14.617 1.00 82.62 763 LEU A O 1
ATOM 6237 N N . ASN A 1 764 ? 4.317 23.438 15.430 1.00 85.44 764 ASN A N 1
ATOM 6238 C CA . ASN A 1 764 ? 4.257 24.412 16.512 1.00 85.44 764 ASN A CA 1
ATOM 6239 C C . ASN A 1 764 ? 5.495 24.255 17.431 1.00 85.44 764 ASN A C 1
ATOM 6241 O O . ASN A 1 764 ? 5.683 23.180 18.006 1.00 85.44 764 ASN A O 1
ATOM 6245 N N . PRO A 1 765 ? 6.327 25.301 17.629 1.00 84.12 765 PRO A N 1
ATOM 6246 C CA . PRO A 1 765 ? 7.552 25.226 18.440 1.00 84.12 765 PRO A CA 1
ATOM 6247 C C . PRO A 1 765 ? 7.312 24.897 19.924 1.00 84.12 765 PRO A C 1
ATOM 6249 O O . PRO A 1 765 ? 8.265 24.671 20.677 1.00 84.12 765 PRO A O 1
ATOM 6252 N N . ARG A 1 766 ? 6.044 24.882 20.352 1.00 86.44 766 ARG A N 1
ATOM 6253 C CA . ARG A 1 766 ? 5.616 24.448 21.685 1.00 86.44 766 ARG A CA 1
ATOM 6254 C C . ARG A 1 766 ? 5.658 22.937 21.888 1.00 86.44 766 ARG A C 1
ATOM 6256 O O . ARG A 1 766 ? 5.701 22.501 23.038 1.00 86.44 766 ARG A O 1
ATOM 6263 N N . HIS A 1 767 ? 5.670 22.149 20.813 1.00 86.19 767 HIS A N 1
ATOM 6264 C CA . HIS A 1 767 ? 5.957 20.722 20.903 1.00 86.19 767 HIS A CA 1
ATOM 6265 C C . HIS A 1 767 ? 7.412 20.525 21.342 1.00 86.19 767 HIS A C 1
ATOM 6267 O O . HIS A 1 767 ? 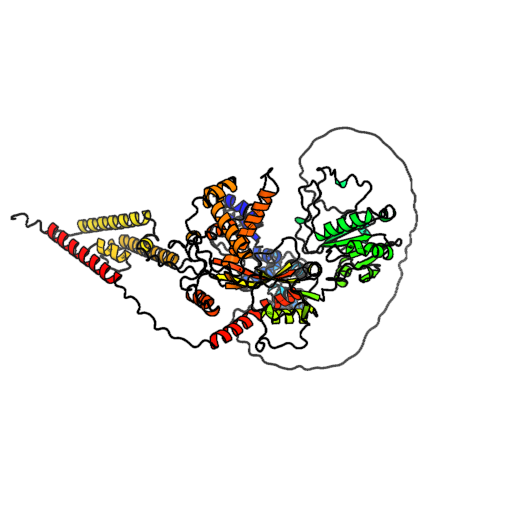8.342 20.957 20.656 1.00 86.19 767 HIS A O 1
ATOM 6273 N N . SER A 1 768 ? 7.634 19.856 22.478 1.00 84.56 768 SER A N 1
ATOM 6274 C CA . SER A 1 768 ? 8.991 19.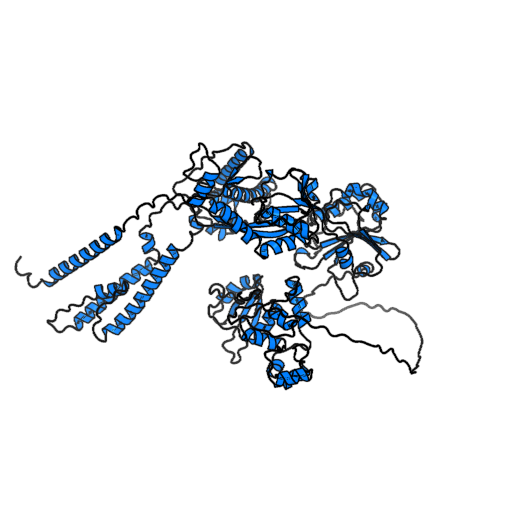426 22.823 1.00 84.56 768 SER A CA 1
ATOM 6275 C C . SER A 1 768 ? 9.384 18.256 21.934 1.00 84.56 768 SER A C 1
ATOM 6277 O O . SER A 1 768 ? 8.661 17.268 21.844 1.00 84.56 768 SER A O 1
ATOM 6279 N N . LEU A 1 769 ? 10.558 18.335 21.319 1.00 82.06 769 LEU A N 1
ATOM 6280 C CA . LEU A 1 769 ? 11.144 17.233 20.550 1.00 82.06 769 LEU A CA 1
ATOM 6281 C C . LEU A 1 769 ? 12.174 16.443 21.373 1.00 82.06 769 LEU A C 1
ATOM 6283 O O . LEU A 1 769 ? 12.758 15.484 20.873 1.00 82.06 769 LEU A O 1
ATOM 6287 N N . GLN A 1 770 ? 12.411 16.860 22.623 1.00 80.12 770 GLN A N 1
ATOM 6288 C CA . GLN A 1 770 ? 13.410 16.294 23.527 1.00 80.12 770 GLN A CA 1
ATOM 6289 C C . GLN A 1 770 ? 12.747 15.618 24.738 1.00 80.12 770 GLN A C 1
ATOM 6291 O O . GLN A 1 770 ? 11.775 16.171 25.271 1.00 80.12 770 GLN A O 1
ATOM 6296 N N . PRO A 1 771 ? 13.258 14.454 25.190 1.00 77.81 771 PRO A N 1
ATOM 6297 C CA . PRO A 1 771 ? 12.779 13.803 26.409 1.00 77.81 771 PRO A CA 1
ATOM 6298 C C . PRO A 1 771 ? 13.059 14.672 27.643 1.00 77.81 771 PRO A C 1
ATOM 6300 O O . PRO A 1 771 ? 14.074 15.368 27.695 1.00 77.81 771 PRO A O 1
ATOM 6303 N N . ASN A 1 772 ? 12.180 14.616 28.647 1.00 74.19 772 ASN A N 1
ATOM 6304 C CA . ASN A 1 772 ? 12.258 15.491 29.827 1.00 74.19 772 ASN A CA 1
ATOM 6305 C C . ASN A 1 772 ? 13.461 15.179 30.734 1.00 74.19 772 ASN A C 1
ATOM 6307 O O . ASN A 1 772 ? 14.013 16.085 31.353 1.00 74.19 772 ASN A O 1
ATOM 6311 N N . ASP A 1 773 ? 13.867 13.909 30.791 1.00 71.06 773 ASP A N 1
ATOM 6312 C CA . ASP A 1 773 ? 14.842 13.403 31.767 1.00 71.06 773 ASP A CA 1
ATOM 6313 C C . ASP A 1 773 ? 16.304 13.550 31.320 1.00 71.06 773 ASP A C 1
ATOM 6315 O O . ASP A 1 773 ? 17.234 13.175 32.038 1.00 71.06 773 ASP A O 1
ATOM 6319 N N . ILE A 1 774 ? 16.543 14.084 30.121 1.00 70.62 774 ILE A N 1
ATOM 6320 C CA . ILE A 1 774 ? 17.891 14.206 29.575 1.00 70.62 774 ILE A CA 1
ATOM 6321 C C . ILE A 1 774 ? 18.456 15.577 29.952 1.00 70.62 774 ILE A C 1
ATOM 6323 O O . ILE A 1 774 ? 18.373 16.544 29.198 1.00 70.62 774 ILE A O 1
ATOM 6327 N N . GLY A 1 775 ? 19.034 15.651 31.155 1.00 64.31 775 GLY A N 1
ATOM 6328 C CA . GLY A 1 775 ? 19.846 16.790 31.582 1.00 64.31 775 GLY A CA 1
ATOM 6329 C C . GLY A 1 775 ? 20.975 17.073 30.582 1.00 64.31 775 GLY A C 1
ATOM 6330 O O . GLY A 1 775 ? 21.520 16.159 29.963 1.00 64.31 775 GLY A O 1
ATOM 6331 N N . SER A 1 776 ? 21.333 18.346 30.414 1.00 60.56 776 SER A N 1
ATOM 6332 C CA . SER A 1 776 ? 22.259 18.823 29.375 1.00 60.56 776 SER A CA 1
ATOM 6333 C C . SER A 1 776 ? 23.701 18.305 29.485 1.00 60.56 776 SER A C 1
ATOM 6335 O O . SER A 1 776 ? 24.509 18.569 28.597 1.00 60.56 776 SER A O 1
ATOM 6337 N N . GLU A 1 777 ? 24.049 17.579 30.547 1.00 59.19 777 GLU A N 1
ATOM 6338 C CA . GLU A 1 777 ? 25.414 17.144 30.830 1.00 59.19 777 GLU A CA 1
ATOM 6339 C C . GLU A 1 777 ? 25.547 15.618 30.658 1.00 59.19 777 GLU A C 1
ATOM 6341 O O . GLU A 1 777 ? 25.047 14.831 31.454 1.00 59.19 777 GLU A O 1
ATOM 6346 N N . ASN A 1 778 ? 26.254 15.204 29.598 1.00 59.19 778 ASN A N 1
ATOM 6347 C CA . ASN A 1 778 ? 26.653 13.824 29.261 1.00 59.19 778 ASN A CA 1
ATOM 6348 C C . ASN A 1 778 ? 25.552 12.864 28.785 1.00 59.19 778 ASN A C 1
ATOM 6350 O O . ASN A 1 778 ? 25.302 11.790 29.338 1.00 59.19 778 ASN A O 1
ATOM 6354 N N . ILE A 1 779 ? 24.981 13.203 27.633 1.00 61.47 779 ILE A N 1
ATOM 6355 C CA . ILE A 1 779 ? 24.058 12.344 26.901 1.00 61.47 779 ILE A CA 1
ATOM 6356 C C . ILE A 1 779 ? 24.834 11.244 26.154 1.00 61.47 779 ILE A C 1
ATOM 6358 O O . ILE A 1 779 ? 25.266 11.411 25.014 1.00 61.47 779 ILE A O 1
ATOM 6362 N N . ILE A 1 780 ? 25.003 10.074 26.773 1.00 70.19 780 ILE A N 1
ATOM 6363 C CA . ILE A 1 780 ? 25.481 8.885 26.053 1.00 70.19 780 ILE A CA 1
ATOM 6364 C C . ILE A 1 780 ? 24.356 8.415 25.117 1.00 70.19 780 ILE A C 1
ATOM 6366 O O . ILE A 1 780 ? 23.243 8.156 25.567 1.00 70.19 780 ILE A O 1
ATOM 6370 N N . LYS A 1 781 ? 24.643 8.245 23.818 1.00 65.25 781 LYS A N 1
ATOM 6371 C CA . LYS A 1 781 ? 23.689 7.844 22.754 1.00 65.25 781 LYS A CA 1
ATOM 6372 C C . LYS A 1 781 ? 22.768 6.670 23.115 1.00 65.25 781 LYS A C 1
ATOM 6374 O O . LYS A 1 781 ? 21.623 6.606 22.669 1.00 65.25 781 LYS A O 1
ATOM 6379 N N . HIS A 1 782 ? 23.264 5.731 23.921 1.00 65.00 782 HIS A N 1
ATOM 6380 C CA . HIS A 1 782 ? 22.482 4.583 24.377 1.00 65.00 782 HIS A CA 1
ATOM 6381 C C . HIS A 1 782 ? 21.326 4.983 25.310 1.00 65.00 782 HIS A C 1
ATOM 6383 O O . HIS A 1 782 ? 20.263 4.368 25.255 1.00 65.00 782 HIS A O 1
ATOM 6389 N N . ASN A 1 783 ? 21.503 6.046 26.099 1.00 72.19 783 ASN A N 1
ATOM 6390 C CA . ASN A 1 783 ? 20.514 6.536 27.053 1.00 72.19 783 ASN A CA 1
ATOM 6391 C C . ASN A 1 783 ? 19.364 7.267 26.356 1.00 72.19 783 ASN A C 1
ATOM 6393 O O . ASN A 1 783 ? 18.229 7.091 26.775 1.00 72.19 783 ASN A O 1
ATOM 6397 N N . ILE A 1 784 ? 19.617 7.998 25.259 1.00 71.06 784 ILE A N 1
ATOM 6398 C CA . ILE A 1 784 ? 18.545 8.669 24.496 1.00 71.06 784 ILE A CA 1
ATOM 6399 C C . ILE A 1 784 ? 17.583 7.639 23.920 1.00 71.06 784 ILE A C 1
ATOM 6401 O O . ILE A 1 784 ? 16.376 7.732 24.103 1.00 71.06 784 ILE A O 1
ATOM 6405 N N . ARG A 1 785 ? 18.125 6.620 23.240 1.00 69.31 785 ARG A N 1
ATOM 6406 C CA . ARG A 1 785 ? 17.302 5.566 22.647 1.00 69.31 785 ARG A CA 1
ATOM 6407 C C . ARG A 1 785 ? 16.525 4.802 23.714 1.00 69.31 785 ARG A C 1
ATOM 6409 O O . ARG A 1 785 ? 15.387 4.445 23.461 1.00 69.31 785 ARG A O 1
ATOM 6416 N N . TYR A 1 786 ? 17.124 4.558 24.878 1.00 71.12 786 TYR A N 1
ATOM 6417 C CA . TYR A 1 786 ? 16.434 3.904 25.986 1.00 71.12 786 TYR A CA 1
ATOM 6418 C C . TYR A 1 786 ? 15.346 4.788 26.609 1.00 71.12 786 TYR A C 1
ATOM 6420 O O . TYR A 1 786 ? 14.266 4.282 26.877 1.00 71.12 786 TYR A O 1
ATOM 6428 N N . ALA A 1 787 ? 15.600 6.085 26.803 1.00 70.56 787 ALA A N 1
ATOM 6429 C CA . ALA A 1 787 ? 14.599 7.037 27.288 1.00 70.56 787 ALA A CA 1
ATOM 6430 C C . ALA A 1 787 ? 13.401 7.098 26.330 1.00 70.56 787 ALA A C 1
ATOM 6432 O O . ALA A 1 787 ? 12.265 6.948 26.756 1.00 70.56 787 ALA A O 1
ATOM 6433 N N . ILE A 1 788 ? 13.676 7.160 25.024 1.00 68.94 788 ILE A N 1
ATOM 6434 C CA . ILE A 1 788 ? 12.664 7.077 23.966 1.00 68.94 788 ILE A CA 1
ATOM 6435 C C . ILE A 1 788 ? 11.914 5.730 24.036 1.00 68.94 788 ILE A C 1
ATOM 6437 O O . ILE A 1 788 ? 10.697 5.698 24.162 1.00 68.94 788 ILE A O 1
ATOM 6441 N N . GLU A 1 789 ? 12.619 4.592 24.017 1.00 68.25 789 GLU A N 1
ATOM 6442 C CA . GLU A 1 789 ? 11.999 3.253 24.066 1.00 68.25 789 GLU A CA 1
ATOM 6443 C C . GLU A 1 789 ? 11.191 3.000 25.358 1.00 68.25 789 GLU A C 1
ATOM 6445 O O . GLU A 1 789 ? 10.274 2.185 25.338 1.00 68.25 789 GLU A O 1
ATOM 6450 N N . LYS A 1 790 ? 11.524 3.659 26.477 1.00 67.25 790 LYS A N 1
ATOM 6451 C CA . LYS A 1 790 ? 10.816 3.532 27.761 1.00 67.25 790 LYS A CA 1
ATOM 6452 C C . LYS A 1 790 ? 9.527 4.356 27.803 1.00 67.25 790 LYS A C 1
ATOM 6454 O O . LYS A 1 790 ? 8.617 3.994 28.541 1.00 67.25 790 LYS A O 1
ATOM 6459 N N . GLU A 1 791 ? 9.469 5.461 27.067 1.00 62.34 791 GLU A N 1
ATOM 6460 C CA . GLU A 1 791 ? 8.416 6.462 27.227 1.00 62.34 791 GLU A CA 1
ATOM 6461 C C . GLU A 1 791 ? 7.211 6.298 26.274 1.00 62.34 791 GLU A C 1
ATOM 6463 O O . GLU A 1 791 ? 6.194 6.933 26.542 1.00 62.34 791 GLU A O 1
ATOM 6468 N N . GLY A 1 792 ? 7.230 5.456 25.221 1.00 55.94 792 GLY A N 1
ATOM 6469 C CA . GLY A 1 792 ? 6.048 5.356 24.336 1.00 55.94 792 GLY A CA 1
ATOM 6470 C C . GLY A 1 792 ? 5.829 4.082 23.513 1.00 55.94 792 GLY A C 1
ATOM 6471 O O . GLY A 1 792 ? 6.747 3.300 23.261 1.00 55.94 792 GLY A O 1
ATOM 6472 N N . GLU A 1 793 ? 4.574 3.912 23.068 1.00 58.59 793 GLU A N 1
ATOM 6473 C CA . GLU A 1 793 ? 4.080 2.736 22.328 1.00 58.59 793 GLU A CA 1
ATOM 6474 C C . GLU A 1 793 ? 3.361 3.058 20.990 1.00 58.59 793 GLU A C 1
ATOM 6476 O O . GLU A 1 793 ? 3.387 2.205 20.094 1.00 58.59 793 GLU A O 1
ATOM 6481 N N . ASP A 1 794 ? 2.826 4.273 20.786 1.00 60.12 794 ASP A N 1
ATOM 6482 C CA . ASP A 1 794 ? 1.912 4.605 19.670 1.00 60.12 794 ASP A CA 1
ATOM 6483 C C . ASP A 1 794 ? 2.580 5.205 18.418 1.00 60.12 794 ASP A C 1
ATOM 6485 O O . ASP A 1 794 ? 3.587 5.905 18.510 1.00 60.12 794 ASP A O 1
ATOM 6489 N N . SER A 1 795 ? 1.992 4.971 17.231 1.00 59.66 795 SER A N 1
ATOM 6490 C CA . SER A 1 795 ? 2.477 5.455 15.922 1.00 59.66 795 SER A CA 1
ATOM 6491 C C . SER A 1 795 ? 1.469 6.310 15.148 1.00 59.66 795 SER A C 1
ATOM 6493 O O . SER A 1 795 ? 0.327 5.895 14.981 1.00 59.66 795 SER A O 1
ATOM 6495 N N . ILE A 1 796 ? 1.902 7.456 14.600 1.00 61.66 796 ILE A N 1
ATOM 6496 C CA . ILE A 1 796 ? 1.020 8.421 13.891 1.00 61.66 796 ILE A CA 1
ATOM 6497 C C . ILE A 1 796 ? 1.291 8.497 12.385 1.00 61.66 796 ILE A C 1
ATOM 6499 O O . ILE A 1 796 ? 0.400 8.858 11.617 1.00 61.66 796 ILE A O 1
ATOM 6503 N N . LEU A 1 797 ? 2.507 8.176 11.936 1.00 66.44 797 LEU A N 1
ATOM 6504 C CA . LEU A 1 797 ? 2.880 8.347 10.533 1.00 66.44 797 LEU A CA 1
ATOM 6505 C C . LEU A 1 797 ? 3.578 7.103 9.995 1.00 66.44 797 LEU A C 1
ATOM 6507 O O . LEU A 1 797 ? 4.706 6.825 10.380 1.00 66.44 797 LEU A O 1
ATOM 6511 N N . ASP A 1 798 ? 2.946 6.406 9.056 1.00 65.50 798 ASP A N 1
ATOM 6512 C CA . ASP A 1 798 ? 3.619 5.370 8.277 1.00 65.50 798 ASP A CA 1
ATOM 6513 C C . ASP A 1 798 ? 4.395 6.023 7.138 1.00 65.50 798 ASP A C 1
ATOM 6515 O O . ASP A 1 798 ? 3.834 6.528 6.160 1.00 65.50 798 ASP A O 1
ATOM 6519 N N . ILE A 1 799 ? 5.714 6.026 7.270 1.00 70.56 799 ILE A N 1
ATOM 6520 C CA . ILE A 1 799 ? 6.625 6.353 6.188 1.00 70.56 799 ILE A CA 1
ATOM 6521 C C . ILE A 1 799 ? 7.202 5.060 5.650 1.00 70.56 799 ILE A C 1
ATOM 6523 O O . ILE A 1 799 ? 7.713 4.231 6.388 1.00 70.56 799 ILE A O 1
ATOM 6527 N N . THR A 1 800 ? 7.175 4.884 4.339 1.00 79.94 800 THR A N 1
ATOM 6528 C CA . THR A 1 800 ? 7.829 3.733 3.725 1.00 79.94 800 THR A CA 1
ATOM 6529 C C . THR A 1 800 ? 9.303 4.051 3.479 1.00 79.94 800 THR A C 1
ATOM 6531 O O . THR A 1 800 ? 9.629 4.980 2.740 1.00 79.94 800 THR A O 1
ATOM 6534 N N . LEU A 1 801 ? 10.195 3.278 4.093 1.00 84.44 801 LEU A N 1
ATOM 6535 C CA . LEU A 1 801 ? 11.611 3.227 3.751 1.00 84.44 801 LEU A CA 1
ATOM 6536 C C . LEU A 1 801 ? 11.787 2.259 2.578 1.00 84.44 801 LEU A C 1
ATOM 6538 O O . LEU A 1 801 ? 11.274 1.134 2.602 1.00 84.44 801 LEU A O 1
ATOM 6542 N N . GLY A 1 802 ? 12.509 2.682 1.546 1.00 89.94 802 GLY A N 1
ATOM 6543 C CA . GLY A 1 802 ? 12.694 1.884 0.342 1.00 89.94 802 GLY A CA 1
ATOM 6544 C C . GLY A 1 802 ? 14.044 2.085 -0.316 1.00 89.94 802 GLY A C 1
ATOM 6545 O O . GLY A 1 802 ? 14.655 3.147 -0.222 1.00 89.94 802 GLY A O 1
ATOM 6546 N N . TRP A 1 803 ? 14.483 1.058 -1.036 1.00 92.94 803 TRP A N 1
ATOM 6547 C CA . TRP A 1 803 ? 15.548 1.216 -2.015 1.00 92.94 803 TRP A CA 1
ATOM 6548 C C . TRP A 1 803 ? 14.980 1.855 -3.271 1.00 92.94 803 TRP A C 1
ATOM 6550 O O . TRP A 1 803 ? 14.004 1.365 -3.837 1.00 92.94 803 TRP A O 1
ATOM 6560 N N . ILE A 1 804 ? 15.612 2.929 -3.709 1.00 91.62 804 ILE A N 1
ATOM 6561 C CA . ILE A 1 804 ? 15.327 3.615 -4.957 1.00 91.62 804 ILE A CA 1
ATOM 6562 C C . ILE A 1 804 ? 16.435 3.226 -5.932 1.00 91.62 804 ILE A C 1
ATOM 6564 O O . ILE A 1 804 ? 17.611 3.518 -5.709 1.00 91.62 804 ILE A O 1
ATOM 6568 N N . PHE A 1 805 ? 16.051 2.511 -6.985 1.00 92.50 805 PHE A N 1
ATOM 6569 C CA . PHE A 1 805 ? 16.917 2.162 -8.102 1.00 92.50 805 PHE A CA 1
ATOM 6570 C C . PHE A 1 805 ? 16.638 3.154 -9.222 1.00 92.50 805 PHE A C 1
ATOM 6572 O O . PHE A 1 805 ? 15.683 2.957 -9.973 1.00 92.50 805 PHE A O 1
ATOM 6579 N N . ASP A 1 806 ? 17.422 4.221 -9.321 1.00 87.69 806 ASP A N 1
ATOM 6580 C CA . ASP A 1 806 ? 17.248 5.187 -10.402 1.00 87.69 806 ASP A CA 1
ATOM 6581 C C . ASP A 1 806 ? 17.968 4.725 -11.666 1.00 87.69 806 ASP A C 1
ATOM 6583 O O . ASP A 1 806 ? 19.099 4.224 -11.630 1.00 87.69 806 ASP A O 1
ATOM 6587 N N . ARG A 1 807 ? 17.286 4.916 -12.795 1.00 84.44 807 ARG A N 1
ATOM 6588 C CA . ARG A 1 807 ? 17.725 4.536 -14.144 1.00 84.44 807 ARG A CA 1
ATOM 6589 C C . ARG A 1 807 ? 18.169 3.074 -14.228 1.00 84.44 807 ARG A C 1
ATOM 6591 O O . ARG A 1 807 ? 19.246 2.791 -14.760 1.00 84.44 807 ARG A O 1
ATOM 6598 N N . PRO A 1 808 ? 17.356 2.113 -13.755 1.00 87.75 808 PRO A N 1
ATOM 6599 C CA . PRO A 1 808 ? 17.760 0.715 -13.747 1.00 87.75 808 PRO A CA 1
ATOM 6600 C C . PRO A 1 808 ? 17.947 0.140 -15.157 1.00 87.75 808 PRO A C 1
ATOM 6602 O O . PRO A 1 808 ? 18.617 -0.887 -15.299 1.00 87.75 808 PRO A O 1
ATOM 6605 N N . GLY A 1 809 ? 17.374 0.780 -16.185 1.00 85.56 809 GLY A N 1
ATOM 6606 C CA . GLY A 1 809 ? 17.323 0.253 -17.548 1.00 85.56 809 GLY A CA 1
ATOM 6607 C C . GLY A 1 809 ? 16.730 -1.158 -17.546 1.00 85.56 809 GLY A C 1
ATOM 6608 O O . GLY A 1 809 ? 15.838 -1.472 -16.756 1.00 85.56 809 GLY A O 1
ATOM 6609 N N . ASN A 1 810 ? 17.314 -2.056 -18.336 1.00 85.06 810 ASN A N 1
ATOM 6610 C CA . ASN A 1 810 ? 16.935 -3.475 -18.368 1.00 85.06 810 ASN A CA 1
ATOM 6611 C C . ASN A 1 810 ? 17.563 -4.320 -17.236 1.00 85.06 810 ASN A C 1
ATOM 6613 O O . ASN A 1 810 ? 17.618 -5.552 -17.318 1.00 85.06 810 ASN A O 1
ATOM 6617 N N . SER A 1 811 ? 18.081 -3.693 -16.174 1.00 90.12 811 SER A N 1
ATOM 6618 C CA . SER A 1 811 ? 18.690 -4.418 -15.058 1.00 90.12 811 SER A CA 1
ATOM 6619 C C . SER A 1 811 ? 17.676 -5.268 -14.298 1.00 90.12 811 SER A C 1
ATOM 6621 O O . SER A 1 811 ? 16.604 -4.816 -13.901 1.00 90.12 811 SER A O 1
ATOM 6623 N N . LYS A 1 812 ? 18.068 -6.509 -13.992 1.00 93.75 812 LYS A N 1
ATOM 6624 C CA . LYS A 1 812 ? 17.290 -7.419 -13.138 1.00 93.75 812 LYS A CA 1
ATOM 6625 C C . LYS A 1 812 ? 17.514 -7.172 -11.641 1.00 93.75 812 LYS A C 1
ATOM 6627 O O . LYS A 1 812 ? 16.837 -7.803 -10.831 1.00 93.75 812 LYS A O 1
ATOM 6632 N N . ILE A 1 813 ? 18.430 -6.274 -11.261 1.00 95.06 813 ILE A N 1
ATOM 6633 C CA . ILE A 1 813 ? 18.785 -6.015 -9.855 1.00 95.06 813 ILE A CA 1
ATOM 6634 C C . ILE A 1 813 ? 17.571 -5.589 -9.020 1.00 95.06 813 ILE A C 1
ATOM 6636 O O . ILE A 1 813 ? 17.355 -6.237 -7.995 1.00 95.06 813 ILE A O 1
ATOM 6640 N N . PRO A 1 814 ? 16.730 -4.611 -9.427 1.00 95.00 814 PRO A N 1
ATOM 6641 C CA . PRO A 1 814 ? 15.573 -4.226 -8.617 1.00 95.00 814 PRO A CA 1
ATOM 6642 C C . PRO A 1 814 ? 14.620 -5.405 -8.388 1.00 95.00 814 PRO A C 1
ATOM 6644 O O . PRO A 1 814 ? 14.122 -5.605 -7.283 1.00 95.00 814 PRO A O 1
ATOM 6647 N N . ARG A 1 815 ? 14.430 -6.255 -9.409 1.00 93.44 815 ARG A N 1
ATOM 6648 C CA . ARG A 1 815 ? 13.601 -7.468 -9.325 1.00 93.44 815 ARG A CA 1
ATOM 6649 C C . ARG A 1 815 ? 14.200 -8.511 -8.383 1.00 93.44 815 ARG A C 1
ATOM 6651 O O . ARG A 1 815 ? 13.467 -9.113 -7.605 1.00 93.44 815 ARG A O 1
ATOM 6658 N N . TYR A 1 816 ? 15.513 -8.732 -8.434 1.00 95.62 816 TYR A N 1
ATOM 6659 C CA . TYR A 1 816 ? 16.195 -9.645 -7.513 1.00 95.62 816 TYR A CA 1
ATOM 6660 C C . TYR A 1 816 ? 16.155 -9.138 -6.078 1.00 95.62 816 TYR A C 1
ATOM 6662 O O . TYR A 1 816 ? 15.912 -9.923 -5.166 1.00 95.62 816 TYR A O 1
ATOM 6670 N N . HIS A 1 817 ? 16.353 -7.837 -5.882 1.00 94.81 817 HIS A N 1
ATOM 6671 C CA . HIS A 1 817 ? 16.294 -7.213 -4.568 1.00 94.81 817 HIS A CA 1
ATOM 6672 C C . HIS A 1 817 ? 14.889 -7.293 -3.975 1.00 94.81 817 HIS A C 1
ATOM 6674 O O . HIS A 1 817 ? 14.722 -7.759 -2.852 1.00 94.81 817 HIS A O 1
ATOM 6680 N N . LYS A 1 818 ? 13.869 -6.954 -4.771 1.00 94.12 818 LYS A N 1
ATOM 6681 C CA . LYS A 1 818 ? 12.458 -7.119 -4.410 1.00 94.12 818 LYS A CA 1
ATOM 6682 C C . LYS A 1 818 ? 12.138 -8.565 -4.027 1.00 94.12 818 LYS A C 1
ATOM 6684 O O . LYS A 1 818 ? 11.585 -8.790 -2.958 1.00 94.12 818 LYS A O 1
ATOM 6689 N N . ALA A 1 819 ? 12.581 -9.541 -4.821 1.00 93.31 819 ALA A N 1
ATOM 6690 C CA . ALA A 1 819 ? 12.370 -10.956 -4.520 1.00 93.31 819 ALA A CA 1
ATOM 6691 C C . ALA A 1 819 ? 13.008 -11.399 -3.186 1.00 93.31 819 ALA A C 1
ATOM 6693 O O . ALA A 1 819 ? 12.432 -12.235 -2.497 1.00 93.31 819 ALA A O 1
ATOM 6694 N N . LEU A 1 820 ? 14.166 -10.846 -2.798 1.00 92.81 820 LEU A N 1
ATOM 6695 C CA . LEU A 1 820 ? 14.802 -11.141 -1.503 1.00 92.81 820 LEU A CA 1
ATOM 6696 C C . LEU A 1 820 ? 14.026 -10.560 -0.310 1.00 92.81 820 LEU A C 1
ATOM 6698 O O . LEU A 1 820 ? 14.022 -11.148 0.775 1.00 92.81 820 LEU A O 1
ATOM 6702 N N . LEU A 1 821 ? 13.390 -9.402 -0.490 1.00 91.88 821 LEU A N 1
ATOM 6703 C CA . LEU A 1 821 ? 12.534 -8.806 0.536 1.00 91.88 821 LEU A CA 1
ATOM 6704 C C . LEU A 1 821 ? 11.219 -9.581 0.655 1.00 91.88 821 LEU A C 1
ATOM 6706 O O . LEU A 1 821 ? 10.851 -9.999 1.752 1.00 91.88 821 LEU A O 1
ATOM 6710 N N . GLU A 1 822 ? 10.562 -9.843 -0.477 1.00 89.75 822 GLU A N 1
ATOM 6711 C CA . GLU A 1 822 ? 9.279 -10.552 -0.551 1.00 89.75 822 GLU A CA 1
ATOM 6712 C C . GLU A 1 822 ? 9.382 -12.012 -0.097 1.00 89.75 822 GLU A C 1
ATOM 6714 O O . GLU A 1 822 ? 8.423 -12.557 0.445 1.00 89.75 822 GLU A O 1
ATOM 6719 N N . SER A 1 823 ? 10.553 -12.645 -0.222 1.00 92.56 823 SER A N 1
ATOM 6720 C CA . SER A 1 823 ? 10.777 -13.993 0.308 1.00 92.56 823 SER A CA 1
ATOM 6721 C C . SER A 1 823 ? 10.875 -14.048 1.842 1.00 92.56 823 SER A C 1
ATOM 6723 O O . SER A 1 823 ? 11.076 -15.128 2.398 1.00 92.56 823 SER A O 1
ATOM 6725 N N . GLY A 1 824 ? 10.817 -12.909 2.542 1.00 90.38 824 GLY A N 1
ATOM 6726 C CA . GLY A 1 824 ? 10.896 -12.823 4.005 1.00 90.38 824 GLY A CA 1
ATOM 6727 C C . GLY A 1 824 ? 12.306 -12.988 4.587 1.00 90.38 824 GLY A C 1
ATOM 6728 O O . GLY A 1 824 ? 12.462 -13.053 5.811 1.00 90.38 824 GLY A O 1
ATOM 6729 N N . ILE A 1 825 ? 13.349 -13.034 3.743 1.00 91.44 825 ILE A N 1
ATOM 6730 C CA . ILE A 1 825 ? 14.746 -13.157 4.199 1.00 91.44 825 ILE A CA 1
ATOM 6731 C C . ILE A 1 825 ? 15.125 -11.935 5.039 1.00 91.44 825 ILE A C 1
ATOM 6733 O O . ILE A 1 825 ? 15.681 -12.092 6.125 1.00 91.44 825 ILE A O 1
ATOM 6737 N N . HIS A 1 826 ? 14.762 -10.734 4.582 1.00 91.69 826 HIS A N 1
ATOM 6738 C CA . HIS A 1 826 ? 14.993 -9.490 5.318 1.00 91.69 826 HIS A CA 1
ATOM 6739 C C . HIS A 1 826 ? 14.392 -9.531 6.727 1.00 91.69 826 HIS A C 1
ATOM 6741 O O . HIS A 1 826 ? 15.116 -9.394 7.712 1.00 91.69 826 HIS A O 1
ATOM 6747 N N . SER A 1 827 ? 13.095 -9.830 6.843 1.00 87.38 827 SER A N 1
ATOM 6748 C CA . SER A 1 827 ? 12.399 -9.903 8.132 1.00 87.38 827 SER A CA 1
ATOM 6749 C C . SER A 1 827 ? 13.025 -10.939 9.071 1.00 87.38 827 SER A C 1
ATOM 6751 O O . SER A 1 827 ? 13.120 -10.716 10.281 1.00 87.38 827 SER A O 1
ATOM 6753 N N . ARG A 1 828 ? 13.500 -12.073 8.534 1.00 91.69 828 ARG A N 1
ATOM 6754 C CA . ARG A 1 828 ? 14.202 -13.090 9.328 1.00 91.69 828 ARG A CA 1
ATOM 6755 C C . ARG A 1 828 ? 15.555 -12.594 9.838 1.00 91.69 828 ARG A C 1
ATOM 6757 O O . ARG A 1 828 ? 15.883 -12.874 10.992 1.00 91.69 828 ARG A O 1
ATOM 6764 N N . LEU A 1 829 ? 16.317 -11.876 9.014 1.00 91.12 829 LEU A N 1
ATOM 6765 C CA . LEU A 1 829 ? 17.604 -11.294 9.402 1.00 91.12 829 LEU A CA 1
ATOM 6766 C C . LEU A 1 829 ? 17.435 -10.210 10.466 1.00 91.12 829 LEU A C 1
ATOM 6768 O O . LEU A 1 829 ? 18.127 -10.255 11.481 1.00 91.12 829 LEU A O 1
ATOM 6772 N N . VAL A 1 830 ? 16.455 -9.318 10.301 1.00 87.25 830 VAL A N 1
ATOM 6773 C CA . VAL A 1 830 ? 16.128 -8.278 11.289 1.00 87.25 830 VAL A CA 1
ATOM 6774 C C . VAL A 1 830 ? 15.738 -8.915 12.625 1.00 87.25 830 VAL A C 1
ATOM 6776 O O . VAL A 1 830 ? 16.240 -8.524 13.680 1.00 87.25 830 VAL A O 1
ATOM 6779 N N . LYS A 1 831 ? 14.905 -9.967 12.604 1.00 86.81 831 LYS A N 1
ATOM 6780 C CA . LYS A 1 831 ? 14.517 -10.709 13.816 1.00 86.81 831 LYS A CA 1
ATOM 6781 C C . LYS A 1 831 ? 15.715 -11.344 14.527 1.00 86.81 831 LYS A C 1
ATOM 6783 O O . LYS A 1 831 ? 15.774 -11.306 15.754 1.00 86.81 831 LYS A O 1
ATOM 6788 N N . GLU A 1 832 ? 16.657 -11.923 13.788 1.00 89.06 832 GLU A N 1
ATOM 6789 C CA . GLU A 1 832 ? 17.869 -12.520 14.361 1.00 89.06 832 GLU A CA 1
ATOM 6790 C C . GLU A 1 832 ? 18.815 -11.454 14.937 1.00 89.06 832 GLU A C 1
ATOM 6792 O O . GLU A 1 832 ? 19.306 -11.614 16.057 1.00 89.06 832 GLU A O 1
ATOM 6797 N N . GLN A 1 833 ? 19.035 -10.347 14.219 1.00 85.62 833 GLN A N 1
ATOM 6798 C CA . GLN A 1 833 ? 19.857 -9.223 14.682 1.00 85.62 833 GLN A CA 1
ATOM 6799 C C . GLN A 1 833 ? 19.285 -8.625 15.973 1.00 85.62 833 GLN A C 1
ATOM 6801 O O . GLN A 1 833 ? 20.007 -8.461 16.962 1.00 85.62 833 GLN A O 1
ATOM 6806 N N . ASN A 1 834 ? 17.969 -8.403 16.009 1.00 81.88 834 ASN A N 1
ATOM 6807 C CA . ASN A 1 834 ? 17.254 -8.001 17.215 1.00 81.88 834 ASN A CA 1
ATOM 6808 C C . ASN A 1 834 ? 17.416 -9.050 18.322 1.00 81.88 834 ASN A C 1
ATOM 6810 O O . ASN A 1 834 ? 17.800 -8.710 19.438 1.00 81.88 834 ASN A O 1
ATOM 6814 N N . GLY A 1 835 ? 17.220 -10.335 18.019 1.00 83.88 835 GLY A N 1
ATOM 6815 C CA . GLY A 1 835 ? 17.405 -11.431 18.971 1.00 83.88 835 GLY A CA 1
ATOM 6816 C C . GLY A 1 835 ? 18.787 -11.433 19.633 1.00 83.88 835 GLY A C 1
ATOM 6817 O O . GLY A 1 835 ? 18.880 -11.606 20.847 1.00 83.88 835 GLY A O 1
ATOM 6818 N N . ARG A 1 836 ? 19.860 -11.173 18.879 1.00 82.69 836 ARG A N 1
ATOM 6819 C CA . ARG A 1 836 ? 21.229 -11.055 19.417 1.00 82.69 836 ARG A CA 1
ATOM 6820 C C . ARG A 1 836 ? 21.387 -9.850 20.326 1.00 82.69 836 ARG A C 1
ATOM 6822 O O . ARG A 1 836 ? 21.905 -9.989 21.433 1.00 82.69 836 ARG A O 1
ATOM 6829 N N . LYS A 1 837 ? 20.891 -8.696 19.879 1.00 78.62 837 LYS A N 1
ATOM 6830 C CA . LYS A 1 837 ? 20.925 -7.448 20.645 1.00 78.62 837 LYS A CA 1
ATOM 6831 C C . LYS A 1 837 ? 20.182 -7.585 21.976 1.00 78.62 837 LYS A C 1
ATOM 6833 O O . LYS A 1 837 ? 20.672 -7.114 22.998 1.00 78.62 837 LYS A O 1
ATOM 6838 N N . TYR A 1 838 ? 19.034 -8.263 21.984 1.00 77.50 838 TYR A N 1
ATOM 6839 C CA . TYR A 1 838 ? 18.237 -8.471 23.194 1.00 77.50 838 TYR A CA 1
ATOM 6840 C C . TYR A 1 838 ? 18.774 -9.591 24.093 1.00 77.50 838 TYR A C 1
ATOM 6842 O O . TYR A 1 838 ? 18.719 -9.441 25.309 1.00 77.50 838 TYR A O 1
ATOM 6850 N N . ARG A 1 839 ? 19.357 -10.673 23.552 1.00 80.62 839 ARG A N 1
ATOM 6851 C CA . ARG A 1 839 ? 19.980 -11.740 24.368 1.00 80.62 839 ARG A CA 1
ATOM 6852 C C . ARG A 1 839 ? 21.135 -11.238 25.233 1.00 80.62 839 ARG A C 1
ATOM 6854 O O . ARG A 1 839 ? 21.384 -11.803 26.290 1.00 80.62 839 ARG A O 1
ATOM 6861 N N . GLN A 1 840 ? 21.831 -10.192 24.795 1.00 75.88 840 GLN A N 1
ATOM 6862 C CA . GLN A 1 840 ? 22.926 -9.589 25.556 1.00 75.88 840 GLN A CA 1
ATOM 6863 C C . GLN A 1 840 ? 22.446 -8.652 26.680 1.00 75.88 840 GLN A C 1
ATOM 6865 O O . GLN A 1 840 ? 23.242 -8.289 27.545 1.00 75.88 840 GLN A O 1
ATOM 6870 N N . ARG A 1 841 ? 21.158 -8.275 26.722 1.00 68.62 841 ARG A N 1
ATOM 6871 C CA . ARG A 1 841 ? 20.614 -7.444 27.805 1.00 68.62 841 ARG A CA 1
ATOM 6872 C C . ARG A 1 841 ? 20.360 -8.314 29.046 1.00 68.62 841 ARG A C 1
ATOM 6874 O O . ARG A 1 841 ? 19.471 -9.163 29.045 1.00 68.62 841 ARG A O 1
ATOM 6881 N N . LYS A 1 842 ? 21.119 -8.098 30.130 1.00 62.84 842 LYS A N 1
ATOM 6882 C CA . LYS A 1 842 ? 20.785 -8.641 31.461 1.00 62.84 842 LYS A CA 1
ATOM 6883 C C . LYS A 1 842 ? 19.456 -8.028 31.919 1.00 62.84 842 LYS A C 1
ATOM 6885 O O . LYS A 1 842 ? 19.307 -6.811 31.871 1.00 62.84 842 LYS A O 1
ATOM 6890 N N . LYS A 1 843 ? 18.502 -8.851 32.374 1.00 51.66 843 LYS A N 1
ATOM 6891 C CA . LYS A 1 843 ? 17.255 -8.367 32.991 1.00 51.66 843 LYS A CA 1
ATOM 6892 C C . LYS A 1 843 ? 17.589 -7.573 34.257 1.00 51.66 843 LYS A C 1
ATOM 6894 O O . LYS A 1 843 ? 17.860 -8.164 35.299 1.00 51.66 843 LYS A O 1
ATOM 6899 N N . THR A 1 844 ? 17.558 -6.251 34.178 1.00 52.88 844 THR A N 1
ATOM 6900 C CA . THR A 1 844 ? 17.503 -5.381 35.352 1.00 52.88 844 THR A CA 1
ATOM 6901 C C . THR A 1 844 ? 16.059 -5.358 35.831 1.00 52.88 844 THR A C 1
ATOM 6903 O O . THR A 1 844 ? 15.220 -4.666 35.261 1.00 52.88 844 THR A O 1
ATOM 6906 N N . TRP A 1 845 ? 15.741 -6.181 36.827 1.00 41.47 845 TRP A N 1
ATOM 6907 C CA . TRP A 1 845 ? 14.462 -6.097 37.522 1.00 41.47 845 TRP A CA 1
ATOM 6908 C C . TRP A 1 845 ? 14.443 -4.801 38.334 1.00 41.47 845 TRP A C 1
ATOM 6910 O O . TRP A 1 845 ? 15.105 -4.714 39.364 1.00 41.47 845 TRP A O 1
ATOM 6920 N N . SER A 1 846 ? 13.715 -3.789 37.871 1.00 41.75 846 SER A N 1
ATOM 6921 C CA . SER A 1 846 ? 13.287 -2.698 38.745 1.00 41.75 846 SER A CA 1
ATOM 6922 C C . SER A 1 846 ? 12.054 -3.158 39.535 1.00 41.75 846 SER A C 1
ATOM 6924 O O . SER A 1 846 ? 11.158 -3.759 38.933 1.00 41.75 846 SER A O 1
ATOM 6926 N N . PRO A 1 847 ? 11.985 -2.912 40.855 1.00 48.53 847 PRO A N 1
ATOM 6927 C CA . PRO A 1 847 ? 10.811 -3.239 41.655 1.00 48.53 847 PRO A CA 1
ATOM 6928 C C . PRO A 1 847 ? 9.582 -2.515 41.097 1.00 48.53 847 PRO A C 1
ATOM 6930 O O . PRO A 1 847 ? 9.614 -1.314 40.837 1.00 48.53 847 PRO A O 1
ATOM 6933 N N . ILE A 1 848 ? 8.514 -3.277 40.872 1.00 39.41 848 ILE A N 1
ATOM 6934 C CA . ILE A 1 848 ? 7.224 -2.777 40.396 1.00 39.41 848 ILE A CA 1
ATOM 6935 C C . ILE A 1 848 ? 6.667 -1.843 41.484 1.00 39.41 848 ILE A C 1
ATOM 6937 O O . ILE A 1 848 ? 6.553 -2.290 42.630 1.00 39.41 848 ILE A O 1
ATOM 6941 N N . PRO A 1 849 ? 6.336 -0.572 41.187 1.00 41.53 849 PRO A N 1
ATOM 6942 C CA . PRO A 1 849 ? 5.691 0.292 42.167 1.00 41.53 849 PRO A CA 1
ATOM 6943 C C . PRO A 1 849 ? 4.330 -0.304 42.580 1.00 41.53 849 PRO A C 1
ATOM 6945 O O . PRO A 1 849 ? 3.635 -0.889 41.743 1.00 41.53 849 PRO A O 1
ATOM 6948 N N . PRO A 1 850 ? 3.947 -0.208 43.865 1.00 39.62 850 PRO A N 1
ATOM 6949 C CA . PRO A 1 850 ? 2.712 -0.798 44.368 1.00 39.62 850 PRO A CA 1
ATOM 6950 C C . PRO A 1 850 ? 1.497 -0.210 43.639 1.00 39.62 850 PRO A C 1
ATOM 6952 O O . PRO A 1 850 ? 1.358 1.006 43.523 1.00 39.62 850 PRO A O 1
ATOM 6955 N N . ARG A 1 851 ? 0.613 -1.088 43.143 1.00 34.38 851 ARG A N 1
ATOM 6956 C CA . ARG A 1 851 ? -0.672 -0.705 42.539 1.00 34.38 851 ARG A CA 1
ATOM 6957 C C . ARG A 1 851 ? -1.477 0.133 43.533 1.00 34.38 851 ARG A C 1
ATOM 6959 O O . ARG A 1 851 ? -1.719 -0.311 44.653 1.00 34.38 851 ARG A O 1
ATOM 6966 N N . VAL A 1 852 ? -1.913 1.311 43.097 1.00 38.81 852 VAL A N 1
ATOM 6967 C CA . VAL A 1 852 ? -2.831 2.173 43.848 1.00 38.81 852 VAL A CA 1
ATOM 6968 C C . VAL A 1 852 ? -4.158 1.427 44.031 1.00 38.81 852 VAL A C 1
ATOM 6970 O O . VAL A 1 852 ? -4.702 0.883 43.067 1.00 38.81 852 VAL A O 1
ATOM 6973 N N . SER A 1 853 ? -4.648 1.333 45.270 1.00 43.66 853 SER A N 1
ATOM 6974 C CA . SER A 1 853 ? -5.905 0.648 45.583 1.00 43.66 853 SER A CA 1
ATOM 6975 C C . SER A 1 853 ? -7.117 1.480 45.127 1.00 43.66 853 SER A C 1
ATOM 6977 O O . SER A 1 853 ? -7.066 2.712 45.148 1.00 43.66 853 SER A O 1
ATOM 6979 N N . PRO A 1 854 ? -8.226 0.842 44.709 1.00 39.09 854 PRO A N 1
ATOM 6980 C CA . PRO A 1 854 ? -9.405 1.536 44.199 1.00 39.09 854 PRO A CA 1
ATOM 6981 C C . PRO A 1 854 ? -10.228 2.156 45.345 1.00 39.09 854 PRO A C 1
ATOM 6983 O O . PRO A 1 854 ? -11.271 1.634 45.722 1.00 39.09 854 PRO A O 1
ATOM 6986 N N . MET A 1 855 ? -9.785 3.292 45.896 1.00 43.97 855 MET A N 1
ATOM 6987 C CA . MET A 1 855 ? -10.526 4.045 46.929 1.00 43.97 855 MET A CA 1
ATOM 6988 C C . MET A 1 855 ? -11.848 4.659 46.426 1.00 43.97 855 MET A C 1
ATOM 6990 O O . MET A 1 855 ? -12.728 4.964 47.224 1.00 43.97 855 MET A O 1
ATOM 6994 N N . ALA A 1 856 ? -12.023 4.847 45.113 1.00 44.53 856 ALA A N 1
ATOM 6995 C CA . ALA A 1 856 ? -13.183 5.567 44.575 1.00 44.53 856 ALA A CA 1
ATOM 6996 C C . ALA A 1 856 ? -14.500 4.761 44.607 1.00 44.53 856 ALA A C 1
ATOM 6998 O O . ALA A 1 856 ? -15.580 5.351 44.612 1.00 44.53 856 ALA A O 1
ATOM 6999 N N . VAL A 1 857 ? -14.434 3.426 44.663 1.00 40.09 857 VAL A N 1
ATOM 7000 C CA . VAL A 1 857 ? -15.632 2.567 44.623 1.00 40.09 857 VAL A CA 1
ATOM 7001 C C . VAL A 1 857 ? -16.312 2.480 45.996 1.00 40.09 857 VAL A C 1
ATOM 7003 O O . VAL A 1 857 ? -17.539 2.510 46.070 1.00 40.09 857 VAL A O 1
ATOM 7006 N N . GLU A 1 858 ? -15.551 2.467 47.095 1.00 48.25 858 GLU A N 1
ATOM 7007 C CA . GLU A 1 858 ? -16.117 2.426 48.456 1.00 48.25 858 GLU A CA 1
ATOM 7008 C C . GLU A 1 858 ? -16.911 3.691 48.806 1.00 48.25 858 GLU A C 1
ATOM 7010 O O . GLU A 1 858 ? -17.985 3.607 49.407 1.00 48.25 858 GLU A O 1
ATOM 7015 N N . VAL A 1 859 ? -16.435 4.863 48.372 1.00 56.38 859 VAL A N 1
ATOM 7016 C CA . VAL A 1 859 ? -17.097 6.147 48.651 1.00 56.38 859 VAL A CA 1
ATOM 7017 C C . VAL A 1 859 ? -18.426 6.262 47.897 1.00 56.38 859 VAL A C 1
ATOM 7019 O O . VAL A 1 859 ? -19.427 6.700 48.466 1.00 56.38 859 VAL A O 1
ATOM 7022 N N . ALA A 1 860 ? -18.482 5.808 46.641 1.00 42.47 860 ALA A N 1
ATOM 7023 C CA . ALA A 1 860 ? -19.716 5.813 45.854 1.00 42.47 860 ALA A CA 1
ATOM 7024 C C . ALA A 1 860 ? -20.792 4.885 46.453 1.00 42.47 860 ALA A C 1
ATOM 7026 O O . ALA A 1 860 ? -21.965 5.260 46.539 1.00 42.47 860 ALA A O 1
ATOM 7027 N N . VAL A 1 861 ? -20.389 3.707 46.945 1.00 50.44 861 VAL A N 1
ATOM 7028 C CA . VAL A 1 861 ? -21.286 2.760 47.630 1.00 50.44 861 VAL A CA 1
ATOM 7029 C C . VAL A 1 861 ? -21.798 3.333 48.959 1.00 50.44 861 VAL A C 1
ATOM 7031 O O . VAL A 1 861 ? -22.981 3.175 49.284 1.00 50.44 861 VAL A O 1
ATOM 7034 N N . GLN A 1 862 ? -20.962 4.062 49.708 1.00 60.97 862 GLN A N 1
ATOM 7035 C CA . GLN A 1 862 ? -21.378 4.754 50.935 1.00 60.97 862 GLN A CA 1
ATOM 7036 C C . GLN A 1 862 ? -22.399 5.871 50.678 1.00 60.97 862 GLN A C 1
ATOM 7038 O O . GLN A 1 862 ? -23.380 5.989 51.413 1.00 60.97 862 GLN A O 1
ATOM 7043 N N . ILE A 1 863 ? -22.223 6.668 49.624 1.00 59.94 863 ILE A N 1
ATOM 7044 C CA . ILE A 1 863 ? -23.159 7.756 49.302 1.00 59.94 863 ILE A CA 1
ATOM 7045 C C . ILE A 1 863 ? -24.522 7.190 48.873 1.00 59.94 863 ILE A C 1
ATOM 7047 O O . ILE A 1 863 ? -25.565 7.661 49.334 1.00 59.94 863 ILE A O 1
ATOM 7051 N N . ALA A 1 864 ? -24.536 6.135 48.051 1.00 49.28 864 ALA A N 1
ATOM 7052 C CA . ALA A 1 864 ? -25.773 5.492 47.604 1.00 49.28 864 ALA A CA 1
ATOM 7053 C C . ALA A 1 864 ? -26.566 4.865 48.767 1.00 49.28 864 ALA A C 1
ATOM 7055 O O . ALA A 1 864 ? -27.793 4.991 48.835 1.00 49.28 864 ALA A O 1
ATOM 7056 N N . THR A 1 865 ? -25.874 4.239 49.723 1.00 59.50 865 THR A N 1
ATOM 7057 C CA . THR A 1 865 ? -26.510 3.668 50.921 1.00 59.50 865 THR A CA 1
ATOM 7058 C C . THR A 1 865 ? -27.076 4.747 51.847 1.00 59.50 865 THR A C 1
ATOM 7060 O O . THR A 1 865 ? -28.196 4.589 52.338 1.00 59.50 865 THR A O 1
ATOM 7063 N N . GLN A 1 866 ? -26.385 5.877 52.021 1.00 66.94 866 GLN A N 1
ATOM 7064 C CA . GLN A 1 866 ? -26.888 7.011 52.807 1.00 66.94 866 GLN A CA 1
ATOM 7065 C C . GLN A 1 866 ? -28.118 7.676 52.172 1.00 66.94 866 GLN A C 1
ATOM 7067 O O . GLN A 1 866 ? -29.090 7.969 52.874 1.00 66.94 866 GLN A O 1
ATOM 7072 N N . ALA A 1 867 ? -28.133 7.851 50.848 1.00 56.59 867 ALA A N 1
ATOM 7073 C CA . ALA A 1 867 ? -29.281 8.408 50.130 1.00 56.59 867 ALA A CA 1
ATOM 7074 C C . ALA A 1 867 ? -30.522 7.500 50.227 1.00 56.59 867 ALA A C 1
ATOM 7076 O O . ALA A 1 867 ? -31.636 7.979 50.458 1.00 56.59 867 ALA A O 1
ATOM 7077 N N . CYS A 1 868 ? -30.330 6.181 50.122 1.00 57.59 868 CYS A N 1
ATOM 7078 C CA . CYS A 1 868 ? -31.409 5.205 50.279 1.00 57.59 868 CYS A CA 1
ATOM 7079 C C . CYS A 1 868 ? -31.997 5.242 51.702 1.00 57.59 868 CYS A C 1
ATOM 7081 O O . CYS A 1 868 ? -33.219 5.222 51.881 1.00 57.59 868 CYS A O 1
ATOM 7083 N N . TRP A 1 869 ? -31.133 5.391 52.712 1.00 73.75 869 TRP A N 1
ATOM 7084 C CA . TRP A 1 869 ? -31.536 5.508 54.112 1.00 73.75 869 TRP A CA 1
ATOM 7085 C C . TRP A 1 869 ? -32.351 6.787 54.374 1.00 73.75 869 TRP A C 1
ATOM 7087 O O . TRP A 1 869 ? -33.432 6.728 54.971 1.00 73.75 869 TRP A O 1
ATOM 7097 N N . LEU A 1 870 ? -31.905 7.929 53.839 1.00 63.22 870 LEU A N 1
ATOM 7098 C CA . LEU A 1 870 ? -32.602 9.213 53.961 1.00 63.22 870 LEU A CA 1
ATOM 7099 C C . LEU A 1 870 ? -33.992 9.181 53.303 1.00 63.22 870 LEU A C 1
ATOM 7101 O O . LEU A 1 870 ? -34.971 9.656 53.883 1.00 63.22 870 LEU A O 1
ATOM 7105 N N . TYR A 1 871 ? -34.109 8.550 52.133 1.00 61.53 871 TYR A N 1
ATOM 7106 C CA . TYR A 1 871 ? -35.392 8.370 51.452 1.00 61.53 871 TYR A CA 1
ATOM 7107 C C . TYR A 1 871 ? -36.366 7.504 52.267 1.00 61.53 871 TYR A C 1
ATOM 7109 O O . TYR A 1 871 ? -37.544 7.845 52.402 1.00 61.53 871 TYR A O 1
ATOM 7117 N N . THR A 1 872 ? -35.892 6.409 52.876 1.00 64.94 872 THR A N 1
ATOM 7118 C CA . THR A 1 872 ? -36.739 5.589 53.762 1.00 64.94 872 THR A CA 1
ATOM 7119 C C . THR A 1 872 ? -37.197 6.333 55.016 1.00 64.94 872 THR A C 1
ATOM 7121 O O . THR A 1 872 ? -38.323 6.112 55.468 1.00 64.94 872 THR A O 1
ATOM 7124 N N . LEU A 1 873 ? -36.373 7.241 55.545 1.00 68.19 873 LEU A N 1
ATOM 7125 C CA . LEU A 1 873 ? -36.729 8.115 56.663 1.00 68.19 873 LEU A CA 1
ATOM 7126 C C . LEU A 1 873 ? -37.815 9.122 56.278 1.00 68.19 873 LEU A C 1
ATOM 7128 O O . LEU A 1 873 ? -38.833 9.206 56.962 1.00 68.19 873 LEU A O 1
ATOM 7132 N N . LEU A 1 874 ? -37.650 9.812 55.148 1.00 61.44 874 LEU A N 1
ATOM 7133 C CA . LEU A 1 874 ? -38.638 10.767 54.635 1.00 61.44 874 LEU A CA 1
ATOM 7134 C C . LEU A 1 874 ? -39.979 10.086 54.333 1.00 61.44 874 LEU A C 1
ATOM 7136 O O . LEU A 1 874 ? -41.035 10.589 54.710 1.00 61.44 874 LEU A O 1
ATOM 7140 N N . LYS A 1 875 ? -39.958 8.886 53.744 1.00 57.16 875 LYS A N 1
ATOM 7141 C CA . LYS A 1 875 ? -41.177 8.106 53.477 1.00 57.16 875 LYS A CA 1
ATOM 7142 C C . LYS A 1 875 ? -41.864 7.618 54.758 1.00 57.16 875 LYS A C 1
ATOM 7144 O O . LYS A 1 875 ? -43.087 7.479 54.775 1.00 57.16 875 LYS A O 1
ATOM 7149 N N . ARG A 1 876 ? -41.110 7.353 55.833 1.00 62.50 876 ARG A N 1
ATOM 7150 C CA . ARG A 1 876 ? -41.676 7.061 57.162 1.00 62.50 876 ARG A CA 1
ATOM 7151 C C . ARG A 1 876 ? -42.307 8.297 57.795 1.00 62.50 876 ARG A C 1
ATOM 7153 O O . ARG A 1 876 ? -43.399 8.164 58.330 1.00 62.50 876 ARG A O 1
ATOM 7160 N N . ALA A 1 877 ? -41.661 9.456 57.686 1.00 63.03 877 ALA A N 1
ATOM 7161 C CA . ALA A 1 877 ? -42.167 10.716 58.228 1.00 63.03 877 ALA A CA 1
ATOM 7162 C C . ALA A 1 877 ? -43.472 11.160 57.544 1.00 63.03 877 ALA A C 1
ATOM 7164 O O . ALA A 1 877 ? -44.413 11.566 58.211 1.00 63.03 877 ALA A O 1
ATOM 7165 N N . VAL A 1 878 ? -43.577 11.000 56.221 1.00 61.94 878 VAL A N 1
ATOM 7166 C CA . VAL A 1 878 ? -44.798 11.351 55.471 1.00 61.94 878 VAL A CA 1
ATOM 7167 C C . VAL A 1 878 ? -45.953 10.381 55.757 1.00 61.94 878 VAL A C 1
ATOM 7169 O O . VAL A 1 878 ? -47.110 10.789 55.815 1.00 61.94 878 VAL A O 1
ATOM 7172 N N . ASN A 1 879 ? -45.660 9.096 55.981 1.00 52.25 879 ASN A N 1
ATOM 7173 C CA . ASN A 1 879 ? -46.682 8.094 56.303 1.00 52.25 879 ASN A CA 1
ATOM 7174 C C . ASN A 1 879 ? -47.098 8.077 57.784 1.00 52.25 879 ASN A C 1
ATOM 7176 O O . ASN A 1 879 ? -48.051 7.377 58.119 1.00 52.25 879 ASN A O 1
ATOM 7180 N N . SER A 1 880 ? -46.419 8.809 58.675 1.00 52.78 880 SER A N 1
ATOM 7181 C CA . SER A 1 880 ? -46.815 8.932 60.086 1.00 52.78 880 SER A CA 1
ATOM 7182 C C . SER A 1 880 ? -47.783 10.090 60.351 1.00 52.78 880 SER A C 1
ATOM 7184 O O . SER A 1 880 ? -47.935 10.502 61.498 1.00 52.78 880 SER A O 1
ATOM 7186 N N . ASN A 1 881 ? -48.472 10.597 59.324 1.00 49.16 881 ASN A N 1
ATOM 7187 C CA . ASN A 1 881 ? -49.488 11.644 59.476 1.00 49.16 881 ASN A CA 1
ATOM 7188 C C . ASN A 1 881 ? -50.750 11.221 60.260 1.00 49.16 881 ASN A C 1
ATOM 7190 O O . ASN A 1 881 ? -51.613 12.062 60.486 1.00 49.16 881 ASN A O 1
ATOM 7194 N N . ASP A 1 882 ? -50.816 9.993 60.786 1.00 46.66 882 ASP A N 1
ATOM 7195 C CA . ASP A 1 882 ? -51.765 9.623 61.854 1.00 46.66 882 ASP A CA 1
ATOM 7196 C C . ASP A 1 882 ? -51.341 10.115 63.256 1.00 46.66 882 ASP A C 1
ATOM 7198 O O . ASP A 1 882 ? -52.000 9.818 64.250 1.00 46.66 882 ASP A O 1
ATOM 7202 N N . ALA A 1 883 ? -50.262 10.900 63.362 1.00 44.97 883 ALA A N 1
ATOM 7203 C CA . ALA A 1 883 ? -49.831 11.533 64.609 1.00 44.97 883 ALA A CA 1
ATOM 7204 C C . ALA A 1 883 ? -49.743 13.070 64.536 1.00 44.97 883 ALA A C 1
ATOM 7206 O O . ALA A 1 883 ? -49.105 13.680 65.391 1.00 44.97 883 ALA A O 1
ATOM 7207 N N . VAL A 1 884 ? -50.421 13.734 63.588 1.00 44.97 884 VAL A N 1
ATOM 7208 C CA . VAL A 1 884 ? -50.600 15.208 63.624 1.00 44.97 884 VAL A CA 1
ATOM 7209 C C . VAL A 1 884 ? -51.794 15.565 64.519 1.00 44.97 884 VAL A C 1
ATOM 7211 O O . VAL A 1 884 ? -52.768 16.204 64.135 1.00 44.97 884 VAL A O 1
ATOM 7214 N N . GLY A 1 885 ? -51.704 15.080 65.753 1.00 41.44 885 GLY A N 1
ATOM 7215 C CA . GLY A 1 885 ? -52.634 15.297 66.848 1.00 41.44 885 GLY A CA 1
ATOM 7216 C C . GLY A 1 885 ? -51.856 15.260 68.157 1.00 41.44 885 GLY A C 1
ATOM 7217 O O . GLY A 1 885 ? -52.092 14.370 68.968 1.00 41.44 885 GLY A O 1
ATOM 7218 N N . ARG A 1 886 ? -50.925 16.219 68.299 1.00 38.25 886 ARG A N 1
ATOM 7219 C CA . ARG A 1 886 ? -49.997 16.543 69.410 1.00 38.25 886 ARG A CA 1
ATOM 7220 C C . ARG A 1 886 ? -48.529 16.428 68.987 1.00 38.25 886 ARG A C 1
ATOM 7222 O O . ARG A 1 886 ? -47.892 15.418 69.264 1.00 38.25 886 ARG A O 1
ATOM 7229 N N . TYR A 1 887 ? -48.012 17.483 68.366 1.00 32.66 887 TYR A N 1
ATOM 7230 C CA . TYR A 1 887 ? -46.837 18.232 68.830 1.00 32.66 887 TYR A CA 1
ATOM 7231 C C . TYR A 1 887 ? -46.749 19.555 68.076 1.00 32.66 887 TYR A C 1
ATOM 7233 O O . TYR A 1 887 ? -47.019 19.539 66.854 1.00 32.66 887 TYR A O 1
#

Foldseek 3Di:
DWWKWKWKAQPVDPDGPTDIDTHHPVVCVVCVVVLVPDPRIPIWIWTAAAAPDQPDDRTPLDCVHIVPSDPDPPDLLVVLVVNLLRVRQADNDVSNVVSNCLQQQFAAPVRDDPLNVVCVVVVCQPLRHHAQVCCVVRPVSSNVRYPDNDRCLVVSQCSNCQVVVGDDCPTPVNCRSPPNDDDDDPPDDDDDDDDDDDDDDDDDDDDDDDDDDDDDDDDDDDDDDDDDDDDDDDDDDDDDDDDDDDPDPPPDPPDPPDVLVVLQAAPPPDDAAEDEDEDDPPDPVVLQDDDPPDDDDQPVVDPRPGAYEYEYEDEPPCPPDPPVVLVVVLVVLVCQQQCWDDRPPDPDTRHDDLRYAYEYEYCDDLVRVQVSLVSQQPGQHDFHWYWHQDPVRKTWIWTDEALDGDHSVRTDTDIDDHDNPVVVSVVRHHFAQEAEEDAEFDFPDDPVVDDAFDKQQQDPDLDDLLVDPDTLVVSLLSQLSNVLNHIYTYHDDDPPSNSRGWYKYWDQPVFDPPVRFSKDWQFQDFPQFFFQFLPPCPPPDCVLLVPLDDPVVVVVVVVVLVVQQVVVVVVCVVPDDPPDDDPDRSSCCLVCLLVVHHDDADDDVSCVSVVVSSVVSVVVVVSSVVSSVCVVPPPDDLQLQFPDRQPCLVVCVVDVPDDVVCSCVVSVVVVLLVVLVVVVVCVVVDLPDPDPPQLADPSHTAGEAQFTCDPPPSHTDGVVNVVLSSLSVVVVVLVVCPVPPDPDDPPDRPDDPSVSSSCSSVSPSNHHHAQPPDDPPDDDSVVRVVSRVVRGDDGDDTTTTIIIGTSSDPGCSSVSSSVCSVVCVSVVSVVSVVVVVVVPDDDPDDDDPDDDDDPPVVVVVVVVVVVVVVVVVVVVVVVVVVPPPDD

Organism: Folsomia candida (NCBI:txid158441)

Radius of gyration: 39.25 Å; chains: 1; bounding box: 94×89×141 Å